Protein AF-0000000078789811 (afdb_homodimer)

Sequence (966 aa):
MIKSEWLSVLKRPMVIVVLFFITLIPAIYSGVYLSSMWNTYEHTKDLPAAIVNNDTGITDNGQAVNAGKDLVKGVLKSDSMHYHVTSKQEADRGLKNGDYYLVIEIPNHFSKDSRSLLTQHPTAMNITYKVNPGTDFFASQIAKGTATAIQAKLNQQISAIYFKNLTAGVVSGTQGNAKLLTAIDALNAGSQALSTGLSQQKTAITALSNNLPSTAQPLATQLTSSNIALSNAATSLTAGTAKVQSALTQSLKTQPRLAVASKNIHLLSAPVTLTRVDISHTPTNGVGMAPFAIAIGLYVGCISLSFMYDMYSPKTKPTKAIAWWWSKYSLLLVLIGIQVGCQAIVVMSLGLKPLSIGNTCLAMLVTAITFITCVFGLNTILGAFGKYLVTILLILQLGASTGVYPLETANVFTRISSPFLPMTYGIHAMREAISIGGQMTHDLVVMLVVTLVINGLVIVKLELDRKHEKFSDLVDDVVSSINMIKSEWLSVLKRPMVIVVLFFITLIPAIYSGVYLSSMWNTYEHTKDLPAAIVNNDTGITDNGQAVNAGKDLVKGVLKSDSMHYHVTSKQEADRGLKNGDYYLVIEIPNHFSKDSRSLLTQHPTAMNITYKVNPGTDFFASQIAKGTATAIQAKLNQQISAIYFKNLTAGVVSGTQGNAKLLTAIDALNAGSQALSTGLSQQKTAITALSNNLPSTAQPLATQLTSSNIALSNAATSLTAGTAKVQSALTQSLKTQPRLAVASKNIHLLSAPVTLTRVDISHTPTNGVGMAPFAIAIGLYVGCISLSFMYDMYSPKTKPTKAIAWWWSKYSLLLVLIGIQVGCQAIVVMSLGLKPLSIGNTCLAMLVTAITFITCVFGLNTILGAFGKYLVTILLILQLGASTGVYPLETANVFTRISSPFLPMTYGIHAMREAISIGGQMTHDLVVMLVVTLVINGLVIVKLELDRKHEKFSDLVDDVVSSIN

Solvent-accessible surface area (backbone atoms only — not comparable to full-atom values): 48022 Å² total; per-residue (Å²): 92,43,67,57,43,50,46,60,42,68,72,32,63,67,57,46,52,51,53,53,56,44,31,40,42,22,21,49,33,36,60,43,33,43,49,21,42,28,49,31,74,76,27,44,31,57,39,36,26,29,36,25,74,49,37,69,44,42,74,56,95,88,36,80,38,50,49,42,59,53,47,52,55,52,54,63,68,61,54,65,40,37,71,40,83,49,52,65,67,56,40,54,51,28,36,74,72,58,65,20,43,31,34,40,39,38,42,50,57,36,23,55,23,67,70,19,35,44,37,92,72,50,42,67,28,60,34,39,38,37,31,31,25,28,78,37,41,52,51,29,53,51,37,51,54,50,51,49,50,51,42,51,52,48,21,27,54,54,24,26,52,52,46,48,52,52,47,51,49,46,52,49,48,52,52,49,50,53,53,48,41,54,53,35,50,52,44,30,52,43,27,49,51,41,33,52,47,41,54,52,47,45,53,52,49,52,57,49,49,75,71,50,60,83,88,47,45,68,58,40,52,51,54,50,53,52,44,51,52,44,36,51,42,26,48,50,38,28,52,51,33,48,51,51,40,53,54,44,52,51,52,60,68,67,49,75,83,69,35,76,49,72,68,22,32,49,32,46,28,47,30,51,43,83,43,83,43,67,75,23,73,43,93,35,50,27,58,39,36,38,36,40,44,50,50,49,18,42,45,53,28,39,54,54,46,57,72,71,46,78,77,65,76,70,84,42,48,78,86,42,35,66,49,50,47,46,25,48,49,53,53,51,51,52,48,48,50,49,21,44,52,47,24,52,52,39,46,41,70,75,63,54,74,47,77,31,66,66,52,30,51,48,30,47,44,51,37,41,52,29,44,38,38,53,44,49,30,34,31,56,74,51,40,77,59,14,60,54,47,46,55,50,49,49,38,52,36,63,35,25,31,46,49,72,48,61,58,65,26,33,40,70,67,33,55,67,47,22,84,78,35,64,54,34,34,32,30,51,23,25,26,18,20,35,27,55,70,61,83,38,60,68,35,51,50,53,38,48,49,52,35,52,51,40,50,52,53,42,36,51,49,44,40,54,44,57,73,66,48,79,54,68,81,49,62,64,82,70,73,65,78,77,105,92,43,68,56,43,52,45,61,44,69,72,31,64,68,56,46,53,52,54,52,56,45,33,40,42,23,20,48,32,37,59,42,33,42,48,23,42,27,49,30,75,75,26,44,32,56,40,35,25,28,35,26,74,47,36,70,43,42,75,56,94,88,36,81,37,47,49,43,61,52,47,52,55,52,56,63,68,61,54,66,40,37,72,39,83,47,52,65,68,57,39,54,52,26,35,74,72,61,65,22,44,29,34,39,39,37,43,50,56,36,23,55,21,68,69,20,35,45,38,92,71,48,42,66,26,60,34,39,37,36,31,33,25,28,77,36,42,53,51,29,52,52,37,51,54,51,52,51,51,50,41,50,54,47,22,27,54,53,25,26,52,51,46,48,50,52,46,49,48,46,53,50,49,54,53,49,49,53,54,48,42,55,53,34,51,52,45,29,52,41,26,48,51,41,33,51,47,39,53,54,48,46,54,52,49,53,59,47,48,76,70,49,58,83,88,45,45,67,60,41,52,50,53,51,52,51,42,51,52,42,37,51,43,28,49,50,40,30,51,51,34,50,50,52,39,51,53,43,52,52,52,58,68,67,47,74,82,70,35,76,48,71,67,24,32,51,32,46,27,47,30,51,42,82,43,82,44,66,75,22,72,43,93,34,50,27,58,40,37,38,37,38,44,50,51,51,18,42,46,52,28,38,53,53,46,59,75,70,47,79,77,67,74,68,86,44,46,77,85,41,35,65,49,51,48,46,25,48,49,53,54,51,51,52,49,48,49,50,20,44,51,48,26,51,54,40,47,42,70,75,63,52,75,48,77,30,66,67,51,32,51,46,31,47,43,52,37,42,51,29,44,40,36,53,43,51,31,34,33,56,73,51,40,76,59,15,59,53,48,46,56,51,48,49,39,54,36,64,34,25,31,46,50,71,48,62,58,66,28,35,40,72,67,32,55,68,48,22,85,77,34,64,56,33,32,33,30,53,22,26,26,19,21,33,25,56,68,62,83,38,60,69,34,52,49,52,39,49,50,52,34,51,53,40,51,50,52,41,36,50,50,43,38,54,43,59,73,66,48,78,57,67,81,50,62,65,82,73,70,63,76,77,105

Radius of gyration: 44.92 Å; Cα contacts (8 Å, |Δi|>4): 1555; chains: 2; bounding box: 53×162×94 Å

Nearest PDB structures (foldseek):
  7nsu-assembly1_D  TM=3.980E-01  e=1.474E+00  Escherichia coli
  7a0g-assembly1_DDD  TM=2.774E-01  e=2.509E+00  Serratia marcescens
  7nsu-assembly1_D  TM=2.980E-01  e=1.893E+00  Escherichia coli
  7a0g-assembly1_DDD  TM=2.773E-01  e=1.978E+00  Serratia marcescens

Organism: Lacticaseibacillus rhamnosus (strain LMS2-1) (NCBI:txid525361)

Secondary structure (DSSP, 8-state):
-HHHHHHHHHT-HHHHHHHHHHTTHHHHIIIIIIHHTTTTTGGGGGSEEEEEE----EEETTEEE-HHHHHHHHHHHH-SSEEEE--HHHHHHHHHHTS-SEEEEE-TTHHHHHT-TTSSS---EEEEEEE-TTT-HHHHHHHHHHHHHHHHHHHHHHHHHHHHHHHHHHHHHHHHHHHHHHHHHHHHHHHHHHHHHHHHHHHHHHHHHTTS-GGGHHHHHHHHHHHHHHHHHHHHHHHHHHHHHHHHHHHHHHS------HHHHHHHHS-EEEEEEESS---SHHHHHHHHHHHHHHHHHHHHHHHHS-SS--SS----HHHHHHHHHHHHHHHHHHHHHHHHHHHHHHT---S-HHHHHHHHHHHHHHHHHHHHHHHHHHTHHHHHHHHHHHHHHHHHS-SSS-GGGS-HHHHHHGGG-HHHHHHHHHHIIIII----HHHHHHHHHHHHHHHHHHHHHHHHHHHTTTTTTS---STGGG-/-HHHHHHHHHT-HHHHHHHHHHHTHHHHIIIIIIHHTTTTTGGGGGSEEEEEE----EEETTEEE-HHHHHHHHHHHH-SSEEEE--HHHHHHHHHHTS-SEEEEE-TTHHHHHT-TTSSS---EEEEEEE-TTT-HHHHHHHHHHHHHHHHHHHHHHHHHHHHHHHHHHHHHHHHHHHHHHHHHHHHHHHHHHHHHHHHHHHHHHHHHTTS-GGGHHHHHHHHHHHHHHHHHHHHHHHHHHHHHHHHHHHHHHS------HHHHHHHHS-EEEEEEESS---SHHHHHHHHHHHHHHHHHHHHHHHHS-SS--SS----HHHHHHHHHHHHHHHHHHHHHHHHHHHHHHT---S-HHHHHHHHHHHHHHHHHHHHHHHHHHTHHHHHHHHHHHHHHHHHS-SSS-GGGS-HHHHHHGGG-HHHHHHHHHHIIIII----HHHHHHHHHHHHHHHHHHHHHHHHHHHTTTTTTS-S-TTGGG-

pLDDT: mean 88.48, std 11.28, range [23.7, 98.75]

Foldseek 3Di:
DQVLLVCVQVVDVVSVVLLQVLLCQLQVLCLPVLLVQWFVQVCQLAAEEEEEQQAQWDADPNDTFDLSVVLVVVLCVVSNHRYDYDHPVVRVVCQVVVVHAKYKYFHHCQRVLLPCCPPPDHDDRDIDMDGDVVSPVVSNVSRVVSVVVSVLVSLLVSQLVVLLVVVVVLVVVLVVLVVVLVVLVVQLVVLVVQLVVLVVVLVVLVVVCVVDDPVCNVVSVVSNVVSVVSNVVSVVSNVVSVVSNVVSVVVSVPDDPDDNDPVVSNCVSPVDDDDDDDLKDDPTPSLLLVLVSSLLSLLSSLLSCPVSDPLADDQFQDDALVCSNCSRLVVVLVSSLSSLVSNLVSSVVSPQDFPASVQLSVLSSLSSLLSNLQLSLLCHQVNPVSSVVSVVLSVLQSLQQCSPHDNVPHDPVSVVCNVVRLSNLSSVSNCCGGMNVDDSVVSSVVSVVSSVVSSVVSSVSSRVCSVVCVPVVGDHDPPPVVD/DQVLLVCVQVVDVVSVVLLQVLLCQLQVLCLPVLLVAWFVQVCQLAAEEEEEQQAQWDADPNDTFDLSVVLVVVLCVVSNHRYDYDHPVVRVVCQVVVVHAKYKYFHHCQRVLLPCCPPPDHDDRDIDMDGDVVSPVVSNVSRVVSVVVSVLVSLLVSQLVVLLVVVVVLVVVLVVLVVVLVVLVVQLVVLVVQLVVLVVVLVVLVVVCVVDDPVCNVVSVVSNVVSVVSNVVSVVSNVVSVVSNVVSVVVNVPDDPDDNDPVVSSCVSPVDDDDDDDLKDDPTPSLLLVLVSSLLSLLSSLLSCPVSDDLADDQFQDDALVCSNCSRLVVVLVSSLSSLVSNLVSSVVSPQDFPASVQLSVLSSLSSLLSNLQLSLLCHQVNPVSSVVSVVLSVLQSQQQCSPHDNVVHDPVSVVCNVVRLSNLSSVSNCCGGMNVDDSVVSSVVSVVSSVVSSVVSSVSSRVVSVVCVPVVGDHDPPPPVD

Structure (mmCIF, N/CA/C/O backbone):
data_AF-0000000078789811-model_v1
#
loop_
_entity.id
_entity.type
_entity.pdbx_description
1 polymer 'YhgE/Pip domain protein'
#
loop_
_atom_site.group_PDB
_atom_site.id
_atom_site.type_symbol
_atom_site.label_atom_id
_atom_site.label_alt_id
_atom_site.label_comp_id
_atom_site.label_asym_id
_atom_site.label_entity_id
_atom_site.label_seq_id
_atom_site.pdbx_PDB_ins_code
_atom_site.Cartn_x
_atom_site.Cartn_y
_atom_site.Cartn_z
_atom_site.occupancy
_atom_site.B_iso_or_equiv
_atom_site.auth_seq_id
_atom_site.auth_comp_id
_atom_site.auth_asym_id
_atom_site.auth_atom_id
_atom_site.pdbx_PDB_model_num
ATOM 1 N N . MET A 1 1 ? 20.297 48.188 17.906 1 84.88 1 MET A N 1
ATOM 2 C CA . MET A 1 1 ? 19.047 47.562 17.547 1 84.88 1 MET A CA 1
ATOM 3 C C . MET A 1 1 ? 19.078 46.062 17.922 1 84.88 1 MET A C 1
ATOM 5 O O . MET A 1 1 ? 18.156 45.562 18.562 1 84.88 1 MET A O 1
ATOM 9 N N . ILE A 1 2 ? 20.188 45.438 17.641 1 85.44 2 ILE A N 1
ATOM 10 C CA . ILE A 1 2 ? 20.312 44.031 17.938 1 85.44 2 ILE A CA 1
ATOM 11 C C . ILE A 1 2 ? 20.25 43.812 19.453 1 85.44 2 ILE A C 1
ATOM 13 O O . ILE A 1 2 ? 19.484 42.969 19.938 1 85.44 2 ILE A O 1
ATOM 17 N N . LYS A 1 3 ? 21.078 44.531 20.188 1 85.62 3 LYS A N 1
ATOM 18 C CA . LYS A 1 3 ? 21.125 44.375 21.641 1 85.62 3 LYS A CA 1
ATOM 19 C C . LYS A 1 3 ? 19.766 44.656 22.266 1 85.62 3 LYS A C 1
ATOM 21 O O . LYS A 1 3 ? 19.328 43.969 23.172 1 85.62 3 LYS A O 1
ATOM 26 N N . SER A 1 4 ? 19.109 45.656 21.766 1 82.38 4 SER A N 1
ATOM 27 C CA . SER A 1 4 ? 17.812 46.062 22.312 1 82.38 4 SER A CA 1
ATOM 28 C C . SER A 1 4 ? 16.766 44.969 22.047 1 82.38 4 SER A C 1
ATOM 30 O O . SER A 1 4 ? 15.938 44.688 22.922 1 82.38 4 SER A O 1
ATOM 32 N N . GLU A 1 5 ? 16.844 44.438 20.891 1 84.88 5 GLU A N 1
ATOM 33 C CA . GLU A 1 5 ? 15.898 43.375 20.562 1 84.88 5 GLU A CA 1
ATOM 34 C C . GLU A 1 5 ? 16.125 42.156 21.438 1 84.88 5 GLU A C 1
ATOM 36 O O . GLU A 1 5 ? 15.18 41.625 22.016 1 84.88 5 GLU A O 1
ATOM 41 N N . TRP A 1 6 ? 17.312 41.75 21.594 1 87.5 6 TRP A N 1
ATOM 42 C CA . TRP A 1 6 ? 17.641 40.594 22.406 1 87.5 6 TRP A CA 1
ATOM 43 C C . TRP A 1 6 ? 17.297 40.844 23.875 1 87.5 6 TRP A C 1
ATOM 45 O O . TRP A 1 6 ? 16.75 39.938 24.531 1 87.5 6 TRP A O 1
ATOM 55 N N . LEU A 1 7 ? 17.531 42 24.328 1 85.12 7 LEU A N 1
ATOM 56 C CA . LEU A 1 7 ? 17.25 42.344 25.719 1 85.12 7 LEU A CA 1
ATOM 57 C C . LEU A 1 7 ? 15.742 42.375 25.969 1 85.12 7 LEU A C 1
ATOM 59 O O . LEU A 1 7 ? 15.289 42.031 27.062 1 85.12 7 LEU A O 1
ATOM 63 N N . SER A 1 8 ? 15.086 42.844 24.953 1 82.06 8 SER A N 1
ATOM 64 C CA . SER A 1 8 ? 13.633 42.906 25.094 1 82.06 8 SER A CA 1
ATOM 65 C C . SER A 1 8 ? 13.031 41.531 25.281 1 82.06 8 SER A C 1
ATOM 67 O O . SER A 1 8 ? 12.008 41.375 25.953 1 82.06 8 SER A O 1
ATOM 69 N N . VAL A 1 9 ? 13.602 40.531 24.781 1 84.5 9 VAL A N 1
ATOM 70 C CA . VAL A 1 9 ? 13.109 39.156 24.891 1 84.5 9 VAL A CA 1
ATOM 71 C C . VAL A 1 9 ? 13.672 38.531 26.141 1 84.5 9 VAL A C 1
ATOM 73 O O . VAL A 1 9 ? 12.938 37.875 26.906 1 84.5 9 VAL A O 1
ATOM 76 N N . LEU A 1 10 ? 14.883 38.781 26.438 1 87.12 10 LEU A N 1
ATOM 77 C CA . LEU A 1 10 ? 15.562 38.125 27.547 1 87.12 10 LEU A CA 1
ATOM 78 C C . LEU A 1 10 ? 15.086 38.688 28.875 1 87.12 10 LEU A C 1
ATOM 80 O O . LEU A 1 10 ? 15.188 38 29.906 1 87.12 10 LEU A O 1
ATOM 84 N N . LYS A 1 11 ? 14.531 39.844 28.891 1 87.12 11 LYS A N 1
ATOM 85 C CA . LYS A 1 11 ? 14.086 40.469 30.125 1 87.12 11 LYS A CA 1
ATOM 86 C C . LYS A 1 11 ? 12.648 40.094 30.453 1 87.12 11 LYS A C 1
ATOM 88 O O . LYS A 1 11 ? 12.141 40.406 31.531 1 87.12 11 LYS A O 1
ATOM 93 N N . ARG A 1 12 ? 12.039 39.438 29.594 1 89.12 12 ARG A N 1
ATOM 94 C CA . ARG A 1 12 ? 10.688 38.938 29.828 1 89.12 12 ARG A CA 1
ATOM 95 C C . ARG A 1 12 ? 10.68 37.438 29.969 1 89.12 12 ARG A C 1
ATOM 97 O O . ARG A 1 12 ? 10.508 36.719 28.969 1 89.12 12 ARG A O 1
ATOM 104 N N . PRO A 1 13 ? 10.766 36.969 31.125 1 85.88 13 PRO A N 1
ATOM 105 C CA . PRO A 1 13 ? 10.906 35.531 31.344 1 85.88 13 PRO A CA 1
ATOM 106 C C . PRO A 1 13 ? 9.75 34.719 30.75 1 85.88 13 PRO A C 1
ATOM 108 O O . PRO A 1 13 ? 9.969 33.625 30.234 1 85.88 13 PRO A O 1
ATOM 111 N N . MET A 1 14 ? 8.594 35.281 30.797 1 81.62 14 MET A N 1
ATOM 112 C CA . MET A 1 14 ? 7.445 34.562 30.25 1 81.62 14 MET A CA 1
ATOM 113 C C . MET A 1 14 ? 7.574 34.406 28.734 1 81.62 14 MET A C 1
ATOM 115 O O . MET A 1 14 ? 7.191 33.375 28.188 1 81.62 14 MET A O 1
ATOM 119 N N . VAL A 1 15 ? 8.109 35.406 28.109 1 82.44 15 VAL A N 1
ATOM 120 C CA . VAL A 1 15 ? 8.281 35.344 26.656 1 82.44 15 VAL A CA 1
ATOM 121 C C . VAL A 1 15 ? 9.336 34.281 26.297 1 82.44 15 VAL A C 1
ATOM 123 O O . VAL A 1 15 ? 9.172 33.531 25.344 1 82.44 15 VAL A O 1
ATOM 126 N N . ILE A 1 16 ? 10.344 34.188 27.141 1 87.69 16 ILE A N 1
ATOM 127 C CA . ILE A 1 16 ? 11.414 33.219 26.906 1 87.69 16 ILE A CA 1
ATOM 128 C C . ILE A 1 16 ? 10.883 31.797 27.047 1 87.69 16 ILE A C 1
ATOM 130 O O . ILE A 1 16 ? 11.227 30.922 26.266 1 87.69 16 ILE A O 1
ATOM 134 N N . VAL A 1 17 ? 10.094 31.609 27.984 1 86.62 17 VAL A N 1
ATOM 135 C CA . VAL A 1 17 ? 9.523 30.281 28.25 1 86.62 17 VAL A CA 1
ATOM 136 C C . VAL A 1 17 ? 8.617 29.875 27.078 1 86.62 17 VAL A C 1
ATOM 138 O O . VAL A 1 17 ? 8.695 28.75 26.609 1 86.62 17 VAL A O 1
ATOM 141 N N . VAL A 1 18 ? 7.824 30.797 26.594 1 82.88 18 VAL A N 1
ATOM 142 C CA . VAL A 1 18 ? 6.895 30.516 25.516 1 82.88 18 VAL A CA 1
ATOM 143 C C . VAL A 1 18 ? 7.672 30.219 24.234 1 82.88 18 VAL A C 1
ATOM 145 O O . VAL A 1 18 ? 7.355 29.266 23.516 1 82.88 18 VAL A O 1
ATOM 148 N N . LEU A 1 19 ? 8.68 30.984 24.016 1 87.12 19 LEU A N 1
ATOM 149 C CA . LEU A 1 19 ? 9.492 30.797 22.828 1 87.12 19 LEU A CA 1
ATOM 150 C C . LEU A 1 19 ? 10.219 29.453 22.875 1 87.12 19 LEU A C 1
ATOM 152 O O . LEU A 1 19 ? 10.32 28.75 21.875 1 87.12 19 LEU A O 1
ATOM 156 N N . PHE A 1 20 ? 10.617 29.109 24.031 1 89.06 20 PHE A N 1
ATOM 157 C CA . PHE A 1 20 ? 11.305 27.844 24.188 1 89.06 20 PHE A CA 1
ATOM 158 C C . PHE A 1 20 ? 10.367 26.688 23.875 1 89.06 20 PHE A C 1
ATOM 160 O O . PHE A 1 20 ? 10.742 25.75 23.156 1 89.06 20 PHE A O 1
ATOM 167 N N . PHE A 1 21 ? 9.18 26.734 24.375 1 89.25 21 PHE A N 1
ATOM 168 C CA . PHE A 1 21 ? 8.227 25.641 24.156 1 89.25 21 PHE A CA 1
ATOM 169 C C . PHE A 1 21 ? 7.832 25.562 22.688 1 89.25 21 PHE A C 1
ATOM 171 O O . PHE A 1 21 ? 7.586 24.469 22.156 1 89.25 21 PHE A O 1
ATOM 178 N N . ILE A 1 22 ? 7.801 26.703 22.062 1 90.12 22 ILE A N 1
ATOM 179 C CA . ILE A 1 22 ? 7.469 26.734 20.656 1 90.12 22 ILE A CA 1
ATOM 180 C C . ILE A 1 22 ? 8.555 26.016 19.844 1 90.12 22 ILE A C 1
ATOM 182 O O . ILE A 1 22 ? 8.258 25.328 18.875 1 90.12 22 ILE A O 1
ATOM 186 N N . THR A 1 23 ? 9.836 26.125 20.344 1 94.31 23 THR A N 1
ATOM 187 C CA . THR A 1 23 ? 10.938 25.484 19.625 1 94.31 23 THR A CA 1
ATOM 188 C C . THR A 1 23 ? 10.852 23.953 19.75 1 94.31 23 THR A C 1
ATOM 190 O O . THR A 1 23 ? 11.516 23.234 19.016 1 94.31 23 THR A O 1
ATOM 193 N N . LEU A 1 24 ? 9.953 23.453 20.609 1 96.12 24 LEU A N 1
ATOM 194 C CA . LEU A 1 24 ? 9.805 22.016 20.812 1 96.12 24 LEU A CA 1
ATOM 195 C C . LEU A 1 24 ? 8.75 21.438 19.875 1 96.12 24 LEU A C 1
ATOM 197 O O . LEU A 1 24 ? 8.641 20.219 19.734 1 96.12 24 LEU A O 1
ATOM 201 N N . ILE A 1 25 ? 8.039 22.281 19.188 1 94.75 25 ILE A N 1
ATOM 202 C CA . ILE A 1 25 ? 6.887 21.859 18.391 1 94.75 25 ILE A CA 1
ATOM 203 C C . ILE A 1 25 ? 7.336 20.859 17.328 1 94.75 25 ILE A C 1
ATOM 205 O O . ILE A 1 25 ? 6.754 19.781 17.203 1 94.75 25 ILE A O 1
ATOM 209 N N . PRO A 1 26 ? 8.43 21.156 16.609 1 96.88 26 PRO A N 1
ATOM 210 C CA . PRO A 1 26 ? 8.859 20.172 15.602 1 96.88 26 PRO A CA 1
ATOM 211 C C . PRO A 1 26 ? 9.266 18.844 16.219 1 96.88 26 PRO A C 1
ATOM 213 O O . PRO A 1 26 ? 8.977 17.781 15.648 1 96.88 26 PRO A O 1
ATOM 216 N N . ALA A 1 27 ? 9.898 18.938 17.344 1 97.38 27 ALA A N 1
ATOM 217 C CA . ALA A 1 27 ? 10.305 17.719 18.031 1 97.38 27 ALA A CA 1
ATOM 218 C C . ALA A 1 27 ? 9.086 16.922 18.484 1 97.38 27 ALA A C 1
ATOM 220 O O . ALA A 1 27 ? 9.062 15.695 18.359 1 97.38 27 ALA A O 1
ATOM 221 N N . ILE A 1 28 ? 8.109 17.578 18.953 1 95.88 28 ILE A N 1
ATOM 222 C CA . ILE A 1 28 ? 6.879 16.922 19.391 1 95.88 28 ILE A CA 1
ATOM 223 C C . ILE A 1 28 ? 6.156 16.328 18.188 1 95.88 28 ILE A C 1
ATOM 225 O O . ILE A 1 28 ? 5.656 15.203 18.266 1 95.88 28 ILE A O 1
ATOM 229 N N . TYR A 1 29 ? 6.164 17.031 17.141 1 94.75 29 TYR A N 1
ATOM 230 C CA . TYR A 1 29 ? 5.551 16.531 15.914 1 94.75 29 TYR A CA 1
ATOM 231 C C . TYR A 1 29 ? 6.184 15.203 15.492 1 94.75 29 TYR A C 1
ATOM 233 O O . TYR A 1 29 ? 5.477 14.227 15.234 1 94.75 29 TYR A O 1
ATOM 241 N N . SER A 1 30 ? 7.469 15.195 15.5 1 94.69 30 SER A N 1
ATOM 242 C CA . SER A 1 30 ? 8.172 13.977 15.102 1 94.69 30 SER A CA 1
ATOM 243 C C . SER A 1 30 ? 8.031 12.891 16.156 1 94.69 30 SER A C 1
ATOM 245 O O . SER A 1 30 ? 7.832 11.719 15.828 1 94.69 30 SER A O 1
ATOM 247 N N . GLY A 1 31 ? 8.086 13.258 17.391 1 94.62 31 GLY A N 1
ATOM 248 C CA . GLY A 1 31 ? 8.023 12.305 18.484 1 94.62 31 GLY A CA 1
ATOM 249 C C . GLY A 1 31 ? 6.66 11.656 18.641 1 94.62 31 GLY A C 1
ATOM 250 O O . GLY A 1 31 ? 6.551 10.531 19.125 1 94.62 31 GLY A O 1
ATOM 251 N N . VAL A 1 32 ? 5.648 12.312 18.156 1 92.88 32 VAL A N 1
ATOM 252 C CA . VAL A 1 32 ? 4.293 11.797 18.328 1 92.88 32 VAL A CA 1
ATOM 253 C C . VAL A 1 32 ? 3.736 11.312 17 1 92.88 32 VAL A C 1
ATOM 255 O O . VAL A 1 32 ? 3.422 10.133 16.844 1 92.88 32 VAL A O 1
ATOM 258 N N . TYR A 1 33 ? 3.752 12.141 16.047 1 92.31 33 TYR A N 1
ATOM 259 C CA . TYR A 1 33 ? 3.137 11.812 14.766 1 92.31 33 TYR A CA 1
ATOM 260 C C . TYR A 1 33 ? 3.99 10.812 13.992 1 92.31 33 TYR A C 1
ATOM 262 O O . TYR A 1 33 ? 3.502 9.758 13.586 1 92.31 33 TYR A O 1
ATOM 270 N N . LEU A 1 34 ? 5.246 11.125 13.836 1 94.44 34 LEU A N 1
ATOM 271 C CA . LEU A 1 34 ? 6.129 10.227 13.094 1 94.44 34 LEU A CA 1
ATOM 272 C C . LEU A 1 34 ? 6.262 8.891 13.805 1 94.44 34 LEU A C 1
ATOM 274 O O . LEU A 1 34 ? 6.238 7.836 13.164 1 94.44 34 LEU A O 1
ATOM 278 N N . SER A 1 35 ? 6.363 8.961 15.094 1 94.44 35 SER A N 1
ATOM 279 C CA . SER A 1 35 ? 6.523 7.73 15.867 1 94.44 35 SER A CA 1
ATOM 280 C C . SER A 1 35 ? 5.297 6.832 15.734 1 94.44 35 SER A C 1
ATOM 282 O O . SER A 1 35 ? 5.41 5.605 15.805 1 94.44 35 SER A O 1
ATOM 284 N N . SER A 1 36 ? 4.184 7.383 15.531 1 93 36 SER A N 1
ATOM 285 C CA . SER A 1 36 ? 2.938 6.625 15.43 1 93 36 SER A CA 1
ATOM 286 C C . SER A 1 36 ? 2.926 5.742 14.188 1 93 36 SER A C 1
ATOM 288 O O . SER A 1 36 ? 2.27 4.699 14.164 1 93 36 SER A O 1
ATOM 290 N N . MET A 1 37 ? 3.66 6.098 13.164 1 93.06 37 MET A N 1
ATOM 291 C CA . MET A 1 37 ? 3.646 5.336 11.922 1 93.06 37 MET A CA 1
ATOM 292 C C . MET A 1 37 ? 5.023 4.75 11.625 1 93.06 37 MET A C 1
ATOM 294 O O . MET A 1 37 ? 5.371 4.52 10.469 1 93.06 37 MET A O 1
ATOM 298 N N . TRP A 1 38 ? 5.84 4.523 12.672 1 94.5 38 TRP A N 1
ATOM 299 C CA . TRP A 1 38 ? 7.23 4.113 12.516 1 94.5 38 TRP A CA 1
ATOM 300 C C . TRP A 1 38 ? 7.32 2.707 11.938 1 94.5 38 TRP A C 1
ATOM 302 O O . TRP A 1 38 ? 8.102 2.457 11.008 1 94.5 38 TRP A O 1
ATOM 312 N N . ASN A 1 39 ? 6.5 1.76 12.375 1 93.88 39 ASN A N 1
ATOM 313 C CA . ASN A 1 39 ? 6.574 0.359 11.977 1 93.88 39 ASN A CA 1
ATOM 314 C C . ASN A 1 39 ? 5.258 -0.121 11.375 1 93.88 39 ASN A C 1
ATOM 316 O O . ASN A 1 39 ? 4.859 -1.27 11.578 1 93.88 39 ASN A O 1
ATOM 320 N N . THR A 1 40 ? 4.59 0.698 10.633 1 92.12 40 THR A N 1
ATOM 321 C CA . THR A 1 40 ? 3.24 0.462 10.141 1 92.12 40 THR A CA 1
ATOM 322 C C . THR A 1 40 ? 3.18 -0.83 9.328 1 92.12 40 THR A C 1
ATOM 324 O O . THR A 1 40 ? 2.355 -1.704 9.602 1 92.12 40 THR A O 1
ATOM 327 N N . TYR A 1 41 ? 4.066 -1.017 8.383 1 89.81 41 TYR A N 1
ATOM 328 C CA . TYR A 1 41 ? 4.008 -2.16 7.48 1 89.81 41 TYR A CA 1
ATOM 329 C C . TYR A 1 41 ? 4.422 -3.441 8.195 1 89.81 41 TYR A C 1
ATOM 331 O O . TYR A 1 41 ? 3.928 -4.523 7.871 1 89.81 41 TYR A O 1
ATOM 339 N N . GLU A 1 42 ? 5.27 -3.34 9.148 1 90 42 GLU A N 1
ATOM 340 C CA . GLU A 1 42 ? 5.645 -4.5 9.953 1 90 42 GLU A CA 1
ATOM 341 C C . GLU A 1 42 ? 4.477 -4.977 10.812 1 90 42 GLU A C 1
ATOM 343 O O . GLU A 1 42 ? 4.348 -6.172 11.086 1 90 42 GLU A O 1
ATOM 348 N N . HIS A 1 43 ? 3.635 -4.078 11.164 1 92.94 43 HIS A N 1
ATOM 349 C CA . HIS A 1 43 ? 2.551 -4.422 12.078 1 92.94 43 HIS A CA 1
ATOM 350 C C . HIS A 1 43 ? 1.271 -4.75 11.312 1 92.94 43 HIS A C 1
ATOM 352 O O . HIS A 1 43 ? 0.198 -4.852 11.914 1 92.94 43 HIS A O 1
ATOM 358 N N . THR A 1 44 ? 1.395 -4.922 10.039 1 92.81 44 THR A N 1
ATOM 359 C CA . THR A 1 44 ? 0.225 -5.363 9.289 1 92.81 44 THR A CA 1
ATOM 360 C C . THR A 1 44 ? -0.19 -6.77 9.711 1 92.81 44 THR A C 1
ATOM 362 O O . THR A 1 44 ? -1.348 -7.156 9.539 1 92.81 44 THR A O 1
ATOM 365 N N . LYS A 1 45 ? 0.678 -7.559 10.281 1 94 45 LYS A N 1
ATOM 366 C CA . LYS A 1 45 ? 0.391 -8.898 10.781 1 94 45 LYS A CA 1
ATOM 367 C C . LYS A 1 45 ? -0.59 -8.859 11.945 1 94 45 LYS A C 1
ATOM 369 O O . LYS A 1 45 ? -1.219 -9.867 12.273 1 94 45 LYS A O 1
ATOM 374 N N . ASP A 1 46 ? -0.697 -7.66 12.562 1 94.62 46 ASP A N 1
ATOM 375 C CA . ASP A 1 46 ? -1.568 -7.512 13.719 1 94.62 46 ASP A CA 1
ATOM 376 C C . ASP A 1 46 ? -2.986 -7.129 13.297 1 94.62 46 ASP A C 1
ATOM 378 O O . ASP A 1 46 ? -3.895 -7.082 14.133 1 94.62 46 ASP A O 1
ATOM 382 N N . LEU A 1 47 ? -3.217 -6.898 12.008 1 96.94 47 LEU A N 1
ATOM 383 C CA . LEU A 1 47 ? -4.551 -6.562 11.523 1 96.94 47 LEU A CA 1
ATOM 384 C C . LEU A 1 47 ? -5.484 -7.762 11.625 1 96.94 47 LEU A C 1
ATOM 386 O O . LEU A 1 47 ? -5.191 -8.828 11.086 1 96.94 47 LEU A O 1
ATOM 390 N N . PRO A 1 48 ? -6.539 -7.621 12.297 1 97.94 48 PRO A N 1
ATOM 391 C CA . PRO A 1 48 ? -7.469 -8.742 12.43 1 97.94 48 PRO A CA 1
ATOM 392 C C . PRO A 1 48 ? -8.172 -9.094 11.117 1 97.94 48 PRO A C 1
ATOM 394 O O . PRO A 1 48 ? -8.578 -8.195 10.375 1 97.94 48 PRO A O 1
ATOM 397 N N . ALA A 1 49 ? -8.266 -10.305 10.836 1 98.44 49 ALA A N 1
ATOM 398 C CA . ALA A 1 49 ? -8.953 -10.852 9.664 1 98.44 49 ALA A CA 1
ATOM 399 C C . ALA A 1 49 ? -9.781 -12.078 10.047 1 98.44 49 ALA A C 1
ATOM 401 O O . ALA A 1 49 ? -9.516 -12.727 11.062 1 98.44 49 ALA A O 1
ATOM 402 N N . ALA A 1 50 ? -10.82 -12.328 9.305 1 98.69 50 ALA A N 1
ATOM 403 C CA . ALA A 1 50 ? -11.688 -13.469 9.578 1 98.69 50 ALA A CA 1
ATOM 404 C C . ALA A 1 50 ? -11.68 -14.461 8.414 1 98.69 50 ALA A C 1
ATOM 406 O O . ALA A 1 50 ? -11.57 -14.062 7.258 1 98.69 50 ALA A O 1
ATOM 407 N N . ILE A 1 51 ? -11.781 -15.727 8.734 1 98.56 51 ILE A N 1
ATOM 408 C CA . ILE A 1 51 ? -11.906 -16.797 7.746 1 98.56 51 ILE A CA 1
ATOM 409 C C . ILE A 1 51 ? -13.203 -17.562 7.992 1 98.56 51 ILE A C 1
ATOM 411 O O . ILE A 1 51 ? -13.484 -17.984 9.117 1 98.56 51 ILE A O 1
ATOM 415 N N . VAL A 1 52 ? -13.977 -17.672 6.992 1 98.69 52 VAL A N 1
ATOM 416 C CA . VAL A 1 52 ? -15.188 -18.484 7.008 1 98.69 52 VAL A CA 1
ATOM 417 C C . VAL A 1 52 ? -15 -19.703 6.109 1 98.69 52 VAL A C 1
ATOM 419 O O . VAL A 1 52 ? -14.953 -19.578 4.883 1 98.69 52 VAL A O 1
ATOM 422 N N . ASN A 1 53 ? -14.906 -20.875 6.688 1 98.44 53 ASN A N 1
ATOM 423 C CA . ASN A 1 53 ? -14.727 -22.109 5.941 1 98.44 53 ASN A CA 1
ATOM 424 C C . ASN A 1 53 ? -16.047 -22.875 5.809 1 98.44 53 ASN A C 1
ATOM 426 O O . ASN A 1 53 ? -16.484 -23.516 6.766 1 98.44 53 ASN A O 1
ATOM 430 N N . ASN A 1 54 ? -16.609 -22.875 4.609 1 98.12 54 ASN A N 1
ATOM 431 C CA . ASN A 1 54 ? -17.859 -23.594 4.355 1 98.12 54 ASN A CA 1
ATOM 432 C C . ASN A 1 54 ? -17.625 -24.906 3.619 1 98.12 54 ASN A C 1
ATOM 434 O O . ASN A 1 54 ? -18.578 -25.609 3.279 1 98.12 54 ASN A O 1
ATOM 438 N N . ASP A 1 55 ? -16.375 -25.234 3.398 1 97.88 55 ASP A N 1
ATOM 439 C CA . ASP A 1 55 ? -16.047 -26.422 2.611 1 97.88 55 ASP A CA 1
ATOM 440 C C . ASP A 1 55 ? -16.516 -27.703 3.311 1 97.88 55 ASP A C 1
ATOM 442 O O . ASP A 1 55 ? -16.234 -27.906 4.492 1 97.88 55 ASP A O 1
ATOM 446 N N . THR A 1 56 ? -17.188 -28.609 2.58 1 96.44 56 THR A N 1
ATOM 447 C CA . THR A 1 56 ? -17.766 -29.797 3.176 1 96.44 56 THR A CA 1
ATOM 448 C C . THR A 1 56 ? -16.828 -31 3.029 1 96.44 56 THR A C 1
ATOM 450 O O . THR A 1 56 ? -17 -32 3.699 1 96.44 56 THR A O 1
ATOM 453 N N . GLY A 1 57 ? -15.805 -30.828 2.217 1 95.19 57 GLY A N 1
ATOM 454 C CA . GLY A 1 57 ? -14.93 -31.969 1.946 1 95.19 57 GLY A CA 1
ATOM 455 C C . GLY A 1 57 ? -15.555 -33 1.024 1 95.19 57 GLY A C 1
ATOM 456 O O . GLY A 1 57 ? -16.766 -32.938 0.763 1 95.19 57 GLY A O 1
ATOM 457 N N . ILE A 1 58 ? -14.711 -33.875 0.434 1 95 58 ILE A N 1
ATOM 458 C CA . ILE A 1 58 ? -15.18 -35 -0.377 1 95 58 ILE A CA 1
ATOM 459 C C . ILE A 1 58 ? -14.281 -36.219 -0.145 1 95 58 ILE A C 1
ATOM 461 O O . ILE A 1 58 ? -13.242 -36.125 0.52 1 95 58 ILE A O 1
ATOM 465 N N . THR A 1 59 ? -14.812 -37.344 -0.55 1 93.94 59 THR A N 1
ATOM 466 C CA . THR A 1 59 ? -13.984 -38.531 -0.638 1 93.94 59 THR A CA 1
ATOM 467 C C . THR A 1 59 ? -13.625 -38.844 -2.09 1 93.94 59 THR A C 1
ATOM 469 O O . THR A 1 59 ? -14.508 -38.906 -2.949 1 93.94 59 THR A O 1
ATOM 472 N N . ASP A 1 60 ? -12.352 -38.812 -2.359 1 85.94 60 ASP A N 1
ATOM 473 C CA . ASP A 1 60 ? -11.836 -39.094 -3.693 1 85.94 60 ASP A CA 1
ATOM 474 C C . ASP A 1 60 ? -10.891 -40.312 -3.658 1 85.94 60 ASP A C 1
ATOM 476 O O . ASP A 1 60 ? -9.852 -40.281 -2.992 1 85.94 60 ASP A O 1
ATOM 480 N N . ASN A 1 61 ? -11.258 -41.344 -4.387 1 81 61 ASN A N 1
ATOM 481 C CA . ASN A 1 61 ? -10.492 -42.594 -4.422 1 81 61 ASN A CA 1
ATOM 482 C C . ASN A 1 61 ? -10.211 -43.094 -3.016 1 81 61 ASN A C 1
ATOM 484 O O . ASN A 1 61 ? -9.07 -43.438 -2.688 1 81 61 ASN A O 1
ATOM 488 N N . GLY A 1 62 ? -11.102 -43 -2.148 1 87.38 62 GLY A N 1
ATOM 489 C CA . GLY A 1 62 ? -11.016 -43.562 -0.807 1 87.38 62 GLY A CA 1
ATOM 490 C C . GLY A 1 62 ? -10.312 -42.625 0.175 1 87.38 62 GLY A C 1
ATOM 491 O O . GLY A 1 62 ? -10.203 -42.969 1.362 1 87.38 62 GLY A O 1
ATOM 492 N N . GLN A 1 63 ? -9.883 -41.562 -0.28 1 89.56 63 GLN A N 1
ATOM 493 C CA . GLN A 1 63 ? -9.172 -40.656 0.598 1 89.56 63 GLN A CA 1
ATOM 494 C C . GLN A 1 63 ? -9.977 -39.375 0.812 1 89.56 63 GLN A C 1
ATOM 496 O O . GLN A 1 63 ? -10.609 -38.875 -0.119 1 89.56 63 GLN A O 1
ATOM 501 N N . ALA A 1 64 ? -9.984 -38.969 2.053 1 94.12 64 ALA A N 1
ATOM 502 C CA . ALA A 1 64 ? -10.664 -37.719 2.377 1 94.12 64 ALA A CA 1
ATOM 503 C C . ALA A 1 64 ? -9.891 -36.531 1.835 1 94.12 64 ALA A C 1
ATOM 505 O O . ALA A 1 64 ? -8.664 -36.438 1.973 1 94.12 64 ALA A O 1
ATOM 506 N N . VAL A 1 65 ? -10.633 -35.656 1.132 1 93.88 65 VAL A N 1
ATOM 507 C CA . VAL A 1 65 ? -10.078 -34.406 0.608 1 93.88 65 VAL A CA 1
ATOM 508 C C . VAL A 1 65 ? -10.758 -33.219 1.272 1 93.88 65 VAL A C 1
ATOM 510 O O . VAL A 1 65 ? -11.961 -33 1.094 1 93.88 65 VAL A O 1
ATOM 513 N N . ASN A 1 66 ? -10.016 -32.5 2.08 1 95.62 66 ASN A N 1
ATOM 514 C CA . ASN A 1 66 ? -10.492 -31.297 2.764 1 95.62 66 ASN A CA 1
ATOM 515 C C . ASN A 1 66 ? -9.633 -30.094 2.434 1 95.62 66 ASN A C 1
ATOM 517 O O . ASN A 1 66 ? -8.906 -29.578 3.293 1 95.62 66 ASN A O 1
ATOM 521 N N . ALA A 1 67 ? -9.82 -29.609 1.266 1 95.31 67 ALA A N 1
ATOM 522 C CA . ALA A 1 67 ? -9 -28.516 0.765 1 95.31 67 ALA A CA 1
ATOM 523 C C . ALA A 1 67 ? -9.227 -27.234 1.58 1 95.31 67 ALA A C 1
ATOM 525 O O . ALA A 1 67 ? -8.297 -26.453 1.793 1 95.31 67 ALA A O 1
ATOM 526 N N . GLY A 1 68 ? -10.469 -27 2.021 1 96.56 68 GLY A N 1
ATOM 527 C CA . GLY A 1 68 ? -10.773 -25.844 2.852 1 96.56 68 GLY A CA 1
ATOM 528 C C . GLY A 1 68 ? -10.039 -25.859 4.18 1 96.56 68 GLY A C 1
ATOM 529 O O . GLY A 1 68 ? -9.461 -24.844 4.582 1 96.56 68 GLY A O 1
ATOM 530 N N . LYS A 1 69 ? -10.055 -26.969 4.824 1 96.38 69 LYS A N 1
ATOM 531 C CA . LYS A 1 69 ? -9.352 -27.109 6.102 1 96.38 69 LYS A CA 1
ATOM 532 C C . LYS A 1 69 ? -7.848 -26.938 5.922 1 96.38 69 LYS A C 1
ATOM 534 O O . LYS A 1 69 ? -7.184 -26.328 6.758 1 96.38 69 LYS A O 1
ATOM 539 N N . ASP A 1 70 ? -7.324 -27.5 4.852 1 93.88 70 ASP A N 1
ATOM 540 C CA . ASP A 1 70 ? -5.898 -27.359 4.57 1 93.88 70 ASP A CA 1
ATOM 541 C C . ASP A 1 70 ? -5.516 -25.906 4.312 1 93.88 70 ASP A C 1
ATOM 543 O O . ASP A 1 70 ? -4.461 -25.453 4.758 1 93.88 70 ASP A O 1
ATOM 547 N N . LEU A 1 71 ? -6.395 -25.281 3.609 1 93.75 71 LEU A N 1
ATOM 548 C CA . LEU A 1 71 ? -6.164 -23.859 3.352 1 93.75 71 LEU A CA 1
ATOM 549 C C . LEU A 1 71 ? -6.156 -23.062 4.652 1 93.75 71 LEU A C 1
ATOM 551 O O . LEU A 1 71 ? -5.277 -22.234 4.871 1 93.75 71 LEU A O 1
ATOM 555 N N . VAL A 1 72 ? -7.117 -23.281 5.523 1 96.56 72 VAL A N 1
ATOM 556 C CA . VAL A 1 72 ? -7.219 -22.578 6.801 1 96.56 72 VAL A CA 1
ATOM 557 C C . VAL A 1 72 ? -5.945 -22.797 7.613 1 96.56 72 VAL A C 1
ATOM 559 O O . VAL A 1 72 ? -5.375 -21.844 8.156 1 96.56 72 VAL A O 1
ATOM 562 N N . LYS A 1 73 ? -5.477 -24.016 7.625 1 94.81 73 LYS A N 1
ATOM 563 C CA . LYS A 1 73 ? -4.25 -24.344 8.352 1 94.81 73 LYS A CA 1
ATOM 564 C C . LYS A 1 73 ? -3.059 -23.578 7.777 1 94.81 73 LYS A C 1
ATOM 566 O O . LYS A 1 73 ? -2.238 -23.047 8.523 1 94.81 73 LYS A O 1
ATOM 571 N N . GLY A 1 74 ? -2.996 -23.547 6.477 1 92.25 74 GLY A N 1
ATOM 572 C CA . GLY A 1 74 ? -1.912 -22.844 5.82 1 92.25 74 GLY A CA 1
ATOM 573 C C . GLY A 1 74 ? -1.941 -21.344 6.074 1 92.25 74 GLY A C 1
ATOM 574 O O . GLY A 1 74 ? -0.901 -20.734 6.316 1 92.25 74 GLY A O 1
ATOM 575 N N . VAL A 1 75 ? -3.105 -20.797 6.043 1 93.62 75 VAL A N 1
ATOM 576 C CA . VAL A 1 75 ? -3.273 -19.359 6.227 1 93.62 75 VAL A CA 1
ATOM 577 C C . VAL A 1 75 ? -2.939 -18.969 7.664 1 93.62 75 VAL A C 1
ATOM 579 O O . VAL A 1 75 ? -2.271 -17.969 7.91 1 93.62 75 VAL A O 1
ATOM 582 N N . LEU A 1 76 ? -3.314 -19.75 8.609 1 94.25 76 LEU A N 1
ATOM 583 C CA . LEU A 1 76 ? -3.031 -19.5 10.023 1 94.25 76 LEU A CA 1
ATOM 584 C C . LEU A 1 76 ? -1.53 -19.547 10.289 1 94.25 76 LEU A C 1
ATOM 586 O O . LEU A 1 76 ? -1.018 -18.781 11.109 1 94.25 76 LEU A O 1
ATOM 590 N N . LYS A 1 77 ? -0.805 -20.297 9.547 1 91.62 77 LYS A N 1
ATOM 591 C CA . LYS A 1 77 ? 0.636 -20.453 9.727 1 91.62 77 LYS A CA 1
ATOM 592 C C . LYS A 1 77 ? 1.398 -19.297 9.086 1 91.62 77 LYS A C 1
ATOM 594 O O . LYS A 1 77 ? 2.533 -19 9.477 1 91.62 77 LYS A O 1
ATOM 599 N N . SER A 1 78 ? 0.825 -18.703 8.062 1 89.25 78 SER A N 1
ATOM 600 C CA . SER A 1 78 ? 1.502 -17.641 7.328 1 89.25 78 SER A CA 1
ATOM 601 C C . SER A 1 78 ? 1.771 -16.438 8.219 1 89.25 78 SER A C 1
ATOM 603 O O . SER A 1 78 ? 2.711 -15.68 7.973 1 89.25 78 SER A O 1
ATOM 605 N N . ASP A 1 79 ? 1.035 -16.125 9.148 1 88.06 79 ASP A N 1
ATOM 606 C CA . ASP A 1 79 ? 1.161 -14.992 10.062 1 88.06 79 ASP A CA 1
ATOM 607 C C . ASP A 1 79 ? 1.16 -13.664 9.297 1 88.06 79 ASP A C 1
ATOM 609 O O . ASP A 1 79 ? 1.88 -12.734 9.664 1 88.06 79 ASP A O 1
ATOM 613 N N . SER A 1 80 ? 0.478 -13.656 8.164 1 91.88 80 SER A N 1
ATOM 614 C CA . SER A 1 80 ? 0.388 -12.445 7.359 1 91.88 80 SER A CA 1
ATOM 615 C C . SER A 1 80 ? -0.598 -11.453 7.969 1 91.88 80 SER A C 1
ATOM 617 O O . SER A 1 80 ? -0.486 -10.242 7.75 1 91.88 80 SER A O 1
ATOM 619 N N . MET A 1 81 ? -1.61 -11.93 8.656 1 96.12 81 MET A N 1
ATOM 620 C CA . MET A 1 81 ? -2.572 -11.172 9.445 1 96.12 81 MET A CA 1
ATOM 621 C C . MET A 1 81 ? -2.982 -11.945 10.695 1 96.12 81 MET A C 1
ATOM 623 O O . MET A 1 81 ? -2.508 -13.055 10.922 1 96.12 81 MET A O 1
ATOM 627 N N . HIS A 1 82 ? -3.693 -11.273 11.555 1 96.69 82 HIS A N 1
ATOM 628 C CA . HIS A 1 82 ? -4.215 -11.953 12.734 1 96.69 82 HIS A CA 1
ATOM 629 C C . HIS A 1 82 ? -5.562 -12.602 12.445 1 96.69 82 HIS A C 1
ATOM 631 O O . HIS A 1 82 ? -6.609 -12.008 12.695 1 96.69 82 HIS A O 1
ATOM 637 N N . TYR A 1 83 ? -5.496 -13.891 12.07 1 97.5 83 TYR A N 1
ATOM 638 C CA . TYR A 1 83 ? -6.66 -14.578 11.531 1 97.5 83 TYR A CA 1
ATOM 639 C C . TYR A 1 83 ? -7.492 -15.203 12.641 1 97.5 83 TYR A C 1
ATOM 641 O O . TYR A 1 83 ? -6.949 -15.766 13.594 1 97.5 83 TYR A O 1
ATOM 649 N N . HIS A 1 84 ? -8.812 -15.086 12.484 1 97.62 84 HIS A N 1
ATOM 650 C CA . HIS A 1 84 ? -9.805 -15.75 13.328 1 97.62 84 HIS A CA 1
ATOM 651 C C . HIS A 1 84 ? -10.781 -16.578 12.492 1 97.62 84 HIS A C 1
ATOM 653 O O . HIS A 1 84 ? -11.43 -16.047 11.586 1 97.62 84 HIS A O 1
ATOM 659 N N . VAL A 1 85 ? -10.875 -17.844 12.812 1 98.31 85 VAL A N 1
ATOM 660 C CA . VAL A 1 85 ? -11.883 -18.672 12.156 1 98.31 85 VAL A CA 1
ATOM 661 C C . VAL A 1 85 ? -13.234 -18.469 12.836 1 98.31 85 VAL A C 1
ATOM 663 O O . VAL A 1 85 ? -13.359 -18.656 14.047 1 98.31 85 VAL A O 1
ATOM 666 N N . THR A 1 86 ? -14.188 -18.047 12.062 1 98.19 86 THR A N 1
ATOM 667 C CA . THR A 1 86 ? -15.469 -17.719 12.672 1 98.19 86 THR A CA 1
ATOM 668 C C . THR A 1 86 ? -16.609 -18 11.695 1 98.19 86 THR A C 1
ATOM 670 O O . THR A 1 86 ? -16.391 -18.531 10.609 1 98.19 86 THR A O 1
ATOM 673 N N . SER A 1 87 ? -17.875 -17.719 12.109 1 97.94 87 SER A N 1
ATOM 674 C CA . SER A 1 87 ? -19.062 -17.906 11.266 1 97.94 87 SER A CA 1
ATOM 675 C C . SER A 1 87 ? -19.219 -16.75 10.281 1 97.94 87 SER A C 1
ATOM 677 O O . SER A 1 87 ? -18.625 -15.688 10.461 1 97.94 87 SER A O 1
ATOM 679 N N . LYS A 1 88 ? -19.969 -17.078 9.273 1 97.94 88 LYS A N 1
ATOM 680 C CA . LYS A 1 88 ? -20.266 -16.062 8.273 1 97.94 88 LYS A CA 1
ATOM 681 C C . LYS A 1 88 ? -20.906 -14.836 8.906 1 97.94 88 LYS A C 1
ATOM 683 O O . LYS A 1 88 ? -20.547 -13.703 8.594 1 97.94 88 LYS A O 1
ATOM 688 N N . GLN A 1 89 ? -21.781 -15.023 9.805 1 98 89 GLN A N 1
ATOM 689 C CA . GLN A 1 89 ? -22.5 -13.938 10.469 1 98 89 GLN A CA 1
ATOM 690 C C . GLN A 1 89 ? -21.547 -13.062 11.281 1 98 89 GLN A C 1
ATOM 692 O O . GLN A 1 89 ? -21.609 -11.828 11.188 1 98 89 GLN A O 1
ATOM 697 N N . GLU A 1 90 ? -20.734 -13.648 12.008 1 98.06 90 GLU A N 1
ATOM 698 C CA . GLU A 1 90 ? -19.766 -12.914 12.82 1 98.06 90 GLU A CA 1
ATOM 699 C C . GLU A 1 90 ? -18.75 -12.18 11.953 1 98.06 90 GLU A C 1
ATOM 701 O O . GLU A 1 90 ? -18.359 -11.055 12.266 1 98.06 90 GLU A O 1
ATOM 706 N N . ALA A 1 91 ? -18.297 -12.836 10.906 1 98.5 91 ALA A N 1
ATOM 707 C CA . ALA A 1 91 ? -17.344 -12.234 9.992 1 98.5 91 ALA A CA 1
ATOM 708 C C . ALA A 1 91 ? -17.922 -10.984 9.328 1 98.5 91 ALA A C 1
ATOM 710 O O . ALA A 1 91 ? -17.266 -9.945 9.273 1 98.5 91 ALA A O 1
ATOM 711 N N . ASP A 1 92 ? -19.203 -11.102 8.914 1 97.5 92 ASP A N 1
ATOM 712 C CA . ASP A 1 92 ? -19.859 -9.984 8.25 1 97.5 92 ASP A CA 1
ATOM 713 C C . ASP A 1 92 ? -20.062 -8.82 9.219 1 97.5 92 ASP A C 1
ATOM 715 O O . ASP A 1 92 ? -19.844 -7.66 8.859 1 97.5 92 ASP A O 1
ATOM 719 N N . ARG A 1 93 ? -20.469 -9.125 10.414 1 96.25 93 ARG A N 1
ATOM 720 C CA . ARG A 1 93 ? -20.672 -8.102 11.438 1 96.25 93 ARG A CA 1
ATOM 721 C C . ARG A 1 93 ? -19.344 -7.434 11.805 1 96.25 93 ARG A C 1
ATOM 723 O O . ARG A 1 93 ? -19.281 -6.211 11.922 1 96.25 93 ARG A O 1
ATOM 730 N N . GLY A 1 94 ? -18.344 -8.258 11.961 1 97.25 94 GLY A N 1
ATOM 731 C CA . GLY A 1 94 ? -17.031 -7.734 12.32 1 97.25 94 GLY A CA 1
ATOM 732 C C . GLY A 1 94 ? -16.422 -6.855 11.242 1 97.25 94 GLY A C 1
ATOM 733 O O . GLY A 1 94 ? -15.742 -5.875 11.547 1 97.25 94 GLY A O 1
ATOM 734 N N . LEU A 1 95 ? -16.703 -7.207 9.969 1 97.44 95 LEU A N 1
ATOM 735 C CA . LEU A 1 95 ? -16.203 -6.398 8.867 1 97.44 95 LEU A CA 1
ATOM 736 C C . LEU A 1 95 ? -16.906 -5.051 8.812 1 97.44 95 LEU A C 1
ATOM 738 O O . LEU A 1 95 ? -16.266 -4.016 8.617 1 97.44 95 LEU A O 1
ATOM 742 N N . LYS A 1 96 ? -18.156 -5.059 9.062 1 94.38 96 LYS A N 1
ATOM 743 C CA . LYS A 1 96 ? -18.953 -3.836 9.023 1 94.38 96 LYS A CA 1
ATOM 744 C C . LYS A 1 96 ? -18.594 -2.9 10.172 1 94.38 96 LYS A C 1
ATOM 746 O O . LYS A 1 96 ? -18.516 -1.684 9.992 1 94.38 96 LYS A O 1
ATOM 751 N N . ASN A 1 97 ? -18.266 -3.473 11.32 1 92.44 97 ASN A N 1
ATOM 752 C CA . ASN A 1 97 ? -18 -2.688 12.523 1 92.44 97 ASN A CA 1
ATOM 753 C C . ASN A 1 97 ? -16.531 -2.303 12.633 1 92.44 97 ASN A C 1
ATOM 755 O O . ASN A 1 97 ? -16.141 -1.59 13.562 1 92.44 97 ASN A O 1
ATOM 759 N N . GLY A 1 98 ? -15.742 -2.826 11.766 1 92.62 98 GLY A N 1
ATOM 760 C CA . GLY A 1 98 ? -14.328 -2.473 11.789 1 92.62 98 GLY A CA 1
ATOM 761 C C . GLY A 1 98 ? -13.5 -3.377 12.672 1 92.62 98 GLY A C 1
ATOM 762 O O . GLY A 1 98 ? -12.359 -3.049 13.008 1 92.62 98 GLY A O 1
ATOM 763 N N . ASP A 1 99 ? -14.055 -4.504 13.07 1 95.75 99 ASP A N 1
ATOM 764 C CA . ASP A 1 99 ? -13.32 -5.473 13.883 1 95.75 99 ASP A CA 1
ATOM 765 C C . ASP A 1 99 ? -12.383 -6.312 13.023 1 95.75 99 ASP A C 1
ATOM 767 O O . ASP A 1 99 ? -11.383 -6.836 13.516 1 95.75 99 ASP A O 1
ATOM 771 N N . TYR A 1 100 ? -12.789 -6.516 11.812 1 98.06 100 TYR A N 1
ATOM 772 C CA . TYR A 1 100 ? -11.977 -7.207 10.82 1 98.06 100 TYR A CA 1
ATOM 773 C C . TYR A 1 100 ? -11.734 -6.324 9.602 1 98.06 100 TYR A C 1
ATOM 775 O O . TYR A 1 100 ? -12.609 -5.551 9.203 1 98.06 100 TYR A O 1
ATOM 783 N N . TYR A 1 101 ? -10.555 -6.484 9.055 1 97.81 101 TYR A N 1
ATOM 784 C CA . TYR A 1 101 ? -10.227 -5.703 7.863 1 97.81 101 TYR A CA 1
ATOM 785 C C . TYR A 1 101 ? -10.305 -6.566 6.609 1 97.81 101 TYR A C 1
ATOM 787 O O . TYR A 1 101 ? -10.312 -6.043 5.492 1 97.81 101 TYR A O 1
ATOM 795 N N . LEU A 1 102 ? -10.352 -7.844 6.781 1 98.44 102 LEU A N 1
ATOM 796 C CA . LEU A 1 102 ? -10.422 -8.836 5.715 1 98.44 102 LEU A CA 1
ATOM 797 C C . LEU A 1 102 ? -11.258 -10.039 6.137 1 98.44 102 LEU A C 1
ATOM 799 O O . LEU A 1 102 ? -11.133 -10.516 7.27 1 98.44 102 LEU A O 1
ATOM 803 N N . VAL A 1 103 ? -12.188 -10.414 5.285 1 98.75 103 VAL A N 1
ATOM 804 C CA . VAL A 1 103 ? -12.906 -11.672 5.469 1 98.75 103 VAL A CA 1
ATOM 805 C C . VAL A 1 103 ? -12.664 -12.586 4.27 1 98.75 103 VAL A C 1
ATOM 807 O O . VAL A 1 103 ? -12.914 -12.203 3.127 1 98.75 103 VAL A O 1
ATOM 810 N N . ILE A 1 104 ? -12.156 -13.742 4.5 1 98.44 104 ILE A N 1
ATOM 811 C CA . ILE A 1 104 ? -11.969 -14.766 3.477 1 98.44 104 ILE A CA 1
ATOM 812 C C . ILE A 1 104 ? -13.062 -15.82 3.605 1 98.44 104 ILE A C 1
ATOM 814 O O . ILE A 1 104 ? -13.234 -16.422 4.668 1 98.44 104 ILE A O 1
ATOM 818 N N . GLU A 1 105 ? -13.734 -16.047 2.531 1 98.56 105 GLU A N 1
ATOM 819 C CA . GLU A 1 105 ? -14.82 -17.031 2.527 1 98.56 105 GLU A CA 1
ATOM 820 C C . GLU A 1 105 ? -14.523 -18.172 1.569 1 98.56 105 GLU A C 1
ATOM 822 O O . GLU A 1 105 ? -14.352 -17.969 0.368 1 98.56 105 GLU A O 1
ATOM 827 N N . ILE A 1 106 ? -14.5 -19.359 2.084 1 98.38 106 ILE A N 1
ATOM 828 C CA . ILE A 1 106 ? -14.297 -20.594 1.33 1 98.38 106 ILE A CA 1
ATOM 829 C C . ILE A 1 106 ? -15.641 -21.281 1.081 1 98.38 106 ILE A C 1
ATOM 831 O O . ILE A 1 106 ? -16.359 -21.609 2.027 1 98.38 106 ILE A O 1
ATOM 835 N N . PRO A 1 107 ? -15.984 -21.5 -0.135 1 97.75 107 PRO A N 1
ATOM 836 C CA . PRO A 1 107 ? -17.312 -22.047 -0.428 1 97.75 107 PRO A CA 1
ATOM 837 C C . PRO A 1 107 ? -17.422 -23.531 -0.068 1 97.75 107 PRO A C 1
ATOM 839 O O . PRO A 1 107 ? -16.406 -24.188 0.209 1 97.75 107 PRO A O 1
ATOM 842 N N . ASN A 1 108 ? -18.609 -24.078 -0.148 1 97.38 108 ASN A N 1
ATOM 843 C CA . ASN A 1 108 ? -18.906 -25.438 0.304 1 97.38 108 ASN A CA 1
ATOM 844 C C . ASN A 1 108 ? -18.344 -26.469 -0.658 1 97.38 108 ASN A C 1
ATOM 846 O O . ASN A 1 108 ? -18.047 -27.609 -0.258 1 97.38 108 ASN A O 1
ATOM 850 N N . HIS A 1 109 ? -18.109 -26.125 -1.954 1 96.88 109 HIS A N 1
ATOM 851 C CA . HIS A 1 109 ? -17.688 -27.078 -2.971 1 96.88 109 HIS A CA 1
ATOM 852 C C . HIS A 1 109 ? -16.203 -26.906 -3.279 1 96.88 109 HIS A C 1
ATOM 854 O O . HIS A 1 109 ? -15.742 -27.281 -4.363 1 96.88 109 HIS A O 1
ATOM 860 N N . PHE A 1 110 ? -15.508 -26.359 -2.355 1 97.38 110 PHE A N 1
ATOM 861 C CA . PHE A 1 110 ? -14.102 -26.031 -2.568 1 97.38 110 PHE A CA 1
ATOM 862 C C . PHE A 1 110 ? -13.289 -27.297 -2.82 1 97.38 110 PHE A C 1
ATOM 864 O O . PHE A 1 110 ? -12.508 -27.359 -3.775 1 97.38 110 PHE A O 1
ATOM 871 N N . SER A 1 111 ? -13.414 -28.344 -2.037 1 96.94 111 SER A N 1
ATOM 872 C CA . SER A 1 111 ? -12.719 -29.625 -2.203 1 96.94 111 SER A CA 1
ATOM 873 C C . SER A 1 111 ? -13.133 -30.312 -3.498 1 96.94 111 SER A C 1
ATOM 875 O O . SER A 1 111 ? -12.297 -30.859 -4.207 1 96.94 111 SER A O 1
ATOM 877 N N . LYS A 1 112 ? -14.422 -30.281 -3.791 1 96.12 112 LYS A N 1
ATOM 878 C CA . LYS A 1 112 ? -14.93 -30.875 -5.027 1 96.12 112 LYS A CA 1
ATOM 879 C C . LYS A 1 112 ? -14.289 -30.234 -6.25 1 96.12 112 LYS A C 1
ATOM 881 O O . LYS A 1 112 ? -13.867 -30.922 -7.18 1 96.12 112 LYS A O 1
ATOM 886 N N . ASP A 1 113 ? -14.219 -28.938 -6.219 1 96.44 113 ASP A N 1
ATOM 887 C CA . ASP A 1 113 ? -13.641 -28.188 -7.332 1 96.44 113 ASP A CA 1
ATOM 888 C C . ASP A 1 113 ? -12.156 -28.516 -7.504 1 96.44 113 ASP A C 1
ATOM 890 O O . ASP A 1 113 ? -11.656 -28.578 -8.625 1 96.44 113 ASP A O 1
ATOM 894 N N . SER A 1 114 ? -11.477 -28.75 -6.414 1 95.19 114 SER A N 1
ATOM 895 C CA . SER A 1 114 ? -10.055 -29.062 -6.469 1 95.19 114 SER A CA 1
ATOM 896 C C . SER A 1 114 ? -9.805 -30.375 -7.195 1 95.19 114 SER A C 1
ATOM 898 O O . SER A 1 114 ? -8.719 -30.594 -7.738 1 95.19 114 SER A O 1
ATOM 900 N N . ARG A 1 115 ? -10.758 -31.25 -7.316 1 92.75 115 ARG A N 1
ATOM 901 C CA . ARG A 1 115 ? -10.594 -32.562 -7.938 1 92.75 115 ARG A CA 1
ATOM 902 C C . ARG A 1 115 ? -11.234 -32.594 -9.32 1 92.75 115 ARG A C 1
ATOM 904 O O . ARG A 1 115 ? -11.203 -33.625 -10 1 92.75 115 ARG A O 1
ATOM 911 N N . SER A 1 116 ? -11.727 -31.469 -9.742 1 93.56 116 SER A N 1
ATOM 912 C CA . SER A 1 116 ? -12.445 -31.438 -11.008 1 93.56 116 SER A CA 1
ATOM 913 C C . SER A 1 116 ? -11.531 -31.047 -12.164 1 93.56 116 SER A C 1
ATOM 915 O O . SER A 1 116 ? -11.922 -31.109 -13.328 1 93.56 116 SER A O 1
ATOM 917 N N . LEU A 1 117 ? -10.273 -30.734 -11.945 1 93.38 117 LEU A N 1
ATOM 918 C CA . LEU A 1 117 ? -9.43 -30 -12.875 1 93.38 117 LEU A CA 1
ATOM 919 C C . LEU A 1 117 ? -9.109 -30.844 -14.109 1 93.38 117 LEU A C 1
ATOM 921 O O . LEU A 1 117 ? -8.859 -30.312 -15.188 1 93.38 117 LEU A O 1
ATOM 925 N N . LEU A 1 118 ? -9.164 -32.125 -13.969 1 90.88 118 LEU A N 1
ATOM 926 C CA . LEU A 1 118 ? -8.867 -33 -15.086 1 90.88 118 LEU A CA 1
ATOM 927 C C . LEU A 1 118 ? -10.117 -33.75 -15.539 1 90.88 118 LEU A C 1
ATOM 929 O O . LEU A 1 118 ? -10.023 -34.781 -16.219 1 90.88 118 LEU A O 1
ATOM 933 N N . THR A 1 119 ? -11.266 -33.281 -15.117 1 90.88 119 THR A N 1
ATOM 934 C CA . THR A 1 119 ? -12.539 -33.844 -15.547 1 90.88 119 THR A CA 1
ATOM 935 C C . THR A 1 119 ? -13.094 -33.094 -16.75 1 90.88 119 THR A C 1
ATOM 937 O O . THR A 1 119 ? -12.523 -32.094 -17.172 1 90.88 119 THR A O 1
ATOM 940 N N . GLN A 1 120 ? -14.164 -33.531 -17.312 1 91.56 120 GLN A N 1
ATOM 941 C CA . GLN A 1 120 ? -14.781 -32.938 -18.484 1 91.56 120 GLN A CA 1
ATOM 942 C C . GLN A 1 120 ? -15.344 -31.547 -18.172 1 91.56 120 GLN A C 1
ATOM 944 O O . GLN A 1 120 ? -15.43 -30.703 -19.062 1 91.56 120 GLN A O 1
ATOM 949 N N . HIS A 1 121 ? -15.672 -31.375 -16.875 1 93.25 121 HIS A N 1
ATOM 950 C CA . HIS A 1 121 ? -16.234 -30.094 -16.453 1 93.25 121 HIS A CA 1
ATOM 951 C C . HIS A 1 121 ? -15.422 -29.5 -15.305 1 93.25 121 HIS A C 1
ATOM 953 O O . HIS A 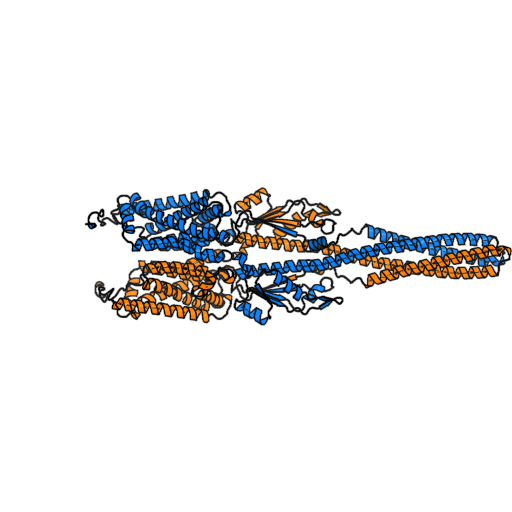1 121 ? -15.938 -29.359 -14.188 1 93.25 121 HIS A O 1
ATOM 959 N N . PRO A 1 122 ? -14.219 -29.094 -15.68 1 94.88 122 PRO A N 1
ATOM 960 C CA . PRO A 1 122 ? -13.391 -28.516 -14.617 1 94.88 122 PRO A CA 1
ATOM 961 C C . PRO A 1 122 ? -13.945 -27.203 -14.086 1 94.88 122 PRO A C 1
ATOM 963 O O . PRO A 1 122 ? -14.492 -26.406 -14.852 1 94.88 122 PRO A O 1
ATOM 966 N N . THR A 1 123 ? -13.914 -27.062 -12.812 1 96 123 THR A N 1
ATOM 967 C CA . THR A 1 123 ? -14.383 -25.859 -12.164 1 96 123 THR A CA 1
ATOM 968 C C . THR A 1 123 ? -13.266 -25.219 -11.344 1 96 123 THR A C 1
ATOM 970 O O . THR A 1 123 ? -12.508 -25.922 -10.672 1 96 123 THR A O 1
ATOM 973 N N . ALA A 1 124 ? -13.211 -23.859 -11.422 1 96.44 124 ALA A N 1
ATOM 974 C CA . ALA A 1 124 ? -12.211 -23.125 -10.648 1 96.44 124 ALA A CA 1
ATOM 975 C C . ALA A 1 124 ? -12.531 -23.172 -9.156 1 96.44 124 ALA A C 1
ATOM 977 O O . ALA A 1 124 ? -13.703 -23.203 -8.766 1 96.44 124 ALA A O 1
ATOM 978 N N . MET A 1 125 ? -11.508 -23.203 -8.391 1 97 125 MET A N 1
ATOM 979 C CA . MET A 1 125 ? -11.633 -23.047 -6.949 1 97 125 MET A CA 1
ATOM 980 C C . MET A 1 125 ? -11.805 -21.578 -6.574 1 97 125 MET A C 1
ATOM 982 O O . MET A 1 125 ? -10.828 -20.828 -6.523 1 97 125 MET A O 1
ATOM 986 N N . ASN A 1 126 ? -13.016 -21.172 -6.207 1 97.12 126 ASN A N 1
ATOM 987 C CA . ASN A 1 126 ? -13.305 -19.766 -5.973 1 97.12 126 ASN A CA 1
ATOM 988 C C . ASN A 1 126 ? -13.18 -19.406 -4.492 1 97.12 126 ASN A C 1
ATOM 990 O O . ASN A 1 126 ? -13.695 -20.125 -3.633 1 97.12 126 ASN A O 1
ATOM 994 N N . ILE A 1 127 ? -12.453 -18.359 -4.215 1 97.44 127 ILE A N 1
ATOM 995 C CA . ILE A 1 127 ? -12.383 -17.75 -2.893 1 97.44 127 ILE A CA 1
ATOM 996 C C . ILE A 1 127 ? -12.906 -16.312 -2.957 1 97.44 127 ILE A C 1
ATOM 998 O O . ILE A 1 127 ? -12.547 -15.555 -3.867 1 97.44 127 ILE A O 1
ATOM 1002 N N . THR A 1 128 ? -13.797 -16.031 -2.08 1 98.25 128 THR A N 1
ATOM 1003 C CA . THR A 1 128 ? -14.273 -14.656 -1.965 1 98.25 128 THR A CA 1
ATOM 1004 C C . THR A 1 128 ? -13.594 -13.953 -0.793 1 98.25 128 THR A C 1
ATOM 1006 O O . THR A 1 128 ? -13.492 -14.508 0.301 1 98.25 128 THR A O 1
ATOM 1009 N N . TYR A 1 129 ? -13.07 -12.766 -1.066 1 98.12 129 TYR A N 1
ATOM 1010 C CA . TYR A 1 129 ? -12.602 -11.969 0.057 1 98.12 129 TYR A CA 1
ATOM 1011 C C . TYR A 1 129 ? -13.328 -10.633 0.12 1 98.12 129 TYR A C 1
ATOM 1013 O O . TYR A 1 129 ? -13.656 -10.047 -0.915 1 98.12 129 TYR A O 1
ATOM 1021 N N . LYS A 1 130 ? -13.719 -10.266 1.284 1 98.5 130 LYS A N 1
ATOM 1022 C CA . LYS A 1 130 ? -14.492 -9.055 1.543 1 98.5 130 LYS A CA 1
ATOM 1023 C C . LYS A 1 130 ? -13.664 -8.031 2.32 1 98.5 130 LYS A C 1
ATOM 1025 O O . LYS A 1 130 ? -12.891 -8.398 3.207 1 98.5 130 LYS A O 1
ATOM 1030 N N . VAL A 1 131 ? -13.812 -6.789 1.913 1 98.12 131 VAL A N 1
ATOM 1031 C CA . VAL A 1 131 ? -13.141 -5.691 2.596 1 98.12 131 VAL A CA 1
ATOM 1032 C C . VAL A 1 131 ? -14.117 -4.527 2.783 1 98.12 131 VAL A C 1
ATOM 1034 O O . VAL A 1 131 ? -15.18 -4.496 2.164 1 98.12 131 VAL A O 1
ATOM 1037 N N . ASN A 1 132 ? -13.781 -3.637 3.688 1 97.38 132 ASN A N 1
ATOM 1038 C CA . ASN A 1 132 ? -14.531 -2.406 3.926 1 97.38 132 ASN A CA 1
ATOM 1039 C C . ASN A 1 132 ? -13.648 -1.174 3.762 1 97.38 132 ASN A C 1
ATOM 1041 O O . ASN A 1 132 ? -13.18 -0.603 4.75 1 97.38 132 ASN A O 1
ATOM 1045 N N . PRO A 1 133 ? -13.508 -0.708 2.504 1 96.06 133 PRO A N 1
ATOM 1046 C CA . PRO A 1 133 ? -12.625 0.438 2.287 1 96.06 133 PRO A CA 1
ATOM 1047 C C . PRO A 1 133 ? -13.102 1.697 3.008 1 96.06 133 PRO A C 1
ATOM 1049 O O . PRO A 1 133 ? -12.305 2.605 3.266 1 96.06 133 PRO A O 1
ATOM 1052 N N . GLY A 1 134 ? -14.312 1.742 3.365 1 95.38 134 GLY A N 1
ATOM 1053 C CA . GLY A 1 134 ? -14.836 2.873 4.117 1 95.38 134 GLY A CA 1
ATOM 1054 C C . GLY A 1 134 ? -14.273 2.971 5.52 1 95.38 134 GLY A C 1
ATOM 1055 O O . GLY A 1 134 ? -14.133 4.066 6.066 1 95.38 134 GLY A O 1
ATOM 1056 N N . THR A 1 135 ? -13.984 1.814 6.102 1 94.06 135 THR A N 1
ATOM 1057 C CA . THR A 1 135 ? -13.391 1.78 7.434 1 94.06 135 THR A CA 1
ATOM 1058 C C . THR A 1 135 ? -11.922 2.174 7.379 1 94.06 135 THR A C 1
ATOM 1060 O O . THR A 1 135 ? -11.445 2.932 8.227 1 94.06 135 THR A O 1
ATOM 1063 N N . ASP A 1 136 ? -11.273 1.616 6.426 1 95.12 136 ASP A N 1
ATOM 1064 C CA . ASP A 1 136 ? -9.852 1.908 6.246 1 95.12 136 ASP A CA 1
ATOM 1065 C C . ASP A 1 136 ? -9.391 1.53 4.84 1 95.12 136 ASP A C 1
ATOM 1067 O O . ASP A 1 136 ? -9.32 0.347 4.504 1 95.12 136 ASP A O 1
ATOM 1071 N N . PHE A 1 137 ? -9.047 2.506 4.086 1 93.12 137 PHE A N 1
ATOM 1072 C CA . PHE A 1 137 ? -8.688 2.285 2.691 1 93.12 137 PHE A CA 1
ATOM 1073 C C . PHE A 1 137 ? -7.328 1.6 2.588 1 93.12 137 PHE A C 1
ATOM 1075 O O . PHE A 1 137 ? -7.141 0.702 1.763 1 93.12 137 PHE A O 1
ATOM 1082 N N . PHE A 1 138 ? -6.406 1.953 3.432 1 92.56 138 PHE A N 1
ATOM 1083 C CA . PHE A 1 138 ? -5.082 1.35 3.48 1 92.56 138 PHE A CA 1
ATOM 1084 C C . PHE A 1 138 ? -5.172 -0.136 3.809 1 92.56 138 PHE A C 1
ATOM 1086 O O . PHE A 1 138 ? -4.574 -0.967 3.123 1 92.56 138 PHE A O 1
ATOM 1093 N N . ALA A 1 139 ? -5.93 -0.436 4.793 1 94.5 139 ALA A N 1
ATOM 1094 C CA . ALA A 1 139 ? -6.09 -1.83 5.195 1 94.5 139 ALA A CA 1
ATOM 1095 C C . ALA A 1 139 ? -6.691 -2.662 4.066 1 94.5 139 ALA A C 1
ATOM 1097 O O . ALA A 1 139 ? -6.363 -3.84 3.912 1 94.5 139 ALA A O 1
ATOM 1098 N N . SER A 1 140 ? -7.586 -2.023 3.336 1 95.62 140 SER A N 1
ATOM 1099 C CA . SER A 1 140 ? -8.203 -2.74 2.225 1 95.62 140 SER A CA 1
ATOM 1100 C C . SER A 1 140 ? -7.188 -3.051 1.134 1 95.62 140 SER A C 1
ATOM 1102 O O . SER A 1 140 ? -7.277 -4.086 0.467 1 95.62 140 SER A O 1
ATOM 1104 N N . GLN A 1 141 ? -6.242 -2.148 0.972 1 91.69 141 GLN A N 1
ATOM 1105 C CA . GLN A 1 141 ? -5.176 -2.41 0.012 1 91.69 141 GLN A CA 1
ATOM 1106 C C . GLN A 1 141 ? -4.262 -3.531 0.498 1 91.69 141 GLN A C 1
ATOM 1108 O O . GLN A 1 141 ? -3.834 -4.375 -0.291 1 91.69 141 GLN A O 1
ATOM 1113 N N . ILE A 1 142 ? -3.975 -3.562 1.804 1 92.94 142 ILE A N 1
ATOM 1114 C CA . ILE A 1 142 ? -3.189 -4.641 2.395 1 92.94 142 ILE A CA 1
ATOM 1115 C C . ILE A 1 142 ? -3.93 -5.969 2.232 1 92.94 142 ILE A C 1
ATOM 1117 O O . ILE A 1 142 ? -3.326 -6.984 1.89 1 92.94 142 ILE A O 1
ATOM 1121 N N . ALA A 1 143 ? -5.203 -5.879 2.453 1 95.44 143 ALA A N 1
ATOM 1122 C CA . ALA A 1 143 ? -6.039 -7.066 2.324 1 95.44 143 ALA A CA 1
ATOM 1123 C C . ALA A 1 143 ? -5.996 -7.621 0.902 1 95.44 143 ALA A C 1
ATOM 1125 O O . ALA A 1 143 ? -5.941 -8.836 0.703 1 95.44 143 ALA A O 1
ATOM 1126 N N . LYS A 1 144 ? -6.055 -6.746 -0.072 1 93.38 144 LYS A N 1
ATOM 1127 C CA . LYS A 1 144 ? -5.961 -7.16 -1.468 1 93.38 144 LYS A CA 1
ATOM 1128 C C . LYS A 1 144 ? -4.648 -7.895 -1.736 1 93.38 144 LYS A C 1
ATOM 1130 O O . LYS A 1 144 ? -4.645 -8.969 -2.348 1 93.38 144 LYS A O 1
ATOM 1135 N N . GLY A 1 145 ? -3.557 -7.297 -1.288 1 91.62 145 GLY A N 1
ATOM 1136 C CA . GLY A 1 145 ? -2.266 -7.945 -1.442 1 91.62 145 GLY A CA 1
ATOM 1137 C C . GLY A 1 145 ? -2.189 -9.289 -0.747 1 91.62 145 GLY A C 1
ATOM 1138 O O . GLY A 1 145 ? -1.668 -10.258 -1.308 1 91.62 145 GLY A O 1
ATOM 1139 N N . THR A 1 146 ? -2.748 -9.367 0.434 1 93.31 146 THR A N 1
ATOM 1140 C CA . THR A 1 146 ? -2.752 -10.602 1.22 1 93.31 146 THR A CA 1
ATOM 1141 C C . THR A 1 146 ? -3.566 -11.688 0.523 1 93.31 146 THR A C 1
ATOM 1143 O O . THR A 1 146 ? -3.125 -12.828 0.419 1 93.31 146 THR A O 1
ATOM 1146 N N . ALA A 1 147 ? -4.719 -11.312 0.034 1 94.38 147 ALA A N 1
ATOM 1147 C CA . ALA A 1 147 ? -5.57 -12.266 -0.673 1 94.38 147 ALA A CA 1
ATOM 1148 C C . ALA A 1 147 ? -4.879 -12.797 -1.925 1 94.38 147 ALA A C 1
ATOM 1150 O O . ALA A 1 147 ? -4.938 -14 -2.213 1 94.38 147 ALA A O 1
ATOM 1151 N N . THR A 1 148 ? -4.25 -11.961 -2.604 1 92 148 THR A N 1
ATOM 1152 C CA . THR A 1 148 ? -3.535 -12.352 -3.812 1 92 148 THR A CA 1
ATOM 1153 C C . THR A 1 148 ? -2.387 -13.297 -3.477 1 92 148 THR A C 1
ATOM 1155 O O . THR A 1 148 ? -2.137 -14.266 -4.203 1 92 148 THR A O 1
ATOM 1158 N N . ALA A 1 149 ? -1.707 -13.016 -2.367 1 90.38 149 ALA A N 1
ATOM 1159 C CA . ALA A 1 149 ? -0.625 -13.891 -1.933 1 90.38 149 ALA A CA 1
ATOM 1160 C C . ALA A 1 149 ? -1.157 -15.273 -1.556 1 90.38 149 ALA A C 1
ATOM 1162 O O . ALA A 1 149 ? -0.529 -16.297 -1.856 1 90.38 149 ALA A O 1
ATOM 1163 N N . ILE A 1 150 ? -2.24 -15.289 -0.94 1 92.5 150 ILE A N 1
ATOM 1164 C CA . ILE A 1 150 ? -2.881 -16.547 -0.576 1 92.5 150 ILE A CA 1
ATOM 1165 C C . ILE A 1 150 ? -3.252 -17.328 -1.838 1 92.5 150 ILE A C 1
ATOM 1167 O O . ILE A 1 150 ? -3.006 -18.531 -1.929 1 92.5 150 ILE A O 1
ATOM 1171 N N . GLN A 1 151 ? -3.822 -16.625 -2.793 1 93.75 151 GLN A N 1
ATOM 1172 C CA . GLN A 1 151 ? -4.168 -17.234 -4.074 1 93.75 151 GLN A CA 1
ATOM 1173 C C . GLN A 1 151 ? -2.941 -17.859 -4.73 1 93.75 151 GLN A C 1
ATOM 1175 O O . GLN A 1 151 ? -2.996 -19 -5.195 1 93.75 151 GLN A O 1
ATOM 1180 N N . ALA A 1 152 ? -1.89 -17.125 -4.77 1 90.69 152 ALA A N 1
ATOM 1181 C CA . ALA A 1 152 ? -0.668 -17.609 -5.41 1 90.69 152 ALA A CA 1
ATOM 1182 C C . ALA A 1 152 ? -0.137 -18.859 -4.719 1 90.69 152 ALA A C 1
ATOM 1184 O O . ALA A 1 152 ? 0.258 -19.828 -5.379 1 90.69 152 ALA A O 1
ATOM 1185 N N . LYS A 1 153 ? -0.132 -18.844 -3.453 1 90.25 153 LYS A N 1
ATOM 1186 C CA . LYS A 1 153 ? 0.36 -19.984 -2.688 1 90.25 153 LYS A CA 1
ATOM 1187 C C . LYS A 1 153 ? -0.521 -21.219 -2.904 1 90.25 153 LYS A C 1
ATOM 1189 O O . LYS A 1 153 ? -0.017 -22.328 -3.029 1 90.25 153 LYS A O 1
ATOM 1194 N N . LEU A 1 154 ? -1.745 -21 -2.967 1 92.06 154 LEU A N 1
ATOM 1195 C CA . LEU A 1 154 ? -2.68 -22.094 -3.191 1 92.06 154 LEU A CA 1
ATOM 1196 C C . LEU A 1 154 ? -2.531 -22.656 -4.602 1 92.06 154 LEU A C 1
ATOM 1198 O O . LEU A 1 154 ? -2.592 -23.875 -4.801 1 92.06 154 LEU A O 1
ATOM 1202 N N . ASN A 1 155 ? -2.441 -21.781 -5.535 1 93.94 155 ASN A N 1
ATOM 1203 C CA . ASN A 1 155 ? -2.193 -22.219 -6.902 1 93.94 155 ASN A CA 1
ATOM 1204 C C . ASN A 1 155 ? -0.962 -23.125 -6.984 1 93.94 155 ASN A C 1
ATOM 1206 O O . ASN A 1 155 ? -0.999 -24.172 -7.621 1 93.94 155 ASN A O 1
ATOM 1210 N N . GLN A 1 156 ? 0.048 -22.703 -6.309 1 91.88 156 GLN A N 1
ATOM 1211 C CA . GLN A 1 156 ? 1.285 -23.469 -6.301 1 91.88 156 GLN A CA 1
ATOM 1212 C C . GLN A 1 156 ? 1.066 -24.844 -5.688 1 91.88 156 GLN A C 1
ATOM 1214 O O . GLN A 1 156 ? 1.519 -25.859 -6.234 1 91.88 156 GLN A O 1
ATOM 1219 N N . GLN A 1 157 ? 0.374 -24.953 -4.641 1 90.19 157 GLN A N 1
ATOM 1220 C CA . GLN A 1 157 ? 0.173 -26.203 -3.918 1 90.19 157 GLN A CA 1
ATOM 1221 C C . GLN A 1 157 ? -0.689 -27.172 -4.723 1 90.19 157 GLN A C 1
ATOM 1223 O O . GLN A 1 157 ? -0.365 -28.359 -4.836 1 90.19 157 GLN A O 1
ATOM 1228 N N . ILE A 1 158 ? -1.724 -26.656 -5.273 1 92.25 158 ILE A N 1
ATOM 1229 C CA . ILE A 1 158 ? -2.625 -27.5 -6.051 1 92.25 158 ILE A CA 1
ATOM 1230 C C . ILE A 1 158 ? -1.929 -27.953 -7.328 1 92.25 158 ILE A C 1
ATOM 1232 O O . ILE A 1 158 ? -2 -29.125 -7.691 1 92.25 158 ILE A O 1
ATOM 1236 N N . SER A 1 159 ? -1.277 -27.031 -7.957 1 93.31 159 SER A N 1
ATOM 1237 C CA . SER A 1 159 ? -0.529 -27.391 -9.156 1 93.31 159 SER A CA 1
ATOM 1238 C C . SER A 1 159 ? 0.51 -28.469 -8.852 1 93.31 159 SER A C 1
ATOM 1240 O O . SER A 1 159 ? 0.708 -29.391 -9.641 1 93.31 159 SER A O 1
ATOM 1242 N N . ALA A 1 160 ? 1.165 -28.344 -7.715 1 92.19 160 ALA A N 1
ATOM 1243 C CA . ALA A 1 160 ? 2.174 -29.328 -7.324 1 92.19 160 ALA A CA 1
ATOM 1244 C C . ALA A 1 160 ? 1.562 -30.719 -7.199 1 92.19 160 ALA A C 1
ATOM 1246 O O . ALA A 1 160 ? 2.176 -31.719 -7.602 1 92.19 160 ALA A O 1
ATOM 1247 N N . ILE A 1 161 ? 0.429 -30.797 -6.688 1 89.81 161 ILE A N 1
ATOM 1248 C CA . ILE A 1 161 ? -0.259 -32.062 -6.527 1 89.81 161 ILE A CA 1
ATOM 1249 C C . ILE A 1 161 ? -0.556 -32.688 -7.898 1 89.81 161 ILE A C 1
ATOM 1251 O O . ILE A 1 161 ? -0.295 -33.875 -8.133 1 89.81 161 ILE A O 1
ATOM 1255 N N . TYR A 1 162 ? -1.032 -31.891 -8.742 1 92.12 162 TYR A N 1
ATOM 1256 C CA . TYR A 1 162 ? -1.384 -32.375 -10.07 1 92.12 162 TYR A CA 1
ATOM 1257 C C . TYR A 1 162 ? -0.135 -32.719 -10.867 1 92.12 162 TYR A C 1
ATOM 1259 O O . TYR A 1 162 ? -0.121 -33.719 -11.609 1 92.12 162 TYR A O 1
ATOM 1267 N N . PHE A 1 163 ? 0.908 -31.969 -10.727 1 92.81 163 PHE A N 1
ATOM 1268 C CA . PHE A 1 163 ? 2.166 -32.312 -11.383 1 92.81 163 PHE A CA 1
ATOM 1269 C C . PHE A 1 163 ? 2.707 -33.625 -10.859 1 92.81 163 PHE A C 1
ATOM 1271 O O . PHE A 1 163 ? 3.184 -34.469 -11.633 1 92.81 163 PHE A O 1
ATOM 1278 N N . LYS A 1 164 ? 2.646 -33.781 -9.578 1 89.31 164 LYS A N 1
ATOM 1279 C CA . LYS A 1 164 ? 3.107 -35.031 -8.977 1 89.31 164 LYS A CA 1
ATOM 1280 C C . LYS A 1 164 ? 2.342 -36.219 -9.539 1 89.31 164 LYS A C 1
ATOM 1282 O O . LYS A 1 164 ? 2.941 -37.25 -9.914 1 89.31 164 LYS A O 1
ATOM 1287 N N . ASN A 1 165 ? 1.076 -36.062 -9.648 1 85.12 165 ASN A N 1
ATOM 1288 C CA . ASN A 1 165 ? 0.233 -37.156 -10.141 1 85.12 165 ASN A CA 1
ATOM 1289 C C . ASN A 1 165 ? 0.467 -37.438 -11.625 1 85.12 165 ASN A C 1
ATOM 1291 O O . ASN A 1 165 ? 0.578 -38.594 -12.047 1 85.12 165 ASN A O 1
ATOM 1295 N N . LEU A 1 166 ? 0.509 -36.375 -12.367 1 86.12 166 LEU A N 1
ATOM 1296 C CA . LEU A 1 166 ? 0.695 -36.531 -13.812 1 86.12 166 LEU A CA 1
ATOM 1297 C C . LEU A 1 166 ? 2.062 -37.125 -14.125 1 86.12 166 LEU A C 1
ATOM 1299 O O . LEU A 1 166 ? 2.178 -38 -14.977 1 86.12 166 LEU A O 1
ATOM 1303 N N . THR A 1 167 ? 3.082 -36.656 -13.43 1 86.5 167 THR A N 1
ATOM 1304 C CA . THR A 1 167 ? 4.422 -37.188 -13.688 1 86.5 167 THR A CA 1
ATOM 1305 C C . THR A 1 167 ? 4.535 -38.625 -13.234 1 86.5 167 THR A C 1
ATOM 1307 O O . THR A 1 167 ? 5.207 -39.438 -13.883 1 86.5 167 THR A O 1
ATOM 1310 N N . ALA A 1 168 ? 3.914 -38.938 -12.164 1 81.12 168 ALA A N 1
ATOM 1311 C CA . ALA A 1 168 ? 3.869 -40.344 -11.727 1 81.12 168 ALA A CA 1
ATOM 1312 C C . ALA A 1 168 ? 3.191 -41.219 -12.781 1 81.12 168 ALA A C 1
ATOM 1314 O O . ALA A 1 168 ? 3.621 -42.344 -13.023 1 81.12 168 ALA A O 1
ATOM 1315 N N . GLY A 1 169 ? 2.16 -40.656 -13.352 1 76.75 169 GLY A N 1
ATOM 1316 C CA . GLY A 1 169 ? 1.482 -41.375 -14.422 1 76.75 169 GLY A CA 1
ATOM 1317 C C . GLY A 1 169 ? 2.365 -41.594 -15.633 1 76.75 169 GLY A C 1
ATOM 1318 O O . GLY A 1 169 ? 2.377 -42.688 -16.203 1 76.75 169 GLY A O 1
ATOM 1319 N N . VAL A 1 170 ? 3.072 -40.656 -15.992 1 78.5 170 VAL A N 1
ATOM 1320 C CA . VAL A 1 170 ? 3.961 -40.75 -17.141 1 78.5 170 VAL A CA 1
ATOM 1321 C C . VAL A 1 170 ? 5.074 -41.75 -16.859 1 78.5 170 VAL A C 1
ATOM 1323 O O . VAL A 1 170 ? 5.402 -42.594 -17.703 1 78.5 170 VAL A O 1
ATOM 1326 N N . VAL A 1 171 ? 5.648 -41.656 -15.656 1 78.38 171 VAL A N 1
ATOM 1327 C CA . VAL A 1 171 ? 6.734 -42.562 -15.273 1 78.38 171 VAL A CA 1
ATOM 1328 C C . VAL A 1 171 ? 6.227 -44 -15.227 1 78.38 171 VAL A C 1
ATOM 1330 O O . VAL A 1 171 ? 6.879 -44.906 -15.742 1 78.38 171 VAL A O 1
ATOM 1333 N N . SER A 1 172 ? 5.09 -44.188 -14.703 1 75.19 172 SER A N 1
ATOM 1334 C CA . SER A 1 172 ? 4.496 -45.531 -14.641 1 75.19 172 SER A CA 1
ATOM 1335 C C . SER A 1 172 ? 4.18 -46.062 -16.031 1 75.19 172 SER A C 1
ATOM 1337 O O . SER A 1 172 ? 4.34 -47.25 -16.312 1 75.19 172 SER A O 1
ATOM 1339 N N . GLY A 1 173 ? 3.717 -45.188 -16.828 1 74.19 173 GLY A N 1
ATOM 1340 C CA . GLY A 1 173 ? 3.465 -45.562 -18.203 1 74.19 173 GLY A CA 1
ATOM 1341 C C . GLY A 1 173 ? 4.719 -46 -18.938 1 74.19 173 GLY A C 1
ATOM 1342 O O . GLY A 1 173 ? 4.711 -47 -19.656 1 74.19 173 GLY A O 1
ATOM 1343 N N . THR A 1 174 ? 5.738 -45.312 -18.703 1 75.06 174 THR A N 1
ATOM 1344 C CA . THR A 1 174 ? 7.012 -45.625 -19.344 1 75.06 174 THR A CA 1
ATOM 1345 C C . THR A 1 174 ? 7.547 -46.969 -18.844 1 75.06 174 THR A C 1
ATOM 1347 O O . THR A 1 174 ? 8.055 -47.781 -19.625 1 75.06 174 THR A O 1
ATOM 1350 N N . GLN A 1 175 ? 7.418 -47.219 -17.609 1 75.06 175 GLN A N 1
ATOM 1351 C CA . GLN A 1 175 ? 7.852 -48.5 -17.031 1 75.06 175 GLN A CA 1
ATOM 1352 C C . GLN A 1 175 ? 6.992 -49.656 -17.547 1 75.06 175 GLN A C 1
ATOM 1354 O O . GLN A 1 175 ? 7.504 -50.719 -17.812 1 75.06 175 GLN A O 1
ATOM 1359 N N . GLY A 1 176 ? 5.766 -49.312 -17.625 1 73.94 176 GLY A N 1
ATOM 1360 C CA . GLY A 1 176 ? 4.871 -50.312 -18.188 1 73.94 176 GLY A CA 1
ATOM 1361 C C . GLY A 1 176 ? 5.219 -50.656 -19.609 1 73.94 176 GLY A C 1
ATOM 1362 O O . GLY A 1 176 ? 5.227 -51.844 -19.969 1 73.94 176 GLY A O 1
ATOM 1363 N N . ASN A 1 177 ? 5.562 -49.75 -20.391 1 75.5 177 ASN A N 1
ATOM 1364 C CA . ASN A 1 177 ? 5.965 -49.969 -21.781 1 75.5 177 ASN A CA 1
ATOM 1365 C C . ASN A 1 177 ? 7.266 -50.781 -21.844 1 75.5 177 ASN A C 1
ATOM 1367 O O . ASN A 1 177 ? 7.43 -51.625 -22.734 1 75.5 177 ASN A O 1
ATOM 1371 N N . ALA A 1 178 ? 8.148 -50.531 -20.969 1 76.62 178 ALA A N 1
ATOM 1372 C CA . ALA A 1 178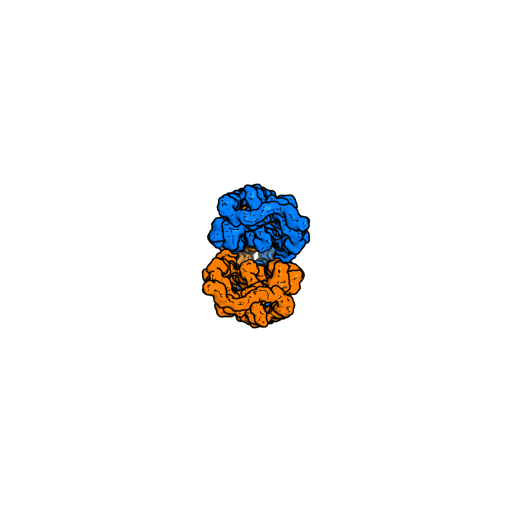 ? 9.406 -51.281 -20.922 1 76.62 178 ALA A CA 1
ATOM 1373 C C . ALA A 1 178 ? 9.164 -52.75 -20.609 1 76.62 178 ALA A C 1
ATOM 1375 O O . ALA A 1 178 ? 9.781 -53.656 -21.203 1 76.62 178 ALA A O 1
ATOM 1376 N N . LYS A 1 179 ? 8.266 -53 -19.734 1 76.38 179 LYS A N 1
ATOM 1377 C CA . LYS A 1 179 ? 7.898 -54.375 -19.391 1 76.38 179 LYS A CA 1
ATOM 1378 C C . LYS A 1 179 ? 7.211 -55.062 -20.562 1 76.38 179 LYS A C 1
ATOM 1380 O O . LYS A 1 179 ? 7.453 -56.25 -20.812 1 76.38 179 LYS A O 1
ATOM 1385 N N . LEU A 1 180 ? 6.434 -54.344 -21.219 1 77 180 LEU A N 1
ATOM 1386 C CA . LEU A 1 180 ? 5.742 -54.875 -22.391 1 77 180 LEU A CA 1
ATOM 1387 C C . LEU A 1 180 ? 6.73 -55.219 -23.484 1 77 180 LEU A C 1
ATOM 1389 O O . LEU A 1 180 ? 6.566 -56.25 -24.172 1 77 180 LEU A O 1
ATOM 1393 N N . LEU A 1 181 ? 7.672 -54.438 -23.656 1 77 181 LEU A N 1
ATOM 1394 C CA . LEU A 1 181 ? 8.695 -54.719 -24.656 1 77 181 LEU A CA 1
ATOM 1395 C C . LEU A 1 181 ? 9.414 -56.031 -24.344 1 77 181 LEU A C 1
ATOM 1397 O O . LEU A 1 181 ? 9.664 -56.812 -25.234 1 77 181 LEU A O 1
ATOM 1401 N N . THR A 1 182 ? 9.688 -56.281 -23.141 1 75.81 182 THR A N 1
ATOM 1402 C CA . THR A 1 182 ? 10.336 -57.531 -22.719 1 75.81 182 THR A CA 1
ATOM 1403 C C . THR A 1 182 ? 9.453 -58.719 -23.031 1 75.81 182 THR A C 1
ATOM 1405 O O . THR A 1 182 ? 9.938 -59.75 -23.531 1 75.81 182 THR A O 1
ATOM 1408 N N . ALA A 1 183 ? 8.195 -58.5 -22.766 1 73.12 183 ALA A N 1
ATOM 1409 C CA . ALA A 1 183 ? 7.246 -59.594 -23.031 1 73.12 183 ALA A CA 1
ATOM 1410 C C . ALA A 1 183 ? 7.129 -59.875 -24.531 1 73.12 183 ALA A C 1
ATOM 1412 O O . ALA A 1 183 ? 7.055 -61.031 -24.953 1 73.12 183 ALA A O 1
ATOM 1413 N N . ILE A 1 184 ? 7.152 -58.875 -25.25 1 79.12 184 ILE A N 1
ATOM 1414 C CA . ILE A 1 184 ? 7.02 -59 -26.703 1 79.12 184 ILE A CA 1
ATOM 1415 C C . ILE A 1 184 ? 8.281 -59.625 -27.281 1 79.12 184 ILE A C 1
ATOM 1417 O O . ILE A 1 184 ? 8.219 -60.406 -28.234 1 79.12 184 ILE A O 1
ATOM 1421 N N . ASP A 1 185 ? 9.406 -59.344 -26.719 1 78.62 185 ASP A N 1
ATOM 1422 C CA . ASP A 1 185 ? 10.656 -59.969 -27.156 1 78.62 185 ASP A CA 1
ATOM 1423 C C . ASP A 1 185 ? 10.602 -61.5 -26.953 1 78.62 185 ASP A C 1
ATOM 1425 O O . ASP A 1 185 ? 11.023 -62.25 -27.812 1 78.62 185 ASP A O 1
ATOM 1429 N N . ALA A 1 186 ? 10.039 -61.812 -25.859 1 75.62 186 ALA A N 1
ATOM 1430 C CA . ALA A 1 186 ? 9.883 -63.25 -25.578 1 75.62 186 ALA A CA 1
ATOM 1431 C C . ALA A 1 186 ? 8.922 -63.906 -26.578 1 75.62 186 ALA A C 1
ATOM 1433 O O . ALA A 1 186 ? 9.164 -65 -27.031 1 75.62 186 ALA A O 1
ATOM 1434 N N . LEU A 1 187 ? 7.898 -63.219 -26.875 1 75.81 187 LEU A N 1
ATOM 1435 C CA . LEU A 1 187 ? 6.93 -63.75 -27.828 1 75.81 187 LEU A CA 1
ATOM 1436 C C . LEU A 1 187 ? 7.547 -63.844 -29.219 1 75.81 187 LEU A C 1
ATOM 1438 O O . LEU A 1 187 ? 7.27 -64.812 -29.953 1 75.81 187 LEU A O 1
ATOM 1442 N N . ASN A 1 188 ? 8.297 -62.875 -29.562 1 77.25 188 ASN A N 1
ATOM 1443 C CA . ASN A 1 188 ? 9 -62.906 -30.844 1 77.25 188 ASN A CA 1
ATOM 1444 C C . ASN A 1 188 ? 9.953 -64.125 -30.938 1 77.25 188 ASN A C 1
ATOM 1446 O O . ASN A 1 188 ? 10 -64.75 -31.969 1 77.25 188 ASN A O 1
ATOM 1450 N N . ALA A 1 189 ? 10.68 -64.375 -29.938 1 78.75 189 ALA A N 1
ATOM 1451 C CA . ALA A 1 189 ? 11.57 -65.5 -29.891 1 78.75 189 ALA A CA 1
ATOM 1452 C C . ALA A 1 189 ? 10.789 -66.812 -30.016 1 78.75 189 ALA A C 1
ATOM 1454 O O . ALA A 1 189 ? 11.211 -67.75 -30.734 1 78.75 189 ALA A O 1
ATOM 1455 N N . GLY A 1 190 ? 9.672 -66.812 -29.312 1 73.62 190 GLY A N 1
ATOM 1456 C CA . GLY A 1 190 ? 8.812 -68 -29.391 1 73.62 190 GLY A CA 1
ATOM 1457 C C . GLY A 1 190 ? 8.25 -68.188 -30.781 1 73.62 190 GLY A C 1
ATOM 1458 O O . GLY A 1 190 ? 8.203 -69.375 -31.266 1 73.62 190 GLY A O 1
ATOM 1459 N N . SER A 1 191 ? 7.848 -67.188 -31.391 1 77.44 191 SER A N 1
ATOM 1460 C CA . SER A 1 191 ? 7.301 -67.25 -32.75 1 77.44 191 SER A CA 1
ATOM 1461 C C . SER A 1 191 ? 8.359 -67.688 -33.75 1 77.44 191 SER A C 1
ATOM 1463 O O . SER A 1 191 ? 8.07 -68.5 -34.656 1 77.44 191 SER A O 1
ATOM 1465 N N . GLN A 1 192 ? 9.555 -67.25 -33.594 1 78.12 192 GLN A N 1
ATOM 1466 C CA . GLN A 1 192 ? 10.656 -67.688 -34.469 1 78.12 192 GLN A CA 1
ATOM 1467 C C . GLN A 1 192 ? 10.984 -69.125 -34.281 1 78.12 192 GLN A C 1
ATOM 1469 O O . GLN A 1 192 ? 11.227 -69.875 -35.25 1 78.12 192 GLN A O 1
ATOM 1474 N N . ALA A 1 193 ? 10.969 -69.5 -33.031 1 77.06 193 ALA A N 1
ATOM 1475 C CA . ALA A 1 193 ? 11.211 -70.938 -32.75 1 77.06 193 ALA A CA 1
ATOM 1476 C C . ALA A 1 193 ? 10.141 -71.812 -33.375 1 77.06 193 ALA A C 1
ATOM 1478 O O . ALA A 1 193 ? 10.445 -72.875 -33.906 1 77.06 193 ALA A O 1
ATOM 1479 N N . LEU A 1 194 ? 8.961 -71.375 -33.344 1 76.62 194 LEU A N 1
ATOM 1480 C CA . LEU A 1 194 ? 7.855 -72.125 -33.938 1 76.62 194 LEU A CA 1
ATOM 1481 C C . LEU A 1 194 ? 8.031 -72.188 -35.469 1 76.62 194 LEU A C 1
ATOM 1483 O O . LEU A 1 194 ? 7.812 -73.25 -36.062 1 76.62 194 LEU A O 1
ATOM 1487 N N . SER A 1 195 ? 8.359 -71.062 -36.062 1 77.62 195 SER A N 1
ATOM 1488 C CA . SER A 1 195 ? 8.602 -71.062 -37.5 1 77.62 195 SER A CA 1
ATOM 1489 C C . SER A 1 195 ? 9.711 -72 -37.906 1 77.62 195 SER A C 1
ATOM 1491 O O . SER A 1 195 ? 9.57 -72.75 -38.875 1 77.62 195 SER A O 1
ATOM 1493 N N . THR A 1 196 ? 10.758 -72.062 -37.156 1 80.06 196 THR A N 1
ATOM 1494 C CA . THR A 1 196 ? 11.867 -73 -37.438 1 80.06 196 THR A CA 1
ATOM 1495 C C . THR A 1 196 ? 11.414 -74.438 -37.25 1 80.06 196 THR A C 1
ATOM 1497 O O . THR A 1 196 ? 11.758 -75.25 -38.094 1 80.06 196 THR A O 1
ATOM 1500 N N . GLY A 1 197 ? 10.648 -74.625 -36.219 1 73.5 197 GLY A N 1
ATOM 1501 C CA . GLY A 1 197 ? 10.125 -76 -36 1 73.5 197 GLY A CA 1
ATOM 1502 C C . GLY A 1 197 ? 9.227 -76.5 -37.094 1 73.5 197 GLY A C 1
ATOM 1503 O O . GLY A 1 197 ? 9.297 -77.625 -37.5 1 73.5 197 GLY A O 1
ATOM 1504 N N . LEU A 1 198 ? 8.477 -75.625 -37.625 1 77 198 LEU A N 1
ATOM 1505 C CA . LEU A 1 198 ? 7.566 -75.938 -38.719 1 77 198 LEU A CA 1
ATOM 1506 C C . LEU A 1 198 ? 8.344 -76.188 -40 1 77 198 LEU A C 1
ATOM 1508 O O . LEU A 1 198 ? 7.969 -77.062 -40.781 1 77 198 LEU A O 1
ATOM 1512 N N . SER A 1 199 ? 9.367 -75.5 -40.219 1 79.38 199 SER A N 1
ATOM 1513 C CA . SER A 1 199 ? 10.234 -75.75 -41.344 1 79.38 199 SER A CA 1
ATOM 1514 C C . SER A 1 199 ? 10.891 -77.062 -41.281 1 79.38 199 SER A C 1
ATOM 1516 O O . SER A 1 199 ? 10.977 -77.812 -42.281 1 79.38 199 SER A O 1
ATOM 1518 N N . GLN A 1 200 ? 11.32 -77.438 -40.094 1 76.75 200 GLN A N 1
ATOM 1519 C CA . GLN A 1 200 ? 11.914 -78.75 -39.875 1 76.75 200 GLN A CA 1
ATOM 1520 C C . GLN A 1 200 ? 10.891 -79.875 -40.094 1 76.75 200 GLN A C 1
ATOM 1522 O O . GLN A 1 200 ? 11.203 -80.875 -40.688 1 76.75 200 GLN A O 1
ATOM 1527 N N . GLN A 1 201 ? 9.68 -79.688 -39.656 1 75.69 201 GLN A N 1
ATOM 1528 C CA . GLN A 1 201 ? 8.609 -80.625 -39.875 1 75.69 201 GLN A CA 1
ATOM 1529 C C . GLN A 1 201 ? 8.289 -80.812 -41.344 1 75.69 201 GLN A C 1
ATOM 1531 O O . GLN A 1 201 ? 7.988 -81.875 -41.812 1 75.69 201 GLN A O 1
ATOM 1536 N N . LYS A 1 202 ? 8.297 -79.688 -42.062 1 75.12 202 LYS A N 1
ATOM 1537 C CA . LYS A 1 202 ? 8.086 -79.75 -43.5 1 75.12 202 LYS A CA 1
ATOM 1538 C C . LYS A 1 202 ? 9.109 -80.625 -44.188 1 75.12 202 LYS A C 1
ATOM 1540 O O . LYS A 1 202 ? 8.75 -81.438 -45.031 1 75.12 202 LYS A O 1
ATOM 1545 N N . THR A 1 203 ? 10.328 -80.5 -43.812 1 77.81 203 THR A N 1
ATOM 1546 C CA . THR A 1 203 ? 11.398 -81.312 -44.375 1 77.81 203 THR A CA 1
ATOM 1547 C C . THR A 1 203 ? 11.172 -82.812 -44.031 1 77.81 203 THR A C 1
ATOM 1549 O O . THR A 1 203 ? 11.352 -83.625 -44.906 1 77.81 203 THR A O 1
ATOM 1552 N N . ALA A 1 204 ? 10.719 -83 -42.812 1 72.31 204 ALA A N 1
ATOM 1553 C CA . ALA A 1 204 ? 10.477 -84.375 -42.375 1 72.31 204 ALA A CA 1
ATOM 1554 C C . ALA A 1 204 ? 9.297 -85 -43.125 1 72.31 204 ALA A C 1
ATOM 1556 O O . ALA A 1 204 ? 9.328 -86.125 -43.5 1 72.31 204 ALA A O 1
ATOM 1557 N N . ILE A 1 205 ? 8.305 -84.188 -43.375 1 76.19 205 ILE A N 1
ATOM 1558 C CA . ILE A 1 205 ? 7.125 -84.625 -44.125 1 76.19 205 ILE A CA 1
ATOM 1559 C C . ILE A 1 205 ? 7.488 -84.938 -45.562 1 76.19 205 ILE A C 1
ATOM 1561 O O . ILE A 1 205 ? 7.043 -85.938 -46.156 1 76.19 205 ILE A O 1
ATOM 1565 N N . THR A 1 206 ? 8.273 -84.125 -46.125 1 75.44 206 THR A N 1
ATOM 1566 C CA . THR A 1 206 ? 8.719 -84.312 -47.5 1 75.44 206 THR A CA 1
ATOM 1567 C C . THR A 1 206 ? 9.523 -85.625 -47.625 1 75.44 206 THR A C 1
ATOM 1569 O O . THR A 1 206 ? 9.32 -86.375 -48.562 1 75.44 206 THR A O 1
ATOM 1572 N N . ALA A 1 207 ? 10.367 -85.875 -46.688 1 72.94 207 ALA A N 1
ATOM 1573 C CA . ALA A 1 207 ? 11.156 -87.062 -46.688 1 72.94 207 ALA A CA 1
ATOM 1574 C C . ALA A 1 207 ? 10.266 -88.312 -46.562 1 72.94 207 ALA A C 1
ATOM 1576 O O . ALA A 1 207 ? 10.5 -89.312 -47.219 1 72.94 207 ALA A O 1
ATOM 1577 N N . LEU A 1 208 ? 9.242 -88.188 -45.781 1 71.88 208 LEU A N 1
ATOM 1578 C CA . LEU A 1 208 ? 8.297 -89.312 -45.594 1 71.88 208 LEU A CA 1
ATOM 1579 C C . LEU A 1 208 ? 7.48 -89.562 -46.844 1 71.88 208 LEU A C 1
ATOM 1581 O O . LEU A 1 208 ? 7.246 -90.688 -47.219 1 71.88 208 LEU A O 1
ATOM 1585 N N . SER A 1 209 ? 7.016 -88.438 -47.469 1 72.5 209 SER A N 1
ATOM 1586 C CA . SER A 1 209 ? 6.203 -88.562 -48.656 1 72.5 209 SER A CA 1
ATOM 1587 C C . SER A 1 209 ? 6.957 -89.25 -49.781 1 72.5 209 SER A C 1
ATOM 1589 O O . SER A 1 209 ? 6.359 -90 -50.562 1 72.5 209 SER A O 1
ATOM 1591 N N . ASN A 1 210 ? 8.227 -89.062 -49.875 1 71.88 210 ASN A N 1
ATOM 1592 C CA . ASN A 1 210 ? 9.047 -89.688 -50.906 1 71.88 210 ASN A CA 1
ATOM 1593 C C . ASN A 1 210 ? 9.188 -91.188 -50.688 1 71.88 210 ASN A C 1
ATOM 1595 O O . ASN A 1 210 ? 9.523 -91.938 -51.625 1 71.88 210 ASN A O 1
ATOM 1599 N N . ASN A 1 211 ? 8.867 -91.625 -49.5 1 65.81 211 ASN A N 1
ATOM 1600 C CA . ASN A 1 211 ? 9.078 -93.062 -49.219 1 65.81 211 ASN A CA 1
ATOM 1601 C C . ASN A 1 211 ? 7.758 -93.812 -49 1 65.81 211 ASN A C 1
ATOM 1603 O O . ASN A 1 211 ? 7.75 -94.938 -48.531 1 65.81 211 ASN A O 1
ATOM 1607 N N . LEU A 1 212 ? 6.609 -93.125 -49.281 1 70.25 212 LEU A N 1
ATOM 1608 C CA . LEU A 1 212 ? 5.297 -93.75 -49.031 1 70.25 212 LEU A CA 1
ATOM 1609 C C . LEU A 1 212 ? 4.77 -94.5 -50.25 1 70.25 212 LEU A C 1
ATOM 1611 O O . LEU A 1 212 ? 5.012 -94.062 -51.375 1 70.25 212 LEU A O 1
ATOM 1615 N N . PRO A 1 213 ? 4.098 -95.625 -49.969 1 64.25 213 PRO A N 1
ATOM 1616 C CA . PRO A 1 213 ? 3.424 -96.312 -51.094 1 64.25 213 PRO A CA 1
ATOM 1617 C C . PRO A 1 213 ? 2.287 -95.5 -51.688 1 64.25 213 PRO A C 1
ATOM 1619 O O . PRO A 1 213 ? 1.841 -94.5 -51.062 1 64.25 213 PRO A O 1
ATOM 1622 N N . SER A 1 214 ? 1.876 -95.688 -52.938 1 66.56 214 SER A N 1
ATOM 1623 C CA . SER A 1 214 ? 0.868 -95 -53.688 1 66.56 214 SER A CA 1
ATOM 1624 C C . SER A 1 214 ? -0.408 -94.812 -52.875 1 66.56 214 SER A C 1
ATOM 1626 O O . SER A 1 214 ? -1.089 -93.75 -53 1 66.56 214 SER A O 1
ATOM 1628 N N . THR A 1 215 ? -0.803 -95.688 -51.844 1 61.81 215 THR A N 1
ATOM 1629 C CA . THR A 1 215 ? -2.051 -95.625 -51.094 1 61.81 215 THR A CA 1
ATOM 1630 C C . THR A 1 215 ? -1.996 -94.562 -50 1 61.81 215 THR A C 1
ATOM 1632 O O . THR A 1 215 ? -3.035 -94.125 -49.531 1 61.81 215 THR A O 1
ATOM 1635 N N . ALA A 1 216 ? -0.749 -94.25 -49.75 1 62.47 216 ALA A N 1
ATOM 1636 C CA . ALA A 1 216 ? -0.6 -93.312 -48.625 1 62.47 216 ALA A CA 1
ATOM 1637 C C . ALA A 1 216 ? -0.324 -91.938 -49.125 1 62.47 216 ALA A C 1
ATOM 1639 O O . ALA A 1 216 ? -0.202 -91 -48.344 1 62.47 216 ALA A O 1
ATOM 1640 N N . GLN A 1 217 ? -0.364 -91.688 -50.438 1 70.06 217 GLN A N 1
ATOM 1641 C CA . GLN A 1 217 ? 0 -90.438 -51.062 1 70.06 217 GLN A CA 1
ATOM 1642 C C . GLN A 1 217 ? -1.01 -89.375 -50.75 1 70.06 217 GLN A C 1
ATOM 1644 O O . GLN A 1 217 ? -0.634 -88.188 -50.5 1 70.06 217 GLN A O 1
ATOM 1649 N N . PRO A 1 218 ? -2.332 -89.688 -50.625 1 66.81 218 PRO A N 1
ATOM 1650 C CA . PRO A 1 218 ? -3.277 -88.625 -50.281 1 66.81 218 PRO A CA 1
ATOM 1651 C C . PRO A 1 218 ? -3.043 -88.125 -48.875 1 66.81 218 PRO A C 1
ATOM 1653 O O . PRO A 1 218 ? -3.191 -86.875 -48.625 1 66.81 218 PRO A O 1
ATOM 1656 N N . LEU A 1 219 ? -2.611 -88.938 -47.969 1 67.25 219 LEU A N 1
ATOM 1657 C CA . LEU A 1 219 ? -2.32 -88.5 -46.594 1 67.25 219 LEU A CA 1
ATOM 1658 C C . LEU A 1 219 ? -1.061 -87.688 -46.562 1 67.25 219 LEU A C 1
ATOM 1660 O O . LEU A 1 219 ? -0.987 -86.688 -45.781 1 67.25 219 LEU A O 1
ATOM 1664 N N . ALA A 1 220 ? -0.118 -87.938 -47.344 1 70.94 220 ALA A N 1
ATOM 1665 C CA . ALA A 1 220 ? 1.105 -87.125 -47.438 1 70.94 220 ALA A CA 1
ATOM 1666 C C . ALA A 1 220 ? 0.815 -85.688 -47.969 1 70.94 220 ALA A C 1
ATOM 1668 O O . ALA A 1 220 ? 1.393 -84.75 -47.5 1 70.94 220 ALA A O 1
ATOM 1669 N N . THR A 1 221 ? -0.117 -85.688 -48.938 1 73.25 221 THR A N 1
ATOM 1670 C CA . THR A 1 221 ? -0.514 -84.375 -49.5 1 73.25 221 THR A CA 1
ATOM 1671 C C . THR A 1 221 ? -1.246 -83.5 -48.469 1 73.25 221 THR A C 1
ATOM 1673 O O . THR A 1 221 ? -1.021 -82.312 -48.375 1 73.25 221 THR A O 1
ATOM 1676 N N . GLN A 1 222 ? -2.025 -84.188 -47.656 1 70.19 222 GLN A N 1
ATOM 1677 C CA . GLN A 1 222 ? -2.756 -83.5 -46.625 1 70.19 222 GLN A CA 1
ATOM 1678 C C . GLN A 1 222 ? -1.805 -82.938 -45.531 1 70.19 222 GLN A C 1
ATOM 1680 O O . GLN A 1 222 ? -1.966 -81.812 -45.062 1 70.19 222 GLN A O 1
ATOM 1685 N N . LEU A 1 223 ? -0.831 -83.688 -45.156 1 74.19 223 LEU A N 1
ATOM 1686 C CA . LEU A 1 223 ? 0.158 -83.312 -44.156 1 74.19 223 LEU A CA 1
ATOM 1687 C C . LEU A 1 223 ? 1.012 -82.125 -44.688 1 74.19 223 LEU A C 1
ATOM 1689 O O . LEU A 1 223 ? 1.355 -81.25 -43.906 1 74.19 223 LEU A O 1
ATOM 1693 N N . THR A 1 224 ? 1.309 -82.188 -45.938 1 74.62 224 THR A N 1
ATOM 1694 C CA . THR A 1 224 ? 2.092 -81.125 -46.562 1 74.62 224 THR A CA 1
ATOM 1695 C C . THR A 1 224 ? 1.294 -79.875 -46.594 1 74.62 224 THR A C 1
ATOM 1697 O O . THR A 1 224 ? 1.819 -78.75 -46.281 1 74.62 224 THR A O 1
ATOM 1700 N N . SER A 1 225 ? 0.022 -79.938 -46.938 1 73.88 225 SER A N 1
A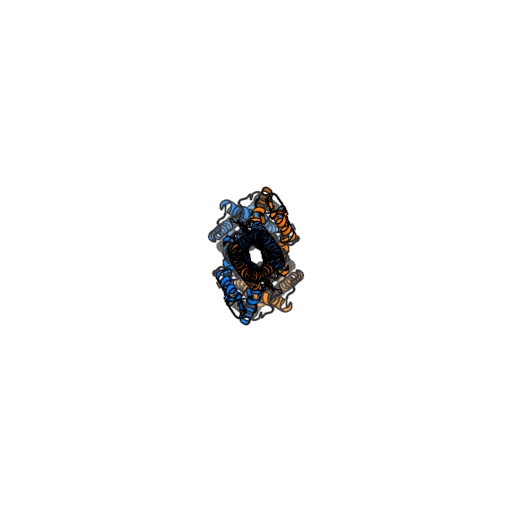TOM 1701 C CA . SER A 1 225 ? -0.832 -78.75 -47 1 73.88 225 SER A CA 1
ATOM 1702 C C . SER A 1 225 ? -1.023 -78.125 -45.625 1 73.88 225 SER A C 1
ATOM 1704 O O . SER A 1 225 ? -1.018 -76.938 -45.469 1 73.88 225 SER A O 1
ATOM 1706 N N . SER A 1 226 ? -1.222 -79 -44.656 1 74.25 226 SER A N 1
ATOM 1707 C CA . SER A 1 226 ? -1.372 -78.562 -43.281 1 74.25 226 SER A CA 1
ATOM 1708 C C . SER A 1 226 ? -0.097 -77.875 -42.781 1 74.25 226 SER A C 1
ATOM 1710 O O . SER A 1 226 ? -0.156 -76.875 -42.094 1 74.25 226 SER A O 1
ATOM 1712 N N . ASN A 1 227 ? 1.006 -78.375 -43.125 1 77.25 227 ASN A N 1
ATOM 1713 C CA . ASN A 1 227 ? 2.281 -77.812 -42.719 1 77.25 227 ASN A CA 1
ATOM 1714 C C . ASN A 1 227 ? 2.51 -76.438 -43.375 1 77.25 227 ASN A C 1
ATOM 1716 O O . ASN A 1 227 ? 3.074 -75.562 -42.75 1 77.25 227 ASN A O 1
ATOM 1720 N N . ILE A 1 228 ? 2.045 -76.312 -44.594 1 75.62 228 ILE A N 1
ATOM 1721 C CA . ILE A 1 228 ? 2.174 -75.062 -45.281 1 75.62 228 ILE A CA 1
ATOM 1722 C C . ILE A 1 228 ? 1.31 -74 -44.594 1 75.62 228 ILE A C 1
ATOM 1724 O O . ILE A 1 228 ? 1.759 -72.875 -44.375 1 75.62 228 ILE A O 1
ATOM 1728 N N . ALA A 1 229 ? 0.178 -74.375 -44.219 1 72 229 ALA A N 1
ATOM 1729 C CA . ALA A 1 229 ? -0.729 -73.5 -43.531 1 72 229 ALA A CA 1
ATOM 1730 C C . ALA A 1 229 ? -0.168 -73.062 -42.188 1 72 229 ALA A C 1
ATOM 1732 O O . ALA A 1 229 ? -0.239 -71.875 -41.812 1 72 229 ALA A O 1
ATOM 1733 N N . LEU A 1 230 ? 0.365 -74 -41.5 1 76.5 230 LEU A N 1
ATOM 1734 C CA . LEU A 1 230 ? 0.949 -73.688 -40.188 1 76.5 230 LEU A CA 1
ATOM 1735 C C . LEU A 1 230 ? 2.195 -72.812 -40.312 1 76.5 230 LEU A C 1
ATOM 1737 O O . LEU A 1 230 ? 2.426 -71.938 -39.469 1 76.5 230 LEU A O 1
ATOM 1741 N N . SER A 1 231 ? 2.955 -73.062 -41.281 1 76.62 231 SER A N 1
ATOM 1742 C CA . SER A 1 231 ? 4.145 -72.25 -41.531 1 76.62 231 SER A CA 1
ATOM 1743 C C . SER A 1 231 ? 3.775 -70.812 -41.875 1 76.62 231 SER A C 1
ATOM 1745 O O . SER A 1 231 ? 4.422 -69.875 -41.406 1 76.62 231 SER A O 1
ATOM 1747 N N . ASN A 1 232 ? 2.684 -70.688 -42.656 1 74 232 ASN A N 1
ATOM 1748 C CA . ASN A 1 232 ? 2.211 -69.312 -42.969 1 74 232 ASN A CA 1
ATOM 1749 C C . ASN A 1 232 ? 1.706 -68.562 -41.75 1 74 232 ASN A C 1
ATOM 1751 O O . ASN A 1 232 ? 1.97 -67.375 -41.562 1 74 232 ASN A O 1
ATOM 1755 N N . ALA A 1 233 ? 1.013 -69.312 -40.938 1 70.94 233 ALA A N 1
ATOM 1756 C CA . ALA A 1 233 ? 0.496 -68.75 -39.688 1 70.94 233 ALA A CA 1
ATOM 1757 C C . ALA A 1 233 ? 1.634 -68.312 -38.75 1 70.94 233 ALA A C 1
ATOM 1759 O O . ALA A 1 233 ? 1.573 -67.25 -38.125 1 70.94 233 ALA A O 1
ATOM 1760 N N . ALA A 1 234 ? 2.67 -69.062 -38.594 1 76.25 234 ALA A N 1
ATOM 1761 C CA . ALA A 1 234 ? 3.834 -68.75 -37.781 1 76.25 234 ALA A CA 1
ATOM 1762 C C . ALA A 1 234 ? 4.59 -67.562 -38.312 1 76.25 234 ALA A C 1
ATOM 1764 O O . ALA A 1 234 ? 5.074 -66.75 -37.531 1 76.25 234 ALA A O 1
ATOM 1765 N N . THR A 1 235 ? 4.641 -67.5 -39.625 1 77.38 235 THR A N 1
ATOM 1766 C CA . THR A 1 235 ? 5.301 -66.375 -40.25 1 77.38 235 THR A CA 1
ATOM 1767 C C . THR A 1 235 ? 4.531 -65.062 -40 1 77.38 235 THR A C 1
ATOM 1769 O O . THR A 1 235 ? 5.129 -64.062 -39.688 1 77.38 235 THR A O 1
ATOM 1772 N N . SER A 1 236 ? 3.242 -65.25 -40.062 1 74.81 236 SER A N 1
ATOM 1773 C CA . SER A 1 236 ? 2.396 -64.062 -39.781 1 74.81 236 SER A CA 1
ATOM 1774 C C . S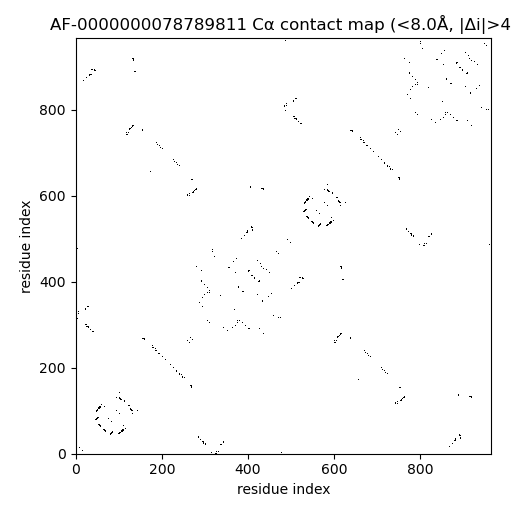ER A 1 236 ? 2.52 -63.656 -38.312 1 74.81 236 SER A C 1
ATOM 1776 O O . SER A 1 236 ? 2.514 -62.438 -38.031 1 74.81 236 SER A O 1
ATOM 1778 N N . LEU A 1 237 ? 2.609 -64.5 -37.406 1 76.88 237 LEU A N 1
ATOM 1779 C CA . LEU A 1 237 ? 2.783 -64.188 -36 1 76.88 237 LEU A CA 1
ATOM 1780 C C . LEU A 1 237 ? 4.133 -63.531 -35.75 1 76.88 237 LEU A C 1
ATOM 1782 O O . LEU A 1 237 ? 4.223 -62.594 -34.969 1 76.88 237 LEU A O 1
ATOM 1786 N N . THR A 1 238 ? 5.148 -64.062 -36.375 1 78.44 238 THR A N 1
ATOM 1787 C CA . THR A 1 238 ? 6.48 -63.5 -36.219 1 78.44 238 THR A CA 1
ATOM 1788 C C . THR A 1 238 ? 6.512 -62.094 -36.75 1 78.44 238 THR A C 1
ATOM 1790 O O . THR A 1 238 ? 7.09 -61.188 -36.125 1 78.44 238 THR A O 1
ATOM 1793 N N . ALA A 1 239 ? 5.828 -61.906 -37.875 1 78.06 239 ALA A N 1
ATOM 1794 C CA . ALA A 1 239 ? 5.762 -60.562 -38.438 1 78.06 239 ALA A CA 1
ATOM 1795 C C . ALA A 1 239 ? 4.988 -59.594 -37.531 1 78.06 239 ALA A C 1
ATOM 1797 O O . ALA A 1 239 ? 5.367 -58.438 -37.375 1 78.06 239 ALA A O 1
ATOM 1798 N N . GLY A 1 240 ? 3.895 -60.125 -37.031 1 74.38 240 GLY A N 1
ATOM 1799 C CA . GLY A 1 240 ? 3.096 -59.344 -36.094 1 74.38 240 GLY A CA 1
ATOM 1800 C C . GLY A 1 240 ? 3.848 -58.969 -34.844 1 74.38 240 GLY A C 1
ATOM 1801 O O . GLY A 1 240 ? 3.789 -57.812 -34.375 1 74.38 240 GLY A O 1
ATOM 1802 N N . THR A 1 241 ? 4.527 -59.844 -34.188 1 80.69 241 THR A N 1
ATOM 1803 C CA . THR A 1 241 ? 5.293 -59.594 -32.969 1 80.69 241 THR A CA 1
ATOM 1804 C C . THR A 1 241 ? 6.449 -58.625 -33.25 1 80.69 241 THR A C 1
ATOM 1806 O O . THR A 1 241 ? 6.762 -57.781 -32.406 1 80.69 241 THR A O 1
ATOM 1809 N N . ALA A 1 242 ? 7.066 -58.812 -34.406 1 80.44 242 ALA A N 1
ATOM 1810 C CA . ALA A 1 242 ? 8.156 -57.906 -34.781 1 80.44 242 ALA A CA 1
ATOM 1811 C C . ALA A 1 242 ? 7.656 -56.469 -34.938 1 80.44 242 ALA A C 1
ATOM 1813 O O . ALA A 1 242 ? 8.352 -55.531 -34.562 1 80.44 242 ALA A O 1
ATOM 1814 N N . LYS A 1 243 ? 6.484 -56.375 -35.5 1 77.38 243 LYS A N 1
ATOM 1815 C CA . LYS A 1 243 ? 5.883 -55.031 -35.656 1 77.38 243 LYS A CA 1
ATOM 1816 C C . LYS A 1 243 ? 5.59 -54.406 -34.312 1 77.38 243 LYS A C 1
ATOM 1818 O O . LYS A 1 243 ? 5.848 -53.219 -34.094 1 77.38 243 LYS A O 1
ATOM 1823 N N . VAL A 1 244 ? 5.039 -55.094 -33.344 1 79.56 244 VAL A N 1
ATOM 1824 C CA . VAL A 1 244 ? 4.746 -54.594 -32 1 79.56 244 VAL A CA 1
ATOM 1825 C C . VAL A 1 244 ? 6.051 -54.25 -31.297 1 79.56 244 VAL A C 1
ATOM 1827 O O . VAL A 1 244 ? 6.137 -53.25 -30.594 1 79.56 244 VAL A O 1
ATOM 1830 N N . GLN A 1 245 ? 7 -55.125 -31.453 1 79.62 245 GLN A N 1
ATOM 1831 C CA . GLN A 1 245 ? 8.312 -54.875 -30.859 1 79.62 245 GLN A CA 1
ATOM 1832 C C . GLN A 1 245 ? 8.93 -53.594 -31.359 1 79.62 245 GLN A C 1
ATOM 1834 O O . GLN A 1 245 ? 9.445 -52.781 -30.578 1 79.62 245 GLN A O 1
ATOM 1839 N N . SER A 1 246 ? 8.852 -53.344 -32.625 1 79.69 246 SER A N 1
ATOM 1840 C CA . SER A 1 246 ? 9.414 -52.156 -33.219 1 79.69 246 SER A CA 1
ATOM 1841 C C . SER A 1 246 ? 8.68 -50.906 -32.75 1 79.69 246 SER A C 1
ATOM 1843 O O . SER A 1 246 ? 9.297 -49.875 -32.5 1 79.69 246 SER A O 1
ATOM 1845 N N . ALA A 1 247 ? 7.406 -51 -32.656 1 73.06 247 ALA A N 1
ATOM 1846 C CA . ALA A 1 247 ? 6.59 -49.875 -32.219 1 73.06 247 ALA A CA 1
ATOM 1847 C C . ALA A 1 247 ? 6.895 -49.531 -30.766 1 73.06 247 ALA A C 1
ATOM 1849 O O . ALA A 1 247 ? 6.977 -48.344 -30.406 1 73.06 247 ALA A O 1
ATOM 1850 N N . LEU A 1 248 ? 7.082 -50.438 -29.953 1 79.81 248 LEU A N 1
ATOM 1851 C CA . LEU A 1 248 ? 7.379 -50.25 -28.531 1 79.81 248 LEU A CA 1
ATOM 1852 C C . LEU A 1 248 ? 8.789 -49.688 -28.359 1 79.81 248 LEU A C 1
ATOM 1854 O O . LEU A 1 248 ? 9.008 -48.812 -27.516 1 79.81 248 LEU A O 1
ATOM 1858 N N . THR A 1 249 ? 9.68 -50.219 -29.094 1 79 249 THR A N 1
ATOM 1859 C CA . THR A 1 249 ? 11.055 -49.75 -29.031 1 79 249 THR A CA 1
ATOM 1860 C C . THR A 1 249 ? 11.125 -48.281 -29.438 1 79 249 THR A C 1
ATOM 1862 O O . THR A 1 249 ? 11.797 -47.469 -28.781 1 79 249 THR A O 1
ATOM 1865 N N . GLN A 1 250 ? 10.391 -47.938 -30.422 1 73.94 250 GLN A N 1
ATOM 1866 C CA . GLN A 1 250 ? 10.367 -46.562 -30.875 1 73.94 250 GLN A CA 1
ATOM 1867 C C . GLN A 1 250 ? 9.711 -45.656 -29.844 1 73.94 250 GLN A C 1
ATOM 1869 O O . GLN A 1 250 ? 10.172 -44.531 -29.625 1 73.94 250 GLN A O 1
ATOM 1874 N N . SER A 1 251 ? 8.656 -46.062 -29.266 1 73.38 251 SER A N 1
ATOM 1875 C CA . SER A 1 251 ? 7.957 -45.312 -28.25 1 73.38 251 SER A CA 1
ATOM 1876 C C . SER A 1 251 ? 8.859 -45.062 -27.047 1 73.38 251 SER A C 1
ATOM 1878 O O . SER A 1 251 ? 8.867 -43.938 -26.5 1 73.38 251 SER A O 1
ATOM 1880 N N . LEU A 1 252 ? 9.617 -46 -26.641 1 75.56 252 LEU A N 1
ATOM 1881 C CA . LEU A 1 252 ? 10.492 -45.906 -25.484 1 75.56 252 LEU A CA 1
ATOM 1882 C C . LEU A 1 252 ? 11.68 -45 -25.781 1 75.56 252 LEU A C 1
ATOM 1884 O O . LEU A 1 252 ? 12.172 -44.281 -24.906 1 75.56 252 LEU A O 1
ATOM 1888 N N . LYS A 1 253 ? 12.086 -45.031 -26.984 1 74.31 253 LYS A N 1
ATOM 1889 C CA . LYS A 1 253 ? 13.219 -44.188 -27.375 1 74.31 253 LYS A CA 1
ATOM 1890 C C . LYS A 1 253 ? 12.828 -42.719 -27.422 1 74.31 253 LYS A C 1
ATOM 1892 O O . LYS A 1 253 ? 13.633 -41.844 -27.078 1 74.31 253 LYS A O 1
ATOM 1897 N N . THR A 1 254 ? 11.594 -42.469 -27.75 1 67.69 254 THR A N 1
ATOM 1898 C CA . THR A 1 254 ? 11.141 -41.094 -27.938 1 67.69 254 THR A CA 1
ATOM 1899 C C . THR A 1 254 ? 10.664 -40.469 -26.625 1 67.69 254 THR A C 1
ATOM 1901 O O . THR A 1 254 ? 10.523 -39.25 -26.5 1 67.69 254 THR A O 1
ATOM 1904 N N . GLN A 1 255 ? 10.477 -41.344 -25.719 1 67.62 255 GLN A N 1
ATOM 1905 C CA . GLN A 1 255 ? 10.016 -40.812 -24.438 1 67.62 255 GLN A CA 1
ATOM 1906 C C . GLN A 1 255 ? 11.164 -40.219 -23.641 1 67.62 255 GLN A C 1
ATOM 1908 O O . GLN A 1 255 ? 12.156 -40.906 -23.344 1 67.62 255 GLN A O 1
ATOM 1913 N N . PRO A 1 256 ? 11.141 -38.875 -23.484 1 63.94 256 PRO A N 1
ATOM 1914 C CA . PRO A 1 256 ? 12.203 -38.25 -22.703 1 63.94 256 PRO A CA 1
ATOM 1915 C C . PRO A 1 256 ? 12.25 -38.75 -21.266 1 63.94 256 PRO A C 1
ATOM 1917 O O . PRO A 1 256 ? 11.219 -39.094 -20.688 1 63.94 256 PRO A O 1
ATOM 1920 N N . ARG A 1 257 ? 13.508 -39.031 -20.75 1 71.88 257 ARG A N 1
ATOM 1921 C CA . ARG A 1 257 ? 13.688 -39.375 -19.328 1 71.88 257 ARG A CA 1
ATOM 1922 C C . ARG A 1 257 ? 13.305 -38.188 -18.438 1 71.88 257 ARG A C 1
ATOM 1924 O O . ARG A 1 257 ? 13.977 -37.156 -18.438 1 71.88 257 ARG A O 1
ATOM 1931 N N . LEU A 1 258 ? 12.125 -38.25 -17.969 1 83 258 LEU A N 1
ATOM 1932 C CA . LEU A 1 258 ? 11.633 -37.188 -17.094 1 83 258 LEU A CA 1
ATOM 1933 C C . LEU A 1 258 ? 12.156 -37.375 -15.664 1 83 258 LEU A C 1
ATOM 1935 O O . LEU A 1 258 ? 12.156 -38.5 -15.148 1 83 258 LEU A O 1
ATOM 1939 N N . ALA A 1 259 ? 12.844 -36.312 -15.172 1 85.75 259 ALA A N 1
ATOM 1940 C CA . ALA A 1 259 ? 13.125 -36.281 -13.742 1 85.75 259 ALA A CA 1
ATOM 1941 C C . ALA A 1 259 ? 11.938 -35.719 -12.961 1 85.75 259 ALA A C 1
ATOM 1943 O O . ALA A 1 259 ? 11.383 -34.688 -13.32 1 85.75 259 ALA A O 1
ATOM 1944 N N . VAL A 1 260 ? 11.492 -36.469 -11.945 1 88 260 VAL A N 1
ATOM 1945 C CA . VAL A 1 260 ? 10.258 -36.094 -11.273 1 88 260 VAL A CA 1
ATOM 1946 C C . VAL A 1 260 ? 10.469 -36.062 -9.766 1 88 260 VAL A C 1
ATOM 1948 O O . VAL A 1 260 ? 9.57 -36.375 -8.992 1 88 260 VAL A O 1
ATOM 1951 N N . ALA A 1 261 ? 11.672 -35.688 -9.406 1 88.56 261 ALA A N 1
ATOM 1952 C CA . ALA A 1 261 ? 11.961 -35.594 -7.977 1 88.56 261 ALA A CA 1
ATOM 1953 C C . ALA A 1 261 ? 11.172 -34.438 -7.355 1 88.56 261 ALA A C 1
ATOM 1955 O O . ALA A 1 261 ? 10.484 -33.688 -8.055 1 88.56 261 ALA A O 1
ATOM 1956 N N . SER A 1 262 ? 11.219 -34.344 -6.035 1 91.25 262 SER A N 1
ATOM 1957 C CA . SER A 1 262 ? 10.484 -33.312 -5.285 1 91.25 262 SER A CA 1
ATOM 1958 C C . SER A 1 262 ? 10.852 -31.922 -5.75 1 91.25 262 SER A C 1
ATOM 1960 O O . SER A 1 262 ? 9.984 -31.031 -5.828 1 91.25 262 SER A O 1
ATOM 1962 N N . LYS A 1 263 ? 12.094 -31.734 -6.043 1 93.19 263 LYS A N 1
ATOM 1963 C CA . LYS A 1 263 ? 12.57 -30.438 -6.504 1 93.19 263 LYS A CA 1
ATOM 1964 C C . LYS A 1 263 ? 11.938 -30.062 -7.844 1 93.19 263 LYS A C 1
ATOM 1966 O O . LYS A 1 263 ? 11.578 -28.906 -8.07 1 93.19 263 LYS A O 1
ATOM 1971 N N . ASN A 1 264 ? 11.781 -31.047 -8.727 1 95.06 264 ASN A N 1
ATOM 1972 C CA . ASN A 1 264 ? 11.148 -30.812 -10.023 1 95.06 264 ASN A CA 1
ATOM 1973 C C . ASN A 1 264 ? 9.695 -30.391 -9.859 1 95.06 264 ASN A C 1
ATOM 1975 O O . ASN A 1 264 ? 9.266 -29.406 -10.477 1 95.06 264 ASN A O 1
ATOM 1979 N N . ILE A 1 265 ? 9.047 -31.078 -8.961 1 93.5 265 ILE A N 1
ATOM 1980 C CA . ILE A 1 265 ? 7.625 -30.812 -8.75 1 93.5 265 ILE A CA 1
ATOM 1981 C C . ILE A 1 265 ? 7.441 -29.406 -8.18 1 93.5 265 ILE A C 1
ATOM 1983 O O . ILE A 1 265 ? 6.547 -28.672 -8.602 1 93.5 265 ILE A O 1
ATOM 1987 N N . HIS A 1 266 ? 8.297 -29.109 -7.293 1 93.81 266 HIS A N 1
ATOM 1988 C CA . HIS A 1 266 ? 8.25 -27.781 -6.676 1 93.81 266 HIS A CA 1
ATOM 1989 C C . HIS A 1 266 ? 8.469 -26.688 -7.707 1 93.81 266 HIS A C 1
ATOM 1991 O O . HIS A 1 266 ? 7.723 -25.703 -7.75 1 93.81 266 HIS A O 1
ATOM 1997 N N . LEU A 1 267 ? 9.453 -26.875 -8.516 1 95 267 LEU A N 1
ATOM 1998 C CA . LEU A 1 267 ? 9.797 -25.859 -9.5 1 95 267 LEU A CA 1
ATOM 1999 C C . LEU A 1 267 ? 8.773 -25.812 -10.625 1 95 267 LEU A C 1
ATOM 2001 O O . LEU A 1 267 ? 8.516 -24.75 -11.203 1 95 267 LEU A O 1
ATOM 2005 N N . LEU A 1 268 ? 8.133 -26.922 -10.867 1 94.69 268 LEU A N 1
ATOM 2006 C CA . LEU A 1 268 ? 7.07 -26.922 -11.867 1 94.69 268 LEU A CA 1
ATOM 2007 C C . LEU A 1 268 ? 5.883 -26.078 -11.414 1 94.69 268 LEU A C 1
ATOM 2009 O O . LEU A 1 268 ? 5.254 -25.406 -12.219 1 94.69 268 LEU A O 1
ATOM 2013 N N . SER A 1 269 ? 5.609 -26.156 -10.133 1 93.75 269 SER A N 1
ATOM 2014 C CA . SER A 1 269 ? 4.465 -25.453 -9.57 1 93.75 269 SER A CA 1
ATOM 2015 C C . SER A 1 269 ? 4.789 -23.984 -9.32 1 93.75 269 SER A C 1
ATOM 2017 O O . SER A 1 269 ? 3.889 -23.141 -9.281 1 93.75 269 SER A O 1
ATOM 2019 N N . ALA A 1 270 ? 6.016 -23.688 -9.109 1 94.75 270 ALA A N 1
ATOM 2020 C CA . ALA A 1 270 ? 6.508 -22.328 -8.914 1 94.75 270 ALA A CA 1
ATOM 2021 C C . ALA A 1 270 ? 7.887 -22.141 -9.547 1 94.75 270 ALA A C 1
ATOM 2023 O O . ALA A 1 270 ? 8.891 -22.016 -8.844 1 94.75 270 ALA A O 1
ATOM 2024 N N . PRO A 1 271 ? 7.91 -22.016 -10.812 1 95.88 271 PRO A N 1
ATOM 2025 C CA . PRO A 1 271 ? 9.188 -22 -11.531 1 95.88 271 PRO A CA 1
ATOM 2026 C C . PRO A 1 271 ? 9.945 -20.688 -11.367 1 95.88 271 PRO A C 1
ATOM 2028 O O . PRO A 1 271 ? 11.164 -20.656 -11.547 1 95.88 271 PRO A O 1
ATOM 2031 N N . VAL A 1 272 ? 9.242 -19.609 -11.023 1 95.75 272 VAL A N 1
ATOM 2032 C CA . VAL A 1 272 ? 9.859 -18.297 -11.008 1 95.75 272 VAL A CA 1
ATOM 2033 C C . VAL A 1 272 ? 10.125 -17.875 -9.562 1 95.75 272 VAL A C 1
ATOM 2035 O O . VAL A 1 272 ? 9.25 -17.984 -8.703 1 95.75 272 VAL A O 1
ATOM 2038 N N . THR A 1 273 ? 11.352 -17.469 -9.305 1 95.69 273 THR A N 1
ATOM 2039 C CA . THR A 1 273 ? 11.719 -16.906 -8.008 1 95.69 273 THR A CA 1
ATOM 2040 C C . THR A 1 273 ? 12.062 -15.43 -8.141 1 95.69 273 THR A C 1
ATOM 2042 O O . THR A 1 273 ? 12.656 -15.016 -9.133 1 95.69 273 THR A O 1
ATOM 2045 N N . LEU A 1 274 ? 11.641 -14.672 -7.082 1 95.56 274 LEU A N 1
ATOM 2046 C CA . LEU A 1 274 ? 11.883 -13.234 -7.055 1 95.56 274 LEU A CA 1
ATOM 2047 C C . LEU A 1 274 ? 12.945 -12.883 -6.027 1 95.56 274 LEU A C 1
ATOM 2049 O O . LEU A 1 274 ? 12.883 -13.336 -4.879 1 95.56 274 LEU A O 1
ATOM 2053 N N . THR A 1 275 ? 13.922 -12.148 -6.5 1 96.75 275 THR A N 1
ATOM 2054 C CA . THR A 1 275 ? 14.922 -11.602 -5.59 1 96.75 275 THR A CA 1
ATOM 2055 C C . THR A 1 275 ? 14.82 -10.078 -5.523 1 96.75 275 THR A C 1
ATOM 2057 O O . THR A 1 275 ? 14.875 -9.406 -6.551 1 96.75 275 THR A O 1
ATOM 2060 N N . ARG A 1 276 ? 14.688 -9.594 -4.332 1 96.62 276 ARG A N 1
ATOM 2061 C CA . ARG A 1 276 ? 14.562 -8.156 -4.137 1 96.62 276 ARG A CA 1
ATOM 2062 C C . ARG A 1 276 ? 15.906 -7.531 -3.775 1 96.62 276 ARG A C 1
ATOM 2064 O O . ARG A 1 276 ? 16.672 -8.094 -2.986 1 96.62 276 ARG A O 1
ATOM 2071 N N . VAL A 1 277 ? 16.234 -6.434 -4.387 1 97.62 277 VAL A N 1
ATOM 2072 C CA . VAL A 1 277 ? 17.422 -5.656 -4.047 1 97.62 277 VAL A CA 1
ATOM 2073 C C . VAL A 1 277 ? 17.031 -4.215 -3.74 1 97.62 277 VAL A C 1
ATOM 2075 O O . VAL A 1 277 ? 16.453 -3.525 -4.586 1 97.62 277 VAL A O 1
ATOM 2078 N N . ASP A 1 278 ? 17.281 -3.768 -2.527 1 97.12 278 ASP A N 1
ATOM 2079 C CA . ASP A 1 278 ? 17.109 -2.373 -2.133 1 97.12 278 ASP A CA 1
ATOM 2080 C C . ASP A 1 278 ? 18.406 -1.584 -2.326 1 97.12 278 ASP A C 1
ATOM 2082 O O . ASP A 1 278 ? 19.438 -1.921 -1.743 1 97.12 278 ASP A O 1
ATOM 2086 N N . ILE A 1 279 ? 18.297 -0.521 -2.992 1 96 279 ILE A N 1
ATOM 2087 C CA . ILE A 1 279 ? 19.547 0.184 -3.252 1 96 279 ILE A CA 1
ATOM 2088 C C . ILE A 1 279 ? 19.766 1.248 -2.18 1 96 279 ILE A C 1
ATOM 2090 O O . ILE A 1 279 ? 20.828 1.888 -2.141 1 96 279 ILE A O 1
ATOM 2094 N N . SER A 1 280 ? 18.797 1.455 -1.353 1 95.69 280 SER A N 1
ATOM 2095 C CA . SER A 1 280 ? 18.953 2.311 -0.179 1 95.69 280 SER A CA 1
ATOM 2096 C C . SER A 1 280 ? 18.438 1.614 1.079 1 95.69 280 SER A C 1
ATOM 2098 O O . SER A 1 280 ? 17.609 0.708 1.001 1 95.69 280 SER A O 1
ATOM 2100 N N . HIS A 1 281 ? 19.016 2.1 2.178 1 92.25 281 HIS A N 1
ATOM 2101 C CA . HIS A 1 281 ? 18.625 1.477 3.436 1 92.25 281 HIS A CA 1
ATOM 2102 C C . HIS A 1 281 ? 17.5 2.246 4.102 1 92.25 281 HIS A C 1
ATOM 2104 O O . HIS A 1 281 ? 17.719 3.285 4.723 1 92.25 281 HIS A O 1
ATOM 2110 N N . THR A 1 282 ? 16.312 1.749 3.93 1 94.69 282 THR A N 1
ATOM 2111 C CA . THR A 1 282 ? 15.094 2.287 4.523 1 94.69 282 THR A CA 1
ATOM 2112 C C . THR A 1 282 ? 14.25 1.169 5.125 1 94.69 282 THR A C 1
ATOM 2114 O O . THR A 1 282 ? 13.258 0.744 4.527 1 94.69 282 THR A O 1
ATOM 2117 N N . PRO A 1 283 ? 14.578 0.804 6.305 1 93.75 283 PRO A N 1
ATOM 2118 C CA . PRO A 1 283 ? 14.055 -0.443 6.859 1 93.75 283 PRO A CA 1
ATOM 2119 C C . PRO A 1 283 ? 12.594 -0.318 7.309 1 93.75 283 PRO A C 1
ATOM 2121 O O . PRO A 1 283 ? 11.891 -1.324 7.414 1 93.75 283 PRO A O 1
ATOM 2124 N N . THR A 1 284 ? 12.195 0.941 7.652 1 94.62 284 THR A N 1
ATOM 2125 C CA . THR A 1 284 ? 10.852 1.094 8.195 1 94.62 284 THR A CA 1
ATOM 2126 C C . THR A 1 284 ? 10.102 2.211 7.473 1 94.62 284 THR A C 1
ATOM 2128 O O . THR A 1 284 ? 10.711 3.041 6.797 1 94.62 284 THR A O 1
ATOM 2131 N N . ASN A 1 285 ? 8.766 2.141 7.656 1 93.81 285 ASN A N 1
ATOM 2132 C CA . ASN A 1 285 ? 7.93 3.229 7.156 1 93.81 285 ASN A CA 1
ATOM 2133 C C . ASN A 1 285 ? 8.352 4.574 7.742 1 93.81 285 ASN A C 1
ATOM 2135 O O . ASN A 1 285 ? 8.336 5.59 7.047 1 93.81 285 ASN A O 1
ATOM 2139 N N . GLY A 1 286 ? 8.742 4.59 8.984 1 95.5 286 GLY A N 1
ATOM 2140 C CA . GLY A 1 286 ? 9.18 5.801 9.664 1 95.5 286 GLY A CA 1
ATOM 2141 C C . GLY A 1 286 ? 10.391 6.445 9.016 1 95.5 286 GLY A C 1
ATOM 2142 O O . GLY A 1 286 ? 10.43 7.664 8.844 1 95.5 286 GLY A O 1
ATOM 2143 N N . VAL A 1 287 ? 11.328 5.625 8.617 1 96.62 287 VAL A N 1
ATOM 2144 C CA . VAL A 1 287 ? 12.523 6.145 7.961 1 96.62 287 VAL A CA 1
ATOM 2145 C C . VAL A 1 287 ? 12.156 6.746 6.609 1 96.62 287 VAL A C 1
ATOM 2147 O O . VAL A 1 287 ? 12.656 7.809 6.234 1 96.62 287 VAL A O 1
ATOM 2150 N N . GLY A 1 288 ? 11.289 6.055 5.938 1 95.31 288 GLY A N 1
ATOM 2151 C CA . GLY A 1 288 ? 10.844 6.562 4.652 1 95.31 288 GLY A CA 1
ATOM 2152 C C . GLY A 1 288 ? 10.062 7.859 4.758 1 95.31 288 GLY A C 1
ATOM 2153 O O . GLY A 1 288 ? 10.156 8.719 3.879 1 95.31 288 GLY A O 1
ATOM 2154 N N . MET A 1 289 ? 9.336 8.062 5.871 1 95.31 289 MET A N 1
ATOM 2155 C CA . MET A 1 289 ? 8.461 9.227 6.051 1 95.31 289 MET A CA 1
ATOM 2156 C C . MET A 1 289 ? 9.18 10.336 6.801 1 95.31 289 MET A C 1
ATOM 2158 O O . MET A 1 289 ? 8.688 11.469 6.867 1 95.31 289 MET A O 1
ATOM 2162 N N . ALA A 1 290 ? 10.328 10.086 7.293 1 97.38 290 ALA A N 1
ATOM 2163 C CA . ALA A 1 290 ? 11.031 11.016 8.18 1 97.38 290 ALA A CA 1
ATOM 2164 C C . ALA A 1 290 ? 11.273 12.352 7.484 1 97.38 290 ALA A C 1
ATOM 2166 O O . ALA A 1 290 ? 10.961 13.414 8.031 1 97.38 290 ALA A O 1
ATOM 2167 N N . PRO A 1 291 ? 11.766 12.336 6.219 1 97.31 291 PRO A N 1
ATOM 2168 C CA . PRO A 1 291 ? 12 13.633 5.578 1 97.31 291 PRO A CA 1
ATOM 2169 C C . PRO A 1 291 ? 10.742 14.492 5.5 1 97.31 291 PRO A C 1
ATOM 2171 O O . PRO A 1 291 ? 10.797 15.695 5.773 1 97.31 291 PRO A O 1
ATOM 2174 N N . PHE A 1 292 ? 9.672 13.906 5.172 1 96.31 292 PHE A N 1
ATOM 2175 C CA . PHE A 1 292 ? 8.406 14.625 5.062 1 96.31 292 PHE A CA 1
ATOM 2176 C C . PHE A 1 292 ? 7.941 15.117 6.426 1 96.31 292 PHE A C 1
ATOM 2178 O O . PHE A 1 292 ? 7.594 16.297 6.578 1 96.31 292 PHE A O 1
ATOM 2185 N N . ALA A 1 293 ? 7.957 14.234 7.422 1 96.06 293 ALA A N 1
ATOM 2186 C CA . ALA A 1 293 ? 7.5 14.57 8.766 1 96.06 293 ALA A CA 1
ATOM 2187 C C . ALA A 1 293 ? 8.359 15.664 9.383 1 96.06 293 ALA A C 1
ATOM 2189 O O . ALA A 1 293 ? 7.848 16.594 10.023 1 96.06 293 ALA A O 1
ATOM 2190 N N . ILE A 1 294 ? 9.617 15.547 9.195 1 97.81 294 ILE A N 1
ATOM 2191 C CA . ILE A 1 294 ? 10.539 16.547 9.727 1 97.81 294 ILE A CA 1
ATOM 2192 C C . ILE A 1 294 ? 10.234 17.906 9.094 1 97.81 294 ILE A C 1
ATOM 2194 O O . ILE A 1 294 ? 10.148 18.922 9.797 1 97.81 294 ILE A O 1
ATOM 2198 N N . ALA A 1 295 ? 10.039 17.875 7.832 1 97.81 295 ALA A N 1
ATOM 2199 C CA . ALA A 1 295 ? 9.773 19.125 7.125 1 97.81 295 ALA A CA 1
ATOM 2200 C C . ALA A 1 295 ? 8.484 19.766 7.629 1 97.81 295 ALA A C 1
ATOM 2202 O O . ALA A 1 295 ? 8.438 20.984 7.852 1 97.81 295 ALA A O 1
ATOM 2203 N N . ILE A 1 296 ? 7.465 18.953 7.82 1 95.75 296 ILE A N 1
ATOM 2204 C CA . ILE A 1 296 ? 6.199 19.484 8.312 1 95.75 296 ILE A CA 1
ATOM 2205 C C . ILE A 1 296 ? 6.398 20.078 9.695 1 95.75 296 ILE A C 1
ATOM 2207 O O . ILE A 1 296 ? 5.957 21.203 9.961 1 95.75 296 ILE A O 1
ATOM 2211 N N . GLY A 1 297 ? 7.066 19.344 10.539 1 96.19 297 GLY A N 1
ATOM 2212 C CA . GLY A 1 297 ? 7.316 19.844 11.883 1 96.19 297 GLY A CA 1
ATOM 2213 C C . GLY A 1 297 ? 8.062 21.156 11.906 1 96.19 297 GLY A C 1
ATOM 2214 O O . GLY A 1 297 ? 7.691 22.078 12.648 1 96.19 297 GLY A O 1
ATOM 2215 N N . LEU A 1 298 ? 9.031 21.266 11.078 1 97.75 298 LEU A N 1
ATOM 2216 C CA . LEU A 1 298 ? 9.828 22.484 11.023 1 97.75 298 LEU A CA 1
ATOM 2217 C C . LEU A 1 298 ? 8.977 23.672 10.555 1 97.75 298 LEU A C 1
ATOM 2219 O O . LEU A 1 298 ? 9.07 24.766 11.117 1 97.75 298 LEU A O 1
ATOM 2223 N N . TYR A 1 299 ? 8.172 23.469 9.586 1 97.06 299 TYR A N 1
ATOM 2224 C CA . TYR A 1 299 ? 7.355 24.562 9.062 1 97.06 299 TYR A CA 1
ATOM 2225 C C . TYR A 1 299 ? 6.316 25 10.086 1 97.06 299 TYR A C 1
ATOM 2227 O O . TYR A 1 299 ? 6.098 26.203 10.273 1 97.06 299 TYR A O 1
ATOM 2235 N N . VAL A 1 300 ? 5.691 24.047 10.688 1 93.44 300 VAL A N 1
ATOM 2236 C CA . VAL A 1 300 ? 4.703 24.359 11.711 1 93.44 300 VAL A CA 1
ATOM 2237 C C . VAL A 1 300 ? 5.371 25.141 12.844 1 93.44 300 VAL A C 1
ATOM 2239 O O . VAL A 1 300 ? 4.777 26.062 13.406 1 93.44 300 VAL A O 1
ATOM 2242 N N . GLY A 1 301 ? 6.578 24.734 13.195 1 93.38 301 GLY A N 1
ATOM 2243 C CA . GLY A 1 301 ? 7.332 25.484 14.18 1 93.38 301 GLY A CA 1
ATOM 2244 C C . GLY A 1 301 ? 7.559 26.938 13.766 1 93.38 301 GLY A C 1
ATOM 2245 O O . GLY A 1 301 ? 7.445 27.844 14.594 1 93.38 301 GLY A O 1
ATOM 2246 N N . CYS A 1 302 ? 7.809 27.141 12.531 1 94.44 302 CYS A N 1
ATOM 2247 C CA . CYS A 1 302 ? 8.031 28.484 12.016 1 94.44 302 CYS A CA 1
ATOM 2248 C C . CYS A 1 302 ? 6.754 29.312 12.07 1 94.44 302 CYS A C 1
ATOM 2250 O O . CYS A 1 302 ? 6.785 30.5 12.422 1 94.44 302 CYS A O 1
ATOM 2252 N N . ILE A 1 303 ? 5.652 28.672 11.734 1 90.62 303 ILE A N 1
ATOM 2253 C CA . ILE A 1 303 ? 4.375 29.375 11.797 1 90.62 303 ILE A CA 1
ATOM 2254 C C . ILE A 1 303 ? 4.074 29.781 13.234 1 90.62 303 ILE A C 1
ATOM 2256 O O . ILE A 1 303 ? 3.666 30.922 13.492 1 90.62 303 ILE A O 1
ATOM 2260 N N . SER A 1 304 ? 4.312 28.875 14.133 1 88.44 304 SER A N 1
ATOM 2261 C CA . SER A 1 304 ? 4.039 29.141 15.547 1 88.44 304 SER A CA 1
ATOM 2262 C C . SER A 1 304 ? 4.898 30.281 16.062 1 88.44 304 SER A C 1
ATOM 2264 O O . SER A 1 304 ? 4.426 31.109 16.844 1 88.44 304 SER A O 1
ATOM 2266 N N . LEU A 1 305 ? 6.117 30.312 15.656 1 88.69 305 LEU A N 1
ATOM 2267 C CA . LEU A 1 305 ? 7.008 31.406 16.047 1 88.69 305 LEU A CA 1
ATOM 2268 C C . LEU A 1 305 ? 6.496 32.75 15.539 1 88.69 305 LEU A C 1
ATOM 2270 O O . LEU A 1 305 ? 6.602 33.75 16.219 1 88.69 305 LEU A O 1
ATOM 2274 N N . SER A 1 306 ? 5.953 32.75 14.383 1 85.12 306 SER A N 1
ATOM 2275 C CA . SER A 1 306 ? 5.484 34 13.766 1 85.12 306 SER A CA 1
ATOM 2276 C C . SER A 1 306 ? 4.285 34.562 14.516 1 85.12 306 SER A C 1
ATOM 2278 O O . SER A 1 306 ? 4.039 35.781 14.477 1 85.12 306 SER A O 1
ATOM 2280 N N . PHE A 1 307 ? 3.596 33.75 15.195 1 77.81 307 PHE A N 1
ATOM 2281 C CA . PHE A 1 307 ? 2.418 34.219 15.914 1 77.81 307 PHE A CA 1
ATOM 2282 C C . PHE A 1 307 ? 2.807 34.812 17.266 1 77.81 307 PHE A C 1
ATOM 2284 O O . PHE A 1 307 ? 2.109 35.688 17.797 1 77.81 307 PHE A O 1
ATOM 2291 N N . MET A 1 308 ? 3.893 34.344 17.75 1 78.62 308 MET A N 1
ATOM 2292 C CA . MET A 1 308 ? 4.266 34.781 19.094 1 78.62 308 MET A CA 1
ATOM 2293 C C . MET A 1 308 ? 5.277 35.938 19.031 1 78.62 308 MET A C 1
ATOM 2295 O O . MET A 1 308 ? 5.254 36.844 19.875 1 78.62 308 MET A O 1
ATOM 2299 N N . TYR A 1 309 ? 6.121 35.812 18.109 1 82.44 309 TYR A N 1
ATOM 2300 C CA . TYR A 1 309 ? 7.195 36.781 18 1 82.44 309 TYR A CA 1
ATOM 2301 C C . TYR A 1 309 ? 6.836 37.906 17.016 1 82.44 309 TYR A C 1
ATOM 2303 O O . TYR A 1 309 ? 6.469 37.625 15.867 1 82.44 309 TYR A O 1
ATOM 2311 N N . ASP A 1 310 ? 6.891 39.188 17.516 1 81.62 310 ASP A N 1
ATOM 2312 C CA . ASP A 1 310 ? 6.68 40.312 16.641 1 81.62 310 ASP A CA 1
ATOM 2313 C C . ASP A 1 310 ? 7.859 40.5 15.688 1 81.62 310 ASP A C 1
ATOM 2315 O O . ASP A 1 310 ? 8.914 41 16.094 1 81.62 310 ASP A O 1
ATOM 2319 N N . MET A 1 311 ? 7.625 40.312 14.406 1 83.69 311 MET A N 1
ATOM 2320 C CA . MET A 1 311 ? 8.719 40.25 13.445 1 83.69 311 MET A CA 1
ATOM 2321 C C . MET A 1 311 ? 8.906 41.594 12.742 1 83.69 311 MET A C 1
ATOM 2323 O O . MET A 1 311 ? 9.82 41.75 11.93 1 83.69 311 MET A O 1
ATOM 2327 N N . TYR A 1 312 ? 8.117 42.5 13.078 1 84 312 TYR A N 1
ATOM 2328 C CA . TYR A 1 312 ? 8.164 43.75 12.312 1 84 312 TYR A CA 1
ATOM 2329 C C . TYR A 1 312 ? 8.516 44.938 13.211 1 84 312 TYR A C 1
ATOM 2331 O O . TYR A 1 312 ? 9.445 45.688 12.922 1 84 312 TYR A O 1
ATOM 2339 N N . SER A 1 313 ? 7.926 45.062 14.406 1 78.19 313 SER A N 1
ATOM 2340 C CA . SER A 1 313 ? 8.016 46.281 15.219 1 78.19 313 SER A CA 1
ATOM 2341 C C . SER A 1 313 ? 9.391 46.375 15.883 1 78.19 313 SER A C 1
ATOM 2343 O O . SER A 1 313 ? 9.789 45.5 16.641 1 78.19 313 SER A O 1
ATOM 2345 N N . PRO A 1 314 ? 10.047 47.469 15.539 1 76.25 314 PRO A N 1
ATOM 2346 C CA . PRO A 1 314 ? 11.344 47.656 16.172 1 76.25 314 PRO A CA 1
ATOM 2347 C C . PRO A 1 314 ? 11.219 48.156 17.609 1 76.25 314 PRO A C 1
ATOM 2349 O O . PRO A 1 314 ? 10.219 48.812 17.969 1 76.25 314 PRO A O 1
ATOM 2352 N N . LYS A 1 315 ? 12.07 47.875 18.375 1 76.38 315 LYS A N 1
ATOM 2353 C CA . LYS A 1 315 ? 12.047 48.312 19.781 1 76.38 315 LYS A CA 1
ATOM 2354 C C . LYS A 1 315 ? 12.742 49.656 19.969 1 76.38 315 LYS A C 1
ATOM 2356 O O . LYS A 1 315 ? 12.484 50.344 20.938 1 76.38 315 LYS A O 1
ATOM 2361 N N . THR A 1 316 ? 13.664 49.969 19.031 1 76.75 316 THR A N 1
ATOM 2362 C CA . THR A 1 316 ? 14.328 51.281 19 1 76.75 316 THR A CA 1
ATOM 2363 C C . THR A 1 316 ? 14.227 51.906 17.625 1 76.75 316 THR A C 1
ATOM 2365 O O . THR A 1 316 ? 13.875 51.219 16.641 1 76.75 316 THR A O 1
ATOM 2368 N N . LYS A 1 317 ? 14.414 53.219 17.641 1 79.75 317 LYS A N 1
ATOM 2369 C CA . LYS A 1 317 ? 14.375 53.906 16.344 1 79.75 317 LYS A CA 1
ATOM 2370 C C . LYS A 1 317 ? 15.328 53.25 15.352 1 79.75 317 LYS A C 1
ATOM 2372 O O . LYS A 1 317 ? 16.516 53.062 15.648 1 79.75 317 LYS A O 1
ATOM 2377 N N . PRO A 1 318 ? 14.719 52.906 14.195 1 79.06 318 PRO A N 1
ATOM 2378 C CA . PRO A 1 318 ? 15.547 52.188 13.227 1 79.06 318 PRO A CA 1
ATOM 2379 C C . PRO A 1 318 ? 16.641 53.062 12.617 1 79.06 318 PRO A C 1
ATOM 2381 O O . PRO A 1 318 ? 16.375 54.188 12.188 1 79.06 318 PRO A O 1
ATOM 2384 N N . THR A 1 319 ? 17.891 52.562 12.734 1 81.25 319 THR A N 1
ATOM 2385 C CA . THR A 1 319 ? 19.016 53.312 12.188 1 81.25 319 THR A CA 1
ATOM 2386 C C . THR A 1 319 ? 19.25 52.969 10.727 1 81.25 319 THR A C 1
ATOM 2388 O O . THR A 1 319 ? 19.328 53.844 9.867 1 81.25 319 THR A O 1
ATOM 2391 N N . LYS A 1 320 ? 19.375 51.625 10.414 1 91 320 LYS A N 1
ATOM 2392 C CA . LYS A 1 320 ? 19.531 51.094 9.07 1 91 320 LYS A CA 1
ATOM 2393 C C . LYS A 1 320 ? 18.625 49.875 8.867 1 91 320 LYS A C 1
ATOM 2395 O O . LYS A 1 320 ? 18.312 49.156 9.82 1 91 320 LYS A O 1
ATOM 2400 N N . ALA A 1 321 ? 18.234 49.812 7.621 1 91.81 321 ALA A N 1
ATOM 2401 C CA . ALA A 1 321 ? 17.328 48.719 7.305 1 91.81 321 ALA A CA 1
ATOM 2402 C C . ALA A 1 321 ? 18 47.375 7.59 1 91.81 321 ALA A C 1
ATOM 2404 O O . ALA A 1 321 ? 17.359 46.438 8.086 1 91.81 321 ALA A O 1
ATOM 2405 N N . ILE A 1 322 ? 19.25 47.312 7.266 1 93.31 322 ILE A N 1
ATOM 2406 C CA . ILE A 1 322 ? 19.984 46.062 7.465 1 93.31 322 ILE A CA 1
ATOM 2407 C C . ILE A 1 322 ? 20.109 45.75 8.961 1 93.31 322 ILE A C 1
ATOM 2409 O O . ILE A 1 322 ? 20.078 44.594 9.367 1 93.31 322 ILE A O 1
ATOM 2413 N N . ALA A 1 323 ? 20.281 46.75 9.805 1 91.12 323 ALA A N 1
ATOM 2414 C CA . ALA A 1 323 ? 20.359 46.562 11.25 1 91.12 323 ALA A CA 1
ATOM 2415 C C . ALA A 1 323 ? 19 46.125 11.82 1 91.12 323 ALA A C 1
ATOM 2417 O O . ALA A 1 323 ? 18.938 45.281 12.727 1 91.12 323 ALA A O 1
ATOM 2418 N N . TRP A 1 324 ? 17.969 46.75 11.305 1 90.31 324 TRP A N 1
ATOM 2419 C CA . TRP A 1 324 ? 16.594 46.375 11.672 1 90.31 324 TRP A CA 1
ATOM 2420 C C . TRP A 1 324 ? 16.328 44.906 11.336 1 90.31 324 TRP A C 1
ATOM 2422 O O . TRP A 1 324 ? 15.891 44.156 12.195 1 90.31 324 TRP A O 1
ATOM 2432 N N . TRP A 1 325 ? 16.656 44.562 10.141 1 93.25 325 TRP A N 1
ATOM 2433 C CA . TRP A 1 325 ? 16.484 43.219 9.664 1 93.25 325 TRP A CA 1
ATOM 2434 C C . TRP A 1 325 ? 17.281 42.219 10.516 1 93.25 325 TRP A C 1
ATOM 2436 O O . TRP A 1 325 ? 16.75 41.219 10.969 1 93.25 325 TRP A O 1
ATOM 2446 N N . TRP A 1 326 ? 18.5 42.5 10.773 1 93.12 326 TRP A N 1
ATOM 2447 C CA . TRP A 1 326 ? 19.391 41.594 11.492 1 93.12 326 TRP A CA 1
ATOM 2448 C C . TRP A 1 326 ? 18.984 41.5 12.961 1 93.12 326 TRP A C 1
ATOM 2450 O O . TRP A 1 326 ? 19.172 40.438 13.594 1 93.12 326 TRP A O 1
ATOM 2460 N N . SER A 1 327 ? 18.453 42.531 13.539 1 90.25 327 SER A N 1
ATOM 2461 C CA . SER A 1 327 ? 18.016 42.5 14.93 1 90.25 327 SER A CA 1
ATOM 2462 C C . SER A 1 327 ? 16.906 41.469 15.133 1 90.25 327 SER A C 1
ATOM 2464 O O . SER A 1 327 ? 16.875 40.781 16.156 1 90.25 327 SER A O 1
ATOM 2466 N N . LYS A 1 328 ? 16.047 41.344 14.133 1 92.5 328 LYS A N 1
ATOM 2467 C CA . LYS A 1 328 ? 14.945 40.406 14.211 1 92.5 328 LYS A CA 1
ATOM 2468 C C . LYS A 1 328 ? 15.367 39.031 13.711 1 92.5 328 LYS A C 1
ATOM 2470 O O . LYS A 1 328 ? 15.094 38 14.359 1 92.5 328 LYS A O 1
ATOM 2475 N N . TYR A 1 329 ? 16.062 39.031 12.609 1 94.69 329 TYR A N 1
ATOM 2476 C CA . TYR A 1 329 ? 16.422 37.781 11.93 1 94.69 329 TYR A CA 1
ATOM 2477 C C . TYR A 1 329 ? 17.422 36.969 12.742 1 94.69 329 TYR A C 1
ATOM 2479 O O . TYR A 1 329 ? 17.391 35.75 12.734 1 94.69 329 TYR A O 1
ATOM 2487 N N . SER A 1 330 ? 18.344 37.625 13.492 1 94.69 330 SER A N 1
ATOM 2488 C CA . SER A 1 330 ? 19.328 36.938 14.297 1 94.69 330 SER A CA 1
ATOM 2489 C C . SER A 1 330 ? 18.672 36.094 15.398 1 94.69 330 SER A C 1
ATOM 2491 O O . SER A 1 330 ? 19.094 34.969 15.656 1 94.69 330 SER A O 1
ATOM 2493 N N . LEU A 1 331 ? 17.656 36.656 16 1 93 331 LEU A N 1
ATOM 2494 C CA . LEU A 1 331 ? 16.938 35.906 17.031 1 93 331 LEU A CA 1
ATOM 2495 C C . LEU A 1 331 ? 16.203 34.719 16.422 1 93 331 LEU A C 1
ATOM 2497 O O . LEU A 1 331 ? 16.219 33.625 17.016 1 93 331 LEU A O 1
ATOM 2501 N N . LEU A 1 332 ? 15.625 34.938 15.281 1 94.88 332 LEU A N 1
ATOM 2502 C CA . LEU A 1 332 ? 14.914 33.844 14.609 1 94.88 332 LEU A CA 1
ATOM 2503 C C . LEU A 1 332 ? 15.859 32.719 14.242 1 94.88 332 LEU A C 1
ATOM 2505 O O . LEU A 1 332 ? 15.516 31.547 14.375 1 94.88 332 LEU A O 1
ATOM 2509 N N . LEU A 1 333 ? 17.047 33.062 13.852 1 96.44 333 LEU A N 1
ATOM 2510 C CA . LEU A 1 333 ? 18.031 32.062 13.469 1 96.44 333 LEU A CA 1
ATOM 2511 C C . LEU A 1 333 ? 18.422 31.219 14.664 1 96.44 333 LEU A C 1
ATOM 2513 O O . LEU A 1 333 ? 18.609 30 14.539 1 96.44 333 LEU A O 1
ATOM 2517 N N . VAL A 1 334 ? 18.531 31.828 15.805 1 95.56 334 VAL A N 1
ATOM 2518 C CA . VAL A 1 334 ? 18.906 31.094 17 1 95.56 334 VAL A CA 1
ATOM 2519 C C . VAL A 1 334 ? 17.766 30.141 17.391 1 95.56 334 VAL A C 1
ATOM 2521 O O . VAL A 1 334 ? 18.016 28.984 17.719 1 95.56 334 VAL A O 1
ATOM 2524 N N . LEU A 1 335 ? 16.562 30.641 17.344 1 95.56 335 LEU A N 1
ATOM 2525 C CA . LEU A 1 335 ? 15.422 29.812 17.703 1 95.56 335 LEU A CA 1
ATOM 2526 C C . LEU A 1 335 ? 15.266 28.641 16.734 1 95.56 335 LEU A C 1
ATOM 2528 O O . LEU A 1 335 ? 14.945 27.531 17.156 1 95.56 335 LEU A O 1
ATOM 2532 N N . ILE A 1 336 ? 15.547 28.891 15.477 1 96.94 336 ILE A N 1
ATOM 2533 C CA . ILE A 1 336 ? 15.461 27.844 14.461 1 96.94 336 ILE A CA 1
ATOM 2534 C C . ILE A 1 336 ? 16.562 26.812 14.703 1 96.94 336 ILE A C 1
ATOM 2536 O O . ILE A 1 336 ? 16.344 25.625 14.484 1 96.94 336 ILE A O 1
ATOM 2540 N N . GLY A 1 337 ? 17.703 27.297 15.039 1 97.56 337 GLY A N 1
ATOM 2541 C CA . GLY A 1 337 ? 18.781 26.375 15.383 1 97.56 337 GLY A CA 1
ATOM 2542 C C . GLY A 1 337 ? 18.422 25.438 16.5 1 97.56 337 GLY A C 1
ATOM 2543 O O . GLY A 1 337 ? 18.688 24.234 16.422 1 97.56 337 GLY A O 1
ATOM 2544 N N . ILE A 1 338 ? 17.766 25.969 17.5 1 97.38 338 ILE A N 1
ATOM 2545 C CA . ILE A 1 338 ? 17.328 25.141 18.625 1 97.38 338 ILE A CA 1
ATOM 2546 C C . ILE A 1 338 ? 16.266 24.172 18.172 1 97.38 338 ILE A C 1
ATOM 2548 O O . ILE A 1 338 ? 16.281 22.984 18.547 1 97.38 338 ILE A O 1
ATOM 2552 N N . GLN A 1 339 ? 15.367 24.594 17.312 1 97.62 339 GLN A N 1
ATOM 2553 C CA . GLN A 1 339 ? 14.32 23.734 16.766 1 97.62 339 GLN A CA 1
ATOM 2554 C C . GLN A 1 339 ? 14.906 22.531 16.047 1 97.62 339 GLN A C 1
ATOM 2556 O O . GLN A 1 339 ? 14.477 21.391 16.266 1 97.62 339 GLN A O 1
ATOM 2561 N N . VAL A 1 340 ? 15.844 22.859 15.227 1 98.25 340 VAL A N 1
ATOM 2562 C CA . VAL A 1 340 ? 16.469 21.812 14.422 1 98.25 340 VAL A CA 1
ATOM 2563 C C . VAL A 1 340 ? 17.219 20.844 15.328 1 98.25 340 VAL A C 1
ATOM 2565 O O . VAL A 1 340 ? 17.141 19.625 15.148 1 98.25 340 VAL A O 1
ATOM 2568 N N . GLY A 1 341 ? 17.922 21.375 16.297 1 98.19 341 GLY A N 1
ATOM 2569 C CA . GLY A 1 341 ? 18.656 20.531 17.234 1 98.19 341 GLY A CA 1
ATOM 2570 C C . GLY A 1 341 ? 17.75 19.609 18.016 1 98.19 341 GLY A C 1
ATOM 2571 O O . GLY A 1 341 ? 18.016 18.406 18.109 1 98.19 341 GLY A O 1
ATOM 2572 N N . CYS A 1 342 ? 16.656 20.109 18.547 1 97.94 342 CYS A N 1
ATOM 2573 C CA . CYS A 1 342 ? 15.711 19.312 19.328 1 97.94 342 CYS A CA 1
ATOM 2574 C C . CYS A 1 342 ? 15.055 18.25 18.469 1 97.94 342 CYS A C 1
ATOM 2576 O O . CYS A 1 342 ? 14.922 17.094 18.875 1 97.94 342 CYS A O 1
ATOM 2578 N N . GLN A 1 343 ? 14.641 18.656 17.297 1 98.12 343 GLN A N 1
ATOM 2579 C CA . GLN A 1 343 ? 13.977 17.688 16.422 1 98.12 343 GLN A CA 1
ATOM 2580 C C . GLN A 1 343 ? 14.945 16.594 15.977 1 98.12 343 GLN A C 1
ATOM 2582 O O . GLN A 1 343 ? 14.562 15.422 15.891 1 98.12 343 GLN A O 1
ATOM 2587 N N . ALA A 1 344 ? 16.203 16.969 15.703 1 98.25 344 ALA A N 1
ATOM 2588 C CA . ALA A 1 344 ? 17.203 15.984 15.312 1 98.25 344 ALA A CA 1
ATOM 2589 C C . ALA A 1 344 ? 17.422 14.953 16.422 1 98.25 344 ALA A C 1
ATOM 2591 O O . ALA A 1 344 ? 17.5 13.75 16.141 1 98.25 344 ALA A O 1
ATOM 2592 N N . ILE A 1 345 ? 17.422 15.414 17.625 1 97.81 345 ILE A N 1
ATOM 2593 C CA . ILE A 1 345 ? 17.625 14.523 18.766 1 97.81 345 ILE A CA 1
ATOM 2594 C C . ILE A 1 345 ? 16.453 13.547 18.859 1 97.81 345 ILE A C 1
ATOM 2596 O O . ILE A 1 345 ? 16.656 12.344 19.047 1 97.81 345 ILE A O 1
ATOM 2600 N N . VAL A 1 346 ? 15.305 14.016 18.656 1 97.62 346 VAL A N 1
ATOM 2601 C CA . VAL A 1 346 ? 14.117 13.188 18.828 1 97.62 346 VAL A CA 1
ATOM 2602 C C . VAL A 1 346 ? 14.039 12.156 17.703 1 97.62 346 VAL A C 1
ATOM 2604 O O . VAL A 1 346 ? 13.797 10.977 17.953 1 97.62 346 VAL A O 1
ATOM 2607 N N . VAL A 1 347 ? 14.281 12.586 16.469 1 97.19 347 VAL A N 1
ATOM 2608 C CA . VAL A 1 347 ? 14.141 11.664 15.344 1 97.19 347 VAL A CA 1
ATOM 2609 C C . VAL A 1 347 ? 15.219 10.586 15.422 1 97.19 347 VAL A C 1
ATOM 2611 O O . VAL A 1 347 ? 14.969 9.422 15.086 1 97.19 347 VAL A O 1
ATOM 2614 N N . MET A 1 348 ? 16.375 10.922 15.883 1 97 348 MET A N 1
ATOM 2615 C CA . MET A 1 348 ? 17.438 9.938 16.031 1 97 348 MET A CA 1
ATOM 2616 C C . MET A 1 348 ? 17.125 8.977 17.188 1 97 348 MET A C 1
ATOM 2618 O O . MET A 1 348 ? 17.469 7.797 17.125 1 97 348 MET A O 1
ATOM 2622 N N . SER A 1 349 ? 16.438 9.469 18.141 1 96.5 349 SER A N 1
ATOM 2623 C CA . SER A 1 349 ? 16.047 8.617 19.266 1 96.5 349 SER A CA 1
ATOM 2624 C C . SER A 1 349 ? 14.961 7.633 18.875 1 96.5 349 SER A C 1
ATOM 2626 O O . SER A 1 349 ? 14.805 6.586 19.5 1 96.5 349 SER A O 1
ATOM 2628 N N . LEU A 1 350 ? 14.227 7.965 17.875 1 95.12 350 LEU A N 1
ATOM 2629 C CA . LEU A 1 350 ? 13.18 7.074 17.375 1 95.12 350 LEU A CA 1
ATOM 2630 C C . LEU A 1 350 ? 13.789 5.895 16.625 1 95.12 350 LEU A C 1
ATOM 2632 O O . LEU A 1 350 ? 13.125 4.875 16.422 1 95.12 350 LEU A O 1
ATOM 2636 N N . GLY A 1 351 ? 15.07 6.051 16.172 1 94.75 351 GLY A N 1
ATOM 2637 C CA . GLY A 1 351 ? 15.734 4.965 15.469 1 94.75 351 GLY A CA 1
ATOM 2638 C C . GLY A 1 351 ? 16.234 5.367 14.102 1 94.75 351 GLY A C 1
ATOM 2639 O O . GLY A 1 351 ? 16.688 4.52 13.328 1 94.75 351 GLY A O 1
ATOM 2640 N N . LEU A 1 352 ? 16.094 6.652 13.812 1 96.88 352 LEU A N 1
ATOM 2641 C CA . LEU A 1 352 ? 16.625 7.121 12.531 1 96.88 352 LEU A CA 1
ATOM 2642 C C . LEU A 1 352 ? 18.141 7.043 12.516 1 96.88 352 LEU A C 1
ATOM 2644 O O . LEU A 1 352 ? 18.812 7.695 13.32 1 96.88 352 LEU A O 1
ATOM 2648 N N . LYS A 1 353 ? 18.703 6.195 11.711 1 96.81 353 LYS A N 1
ATOM 2649 C CA . LYS A 1 353 ? 20.141 6.059 11.492 1 96.81 353 LYS A CA 1
ATOM 2650 C C . LYS A 1 353 ? 20.531 6.52 10.094 1 96.81 353 LYS A C 1
ATOM 2652 O O . LYS A 1 353 ? 20.688 5.699 9.188 1 96.81 353 LYS A O 1
ATOM 2657 N N . PRO A 1 354 ? 20.719 7.867 10 1 97.06 354 PRO A N 1
ATOM 2658 C CA . PRO A 1 354 ? 21.016 8.406 8.664 1 97.06 354 PRO A CA 1
ATOM 2659 C C . PRO A 1 354 ? 22.391 7.996 8.156 1 97.06 354 PRO A C 1
ATOM 2661 O O . PRO A 1 354 ? 23.25 7.586 8.945 1 97.06 354 PRO A O 1
ATOM 2664 N N . LEU A 1 355 ? 22.609 8.062 6.844 1 96.25 355 LEU A N 1
ATOM 2665 C CA . LEU A 1 355 ? 23.906 7.816 6.234 1 96.25 355 LEU A CA 1
ATOM 2666 C C . LEU A 1 355 ? 24.953 8.805 6.746 1 96.25 355 LEU A C 1
ATOM 2668 O O . LEU A 1 355 ? 26.094 8.43 7.004 1 96.25 355 LEU A O 1
ATOM 2672 N N . SER A 1 356 ? 24.453 10.078 6.895 1 96.5 356 SER A N 1
ATOM 2673 C CA . SER A 1 356 ? 25.312 11.133 7.438 1 96.5 356 SER A CA 1
ATOM 2674 C C . SER A 1 356 ? 24.531 12.039 8.383 1 96.5 356 SER A C 1
ATOM 2676 O O . SER A 1 356 ? 23.672 12.812 7.945 1 96.5 356 SER A O 1
ATOM 2678 N N . ILE A 1 357 ? 24.922 12.008 9.625 1 96.88 357 ILE A N 1
ATOM 2679 C CA . ILE A 1 357 ? 24.25 12.828 10.641 1 96.88 357 ILE A CA 1
ATOM 2680 C C . ILE A 1 357 ? 24.484 14.305 10.336 1 96.88 357 ILE A C 1
ATOM 2682 O O . ILE A 1 357 ? 23.562 15.117 10.43 1 96.88 357 ILE A O 1
ATOM 2686 N N . GLY A 1 358 ? 25.672 14.602 9.93 1 96.88 358 GLY A N 1
ATOM 2687 C CA . GLY A 1 358 ? 26.016 15.977 9.609 1 96.88 358 GLY A CA 1
ATOM 2688 C C . GLY A 1 358 ? 25.219 16.531 8.445 1 96.88 358 GLY A C 1
ATOM 2689 O O . GLY A 1 358 ? 24.656 17.641 8.539 1 96.88 358 GLY A O 1
ATOM 2690 N N . ASN A 1 359 ? 25.141 15.758 7.359 1 97.44 359 ASN A N 1
ATOM 2691 C CA . ASN A 1 359 ? 24.391 16.203 6.191 1 97.44 359 ASN A CA 1
ATOM 2692 C C . ASN A 1 359 ? 22.906 16.312 6.488 1 97.44 359 ASN A C 1
ATOM 2694 O O . ASN A 1 359 ? 22.219 17.188 5.949 1 97.44 359 ASN A O 1
ATOM 2698 N N . THR A 1 360 ? 22.453 15.383 7.293 1 98.06 360 THR A N 1
ATOM 2699 C CA . THR A 1 360 ? 21.047 15.43 7.664 1 98.06 360 THR A CA 1
ATOM 2700 C C . THR A 1 360 ? 20.734 16.703 8.453 1 98.06 360 THR A C 1
ATOM 2702 O O . THR A 1 360 ? 19.781 17.406 8.156 1 98.06 360 THR A O 1
ATOM 2705 N N . CYS A 1 361 ? 21.516 17.031 9.406 1 98.19 361 CYS A N 1
ATOM 2706 C CA . CYS A 1 361 ? 21.328 18.234 10.211 1 98.19 361 CYS A CA 1
ATOM 2707 C C . CYS A 1 361 ? 21.469 19.5 9.359 1 98.19 361 CYS A C 1
ATOM 2709 O O . CYS A 1 361 ? 20.75 20.469 9.547 1 98.19 361 CYS A O 1
ATOM 2711 N N . LEU A 1 362 ? 22.391 19.406 8.469 1 98.12 362 LEU A N 1
ATOM 2712 C CA . LEU A 1 362 ? 22.578 20.547 7.57 1 98.12 362 LEU A CA 1
ATOM 2713 C C . LEU A 1 362 ? 21.344 20.75 6.707 1 98.12 362 LEU A C 1
ATOM 2715 O O . LEU A 1 362 ? 20.891 21.891 6.539 1 98.12 362 LEU A O 1
ATOM 2719 N N . ALA A 1 363 ? 20.875 19.656 6.105 1 98.38 363 ALA A N 1
ATOM 2720 C CA . ALA A 1 363 ? 19.672 19.75 5.289 1 98.38 363 ALA A CA 1
ATOM 2721 C C . ALA A 1 363 ? 18.5 20.281 6.109 1 98.38 363 ALA A C 1
ATOM 2723 O O . ALA A 1 363 ? 17.734 21.125 5.629 1 98.38 363 ALA A O 1
ATOM 2724 N N . MET A 1 364 ? 18.359 19.812 7.328 1 98.62 364 MET A N 1
ATOM 2725 C CA . MET A 1 364 ? 17.297 20.297 8.211 1 98.62 364 MET A CA 1
ATOM 2726 C C . MET A 1 364 ? 17.453 21.781 8.5 1 98.62 364 MET A C 1
ATOM 2728 O O . MET A 1 364 ? 16.469 22.531 8.469 1 98.62 364 MET A O 1
ATOM 2732 N N . LEU A 1 365 ? 18.641 22.156 8.758 1 98.62 365 LEU A N 1
ATOM 2733 C CA . LEU A 1 365 ? 18.906 23.547 9.125 1 98.62 365 LEU A CA 1
ATOM 2734 C C . LEU A 1 365 ? 18.625 24.484 7.957 1 98.62 365 LEU A C 1
ATOM 2736 O O . LEU A 1 365 ? 17.953 25.5 8.133 1 98.62 365 LEU A O 1
ATOM 2740 N N . VAL A 1 366 ? 19.109 24.141 6.797 1 98.62 366 VAL A N 1
ATOM 2741 C CA . VAL A 1 366 ? 18.891 24.984 5.629 1 98.62 366 VAL A CA 1
ATOM 2742 C C . VAL A 1 366 ? 17.406 25.047 5.309 1 98.62 366 VAL A C 1
ATOM 2744 O O . VAL A 1 366 ? 16.875 26.109 4.961 1 98.62 366 VAL A O 1
ATOM 2747 N N . THR A 1 367 ? 16.75 23.891 5.418 1 98.5 367 THR A N 1
ATOM 2748 C CA . THR A 1 367 ? 15.312 23.859 5.191 1 98.5 367 THR A CA 1
ATOM 2749 C C . THR A 1 367 ? 14.586 24.766 6.18 1 98.5 367 THR A C 1
ATOM 2751 O O . THR A 1 367 ? 13.734 25.562 5.789 1 98.5 367 THR A O 1
ATOM 2754 N N . ALA A 1 368 ? 14.969 24.656 7.41 1 98.5 368 ALA A N 1
ATOM 2755 C CA . ALA A 1 368 ? 14.336 25.438 8.461 1 98.5 368 ALA A CA 1
ATOM 2756 C C . ALA A 1 368 ? 14.586 26.938 8.242 1 98.5 368 ALA A C 1
ATOM 2758 O O . ALA A 1 368 ? 13.695 27.75 8.445 1 98.5 368 ALA A O 1
ATOM 2759 N N . ILE A 1 369 ? 15.766 27.281 7.867 1 98.5 369 ILE A N 1
ATOM 2760 C CA . ILE A 1 369 ? 16.109 28.672 7.613 1 98.5 369 ILE A CA 1
ATOM 2761 C C . ILE A 1 369 ? 15.281 29.203 6.445 1 98.5 369 ILE A C 1
ATOM 2763 O O . ILE A 1 369 ? 14.773 30.328 6.5 1 98.5 369 ILE A O 1
ATOM 2767 N N . THR A 1 370 ? 15.148 28.406 5.441 1 98.62 370 THR A N 1
ATOM 2768 C CA . THR A 1 370 ? 14.344 28.812 4.297 1 98.62 370 THR A CA 1
ATOM 2769 C C . THR A 1 370 ? 12.883 29 4.707 1 98.62 370 THR A C 1
ATOM 2771 O O . THR A 1 370 ? 12.25 29.984 4.305 1 98.62 370 THR A O 1
ATOM 2774 N N . PHE A 1 371 ? 12.406 28.094 5.504 1 98.38 371 PHE A N 1
ATOM 2775 C CA . PHE A 1 371 ? 11.016 28.156 5.949 1 98.38 371 PHE A CA 1
ATOM 2776 C C . PHE A 1 371 ? 10.773 29.422 6.766 1 98.38 371 PHE A C 1
ATOM 2778 O O . PHE A 1 371 ? 9.812 30.156 6.516 1 98.38 371 PHE A O 1
ATOM 2785 N N . ILE A 1 372 ? 11.656 29.703 7.707 1 97.75 372 ILE A N 1
ATOM 2786 C CA . ILE A 1 372 ? 11.438 30.859 8.57 1 97.75 372 ILE A CA 1
ATOM 2787 C C . ILE A 1 372 ? 11.578 32.156 7.754 1 97.75 372 ILE A C 1
ATOM 2789 O O . ILE A 1 372 ? 10.898 33.125 8.023 1 97.75 372 ILE A O 1
ATOM 2793 N N . THR A 1 373 ? 12.414 32.094 6.758 1 97.94 373 THR A N 1
ATOM 2794 C CA . THR A 1 373 ? 12.57 33.25 5.879 1 97.94 373 THR A CA 1
ATOM 2795 C C . THR A 1 373 ? 11.289 33.5 5.098 1 97.94 373 THR A C 1
ATOM 2797 O O . THR A 1 373 ? 10.883 34.656 4.93 1 97.94 373 THR A O 1
ATOM 2800 N N . CYS A 1 374 ? 10.68 32.438 4.609 1 97.44 374 CYS A N 1
ATOM 2801 C CA . CYS A 1 374 ? 9.406 32.594 3.916 1 97.44 374 CYS A CA 1
ATOM 2802 C C . CYS A 1 374 ? 8.352 33.188 4.844 1 97.44 374 CYS A C 1
ATOM 2804 O O . CYS A 1 374 ? 7.645 34.125 4.465 1 97.44 374 CYS A O 1
ATOM 2806 N N . VAL A 1 375 ? 8.32 32.656 5.992 1 96.06 375 VAL A N 1
ATOM 2807 C CA . VAL A 1 375 ? 7.34 33.094 6.977 1 96.06 375 VAL A CA 1
ATOM 2808 C C . VAL A 1 375 ? 7.637 34.531 7.375 1 96.06 375 VAL A C 1
ATOM 2810 O O . VAL A 1 375 ? 6.73 35.375 7.414 1 96.06 375 VAL A O 1
ATOM 2813 N N . PHE A 1 376 ? 8.883 34.812 7.645 1 95.19 376 PHE A N 1
ATOM 2814 C CA . PHE A 1 376 ? 9.359 36.156 8 1 95.19 376 PHE A CA 1
ATOM 2815 C C . PHE A 1 376 ? 9.039 37.156 6.887 1 95.19 376 PHE A C 1
ATOM 2817 O O . PHE A 1 376 ? 8.523 38.25 7.148 1 95.19 376 PHE A O 1
ATOM 2824 N N . GLY A 1 377 ? 9.289 36.781 5.711 1 96 377 GLY A N 1
ATOM 2825 C CA . GLY A 1 377 ? 9.055 37.656 4.566 1 96 377 GLY A CA 1
ATOM 2826 C C . GLY A 1 377 ? 7.59 37.969 4.355 1 96 377 GLY A C 1
ATOM 2827 O O . GLY A 1 377 ? 7.219 39.125 4.191 1 96 377 GLY A O 1
ATOM 2828 N N . LEU A 1 378 ? 6.77 37 4.41 1 94.25 378 LEU A N 1
ATOM 2829 C CA . LEU A 1 378 ? 5.34 37.188 4.195 1 94.25 378 LEU A CA 1
ATOM 2830 C C . LEU A 1 378 ? 4.738 38.031 5.316 1 94.25 378 LEU A C 1
ATOM 2832 O O . LEU A 1 378 ? 3.922 38.938 5.059 1 94.25 378 LEU A O 1
ATOM 2836 N N . ASN A 1 379 ? 5.176 37.812 6.52 1 91.69 379 ASN A N 1
ATOM 2837 C CA . ASN A 1 379 ? 4.66 38.562 7.656 1 91.69 379 ASN A CA 1
ATOM 2838 C C . ASN A 1 379 ? 5.109 40.031 7.609 1 91.69 379 ASN A C 1
ATOM 2840 O O . ASN A 1 379 ? 4.32 40.938 7.898 1 91.69 379 ASN A O 1
ATOM 2844 N N . THR A 1 380 ? 6.328 40.25 7.285 1 92.25 380 THR A N 1
ATOM 2845 C CA . THR A 1 380 ? 6.895 41.594 7.312 1 92.25 380 THR A CA 1
ATOM 2846 C C . THR A 1 380 ? 6.406 42.406 6.121 1 92.25 380 THR A C 1
ATOM 2848 O O . THR A 1 380 ? 6.125 43.594 6.258 1 92.25 380 THR A O 1
ATOM 2851 N N . ILE A 1 381 ? 6.27 41.781 5.035 1 92.94 381 ILE A N 1
ATOM 2852 C CA . ILE A 1 381 ? 5.945 42.531 3.812 1 92.94 381 ILE A CA 1
ATOM 2853 C C . ILE A 1 381 ? 4.441 42.75 3.738 1 92.94 381 ILE A C 1
ATOM 2855 O O . ILE A 1 381 ? 3.998 43.844 3.357 1 92.94 381 ILE A O 1
ATOM 2859 N N . LEU A 1 382 ? 3.658 41.75 4.215 1 89 382 LEU A N 1
ATOM 2860 C CA . LEU A 1 382 ? 2.223 41.844 3.975 1 89 382 LEU A CA 1
ATOM 2861 C C . LEU A 1 382 ? 1.464 42 5.289 1 89 382 LEU A C 1
ATOM 2863 O O . LEU A 1 382 ? 0.242 42.188 5.285 1 89 382 LEU A O 1
ATOM 2867 N N . GLY A 1 383 ? 2.104 41.969 6.352 1 83.38 383 GLY A N 1
ATOM 2868 C CA . GLY A 1 383 ? 1.475 42.188 7.645 1 83.38 383 GLY A CA 1
ATOM 2869 C C . GLY A 1 383 ? 0.489 41.094 8.023 1 83.38 383 GLY A C 1
ATOM 2870 O O . GLY A 1 383 ? 0.818 39.906 7.977 1 83.38 383 GLY A O 1
ATOM 2871 N N . ALA A 1 384 ? -0.742 41.5 8.344 1 75.38 384 ALA A N 1
ATOM 2872 C CA . ALA A 1 384 ? -1.775 40.594 8.797 1 75.38 384 ALA A CA 1
ATOM 2873 C C . ALA A 1 384 ? -2.146 39.594 7.695 1 75.38 384 ALA A C 1
ATOM 2875 O O . ALA A 1 384 ? -2.4 38.406 7.969 1 75.38 384 ALA A O 1
ATOM 2876 N N . PHE A 1 385 ? -2.076 40 6.539 1 82.38 385 PHE A N 1
ATOM 2877 C CA . PHE A 1 385 ? -2.381 39.125 5.406 1 82.38 385 PHE A CA 1
ATOM 2878 C C . PHE A 1 385 ? -1.29 38.094 5.223 1 82.38 385 PHE A C 1
ATOM 2880 O O . PHE A 1 385 ? -1.569 36.969 4.812 1 82.38 385 PHE A O 1
ATOM 2887 N N . GLY A 1 386 ? -0.12 38.469 5.559 1 85.94 386 GLY A N 1
ATOM 2888 C CA . GLY A 1 386 ? 0.995 37.562 5.453 1 85.94 386 GLY A CA 1
ATOM 2889 C C . GLY A 1 386 ? 0.874 36.375 6.391 1 85.94 386 GLY A C 1
ATOM 2890 O O . GLY A 1 386 ? 1.263 35.25 6.043 1 85.94 386 GLY A O 1
ATOM 2891 N N . LYS A 1 387 ? 0.27 36.594 7.539 1 81.94 387 LYS A N 1
ATOM 2892 C CA . LYS A 1 387 ? 0.089 35.531 8.508 1 81.94 387 LYS A CA 1
ATOM 2893 C C . LYS A 1 387 ? -0.859 34.438 7.969 1 81.94 387 LYS A C 1
ATOM 2895 O O . LYS A 1 387 ? -0.683 33.25 8.242 1 81.94 387 LYS A O 1
ATOM 2900 N N . TYR A 1 388 ? -1.782 34.844 7.203 1 83.44 388 TYR A N 1
ATOM 2901 C CA . TYR A 1 388 ? -2.707 33.938 6.555 1 83.44 388 TYR A CA 1
ATOM 2902 C C . TYR A 1 388 ? -2.029 33.188 5.406 1 83.44 388 TYR A C 1
ATOM 2904 O O . TYR A 1 388 ? -2.195 31.984 5.25 1 83.44 388 TYR A O 1
ATOM 2912 N N . LEU A 1 389 ? -1.266 33.875 4.738 1 89.62 389 LEU A N 1
ATOM 2913 C CA . LEU A 1 389 ? -0.646 33.312 3.545 1 89.62 389 LEU A CA 1
ATOM 2914 C C . LEU A 1 389 ? 0.397 32.25 3.92 1 89.62 389 LEU A C 1
ATOM 2916 O O . LEU A 1 389 ? 0.653 31.328 3.152 1 89.62 389 LEU A O 1
ATOM 2920 N N . VAL A 1 390 ? 0.935 32.469 5.105 1 91.69 390 VAL A N 1
ATOM 2921 C CA . VAL A 1 390 ? 1.93 31.484 5.555 1 91.69 390 VAL A CA 1
ATOM 2922 C C . VAL A 1 390 ? 1.281 30.109 5.707 1 91.69 390 VAL A C 1
ATOM 2924 O O . VAL A 1 390 ? 1.887 29.094 5.371 1 91.69 390 VAL A O 1
ATOM 2927 N N . THR A 1 391 ? 0.034 30.078 6.172 1 90.94 391 THR A N 1
ATOM 2928 C CA . THR A 1 391 ? -0.684 28.812 6.328 1 90.94 391 THR A CA 1
ATOM 2929 C C . THR A 1 391 ? -1.053 28.234 4.969 1 90.94 391 THR A C 1
ATOM 2931 O O . THR A 1 391 ? -0.952 27.016 4.762 1 90.94 391 THR A O 1
ATOM 2934 N N . ILE A 1 392 ? -1.423 29.047 4.094 1 92.31 392 ILE A N 1
ATOM 2935 C CA . ILE A 1 392 ? -1.768 28.594 2.748 1 92.31 392 ILE A CA 1
ATOM 2936 C C . ILE A 1 392 ? -0.535 28.016 2.068 1 92.31 392 ILE A C 1
ATOM 2938 O O . ILE A 1 392 ? -0.63 27 1.364 1 92.31 392 ILE A O 1
ATOM 2942 N N . LEU A 1 393 ? 0.568 28.656 2.299 1 95 393 LEU A N 1
ATOM 2943 C CA . LEU A 1 393 ? 1.812 28.156 1.731 1 95 393 LEU A CA 1
ATOM 2944 C C . LEU A 1 393 ? 2.125 26.75 2.268 1 95 393 LEU A C 1
ATOM 2946 O O . LEU A 1 393 ? 2.625 25.906 1.533 1 95 393 LEU A O 1
ATOM 2950 N N . LEU A 1 394 ? 1.856 26.5 3.527 1 94.69 394 LEU A N 1
ATOM 2951 C CA . LEU A 1 394 ? 2.035 25.172 4.09 1 94.69 394 LEU A CA 1
ATOM 2952 C C . LEU A 1 394 ? 1.171 24.156 3.359 1 94.69 394 LEU A C 1
ATOM 2954 O O . LEU A 1 394 ? 1.651 23.078 2.982 1 94.69 394 LEU A O 1
ATOM 2958 N N . ILE A 1 395 ? -0.081 24.516 3.152 1 93.44 395 ILE A N 1
ATOM 2959 C CA . ILE A 1 395 ? -1.032 23.609 2.52 1 93.44 395 ILE A CA 1
ATOM 2960 C C . ILE A 1 395 ? -0.57 23.281 1.1 1 93.44 395 ILE A C 1
ATOM 2962 O O . ILE A 1 395 ? -0.594 22.125 0.681 1 93.44 395 ILE A O 1
ATOM 2966 N N . LEU A 1 396 ? -0.088 24.297 0.426 1 94.38 396 LEU A N 1
ATOM 2967 C CA . LEU A 1 396 ? 0.42 24.094 -0.928 1 94.38 396 LEU A CA 1
ATOM 2968 C C . LEU A 1 396 ? 1.636 23.172 -0.926 1 94.38 396 LEU A C 1
ATOM 2970 O O . LEU A 1 396 ? 1.75 22.297 -1.774 1 94.38 396 LEU A O 1
ATOM 2974 N N . GLN A 1 397 ? 2.443 23.375 0.045 1 95.12 397 GLN A N 1
ATOM 2975 C CA . GLN A 1 397 ? 3.66 22.578 0.138 1 95.12 397 GLN A CA 1
ATOM 2976 C C . GLN A 1 397 ? 3.342 21.125 0.506 1 95.12 397 GLN A C 1
ATOM 2978 O O . GLN A 1 397 ? 4 20.203 0.027 1 95.12 397 GLN A O 1
ATOM 2983 N N . LEU A 1 398 ? 2.355 20.875 1.277 1 92.25 398 LEU A N 1
ATOM 2984 C CA . LEU A 1 398 ? 1.958 19.531 1.684 1 92.25 398 LEU A CA 1
ATOM 2985 C C . LEU A 1 398 ? 1.512 18.703 0.48 1 92.25 398 LEU A C 1
ATOM 2987 O O . LEU A 1 398 ? 1.923 17.562 0.323 1 92.25 398 LEU A O 1
ATOM 2991 N N . GLY A 1 399 ? 0.768 19.344 -0.325 1 88.56 399 GLY A N 1
ATOM 2992 C CA . GLY A 1 399 ? 0.25 18.641 -1.495 1 88.56 399 GLY A CA 1
ATOM 2993 C C . GLY A 1 399 ? 1.3 18.422 -2.566 1 88.56 399 GLY A C 1
ATOM 2994 O O . GLY A 1 399 ? 1.28 17.391 -3.25 1 88.56 399 GLY A O 1
ATOM 2995 N N . ALA A 1 400 ? 2.291 19.266 -2.59 1 91.19 400 ALA A N 1
ATOM 2996 C CA . ALA A 1 400 ? 3.188 19.266 -3.742 1 91.19 400 ALA A CA 1
ATOM 2997 C C . ALA A 1 400 ? 4.527 18.625 -3.393 1 91.19 400 ALA A C 1
ATOM 2999 O O . ALA A 1 400 ? 5.375 18.422 -4.266 1 91.19 400 ALA A O 1
ATOM 3000 N N . SER A 1 401 ? 4.797 18.297 -2.189 1 84.12 401 SER A N 1
ATOM 3001 C CA . SER A 1 401 ? 6.129 17.906 -1.752 1 84.12 401 SER A CA 1
ATOM 3002 C C . SER A 1 401 ? 6.375 16.422 -1.994 1 84.12 401 SER A C 1
ATOM 3004 O O . SER A 1 401 ? 7.484 15.93 -1.771 1 84.12 401 SER A O 1
ATOM 3006 N N . THR A 1 402 ? 5.676 15.688 -2.627 1 77.88 402 THR A N 1
ATOM 3007 C CA . THR A 1 402 ? 5.875 14.258 -2.867 1 77.88 402 THR A CA 1
ATOM 3008 C C . THR A 1 402 ? 6.273 13.547 -1.578 1 77.88 402 THR A C 1
ATOM 3010 O O . THR A 1 402 ? 7.113 12.648 -1.596 1 77.88 402 THR A O 1
ATOM 3013 N N . GLY A 1 403 ? 5.867 14.016 -0.472 1 84.31 403 GLY A N 1
ATOM 3014 C CA . GLY A 1 403 ? 6.266 13.438 0.801 1 84.31 403 GLY A CA 1
ATOM 3015 C C . GLY A 1 403 ? 5.75 12.031 1.004 1 84.31 403 GLY A C 1
ATOM 3016 O O . GLY A 1 403 ? 6.461 11.172 1.528 1 84.31 403 GLY A O 1
ATOM 3017 N N . VAL A 1 404 ? 4.555 11.797 0.518 1 84.88 404 VAL A N 1
ATOM 3018 C CA . VAL A 1 404 ? 3.936 10.5 0.763 1 84.88 404 VAL A CA 1
ATOM 3019 C C . VAL A 1 404 ? 3.859 9.711 -0.541 1 84.88 404 VAL A C 1
ATOM 3021 O O . VAL A 1 404 ? 4.27 8.547 -0.595 1 84.88 404 VAL A O 1
ATOM 3024 N N . TYR A 1 405 ? 3.443 10.445 -1.537 1 90.44 405 TYR A N 1
ATOM 3025 C CA . TYR A 1 405 ? 3.211 9.789 -2.822 1 90.44 405 TYR A CA 1
ATOM 3026 C C . TYR A 1 405 ? 4.094 10.391 -3.906 1 90.44 405 TYR A C 1
ATOM 3028 O O . TYR A 1 405 ? 4.449 11.57 -3.844 1 90.44 405 TYR A O 1
ATOM 3036 N N . PRO A 1 406 ? 4.426 9.555 -4.906 1 92.69 406 PRO A N 1
ATOM 3037 C CA . PRO A 1 406 ? 5.191 10.094 -6.035 1 92.69 406 PRO A CA 1
ATOM 3038 C C . PRO A 1 406 ? 4.434 11.188 -6.793 1 92.69 406 PRO A C 1
ATOM 3040 O O . PRO A 1 406 ? 3.203 11.141 -6.875 1 92.69 406 PRO A O 1
ATOM 3043 N N . LEU A 1 407 ? 5.219 12.039 -7.359 1 91.81 407 LEU A N 1
ATOM 3044 C CA . LEU A 1 407 ? 4.652 13.18 -8.07 1 91.81 407 LEU A CA 1
ATOM 3045 C C . LEU A 1 407 ? 3.816 12.719 -9.258 1 91.81 407 LEU A C 1
ATOM 3047 O O . LEU A 1 407 ? 2.83 13.359 -9.625 1 91.81 407 LEU A O 1
ATOM 3051 N N . GLU A 1 408 ? 4.156 11.555 -9.797 1 92.44 408 GLU A N 1
ATOM 3052 C CA . GLU A 1 408 ? 3.494 11.016 -10.984 1 92.44 408 GLU A CA 1
ATOM 3053 C C . GLU A 1 408 ? 2.059 10.609 -10.672 1 92.44 408 GLU A C 1
ATOM 3055 O O . GLU A 1 408 ? 1.234 10.477 -11.578 1 92.44 408 GLU A O 1
ATOM 3060 N N . THR A 1 409 ? 1.782 10.391 -9.367 1 92.12 409 THR A N 1
ATOM 3061 C CA . THR A 1 409 ? 0.441 9.953 -8.992 1 92.12 409 THR A CA 1
ATOM 3062 C C . THR A 1 409 ? -0.434 11.148 -8.617 1 92.12 409 THR A C 1
ATOM 3064 O O . THR A 1 409 ? -1.634 10.992 -8.383 1 92.12 409 THR A O 1
ATOM 3067 N N . ALA A 1 410 ? 0.154 12.32 -8.617 1 92.12 410 ALA A N 1
ATOM 3068 C CA . ALA A 1 410 ? -0.565 13.523 -8.203 1 92.12 410 ALA A CA 1
ATOM 3069 C C . ALA A 1 410 ? -1.271 14.18 -9.391 1 92.12 410 ALA A C 1
ATOM 3071 O O . ALA A 1 410 ? -1.077 13.766 -10.539 1 92.12 410 ALA A O 1
ATOM 3072 N N . ASN A 1 411 ? -2.184 15.148 -9.109 1 90.38 411 ASN A N 1
ATOM 3073 C CA . ASN A 1 411 ? -2.877 15.875 -10.164 1 90.38 411 ASN A CA 1
ATOM 3074 C C . ASN A 1 411 ? -1.952 16.875 -10.859 1 90.38 411 ASN A C 1
ATOM 3076 O O . ASN A 1 411 ? -0.832 17.109 -10.398 1 90.38 411 ASN A O 1
ATOM 3080 N N . VAL A 1 412 ? -2.377 17.531 -11.875 1 89.62 412 VAL A N 1
ATOM 3081 C CA . VAL A 1 412 ? -1.571 18.375 -12.75 1 89.62 412 VAL A CA 1
ATOM 3082 C C . VAL A 1 412 ? -1.133 19.625 -11.992 1 89.62 412 VAL A C 1
ATOM 3084 O O . VAL A 1 412 ? 0.018 20.062 -12.102 1 89.62 412 VAL A O 1
ATOM 3087 N N . PHE A 1 413 ? -1.941 20.156 -11.172 1 91.38 413 PHE A N 1
ATOM 3088 C CA . PHE A 1 413 ? -1.619 21.359 -10.414 1 91.38 413 PHE A CA 1
ATOM 3089 C C . PHE A 1 413 ? -0.469 21.094 -9.445 1 91.38 413 PHE A C 1
ATOM 3091 O O . PHE A 1 413 ? 0.458 21.906 -9.344 1 91.38 413 PHE A O 1
ATOM 3098 N N . THR A 1 414 ? -0.56 20.016 -8.844 1 90.69 414 THR A N 1
ATOM 3099 C CA . THR A 1 414 ? 0.471 19.641 -7.883 1 90.69 414 THR A CA 1
ATOM 3100 C C . THR A 1 414 ? 1.809 19.422 -8.586 1 90.69 414 THR A C 1
ATOM 3102 O O . THR A 1 414 ? 2.85 19.875 -8.102 1 90.69 414 THR A O 1
ATOM 3105 N N . ARG A 1 415 ? 1.78 18.859 -9.75 1 91 415 ARG A N 1
ATOM 3106 C CA . ARG A 1 415 ? 2.998 18.562 -10.5 1 91 415 ARG A CA 1
ATOM 3107 C C . ARG A 1 415 ? 3.67 19.844 -10.984 1 91 415 ARG A C 1
ATOM 3109 O O . ARG A 1 415 ? 4.898 19.953 -10.961 1 91 415 ARG A O 1
ATOM 3116 N N . ILE A 1 416 ? 2.9 20.844 -11.219 1 92.19 416 ILE A N 1
ATOM 3117 C CA . ILE A 1 416 ? 3.432 22.094 -11.758 1 92.19 416 ILE A CA 1
ATOM 3118 C C . ILE A 1 416 ? 3.947 22.969 -10.625 1 92.19 416 ILE A C 1
ATOM 3120 O O . ILE A 1 416 ? 4.949 23.672 -10.781 1 92.19 416 ILE A O 1
ATOM 3124 N N . SER A 1 417 ? 3.357 22.828 -9.516 1 94.12 417 SER A N 1
ATOM 3125 C CA . SER A 1 417 ? 3.686 23.719 -8.414 1 94.12 417 SER A CA 1
ATOM 3126 C C . SER A 1 417 ? 4.875 23.203 -7.617 1 94.12 417 SER A C 1
ATOM 3128 O O . SER A 1 417 ? 5.594 23.984 -6.988 1 94.12 417 SER A O 1
ATOM 3130 N N . SER A 1 418 ? 5.164 21.938 -7.73 1 94.5 418 SER A N 1
ATOM 3131 C CA . SER A 1 418 ? 6.133 21.266 -6.871 1 94.5 418 SER A CA 1
ATOM 3132 C C . SER A 1 418 ? 7.512 21.906 -6.992 1 94.5 418 SER A C 1
ATOM 3134 O O . SER A 1 418 ? 8.148 22.219 -5.98 1 94.5 418 SER A O 1
ATOM 3136 N N . PRO A 1 419 ? 7.949 22.344 -8.234 1 93.5 419 PRO A N 1
ATOM 3137 C CA . PRO A 1 419 ? 9.312 22.859 -8.367 1 93.5 419 PRO A CA 1
ATOM 3138 C C . PRO A 1 419 ? 9.469 24.266 -7.777 1 93.5 419 PRO A C 1
ATOM 3140 O O . PRO A 1 419 ? 10.594 24.719 -7.555 1 93.5 419 PRO A O 1
ATOM 3143 N N . PHE A 1 420 ? 8.43 24.875 -7.359 1 94.75 420 PHE A N 1
ATOM 3144 C CA . PHE A 1 420 ? 8.516 26.25 -6.887 1 94.75 420 PHE A CA 1
ATOM 3145 C C . PHE A 1 420 ? 8.453 26.312 -5.367 1 94.75 420 PHE A C 1
ATOM 3147 O O . PHE A 1 420 ? 8.578 27.391 -4.773 1 94.75 420 PHE A O 1
ATOM 3154 N N . LEU A 1 421 ? 8.344 25.172 -4.773 1 95.75 421 LEU A N 1
ATOM 3155 C CA . LEU A 1 421 ? 8.141 25.141 -3.328 1 95.75 421 LEU A CA 1
ATOM 3156 C C . LEU A 1 421 ? 9.383 24.625 -2.613 1 95.75 421 LEU A C 1
ATOM 3158 O O . LEU A 1 421 ? 9.906 23.562 -2.969 1 95.75 421 LEU A O 1
ATOM 3162 N N . PRO A 1 422 ? 9.805 25.312 -1.58 1 96.25 422 PRO A N 1
ATOM 3163 C CA . PRO A 1 422 ? 11.055 24.953 -0.909 1 96.25 422 PRO A CA 1
ATOM 3164 C C . PRO A 1 422 ? 10.977 23.578 -0.227 1 96.25 422 PRO A C 1
ATOM 3166 O O . PRO A 1 422 ? 11.984 22.891 -0.11 1 96.25 422 PRO A O 1
ATOM 3169 N N . MET A 1 423 ? 9.836 23.156 0.203 1 96.94 423 MET A N 1
ATOM 3170 C CA . MET A 1 423 ? 9.703 21.891 0.907 1 96.94 423 MET A CA 1
ATOM 3171 C C . MET A 1 423 ? 10.102 20.719 0.005 1 96.94 423 MET A C 1
ATOM 3173 O O . MET A 1 423 ? 10.641 19.719 0.478 1 96.94 423 MET A O 1
ATOM 3177 N N . THR A 1 424 ? 9.867 20.906 -1.324 1 96.38 424 THR A N 1
ATOM 3178 C CA . THR A 1 424 ? 10.258 19.891 -2.299 1 96.38 424 THR A CA 1
ATOM 3179 C C . THR A 1 424 ? 11.758 19.625 -2.234 1 96.38 424 THR A C 1
ATOM 3181 O O . THR A 1 424 ? 12.188 18.469 -2.186 1 96.38 424 THR A O 1
ATOM 3184 N N . TYR A 1 425 ? 12.5 20.656 -2.098 1 97.31 425 TYR A N 1
ATOM 3185 C CA . TYR A 1 425 ? 13.953 20.562 -2.072 1 97.31 425 TYR A CA 1
ATOM 3186 C C . TYR A 1 425 ? 14.445 20.125 -0.698 1 97.31 425 TYR A C 1
ATOM 3188 O O . TYR A 1 425 ? 15.43 19.391 -0.59 1 97.31 425 TYR A O 1
ATOM 3196 N N . GLY A 1 426 ? 13.789 20.594 0.328 1 97.88 426 GLY A N 1
ATOM 3197 C CA . GLY A 1 426 ? 14.133 20.141 1.668 1 97.88 426 GLY A CA 1
ATOM 3198 C C . GLY A 1 426 ? 13.984 18.656 1.86 1 97.88 426 GLY A C 1
ATOM 3199 O O . GLY A 1 426 ? 14.883 17.984 2.389 1 97.88 426 GLY A O 1
ATOM 3200 N N . ILE A 1 427 ? 12.898 18.109 1.373 1 97.12 427 ILE A N 1
ATOM 3201 C CA . ILE A 1 427 ? 12.617 16.688 1.503 1 97.12 427 ILE A CA 1
ATOM 3202 C C . ILE A 1 427 ? 13.625 15.883 0.687 1 97.12 427 ILE A C 1
ATOM 3204 O O . ILE A 1 427 ? 14.172 14.883 1.169 1 97.12 427 ILE A O 1
ATOM 3208 N N . HIS A 1 428 ? 13.867 16.359 -0.537 1 96.44 428 HIS A N 1
ATOM 3209 C CA . HIS A 1 428 ? 14.82 15.648 -1.381 1 96.44 428 HIS A CA 1
ATOM 3210 C C . HIS A 1 428 ? 16.203 15.641 -0.754 1 96.44 428 HIS A C 1
ATOM 3212 O O . HIS A 1 428 ? 16.891 14.609 -0.757 1 96.44 428 HIS A O 1
ATOM 3218 N N . ALA A 1 429 ? 16.609 16.75 -0.202 1 97.62 429 ALA A N 1
ATOM 3219 C CA . ALA A 1 429 ? 17.922 16.844 0.446 1 97.62 429 ALA A CA 1
ATOM 3220 C C . ALA A 1 429 ? 18.016 15.883 1.632 1 97.62 429 ALA A C 1
ATOM 3222 O O . ALA A 1 429 ? 19.031 15.203 1.811 1 97.62 429 ALA A O 1
ATOM 3223 N N . MET A 1 430 ? 17.016 15.797 2.348 1 97.56 430 MET A N 1
ATOM 3224 C CA . MET A 1 430 ? 17.016 14.914 3.514 1 97.56 430 MET A CA 1
ATOM 3225 C C . MET A 1 430 ? 17 13.453 3.088 1 97.56 430 MET A C 1
ATOM 3227 O O . MET A 1 430 ? 17.625 12.609 3.729 1 97.56 430 MET A O 1
ATOM 3231 N N . ARG A 1 431 ? 16.281 13.156 2.047 1 96.88 431 ARG A N 1
ATOM 3232 C CA . ARG A 1 431 ? 16.297 11.789 1.534 1 96.88 431 ARG A CA 1
ATOM 3233 C C . ARG A 1 431 ? 17.703 11.367 1.137 1 96.88 431 ARG A C 1
ATOM 3235 O O . ARG A 1 431 ? 18.125 10.242 1.425 1 96.88 431 ARG A O 1
ATOM 3242 N N . GLU A 1 432 ? 18.391 12.305 0.468 1 96.69 432 GLU A N 1
ATOM 3243 C CA . GLU A 1 432 ? 19.766 12.031 0.069 1 96.69 432 GLU A CA 1
ATOM 3244 C C . GLU A 1 432 ? 20.656 11.805 1.286 1 96.69 432 GLU A C 1
ATOM 3246 O O . GLU A 1 432 ? 21.469 10.883 1.304 1 96.69 432 GLU A O 1
ATOM 3251 N N . ALA A 1 433 ? 20.438 12.586 2.291 1 97.38 433 ALA A N 1
ATOM 3252 C CA . ALA A 1 433 ? 21.297 12.531 3.473 1 97.38 433 ALA A CA 1
ATOM 3253 C C . ALA A 1 433 ? 20.969 11.312 4.332 1 97.38 433 ALA A C 1
ATOM 3255 O O . ALA A 1 433 ? 21.859 10.719 4.945 1 97.38 433 ALA A O 1
ATOM 3256 N N . ILE A 1 434 ? 19.734 10.938 4.359 1 97.19 434 ILE A N 1
ATOM 3257 C CA . ILE A 1 434 ? 19.281 9.906 5.281 1 97.19 434 ILE A CA 1
ATOM 3258 C C . ILE A 1 434 ? 19.453 8.531 4.645 1 97.19 434 ILE A C 1
ATOM 3260 O O . ILE A 1 434 ? 19.984 7.609 5.277 1 97.19 434 ILE A O 1
ATOM 3264 N N . SER A 1 435 ? 19.094 8.406 3.295 1 96 435 SER A N 1
ATOM 3265 C CA . SER A 1 435 ? 18.922 7.043 2.799 1 96 435 SER A CA 1
ATOM 3266 C C . SER A 1 435 ? 19.656 6.848 1.474 1 96 435 SER A C 1
ATOM 3268 O O . SER A 1 435 ? 20.219 5.781 1.225 1 96 435 SER A O 1
ATOM 3270 N N . ILE A 1 436 ? 19.656 7.828 0.584 1 94.19 436 ILE A N 1
ATOM 3271 C CA . ILE A 1 436 ? 20.062 7.594 -0.799 1 94.19 436 ILE A CA 1
ATOM 3272 C C . ILE A 1 436 ? 21.578 7.777 -0.935 1 94.19 436 ILE A C 1
ATOM 3274 O O . ILE A 1 436 ? 22.234 7.008 -1.635 1 94.19 436 ILE A O 1
ATOM 3278 N N . GLY A 1 437 ? 22.156 8.766 -0.242 1 91.5 437 GLY A N 1
ATOM 3279 C CA . GLY A 1 437 ? 23.594 8.992 -0.265 1 91.5 437 GLY A CA 1
ATOM 3280 C C . GLY A 1 437 ? 24.062 9.711 -1.516 1 91.5 437 GLY A C 1
ATOM 3281 O O . GLY A 1 437 ? 25.234 9.609 -1.897 1 91.5 437 GLY A O 1
ATOM 3282 N N . GLY A 1 438 ? 23.188 10.391 -2.168 1 87.62 438 GLY A N 1
ATOM 3283 C CA . GLY A 1 438 ? 23.562 11.172 -3.332 1 87.62 438 GLY A CA 1
ATOM 3284 C C . GLY A 1 438 ? 23.922 12.609 -2.996 1 87.62 438 GLY A C 1
ATOM 3285 O O . GLY A 1 438 ? 24.406 12.891 -1.894 1 87.62 438 GLY A O 1
ATOM 3286 N N . GLN A 1 439 ? 23.812 13.469 -4.023 1 89.31 439 GLN A N 1
ATOM 3287 C CA . GLN A 1 439 ? 24.203 14.867 -3.875 1 89.31 439 GLN A CA 1
ATOM 3288 C C . GLN A 1 439 ? 23.016 15.727 -3.473 1 89.31 439 GLN A C 1
ATOM 3290 O O . GLN A 1 439 ? 21.938 15.609 -4.047 1 89.31 439 GLN A O 1
ATOM 3295 N N . MET A 1 440 ? 23.266 16.484 -2.434 1 94.38 440 MET A N 1
ATOM 3296 C CA . MET A 1 440 ? 22.203 17.375 -1.994 1 94.38 440 MET A CA 1
ATOM 3297 C C . MET A 1 440 ? 22.531 18.812 -2.338 1 94.38 440 MET A C 1
ATOM 3299 O O . MET A 1 440 ? 21.812 19.734 -1.924 1 94.38 440 MET A O 1
ATOM 3303 N N . THR A 1 441 ? 23.531 19.094 -3.119 1 95.88 441 THR A N 1
ATOM 3304 C CA . THR A 1 441 ? 24.047 20.438 -3.391 1 95.88 441 THR A CA 1
ATOM 3305 C C . THR A 1 441 ? 23.016 21.266 -4.16 1 95.88 441 THR A C 1
ATOM 3307 O O . THR A 1 441 ? 22.797 22.438 -3.863 1 95.88 441 THR A O 1
ATOM 3310 N N . HIS A 1 442 ? 22.438 20.656 -5.141 1 95.94 442 HIS A N 1
ATOM 3311 C CA . HIS A 1 442 ? 21.453 21.375 -5.926 1 95.94 442 HIS A CA 1
ATOM 3312 C C . HIS A 1 442 ? 20.297 21.844 -5.047 1 95.94 442 HIS A C 1
ATOM 3314 O O . HIS A 1 442 ? 19.859 22.984 -5.152 1 95.94 442 HIS A O 1
ATOM 3320 N N . ASP A 1 443 ? 19.812 20.953 -4.172 1 97.44 443 ASP A N 1
ATOM 3321 C CA . ASP A 1 443 ? 18.719 21.281 -3.275 1 97.44 443 ASP A CA 1
ATOM 3322 C C . ASP A 1 443 ? 19.094 22.406 -2.33 1 97.44 443 ASP A C 1
ATOM 3324 O O . ASP A 1 443 ? 18.328 23.359 -2.137 1 97.44 443 ASP A O 1
ATOM 3328 N N . LEU A 1 444 ? 20.297 22.359 -1.79 1 98.12 444 LEU A N 1
ATOM 3329 C CA . LEU A 1 444 ? 20.766 23.359 -0.843 1 98.12 444 LEU A CA 1
ATOM 3330 C C . LEU A 1 444 ? 20.938 24.719 -1.525 1 98.12 444 LEU A C 1
ATOM 3332 O O . LEU A 1 444 ? 20.562 25.75 -0.959 1 98.12 444 LEU A O 1
ATOM 3336 N N . VAL A 1 445 ? 21.406 24.703 -2.754 1 97.94 445 VAL A N 1
ATOM 3337 C CA . VAL A 1 445 ? 21.656 25.953 -3.479 1 97.94 445 VAL A CA 1
ATOM 3338 C C . VAL A 1 445 ? 20.328 26.625 -3.807 1 97.94 445 VAL A C 1
ATOM 3340 O O . VAL A 1 445 ? 20.188 27.844 -3.652 1 97.94 445 VAL A O 1
ATOM 3343 N N . VAL A 1 446 ? 19.359 25.844 -4.242 1 97.81 446 VAL A N 1
ATOM 3344 C CA . VAL A 1 446 ? 18.047 26.422 -4.566 1 97.81 446 VAL A CA 1
ATOM 3345 C C . VAL A 1 446 ? 17.438 27.047 -3.322 1 97.81 446 VAL A C 1
ATOM 3347 O O . VAL A 1 446 ? 16.938 28.172 -3.373 1 97.81 446 VAL A O 1
ATOM 3350 N N . MET A 1 447 ? 17.5 26.359 -2.18 1 98.25 447 MET A N 1
ATOM 3351 C CA . MET A 1 447 ? 16.922 26.875 -0.944 1 98.25 447 MET A CA 1
ATOM 3352 C C . MET A 1 447 ? 17.672 28.109 -0.468 1 98.25 447 MET A C 1
ATOM 3354 O O . MET A 1 447 ? 17.062 29.062 0.03 1 98.25 447 MET A O 1
ATOM 3358 N N . LEU A 1 448 ? 18.984 28.141 -0.637 1 98.06 448 LEU A N 1
ATOM 3359 C CA . LEU A 1 448 ? 19.766 29.297 -0.252 1 98.06 448 LEU A CA 1
ATOM 3360 C C . LEU A 1 448 ? 19.422 30.516 -1.117 1 98.06 448 LEU A C 1
ATOM 3362 O O . LEU A 1 448 ? 19.344 31.641 -0.619 1 98.06 448 LEU A O 1
ATOM 3366 N N . VAL A 1 449 ? 19.234 30.266 -2.385 1 98 449 VAL A N 1
ATOM 3367 C CA . VAL A 1 449 ? 18.875 31.344 -3.295 1 98 449 VAL A CA 1
ATOM 3368 C C . VAL A 1 449 ? 17.516 31.922 -2.902 1 98 449 VAL A C 1
ATOM 3370 O O . VAL A 1 449 ? 17.328 33.125 -2.865 1 98 449 VAL A O 1
ATOM 3373 N N . VAL A 1 450 ? 16.562 31.047 -2.629 1 97.81 450 VAL A N 1
ATOM 3374 C CA . VAL A 1 450 ? 15.234 31.484 -2.201 1 97.81 450 VAL A CA 1
ATOM 3375 C C . VAL A 1 450 ? 15.359 32.312 -0.923 1 97.81 450 VAL A C 1
ATOM 3377 O O . VAL A 1 450 ? 14.727 33.375 -0.797 1 97.81 450 VAL A O 1
ATOM 3380 N N . THR A 1 451 ? 16.156 31.875 0.016 1 98.31 451 THR A N 1
ATOM 3381 C CA . THR A 1 451 ? 16.375 32.562 1.282 1 98.31 451 THR A CA 1
ATOM 3382 C C . THR A 1 451 ? 16.969 33.938 1.047 1 98.31 451 THR A C 1
ATOM 3384 O O . THR A 1 451 ? 16.5 34.938 1.625 1 98.31 451 THR A O 1
ATOM 3387 N N . LEU A 1 452 ? 17.922 34.062 0.175 1 98 452 LEU A N 1
ATOM 3388 C CA . LEU A 1 452 ? 18.578 35.344 -0.099 1 98 452 LEU A CA 1
ATOM 3389 C C . LEU A 1 452 ? 17.625 36.281 -0.801 1 98 452 LEU A C 1
ATOM 3391 O O . LEU A 1 452 ? 17.594 37.469 -0.468 1 98 452 LEU A O 1
ATOM 3395 N N . VAL A 1 453 ? 16.875 35.781 -1.706 1 97.81 453 VAL A N 1
ATOM 3396 C CA . VAL A 1 453 ? 15.961 36.625 -2.467 1 97.81 453 VAL A CA 1
ATOM 3397 C C . VAL A 1 453 ? 14.891 37.188 -1.54 1 97.81 453 VAL A C 1
ATOM 3399 O O . VAL A 1 453 ? 14.602 38.406 -1.569 1 97.81 453 VAL A O 1
ATOM 3402 N N . ILE A 1 454 ? 14.305 36.375 -0.723 1 97.62 454 ILE A N 1
ATOM 3403 C CA . ILE A 1 454 ? 13.234 36.812 0.162 1 97.62 454 ILE A CA 1
ATOM 3404 C C . ILE A 1 454 ? 13.789 37.812 1.195 1 97.62 454 ILE A C 1
ATOM 3406 O O . ILE A 1 454 ? 13.156 38.812 1.495 1 97.62 454 ILE A O 1
ATOM 3410 N N . ASN A 1 455 ? 14.953 37.5 1.777 1 97.44 455 ASN A N 1
ATOM 3411 C CA . ASN A 1 455 ? 15.555 38.438 2.715 1 97.44 455 ASN A CA 1
ATOM 3412 C C . ASN A 1 455 ? 15.883 39.781 2.043 1 97.44 455 ASN A C 1
ATOM 3414 O O . ASN A 1 455 ? 15.766 40.844 2.66 1 97.44 455 ASN A O 1
ATOM 3418 N N . GLY A 1 456 ? 16.359 39.688 0.796 1 97.25 456 GLY A N 1
ATOM 3419 C CA . GLY A 1 456 ? 16.562 40.906 0.045 1 97.25 456 GLY A CA 1
ATOM 3420 C C . GLY A 1 456 ? 15.297 41.75 -0.087 1 97.25 456 GLY A C 1
ATOM 3421 O O . GLY A 1 456 ? 15.336 42.969 0.098 1 97.25 456 GLY A O 1
ATOM 3422 N N . LEU A 1 457 ? 14.18 41.125 -0.342 1 97.19 457 LEU A N 1
ATOM 3423 C CA . LEU A 1 457 ? 12.898 41.812 -0.462 1 97.19 457 LEU A CA 1
ATOM 3424 C C . LEU A 1 457 ? 12.477 42.406 0.876 1 97.19 457 LEU A C 1
ATOM 3426 O O . LEU A 1 457 ? 11.906 43.5 0.92 1 97.19 457 LEU A O 1
ATOM 3430 N N . VAL A 1 458 ? 12.727 41.688 1.941 1 96.5 458 VAL A N 1
ATOM 3431 C CA . VAL A 1 458 ? 12.383 42.156 3.275 1 96.5 458 VAL A CA 1
ATOM 3432 C C . VAL A 1 458 ? 13.188 43.406 3.604 1 96.5 458 VAL A C 1
ATOM 3434 O O . VAL A 1 458 ? 12.641 44.375 4.109 1 96.5 458 VAL A O 1
ATOM 3437 N N . ILE A 1 459 ? 14.477 43.469 3.301 1 95.88 459 ILE A N 1
ATOM 3438 C CA . ILE A 1 459 ? 15.344 44.594 3.584 1 95.88 459 ILE A CA 1
ATOM 3439 C C . ILE A 1 459 ? 14.883 45.812 2.779 1 95.88 459 ILE A C 1
ATOM 3441 O O . ILE A 1 459 ? 14.867 46.938 3.289 1 95.88 459 ILE A O 1
ATOM 3445 N N . VAL A 1 460 ? 14.469 45.562 1.602 1 95.75 460 VAL A N 1
ATOM 3446 C CA . VAL A 1 460 ? 13.977 46.625 0.767 1 95.75 460 VAL A CA 1
ATOM 3447 C C . VAL A 1 460 ? 12.703 47.219 1.377 1 95.75 460 VAL A C 1
ATOM 3449 O O . VAL A 1 460 ? 12.531 48.438 1.436 1 95.75 460 VAL A O 1
ATOM 3452 N N . LYS A 1 461 ? 11.844 46.344 1.765 1 95 461 LYS A N 1
ATOM 3453 C CA . LYS A 1 461 ? 10.602 46.781 2.393 1 95 461 LYS A CA 1
ATOM 3454 C C . LYS A 1 461 ? 10.883 47.594 3.664 1 95 461 LYS A C 1
ATOM 3456 O O . LYS A 1 461 ? 10.258 48.625 3.906 1 95 461 LYS A O 1
ATOM 3461 N N . LEU A 1 462 ? 11.789 47.156 4.488 1 92.75 462 LEU A N 1
ATOM 3462 C CA . LEU A 1 462 ? 12.141 47.844 5.723 1 92.75 462 LEU A CA 1
ATOM 3463 C C . LEU A 1 462 ? 12.773 49.188 5.43 1 92.75 462 LEU A C 1
ATOM 3465 O O . LEU A 1 462 ? 12.555 50.156 6.164 1 92.75 462 LEU A O 1
ATOM 3469 N N . GLU A 1 463 ? 13.523 49.312 4.391 1 93.12 463 GLU A N 1
ATOM 3470 C CA . GLU A 1 463 ? 14.125 50.562 3.996 1 93.12 463 GLU A CA 1
ATOM 3471 C C . GLU A 1 463 ? 13.07 51.562 3.523 1 93.12 463 GLU A C 1
ATOM 3473 O O . GLU A 1 463 ? 13.148 52.75 3.832 1 93.12 463 GLU A O 1
ATOM 3478 N N . LEU A 1 464 ? 12.148 51.094 2.834 1 92.81 464 LEU A N 1
ATOM 3479 C CA . LEU A 1 464 ? 11.07 51.938 2.371 1 92.81 464 LEU A CA 1
ATOM 3480 C C . LEU A 1 464 ? 10.234 52.469 3.543 1 92.81 464 LEU A C 1
ATOM 3482 O O . LEU A 1 464 ? 9.836 53.625 3.566 1 92.81 464 LEU A O 1
ATOM 3486 N N . ASP A 1 465 ? 9.992 51.594 4.516 1 90.44 465 ASP A N 1
ATOM 3487 C CA . ASP A 1 465 ? 9.219 51.969 5.688 1 90.44 465 ASP A CA 1
ATOM 3488 C C . ASP A 1 465 ? 10 52.938 6.566 1 90.44 465 ASP A C 1
ATOM 3490 O O . ASP A 1 465 ? 9.422 53.844 7.184 1 90.44 465 ASP A O 1
ATOM 3494 N N . ARG A 1 466 ? 11.273 52.75 6.656 1 86.44 466 ARG A N 1
ATOM 3495 C CA . ARG A 1 466 ? 12.125 53.656 7.418 1 86.44 466 ARG A CA 1
ATOM 3496 C C . ARG A 1 466 ? 12.133 55.062 6.797 1 86.44 466 ARG A C 1
ATOM 3498 O O . ARG A 1 466 ? 12.039 56.062 7.512 1 86.44 466 ARG A O 1
ATOM 3505 N N . LYS A 1 467 ? 12.141 55.094 5.582 1 86.62 467 LYS A N 1
ATOM 3506 C CA . LYS A 1 467 ? 12.172 56.375 4.879 1 86.62 467 LYS A CA 1
ATOM 3507 C C . LYS A 1 467 ? 10.844 57.094 5.02 1 86.62 467 LYS A C 1
ATOM 3509 O O . LYS A 1 467 ? 10.805 58.344 5.023 1 86.62 467 LYS A O 1
ATOM 3514 N N . HIS A 1 468 ? 9.82 56.344 5.141 1 84.5 468 HIS A N 1
ATOM 3515 C CA . HIS A 1 468 ? 8.508 56.969 5.27 1 84.5 468 HIS A CA 1
ATOM 3516 C C . HIS A 1 468 ? 8.188 57.281 6.727 1 84.5 468 HIS A C 1
ATOM 3518 O O . HIS A 1 468 ? 7.074 57.688 7.047 1 84.5 468 HIS A O 1
ATOM 3524 N N . GLU A 1 469 ? 9.008 57.219 7.672 1 71.19 469 GLU A N 1
ATOM 3525 C CA . GLU A 1 469 ? 9 57.625 9.078 1 71.19 469 GLU A CA 1
ATOM 3526 C C . GLU A 1 469 ? 7.867 56.938 9.844 1 71.19 469 GLU A C 1
ATOM 3528 O O . GLU A 1 469 ? 7.203 57.562 10.664 1 71.19 469 GLU A O 1
ATOM 3533 N N . LYS A 1 470 ? 7.52 55.75 9.547 1 72.88 470 LYS A N 1
ATOM 3534 C CA . LYS A 1 470 ? 6.434 55.062 10.234 1 72.88 470 LYS A CA 1
ATOM 3535 C C . LYS A 1 470 ? 6.723 54.938 11.734 1 72.88 470 LYS A C 1
ATOM 3537 O O . LYS A 1 470 ? 5.801 54.875 12.547 1 72.88 470 LYS A O 1
ATOM 3542 N N . PHE A 1 471 ? 7.988 55 12.195 1 69.12 471 PHE A N 1
ATOM 3543 C CA . PHE A 1 471 ? 8.344 54.844 13.594 1 69.12 471 PHE A CA 1
ATOM 3544 C C . PHE A 1 471 ? 9.125 56.031 14.109 1 69.12 471 PHE A C 1
ATOM 3546 O O . PHE A 1 471 ? 10.016 55.906 14.953 1 69.12 471 PHE A O 1
ATOM 3553 N N . SER A 1 472 ? 8.703 57.156 13.633 1 61.91 472 SER A N 1
ATOM 3554 C CA . SER A 1 472 ? 9.414 58.375 13.984 1 61.91 472 SER A CA 1
ATOM 3555 C C . SER A 1 472 ? 9.18 58.75 15.438 1 61.91 472 SER A C 1
ATOM 3557 O O . SER A 1 472 ? 9.977 59.469 16.031 1 61.91 472 SER A O 1
ATOM 3559 N N . ASP A 1 473 ? 8.055 58.188 16.047 1 60.97 473 ASP A N 1
ATOM 3560 C CA . ASP A 1 473 ? 7.723 58.562 17.422 1 60.97 473 ASP A CA 1
ATOM 3561 C C . ASP A 1 473 ? 8.477 57.688 18.422 1 60.97 473 ASP A C 1
ATOM 3563 O O . ASP A 1 473 ? 8.461 57.969 19.625 1 60.97 473 ASP A O 1
ATOM 3567 N N . LEU A 1 474 ? 9.07 56.594 18.031 1 61.38 474 LEU A N 1
ATOM 3568 C CA . LEU A 1 474 ? 9.781 55.688 18.953 1 61.38 474 LEU A CA 1
ATOM 3569 C C . LEU A 1 474 ? 11.078 56.344 19.422 1 61.38 474 LEU A C 1
ATOM 3571 O O . LEU A 1 474 ? 11.75 57.031 18.656 1 61.38 474 LEU A O 1
ATOM 3575 N N . VAL A 1 475 ? 11.062 56.562 20.922 1 57.78 475 VAL A N 1
ATOM 3576 C CA . VAL A 1 475 ? 12.18 57.219 21.609 1 57.78 475 VAL A CA 1
ATOM 3577 C C . VAL A 1 475 ? 13.461 56.438 21.344 1 57.78 475 VAL A C 1
ATOM 3579 O O . VAL A 1 475 ? 13.438 55.219 21.188 1 57.78 475 VAL A O 1
ATOM 3582 N N . ASP A 1 476 ? 14.508 57 21.141 1 50 476 ASP A N 1
ATOM 3583 C CA . ASP A 1 476 ? 15.852 56.469 20.984 1 50 476 ASP A CA 1
ATOM 3584 C C . ASP A 1 476 ? 16.172 55.469 22.109 1 50 476 ASP A C 1
ATOM 3586 O O . ASP A 1 476 ? 15.469 55.406 23.109 1 50 476 ASP A O 1
ATOM 3590 N N . ASP A 1 477 ? 17.406 54.969 22.5 1 43.91 477 ASP A N 1
ATOM 3591 C CA . ASP A 1 477 ? 17.938 53.938 23.375 1 43.91 477 ASP A CA 1
ATOM 3592 C C . ASP A 1 477 ? 17.328 54.031 24.781 1 43.91 477 ASP A C 1
ATOM 3594 O O . ASP A 1 477 ? 16.938 55.125 25.203 1 43.91 477 ASP A O 1
ATOM 3598 N N . VAL A 1 478 ? 17.203 52.844 25.641 1 44.56 478 VAL A N 1
ATOM 3599 C CA . VAL A 1 478 ? 17.078 52.375 27 1 44.56 478 VAL A CA 1
ATOM 3600 C C . VAL A 1 478 ? 17.891 53.25 27.938 1 44.56 478 VAL A C 1
ATOM 3602 O O . VAL A 1 478 ? 18.062 52.938 29.109 1 44.56 478 VAL A O 1
ATOM 3605 N N . VAL A 1 479 ? 18.688 54.094 27.844 1 41.62 479 VAL A N 1
ATOM 3606 C CA . VAL A 1 479 ? 19.438 54.188 29.094 1 41.62 479 VAL A CA 1
ATOM 3607 C C . VAL A 1 479 ? 18.5 54.594 30.234 1 41.62 479 VAL A C 1
ATOM 3609 O O . VAL A 1 479 ? 18.812 54.375 31.406 1 41.62 479 VAL A O 1
ATOM 3612 N N . SER A 1 480 ? 17.484 55.312 30 1 34.84 480 SER A N 1
ATOM 3613 C CA . SER A 1 480 ? 17.031 55.969 31.219 1 34.84 480 SER A CA 1
ATOM 3614 C C . SER A 1 480 ? 16.141 55.062 32.062 1 34.84 480 SER A C 1
ATOM 3616 O O . SER A 1 480 ? 15.836 55.375 33.188 1 34.84 480 SER A O 1
ATOM 3618 N N . SER A 1 481 ? 15.219 54.25 31.453 1 31.61 481 SER A N 1
ATOM 3619 C CA . SER A 1 481 ? 14.328 53.719 32.469 1 31.61 481 SER A CA 1
ATOM 3620 C C . SER A 1 481 ? 15.031 52.656 33.312 1 31.61 481 SER A C 1
ATOM 3622 O O . SER A 1 481 ? 14.383 51.938 34.094 1 31.61 481 SER A O 1
ATOM 3624 N N . ILE A 1 482 ? 16.25 52.188 32.938 1 32.84 482 ILE A N 1
ATOM 3625 C CA . ILE A 1 482 ? 16.844 51.406 34 1 32.84 482 ILE A CA 1
ATOM 3626 C C . ILE A 1 482 ? 17.156 52.281 35.188 1 32.84 482 ILE A C 1
ATOM 3628 O O . ILE A 1 482 ? 17.734 51.844 36.188 1 32.84 482 ILE A O 1
ATOM 3632 N N . ASN A 1 483 ? 16.969 53.625 35.219 1 23.7 483 ASN A N 1
ATOM 3633 C CA . ASN A 1 483 ? 17.219 54.094 36.594 1 23.7 483 ASN A CA 1
ATOM 3634 C C . ASN A 1 483 ? 16.078 53.719 37.531 1 23.7 483 ASN A C 1
ATOM 3636 O O . ASN A 1 483 ? 14.906 53.812 37.156 1 23.7 483 ASN A O 1
ATOM 3640 N N . MET B 1 1 ? -23.703 42.781 25.406 1 84.31 1 MET B N 1
ATOM 3641 C CA . MET B 1 1 ? -22.406 42.188 25.172 1 84.31 1 MET B CA 1
ATOM 3642 C C . MET B 1 1 ? -22.344 41.531 23.781 1 84.31 1 MET B C 1
ATOM 3644 O O . MET B 1 1 ? -21.406 41.781 23.016 1 84.31 1 MET B O 1
ATOM 3648 N N . ILE B 1 2 ? -23.406 40.844 23.438 1 85.06 2 ILE B N 1
ATOM 3649 C CA . ILE B 1 2 ? -23.438 40.188 22.141 1 85.06 2 ILE B CA 1
ATOM 3650 C C . ILE B 1 2 ? -23.406 41.25 21.031 1 85.06 2 ILE B C 1
ATOM 3652 O O . ILE B 1 2 ? -22.594 41.156 20.109 1 85.06 2 ILE B O 1
ATOM 3656 N N . LYS B 1 3 ? -24.312 42.188 21.094 1 85.38 3 LYS B N 1
ATOM 3657 C CA . LYS B 1 3 ? -24.391 43.219 20.078 1 85.38 3 LYS B CA 1
ATOM 3658 C C . LYS B 1 3 ? -23.078 44 19.953 1 85.38 3 LYS B C 1
ATOM 3660 O O . LYS B 1 3 ? -22.625 44.281 18.844 1 85.38 3 LYS B O 1
ATOM 3665 N N . SER B 1 4 ? -22.469 44.281 21.062 1 82.06 4 SER B N 1
ATOM 3666 C CA . SER B 1 4 ? -21.234 45.031 21.062 1 82.06 4 SER B CA 1
ATOM 3667 C C . SER B 1 4 ? -20.094 44.219 20.422 1 82.06 4 SER B C 1
ATOM 3669 O O . SER B 1 4 ? -19.281 44.781 19.688 1 82.06 4 SER B O 1
ATOM 3671 N N . GLU B 1 5 ? -20.094 43 20.734 1 84.5 5 GLU B N 1
ATOM 3672 C CA . GLU B 1 5 ? -19.078 42.125 20.156 1 84.5 5 GLU B CA 1
ATOM 3673 C C . GLU B 1 5 ? -19.25 42.031 18.641 1 84.5 5 GLU B C 1
ATOM 3675 O O . GLU B 1 5 ? -18.281 42.188 17.891 1 84.5 5 GLU B O 1
ATOM 3680 N N . TRP B 1 6 ? -20.391 41.812 18.188 1 87.19 6 TRP B N 1
ATOM 3681 C CA . TRP B 1 6 ? -20.688 41.719 16.766 1 87.19 6 TRP B CA 1
ATOM 3682 C C . TRP B 1 6 ? -20.391 43 16.047 1 87.19 6 TRP B C 1
ATOM 3684 O O . TRP B 1 6 ? -19.812 43 14.953 1 87.19 6 TRP B O 1
ATOM 3694 N N . LEU B 1 7 ? -20.719 44.094 16.672 1 84.75 7 LEU B N 1
ATOM 3695 C CA . LEU B 1 7 ? -20.5 45.375 16.062 1 84.75 7 LEU B CA 1
ATOM 3696 C C . LEU B 1 7 ? -19.016 45.719 15.984 1 84.75 7 LEU B C 1
ATOM 3698 O O . LEU B 1 7 ? -18.562 46.375 15.047 1 84.75 7 LEU B O 1
ATOM 3702 N N . SER B 1 8 ? -18.359 45.25 17 1 81.62 8 SER B N 1
ATOM 3703 C CA . SER B 1 8 ? -16.922 45.5 17.016 1 81.62 8 SER B CA 1
ATOM 3704 C C . SER B 1 8 ? -16.234 44.812 15.836 1 81.62 8 SER B C 1
ATOM 3706 O O . SER B 1 8 ? -15.227 45.312 15.328 1 81.62 8 SER B O 1
ATOM 3708 N N . VAL B 1 9 ? -16.719 43.781 15.375 1 84.19 9 VAL B N 1
ATOM 3709 C CA . VAL B 1 9 ? -16.141 43.031 14.266 1 84.19 9 VAL B CA 1
ATOM 3710 C C . VAL B 1 9 ? -16.703 43.562 12.945 1 84.19 9 VAL B C 1
ATOM 3712 O O . VAL B 1 9 ? -15.945 43.812 12 1 84.19 9 VAL B O 1
ATOM 3715 N N . LEU B 1 10 ? -17.938 43.875 12.914 1 86.94 10 LEU B N 1
ATOM 3716 C CA . LEU B 1 10 ? -18.609 44.281 11.68 1 86.94 10 LEU B CA 1
ATOM 3717 C C . LEU B 1 10 ? -18.219 45.688 11.289 1 86.94 10 LEU B C 1
ATOM 3719 O O . LEU B 1 10 ? -18.297 46.062 10.117 1 86.94 10 LEU B O 1
ATOM 3723 N N . LYS B 1 11 ? -17.734 46.469 12.227 1 86.75 11 LYS B N 1
ATOM 3724 C CA . LYS B 1 11 ? -17.375 47.844 11.953 1 86.75 11 LYS B CA 1
ATOM 3725 C C . LYS B 1 11 ? -15.922 47.969 11.492 1 86.75 11 LYS B C 1
ATOM 3727 O O . LYS B 1 11 ? -15.469 49.031 11.094 1 86.75 11 LYS B O 1
ATOM 3732 N N . ARG B 1 12 ? -15.242 46.938 11.547 1 88.88 12 ARG B N 1
ATOM 3733 C CA . ARG B 1 12 ? -13.867 46.906 11.062 1 88.88 12 ARG B CA 1
ATOM 3734 C C . ARG B 1 12 ? -13.758 46.062 9.797 1 88.88 12 ARG B C 1
ATOM 3736 O O . ARG B 1 12 ? -13.5 44.844 9.875 1 88.88 12 ARG B O 1
ATOM 3743 N N . PRO B 1 13 ? -13.852 46.656 8.719 1 85.62 13 PRO B N 1
ATOM 3744 C CA . PRO B 1 13 ? -13.898 45.938 7.453 1 85.62 13 PRO B CA 1
ATOM 3745 C C . PRO B 1 13 ? -12.672 45.031 7.238 1 85.62 13 PRO B C 1
ATOM 3747 O O . PRO B 1 13 ? -12.797 43.938 6.699 1 85.62 13 PRO B O 1
ATOM 3750 N N . MET B 1 14 ? -11.555 45.5 7.676 1 81.44 14 MET B N 1
ATOM 3751 C CA . MET B 1 14 ? -10.352 44.688 7.5 1 81.44 14 MET B CA 1
ATOM 3752 C C . MET B 1 14 ? -10.422 43.406 8.32 1 81.44 14 MET B C 1
ATOM 3754 O O . MET B 1 14 ? -9.953 42.344 7.879 1 81.44 14 MET B O 1
ATOM 3758 N N . VAL B 1 15 ? -11.008 43.5 9.469 1 82.25 15 VAL B N 1
ATOM 3759 C CA . VAL B 1 15 ? -11.133 42.344 10.328 1 82.25 15 VAL B CA 1
ATOM 3760 C C . VAL B 1 15 ? -12.109 41.344 9.711 1 82.25 15 VAL B C 1
ATOM 3762 O O . VAL B 1 15 ? -11.859 40.125 9.727 1 82.25 15 VAL B O 1
ATOM 3765 N N . ILE B 1 16 ? -13.125 41.844 9.062 1 87.69 16 ILE B N 1
ATOM 3766 C CA . ILE B 1 16 ? -14.125 41 8.43 1 87.69 16 ILE B CA 1
ATOM 3767 C C . ILE B 1 16 ? -13.5 40.25 7.25 1 87.69 16 ILE B C 1
ATOM 3769 O O . ILE B 1 16 ? -13.766 39.062 7.043 1 87.69 16 ILE B O 1
ATOM 3773 N N . VAL B 1 17 ? -12.719 40.906 6.539 1 86.5 17 VAL B N 1
ATOM 3774 C CA . VAL B 1 17 ? -12.078 40.312 5.371 1 86.5 17 VAL B CA 1
ATOM 3775 C C . VAL B 1 17 ? -11.109 39.219 5.812 1 86.5 17 VAL B C 1
ATOM 3777 O O . VAL B 1 17 ? -11.094 38.125 5.234 1 86.5 17 VAL B O 1
ATOM 3780 N N . VAL B 1 18 ? -10.375 39.469 6.848 1 82.75 18 VAL B N 1
ATOM 3781 C CA . VAL B 1 18 ? -9.391 38.5 7.336 1 82.75 18 VAL B CA 1
ATOM 3782 C C . VAL B 1 18 ? -10.102 37.281 7.887 1 82.75 18 VAL B C 1
ATOM 3784 O O . VAL B 1 18 ? -9.703 36.156 7.613 1 82.75 18 VAL B O 1
ATOM 3787 N N . LEU B 1 19 ? -11.148 37.531 8.602 1 87.06 19 LEU B N 1
ATOM 3788 C CA . LEU B 1 19 ? -11.906 36.438 9.18 1 87.06 19 LEU B CA 1
ATOM 3789 C C . LEU B 1 19 ? -12.547 35.594 8.078 1 87.06 19 LEU B C 1
ATOM 3791 O O . LEU B 1 19 ? -12.562 34.344 8.172 1 87.06 19 LEU B O 1
ATOM 3795 N N . PHE B 1 20 ? -12.953 36.25 7.086 1 89.12 20 PHE B N 1
ATOM 3796 C CA . PHE B 1 20 ? -13.555 35.531 5.969 1 89.12 20 PHE B CA 1
ATOM 3797 C C . PHE B 1 20 ? -12.531 34.625 5.297 1 89.12 20 PHE B C 1
ATOM 3799 O O . PHE B 1 20 ? -12.82 33.438 5.008 1 89.12 20 PHE B O 1
ATOM 3806 N N . PHE B 1 21 ? -11.375 35.094 5.062 1 89.19 21 PHE B N 1
ATOM 3807 C CA . PHE B 1 21 ? -10.344 34.312 4.391 1 89.19 21 PHE B CA 1
ATOM 3808 C C . PHE B 1 21 ? -9.898 33.156 5.266 1 89.19 21 PHE B C 1
ATOM 3810 O O . PHE B 1 21 ? -9.562 32.094 4.754 1 89.19 21 PHE B O 1
ATOM 3817 N N . ILE B 1 22 ? -9.93 33.406 6.535 1 90 22 ILE B N 1
ATOM 3818 C CA . ILE B 1 22 ? -9.562 32.344 7.461 1 90 22 ILE B CA 1
ATOM 3819 C C . ILE B 1 22 ? -10.562 31.188 7.367 1 90 22 ILE B C 1
ATOM 3821 O O . ILE B 1 22 ? -10.188 30.016 7.457 1 90 22 ILE B O 1
ATOM 3825 N N . THR B 1 23 ? -11.859 31.547 7.098 1 94.25 23 THR B N 1
ATOM 3826 C CA . THR B 1 23 ? -12.891 30.516 7.008 1 94.25 23 THR B CA 1
ATOM 3827 C C . THR B 1 23 ? -12.703 29.672 5.754 1 94.25 23 THR B C 1
ATOM 3829 O O . THR B 1 23 ? -13.289 28.594 5.633 1 94.25 23 THR B O 1
ATOM 3832 N N . LEU B 1 24 ? -11.805 30.078 4.852 1 96.19 24 LEU B N 1
ATOM 3833 C CA . LEU B 1 24 ? -11.562 29.344 3.611 1 96.19 24 LEU B CA 1
ATOM 3834 C C . LEU B 1 24 ? -10.445 28.328 3.783 1 96.19 24 LEU B C 1
ATOM 3836 O O . LEU B 1 24 ? -10.242 27.453 2.928 1 96.19 24 LEU B O 1
ATOM 3840 N N . ILE B 1 25 ? -9.766 28.359 4.895 1 94.69 25 ILE B N 1
ATOM 3841 C CA . ILE B 1 25 ? -8.562 27.562 5.102 1 94.69 25 ILE B CA 1
ATOM 3842 C C . ILE B 1 25 ? -8.906 26.078 4.984 1 94.69 25 ILE B C 1
ATOM 3844 O O . ILE B 1 25 ? -8.25 25.344 4.246 1 94.69 25 ILE B O 1
ATOM 3848 N N . PRO B 1 26 ? -10 25.625 5.633 1 96.81 26 PRO B N 1
ATOM 3849 C CA . PRO B 1 26 ? -10.328 24.203 5.492 1 96.81 26 PRO B CA 1
ATOM 3850 C C . PRO B 1 26 ? -10.664 23.812 4.055 1 96.81 26 PRO B C 1
ATOM 3852 O O . PRO B 1 26 ? -10.281 22.734 3.596 1 96.81 26 PRO B O 1
ATOM 3855 N N . ALA B 1 27 ? -11.336 24.703 3.4 1 97.44 27 ALA B N 1
ATOM 3856 C CA . ALA B 1 27 ? -11.68 24.453 2.004 1 97.44 27 ALA B CA 1
ATOM 3857 C C . ALA B 1 27 ? -10.43 24.391 1.136 1 97.44 27 ALA B C 1
ATOM 3859 O O . ALA B 1 27 ? -10.32 23.516 0.265 1 97.44 27 ALA B O 1
ATOM 3860 N N . ILE B 1 28 ? -9.508 25.25 1.389 1 95.88 28 ILE B N 1
ATOM 3861 C CA . ILE B 1 28 ? -8.258 25.266 0.642 1 95.88 28 ILE B CA 1
ATOM 3862 C C . ILE B 1 28 ? -7.453 24 0.953 1 95.88 28 ILE B C 1
ATOM 3864 O O . ILE B 1 28 ? -6.879 23.391 0.052 1 95.88 28 ILE B O 1
ATOM 3868 N N . TYR B 1 29 ? -7.473 23.625 2.176 1 94.69 29 TYR B N 1
ATOM 3869 C CA . TYR B 1 29 ? -6.789 22.391 2.572 1 94.69 29 TYR B CA 1
ATOM 3870 C C . TYR B 1 29 ? -7.316 21.203 1.789 1 94.69 29 TYR B C 1
ATOM 3872 O O . TYR B 1 29 ? -6.535 20.438 1.221 1 94.69 29 TYR B O 1
ATOM 3880 N N . SER B 1 30 ? -8.594 21.109 1.74 1 94.75 30 SER B N 1
ATOM 3881 C CA . SER B 1 30 ? -9.203 19.984 1.021 1 94.75 30 SER B CA 1
ATOM 3882 C C . SER B 1 30 ? -9.016 20.141 -0.486 1 94.75 30 SER B C 1
ATOM 3884 O O . SER B 1 30 ? -8.734 19.156 -1.182 1 94.75 30 SER B O 1
ATOM 3886 N N . GLY B 1 31 ? -9.141 21.328 -0.983 1 94.62 31 GLY B N 1
ATOM 3887 C CA . GLY B 1 31 ? -9.047 21.578 -2.412 1 94.62 31 GLY B CA 1
ATOM 3888 C C . GLY B 1 31 ? -7.652 21.391 -2.967 1 94.62 31 GLY B C 1
ATOM 3889 O O . GLY B 1 31 ? -7.484 21.062 -4.145 1 94.62 31 GLY B O 1
ATOM 3890 N N . VAL B 1 32 ? -6.664 21.484 -2.119 1 92.88 32 VAL B N 1
ATOM 3891 C CA . VAL B 1 32 ? -5.289 21.391 -2.594 1 92.88 32 VAL B CA 1
ATOM 3892 C C . VAL B 1 32 ? -4.652 20.094 -2.107 1 92.88 32 VAL B C 1
ATOM 3894 O O . VAL B 1 32 ? -4.25 19.25 -2.914 1 92.88 32 VAL B O 1
ATOM 3897 N N . TYR B 1 33 ? -4.695 19.875 -0.868 1 92.38 33 TYR B N 1
ATOM 3898 C CA . TYR B 1 33 ? -4.02 18.703 -0.299 1 92.38 33 TYR B CA 1
ATOM 3899 C C . TYR B 1 33 ? -4.777 17.422 -0.616 1 92.38 33 TYR B C 1
ATOM 3901 O O . TYR B 1 33 ? -4.203 16.484 -1.165 1 92.38 33 TYR B O 1
ATOM 3909 N N . LEU B 1 34 ? -6.051 17.422 -0.322 1 94.44 34 LEU B N 1
ATOM 3910 C CA . LEU B 1 34 ? -6.844 16.219 -0.581 1 94.44 34 LEU B CA 1
ATOM 3911 C C . LEU B 1 34 ? -6.91 15.922 -2.076 1 94.44 34 LEU B C 1
ATOM 3913 O O . LEU B 1 34 ? -6.793 14.766 -2.488 1 94.44 34 LEU B O 1
ATOM 3917 N N . SER B 1 35 ? -7.055 16.953 -2.838 1 94.44 35 SER B N 1
ATOM 3918 C CA . SER B 1 35 ? -7.152 16.766 -4.281 1 94.44 35 SER B CA 1
ATOM 3919 C C . SER B 1 35 ? -5.863 16.188 -4.855 1 94.44 35 SER B C 1
ATOM 3921 O O . SER B 1 35 ? -5.887 15.477 -5.859 1 94.44 35 SER B O 1
ATOM 3923 N N . SER B 1 36 ? -4.781 16.453 -4.262 1 93 36 SER B N 1
ATOM 3924 C CA . SER B 1 36 ? -3.482 15.992 -4.746 1 93 36 SER B CA 1
ATOM 3925 C C . SER B 1 36 ? -3.371 14.469 -4.656 1 93 36 SER B C 1
ATOM 3927 O O . SER B 1 36 ? -2.641 13.852 -5.434 1 93 36 SER B O 1
ATOM 3929 N N . MET B 1 37 ? -4.105 13.852 -3.764 1 93.06 37 MET B N 1
ATOM 3930 C CA . MET B 1 37 ? -3.996 12.406 -3.574 1 93.06 37 MET B CA 1
ATOM 3931 C C . MET B 1 37 ? -5.32 11.719 -3.889 1 93.06 37 MET B C 1
ATOM 3933 O O . MET B 1 37 ? -5.609 10.648 -3.35 1 93.06 37 MET B O 1
ATOM 3937 N N . TRP B 1 38 ? -6.148 12.336 -4.738 1 94.5 38 TRP B N 1
ATOM 3938 C CA . TRP B 1 38 ? -7.5 11.859 -5 1 94.5 38 TRP B CA 1
ATOM 3939 C C . TRP B 1 38 ? -7.477 10.523 -5.734 1 94.5 38 TRP B C 1
ATOM 3941 O O . TRP B 1 38 ? -8.211 9.602 -5.375 1 94.5 38 TRP B O 1
ATOM 3951 N N . ASN B 1 39 ? -6.609 10.336 -6.723 1 93.88 39 ASN B N 1
ATOM 3952 C CA . ASN B 1 39 ? -6.578 9.141 -7.562 1 93.88 39 ASN B CA 1
ATOM 3953 C C . ASN B 1 39 ? -5.211 8.461 -7.516 1 93.88 39 ASN B C 1
ATOM 3955 O O . ASN B 1 39 ? -4.746 7.926 -8.523 1 93.88 39 ASN B O 1
ATOM 3959 N N . THR B 1 40 ? -4.578 8.445 -6.391 1 92.12 40 THR B N 1
ATOM 3960 C CA . THR B 1 40 ? -3.201 8 -6.223 1 92.12 40 THR B CA 1
ATOM 3961 C C . THR B 1 40 ? -3.029 6.566 -6.711 1 92.12 40 THR B C 1
ATOM 3963 O O . THR B 1 40 ? -2.16 6.285 -7.539 1 92.12 40 THR B O 1
ATOM 3966 N N . TYR B 1 41 ? -3.863 5.66 -6.289 1 89.94 41 TYR B N 1
ATOM 3967 C CA . TYR B 1 41 ? -3.705 4.242 -6.605 1 89.94 41 TYR B CA 1
ATOM 3968 C C . TYR B 1 41 ? -4.051 3.967 -8.062 1 89.94 41 TYR B C 1
ATOM 3970 O O . TYR B 1 41 ? -3.475 3.074 -8.688 1 89.94 41 TYR B O 1
ATOM 3978 N N . GLU B 1 42 ? -4.93 4.723 -8.617 1 90.12 42 GLU B N 1
ATOM 3979 C CA . GLU B 1 42 ? -5.254 4.598 -10.031 1 90.12 42 GLU B CA 1
ATOM 3980 C C . GLU B 1 42 ? -4.086 5.039 -10.906 1 90.12 42 GLU B C 1
ATOM 3982 O O . GLU B 1 42 ? -3.893 4.512 -12.008 1 90.12 42 GLU B O 1
ATOM 3987 N N . HIS B 1 43 ? -3.316 5.926 -10.406 1 93.12 43 HIS B N 1
ATOM 3988 C CA . HIS B 1 43 ? -2.242 6.492 -11.211 1 93.12 43 HIS B CA 1
ATOM 3989 C C . HIS B 1 43 ? -0.919 5.785 -10.945 1 93.12 43 HIS B C 1
ATOM 3991 O O . HIS B 1 43 ? 0.139 6.262 -11.367 1 93.12 43 HIS B O 1
ATOM 3997 N N . THR B 1 44 ? -0.994 4.672 -10.281 1 92.81 44 THR B N 1
ATOM 3998 C CA . THR B 1 44 ? 0.228 3.893 -10.109 1 92.81 44 THR B CA 1
ATOM 3999 C C . THR B 1 44 ? 0.726 3.369 -11.453 1 92.81 44 THR B C 1
ATOM 4001 O O . THR B 1 44 ? 1.913 3.08 -11.617 1 92.81 44 THR B O 1
ATOM 4004 N N . LYS B 1 45 ? -0.107 3.256 -12.461 1 94.06 45 LYS B N 1
ATOM 4005 C CA . LYS B 1 45 ? 0.254 2.82 -13.805 1 94.06 45 LYS B CA 1
ATOM 4006 C C . LYS B 1 45 ? 1.191 3.82 -14.477 1 94.06 45 LYS B C 1
ATOM 4008 O O . LYS B 1 45 ? 1.875 3.486 -15.445 1 94.06 45 LYS B O 1
ATOM 4013 N N . ASP B 1 46 ? 1.201 5.059 -13.93 1 94.62 46 ASP B N 1
ATOM 4014 C CA . ASP B 1 46 ? 2.021 6.113 -14.516 1 94.62 46 ASP B CA 1
ATOM 4015 C C . ASP B 1 46 ? 3.422 6.121 -13.898 1 94.62 46 ASP B C 1
ATOM 4017 O O . ASP B 1 46 ? 4.297 6.859 -14.359 1 94.62 46 ASP B O 1
ATOM 4021 N N . LEU B 1 47 ? 3.68 5.277 -12.898 1 97 47 LEU B N 1
ATOM 4022 C CA . LEU B 1 47 ? 5.004 5.203 -12.289 1 97 47 LEU B CA 1
ATOM 4023 C C . LEU B 1 47 ? 6.016 4.594 -13.25 1 97 47 LEU B C 1
ATOM 4025 O O . LEU B 1 47 ? 5.809 3.486 -13.75 1 97 47 LEU B O 1
ATOM 4029 N N . PRO B 1 48 ? 7.031 5.27 -13.531 1 97.94 48 PRO B N 1
ATOM 4030 C CA . PRO B 1 48 ? 8.031 4.738 -14.453 1 97.94 48 PRO B CA 1
ATOM 4031 C C . PRO B 1 48 ? 8.797 3.549 -13.883 1 97.94 48 PRO B C 1
ATOM 4033 O O . PRO B 1 48 ? 9.172 3.561 -12.703 1 97.94 48 PRO B O 1
ATOM 4036 N N . ALA B 1 49 ? 8.969 2.568 -14.633 1 98.44 49 ALA B N 1
ATOM 4037 C CA . ALA B 1 49 ? 9.734 1.366 -14.305 1 98.44 49 ALA B CA 1
ATOM 4038 C C . ALA B 1 49 ? 10.633 0.95 -15.469 1 98.44 49 ALA B C 1
ATOM 4040 O O . ALA B 1 49 ? 10.383 1.32 -16.609 1 98.44 49 ALA B O 1
ATOM 4041 N N . ALA B 1 50 ? 11.719 0.296 -15.164 1 98.69 50 ALA B N 1
ATOM 4042 C CA . ALA B 1 50 ? 12.656 -0.148 -16.188 1 98.69 50 ALA B CA 1
ATOM 4043 C C . ALA B 1 50 ? 12.75 -1.67 -16.234 1 98.69 50 ALA B C 1
ATOM 4045 O O . ALA B 1 50 ? 12.656 -2.33 -15.188 1 98.69 50 ALA B O 1
ATOM 4046 N N . ILE B 1 51 ? 12.914 -2.213 -17.406 1 98.56 51 ILE B N 1
ATOM 4047 C CA . ILE B 1 51 ? 13.148 -3.639 -17.609 1 98.56 51 ILE B CA 1
ATOM 4048 C C . ILE B 1 51 ? 14.484 -3.846 -18.328 1 98.56 51 ILE B C 1
ATOM 4050 O O . ILE B 1 51 ? 14.75 -3.211 -19.344 1 98.56 51 ILE B O 1
ATOM 4054 N N . VAL B 1 52 ? 15.289 -4.637 -17.75 1 98.69 52 VAL B N 1
ATOM 4055 C CA . VAL B 1 52 ? 16.562 -5.051 -18.359 1 98.69 52 VAL B CA 1
ATOM 4056 C C . VAL B 1 52 ? 16.484 -6.523 -18.75 1 98.69 52 VAL B C 1
ATOM 4058 O O . VAL B 1 52 ? 16.469 -7.406 -17.875 1 98.69 52 VAL B O 1
ATOM 4061 N N . ASN B 1 53 ? 16.453 -6.809 -20.016 1 98.44 53 ASN B N 1
ATOM 4062 C CA . ASN B 1 53 ? 16.375 -8.18 -20.516 1 98.44 53 ASN B CA 1
ATOM 4063 C C . ASN B 1 53 ? 17.75 -8.672 -20.984 1 98.44 53 ASN B C 1
ATOM 4065 O O . ASN B 1 53 ? 18.203 -8.297 -22.062 1 98.44 53 ASN B O 1
ATOM 4069 N N . ASN B 1 54 ? 18.359 -9.562 -20.203 1 98.12 54 ASN B N 1
ATOM 4070 C CA . ASN B 1 54 ? 19.656 -10.117 -20.562 1 98.12 54 ASN B CA 1
ATOM 4071 C C . ASN B 1 54 ? 19.531 -11.531 -21.125 1 98.12 54 ASN B C 1
ATOM 4073 O O . ASN B 1 54 ? 20.531 -12.172 -21.422 1 98.12 54 ASN B O 1
ATOM 4077 N N . ASP B 1 55 ? 18.328 -12 -21.281 1 97.88 55 ASP B N 1
ATOM 4078 C CA . ASP B 1 55 ? 18.094 -13.375 -21.719 1 97.88 55 ASP B CA 1
ATOM 4079 C C . ASP B 1 55 ? 18.625 -13.594 -23.141 1 97.88 55 ASP B C 1
ATOM 4081 O O . ASP B 1 55 ? 18.328 -12.82 -24.047 1 97.88 55 ASP B O 1
ATOM 4085 N N . THR B 1 56 ? 19.391 -14.688 -23.359 1 96.44 56 THR B N 1
ATOM 4086 C CA . THR B 1 56 ? 20.031 -14.938 -24.641 1 96.44 56 THR B CA 1
ATOM 4087 C C . THR B 1 56 ? 19.172 -15.859 -25.5 1 96.44 56 THR B C 1
ATOM 4089 O O . THR B 1 56 ? 19.391 -15.969 -26.719 1 96.44 56 THR B O 1
ATOM 4092 N N . GLY B 1 57 ? 18.172 -16.469 -24.906 1 95.25 57 GLY B N 1
ATOM 4093 C CA . GLY B 1 57 ? 17.391 -17.453 -25.641 1 95.25 57 GLY B CA 1
ATOM 4094 C C . GLY B 1 57 ? 18.109 -18.766 -25.844 1 95.25 57 GLY B C 1
ATOM 4095 O O . GLY B 1 57 ? 19.312 -18.859 -25.594 1 95.25 57 GLY B O 1
ATOM 4096 N N . ILE B 1 58 ? 17.344 -19.828 -26.188 1 95 58 ILE B N 1
ATOM 4097 C CA . ILE B 1 58 ? 17.906 -21.125 -26.531 1 95 58 ILE B CA 1
ATOM 4098 C C . ILE B 1 58 ? 17.094 -21.766 -27.641 1 95 58 ILE B C 1
ATOM 4100 O O . ILE B 1 58 ? 16.031 -21.25 -28.016 1 95 58 ILE B O 1
ATOM 4104 N N . THR B 1 59 ? 17.703 -22.75 -28.234 1 94 59 THR B N 1
ATOM 4105 C CA . THR B 1 59 ? 16.969 -23.625 -29.141 1 94 59 THR B CA 1
ATOM 4106 C C . THR B 1 59 ? 16.672 -24.969 -28.469 1 94 59 THR B C 1
ATOM 4108 O O . THR B 1 59 ? 17.594 -25.641 -27.969 1 94 59 THR B O 1
ATOM 4111 N N . ASP B 1 60 ? 15.406 -25.25 -28.312 1 86.06 60 ASP B N 1
ATOM 4112 C CA . ASP B 1 60 ? 14.961 -26.516 -27.734 1 86.06 60 ASP B CA 1
ATOM 4113 C C . ASP B 1 60 ? 14.094 -27.297 -28.719 1 86.06 60 ASP B C 1
ATOM 4115 O O . ASP B 1 60 ? 13.039 -26.828 -29.141 1 86.06 60 ASP B O 1
ATOM 4119 N N . ASN B 1 61 ? 14.562 -28.5 -29.047 1 81.06 61 ASN B N 1
ATOM 4120 C CA . ASN B 1 61 ? 13.883 -29.344 -30.016 1 81.06 61 ASN B CA 1
ATOM 4121 C C . ASN B 1 61 ? 13.594 -28.609 -31.312 1 81.06 61 ASN B C 1
ATOM 4123 O O . ASN B 1 61 ? 12.469 -28.625 -31.812 1 81.06 61 ASN B O 1
ATOM 4127 N N . GLY B 1 62 ? 14.445 -27.812 -31.766 1 87.5 62 GLY B N 1
ATOM 4128 C CA . GLY B 1 62 ? 14.359 -27.125 -33.031 1 87.5 62 GLY B CA 1
ATOM 4129 C C . GLY B 1 62 ? 13.562 -25.828 -32.969 1 87.5 62 GLY B C 1
ATOM 4130 O O . GLY B 1 62 ? 13.438 -25.125 -33.969 1 87.5 62 GLY B O 1
ATOM 4131 N N . GLN B 1 63 ? 13.078 -25.547 -31.859 1 89.62 63 GLN B N 1
ATOM 4132 C CA . GLN B 1 63 ? 12.281 -24.328 -31.719 1 89.62 63 GLN B CA 1
ATOM 4133 C C . GLN B 1 63 ? 12.992 -23.297 -30.844 1 89.62 63 GLN B C 1
ATOM 4135 O O . GLN B 1 63 ? 13.609 -23.656 -29.844 1 89.62 63 GLN B O 1
ATOM 4140 N N . ALA B 1 64 ? 12.914 -22.078 -31.312 1 94.12 64 ALA B N 1
ATOM 4141 C CA . ALA B 1 64 ? 13.492 -21 -30.516 1 94.12 64 ALA B CA 1
ATOM 4142 C C . ALA B 1 64 ? 12.664 -20.719 -29.266 1 94.12 64 ALA B C 1
ATOM 4144 O O . ALA B 1 64 ? 11.43 -20.656 -29.344 1 94.12 64 ALA B O 1
ATOM 4145 N N . VAL B 1 65 ? 13.375 -20.688 -28.141 1 93.88 65 VAL B N 1
ATOM 4146 C CA . VAL B 1 65 ? 12.758 -20.359 -26.859 1 93.88 65 VAL B CA 1
ATOM 4147 C C . VAL B 1 65 ? 13.328 -19.047 -26.328 1 93.88 65 VAL B C 1
ATOM 4149 O O . VAL B 1 65 ? 14.516 -18.969 -26.016 1 93.88 65 VAL B O 1
ATOM 4152 N N . ASN B 1 66 ? 12.508 -18.016 -26.312 1 95.56 66 ASN B N 1
ATOM 4153 C CA . ASN B 1 66 ? 12.883 -16.703 -25.797 1 95.56 66 ASN B CA 1
ATOM 4154 C C . ASN B 1 66 ? 11.953 -16.25 -24.672 1 95.56 66 ASN B C 1
ATOM 4156 O O . ASN B 1 66 ? 11.18 -15.312 -24.844 1 95.56 66 ASN B O 1
ATOM 4160 N N . ALA B 1 67 ? 12.148 -16.844 -23.562 1 95.31 67 ALA B N 1
ATOM 4161 C CA . ALA B 1 67 ? 11.266 -16.594 -22.422 1 95.31 67 ALA B CA 1
ATOM 4162 C C . ALA B 1 67 ? 11.383 -15.156 -21.938 1 95.31 67 ALA B C 1
ATOM 4164 O O . ALA B 1 67 ? 10.391 -14.562 -21.484 1 95.31 67 ALA B O 1
ATOM 4165 N N . GLY B 1 68 ? 12.594 -14.578 -21.969 1 96.56 68 GLY B N 1
ATOM 4166 C CA . GLY B 1 68 ? 12.789 -13.188 -21.594 1 96.56 68 GLY B CA 1
ATOM 4167 C C . GLY B 1 68 ? 12.023 -12.211 -22.453 1 96.56 68 GLY B C 1
ATOM 4168 O O . GLY B 1 68 ? 11.359 -11.305 -21.938 1 96.56 68 GLY B O 1
ATOM 4169 N N . LYS B 1 69 ? 12.086 -12.406 -23.719 1 96.44 69 LYS B N 1
ATOM 4170 C CA . LYS B 1 69 ? 11.359 -11.547 -24.656 1 96.44 69 LYS B CA 1
ATOM 4171 C C . LYS B 1 69 ? 9.852 -11.688 -24.453 1 96.44 69 LYS B C 1
ATOM 4173 O O . LYS B 1 69 ? 9.117 -10.695 -24.531 1 96.44 69 LYS B O 1
ATOM 4178 N N . ASP B 1 70 ? 9.398 -12.906 -24.25 1 93.81 70 ASP B N 1
ATOM 4179 C CA . ASP B 1 70 ? 7.98 -13.141 -24.016 1 93.81 70 ASP B CA 1
ATOM 4180 C C . ASP B 1 70 ? 7.508 -12.453 -22.734 1 93.81 70 ASP B C 1
ATOM 4182 O O . ASP B 1 70 ? 6.41 -11.898 -22.688 1 93.81 70 ASP B O 1
ATOM 4186 N N . LEU B 1 71 ? 8.359 -12.547 -21.781 1 93.75 71 LEU B N 1
ATOM 4187 C CA . LEU B 1 71 ? 8.039 -11.867 -20.516 1 93.75 71 LEU B CA 1
ATOM 4188 C C . LEU B 1 71 ? 7.938 -10.359 -20.719 1 93.75 71 LEU B C 1
ATOM 4190 O O . LEU B 1 71 ? 6.996 -9.734 -20.25 1 93.75 71 LEU B O 1
ATOM 4194 N N . VAL B 1 72 ? 8.883 -9.758 -21.406 1 96.56 72 VAL B N 1
ATOM 4195 C CA . VAL B 1 72 ? 8.898 -8.32 -21.672 1 96.56 72 VAL B CA 1
ATOM 4196 C C . VAL B 1 72 ? 7.617 -7.914 -22.391 1 96.56 72 VAL B C 1
ATOM 4198 O O . VAL B 1 72 ? 6.969 -6.938 -22.016 1 96.56 72 VAL B O 1
ATOM 4201 N N . LYS B 1 73 ? 7.227 -8.703 -23.359 1 94.81 73 LYS B N 1
ATOM 4202 C CA . LYS B 1 73 ? 6.004 -8.43 -24.109 1 94.81 73 LYS B CA 1
ATOM 4203 C C . LYS B 1 73 ? 4.781 -8.477 -23.188 1 94.81 73 LYS B C 1
ATOM 4205 O O . LYS B 1 73 ? 3.902 -7.617 -23.281 1 94.81 73 LYS B O 1
ATOM 4210 N N . GLY B 1 74 ? 4.766 -9.469 -22.359 1 92.19 74 GLY B N 1
ATOM 4211 C CA . GLY B 1 74 ? 3.656 -9.609 -21.422 1 92.19 74 GLY B CA 1
ATOM 4212 C C . GLY B 1 74 ? 3.574 -8.469 -20.422 1 92.19 74 GLY B C 1
ATOM 4213 O O . GLY B 1 74 ? 2.486 -7.969 -20.125 1 92.19 74 GLY B O 1
ATOM 4214 N N . VAL B 1 75 ? 4.695 -8.062 -19.938 1 93.75 75 VAL B N 1
ATOM 4215 C CA . VAL B 1 75 ? 4.762 -7.012 -18.938 1 93.75 75 VAL B CA 1
ATOM 4216 C C . VAL B 1 75 ? 4.355 -5.676 -19.562 1 93.75 75 VAL B C 1
ATOM 4218 O O . VAL B 1 75 ? 3.615 -4.898 -18.953 1 93.75 75 VAL B O 1
ATOM 4221 N N . LEU B 1 76 ? 4.754 -5.402 -20.75 1 94.25 76 LEU B N 1
ATOM 4222 C CA . LEU B 1 76 ? 4.41 -4.168 -21.438 1 94.25 76 LEU B CA 1
ATOM 4223 C C . LEU B 1 76 ? 2.908 -4.09 -21.703 1 94.25 76 LEU B C 1
ATOM 4225 O O . LEU B 1 76 ? 2.318 -3.01 -21.625 1 94.25 76 LEU B O 1
ATOM 4229 N N . LYS B 1 77 ? 2.254 -5.188 -21.828 1 91.75 77 LYS B N 1
ATOM 4230 C CA . LYS B 1 77 ? 0.821 -5.242 -22.109 1 91.75 77 LYS B CA 1
ATOM 4231 C C . LYS B 1 77 ? 0.003 -5.07 -20.828 1 91.75 77 LYS B C 1
ATOM 4233 O O . LYS B 1 77 ? -1.162 -4.668 -20.891 1 91.75 77 LYS B O 1
ATOM 4238 N N . SER B 1 78 ? 0.576 -5.453 -19.719 1 89.31 78 SER B N 1
ATOM 4239 C CA . SER B 1 78 ? -0.147 -5.41 -18.453 1 89.31 78 SER B CA 1
ATOM 4240 C C . SER B 1 78 ? -0.526 -3.98 -18.078 1 89.31 78 SER B C 1
ATOM 4242 O O . SER B 1 78 ? -1.504 -3.758 -17.359 1 89.31 78 SER B O 1
ATOM 4244 N N . ASP B 1 79 ? 0.146 -3.016 -18.406 1 88.19 79 ASP B N 1
ATOM 4245 C CA . ASP B 1 79 ? -0.087 -1.605 -18.094 1 88.19 79 ASP B CA 1
ATOM 4246 C C . ASP B 1 79 ? -0.146 -1.366 -16.594 1 88.19 79 ASP B C 1
ATOM 4248 O O . ASP B 1 79 ? -0.934 -0.544 -16.125 1 88.19 79 ASP B O 1
ATOM 4252 N N . SER B 1 80 ? 0.57 -2.193 -15.852 1 92.06 80 SER B N 1
ATOM 4253 C CA . SER B 1 80 ? 0.605 -2.051 -14.398 1 92.06 80 SER B CA 1
ATOM 4254 C C . SER B 1 80 ? 1.504 -0.891 -13.977 1 92.06 80 SER B C 1
ATOM 4256 O O . SER B 1 80 ? 1.319 -0.312 -12.906 1 92.06 80 SER B O 1
ATOM 4258 N N . MET B 1 81 ? 2.527 -0.584 -14.75 1 96.19 81 MET B N 1
ATOM 4259 C CA . MET B 1 81 ? 3.408 0.572 -14.625 1 96.19 81 MET B CA 1
ATOM 4260 C C . MET B 1 81 ? 3.83 1.085 -16 1 96.19 81 MET B C 1
ATOM 4262 O O . MET B 1 81 ? 3.424 0.534 -17.031 1 96.19 81 MET B O 1
ATOM 4266 N N . HIS B 1 82 ? 4.461 2.225 -15.984 1 96.69 82 HIS B N 1
ATOM 4267 C CA . HIS B 1 82 ? 4.988 2.746 -17.25 1 96.69 82 HIS B CA 1
ATOM 4268 C C . HIS B 1 82 ? 6.387 2.205 -17.516 1 96.69 82 HIS B C 1
ATOM 4270 O O . HIS B 1 82 ? 7.387 2.848 -17.188 1 96.69 82 HIS B O 1
ATOM 4276 N N . TYR B 1 83 ? 6.418 1.106 -18.297 1 97.5 83 TYR B N 1
ATOM 4277 C CA . TYR B 1 83 ? 7.641 0.331 -18.453 1 97.5 83 TYR B CA 1
ATOM 4278 C C . TYR B 1 83 ? 8.477 0.861 -19.609 1 97.5 83 TYR B C 1
ATOM 4280 O O . TYR B 1 83 ? 7.941 1.216 -20.656 1 97.5 83 TYR B O 1
ATOM 4288 N N . HIS B 1 84 ? 9.789 0.898 -19.375 1 97.62 84 HIS B N 1
ATOM 4289 C CA . HIS B 1 84 ? 10.797 1.209 -20.391 1 97.62 84 HIS B CA 1
ATOM 4290 C C . HIS B 1 84 ? 11.852 0.111 -20.469 1 97.62 84 HIS B C 1
ATOM 4292 O O . HIS B 1 84 ? 12.492 -0.223 -19.469 1 97.62 84 HIS B O 1
ATOM 4298 N N . VAL B 1 85 ? 12.023 -0.43 -21.656 1 98.31 85 VAL B N 1
ATOM 4299 C CA . VAL B 1 85 ? 13.102 -1.388 -21.859 1 98.31 85 VAL B CA 1
ATOM 4300 C C . VAL B 1 85 ? 14.414 -0.642 -22.078 1 98.31 85 VAL B C 1
ATOM 4302 O O . VAL B 1 85 ? 14.516 0.186 -23 1 98.31 85 VAL B O 1
ATOM 4305 N N . THR B 1 86 ? 15.359 -0.903 -21.219 1 98.19 86 THR B N 1
ATOM 4306 C CA . THR B 1 86 ? 16.594 -0.144 -21.312 1 98.19 86 THR B CA 1
ATOM 4307 C C . THR B 1 86 ? 17.797 -0.996 -20.875 1 98.19 86 THR B C 1
ATOM 4309 O O . THR B 1 86 ? 17.641 -2.195 -20.641 1 98.19 86 THR B O 1
ATOM 4312 N N . SER B 1 87 ? 19.016 -0.417 -20.875 1 9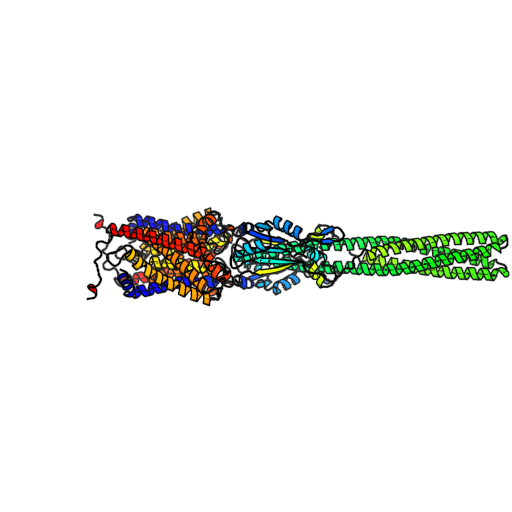7.94 87 SER B N 1
ATOM 4313 C CA . SER B 1 87 ? 20.234 -1.11 -20.453 1 97.94 87 SER B CA 1
ATOM 4314 C C . SER B 1 87 ? 20.344 -1.142 -18.938 1 97.94 87 SER B C 1
ATOM 4316 O O . SER B 1 87 ? 19.672 -0.382 -18.234 1 97.94 87 SER B O 1
ATOM 4318 N N . LYS B 1 88 ? 21.141 -2.08 -18.531 1 97.88 88 LYS B N 1
ATOM 4319 C CA . LYS B 1 88 ? 21.391 -2.199 -17.094 1 97.88 88 LYS B CA 1
ATOM 4320 C C . LYS B 1 88 ? 21.938 -0.895 -16.516 1 97.88 88 LYS B C 1
ATOM 4322 O O . LYS B 1 88 ? 21.516 -0.457 -15.445 1 97.88 88 LYS B O 1
ATOM 4327 N N . GLN B 1 89 ? 22.812 -0.247 -17.203 1 97.94 89 GLN B N 1
ATOM 4328 C CA . GLN B 1 89 ? 23.422 0.995 -16.75 1 97.94 89 GLN B CA 1
ATOM 4329 C C . GLN B 1 89 ? 22.391 2.107 -16.609 1 97.94 89 GLN B C 1
ATOM 4331 O O . GLN B 1 89 ? 22.359 2.811 -15.594 1 97.94 89 GLN B O 1
ATOM 4336 N N . GLU B 1 90 ? 21.578 2.244 -17.547 1 98.06 90 GLU B N 1
ATOM 4337 C CA . GLU B 1 90 ? 20.547 3.275 -17.531 1 98.06 90 GLU B CA 1
ATOM 4338 C C . GLU B 1 90 ? 19.516 2.992 -16.453 1 98.06 90 GLU B C 1
ATOM 4340 O O . GLU B 1 90 ? 19.031 3.914 -15.781 1 98.06 90 GLU B O 1
ATOM 4345 N N . ALA B 1 91 ? 19.156 1.735 -16.312 1 98.5 91 ALA B N 1
ATOM 4346 C CA . ALA B 1 91 ? 18.188 1.338 -15.297 1 98.5 91 ALA B CA 1
ATOM 4347 C C . ALA B 1 91 ? 18.703 1.645 -13.898 1 98.5 91 ALA B C 1
ATOM 4349 O O . ALA B 1 91 ? 17.984 2.211 -13.07 1 98.5 91 ALA B O 1
ATOM 4350 N N . ASP B 1 92 ? 19.984 1.333 -13.68 1 97.5 92 ASP B N 1
ATOM 4351 C CA . ASP B 1 92 ? 20.594 1.562 -12.375 1 97.5 92 ASP B CA 1
ATOM 4352 C C . ASP B 1 92 ? 20.688 3.055 -12.07 1 97.5 92 ASP B C 1
ATOM 4354 O O . ASP B 1 92 ? 20.391 3.488 -10.953 1 97.5 92 ASP B O 1
ATOM 4358 N N . ARG B 1 93 ? 21.078 3.826 -13.047 1 96.25 93 ARG B N 1
ATOM 4359 C CA . ARG B 1 93 ? 21.172 5.273 -12.891 1 96.25 93 ARG B CA 1
ATOM 4360 C C . ARG B 1 93 ? 19.797 5.891 -12.648 1 96.25 93 ARG B C 1
ATOM 4362 O O . ARG B 1 93 ? 19.641 6.746 -11.773 1 96.25 93 ARG B O 1
ATOM 4369 N N . GLY B 1 94 ? 18.844 5.426 -13.422 1 97.25 94 GLY B N 1
ATOM 4370 C CA . GLY B 1 94 ? 17.484 5.938 -13.281 1 97.25 94 GLY B CA 1
ATOM 4371 C C . GLY B 1 94 ? 16.859 5.609 -11.945 1 97.25 94 GLY B C 1
ATOM 4372 O O . GLY B 1 94 ? 16.094 6.414 -11.398 1 97.25 94 GLY B O 1
ATOM 4373 N N . LEU B 1 95 ? 17.188 4.43 -11.414 1 97.44 95 LEU B N 1
ATOM 4374 C CA . LEU B 1 95 ? 16.672 4.039 -10.102 1 97.44 95 LEU B CA 1
ATOM 4375 C C . LEU B 1 95 ? 17.297 4.887 -9 1 97.44 95 LEU B C 1
ATOM 4377 O O . LEU B 1 95 ? 16.594 5.344 -8.094 1 97.44 95 LEU B O 1
ATOM 4381 N N . LYS B 1 96 ? 18.531 5.16 -9.125 1 94.38 96 LYS B N 1
ATOM 4382 C CA . LYS B 1 96 ? 19.25 5.945 -8.125 1 94.38 96 LYS B CA 1
ATOM 4383 C C . LYS B 1 96 ? 18.781 7.398 -8.133 1 94.38 96 LYS B C 1
ATOM 4385 O O . LYS B 1 96 ? 18.641 8.016 -7.07 1 94.38 96 LYS B O 1
ATOM 4390 N N . ASN B 1 97 ? 18.453 7.91 -9.305 1 92.56 97 ASN B N 1
ATOM 4391 C CA . ASN B 1 97 ? 18.109 9.32 -9.453 1 92.56 97 ASN B CA 1
ATOM 4392 C C . ASN B 1 97 ? 16.609 9.555 -9.273 1 92.56 97 ASN B C 1
ATOM 4394 O O . ASN B 1 97 ? 16.141 10.688 -9.312 1 92.56 97 ASN B O 1
ATOM 4398 N N . GLY B 1 98 ? 15.883 8.5 -9.172 1 92.62 98 GLY B N 1
ATOM 4399 C CA . GLY B 1 98 ? 14.453 8.641 -8.953 1 92.62 98 GLY B CA 1
ATOM 4400 C C . GLY B 1 98 ? 13.656 8.711 -10.242 1 92.62 98 GLY B C 1
ATOM 4401 O O . GLY B 1 98 ? 12.492 9.102 -10.234 1 92.62 98 GLY B O 1
ATOM 4402 N N . ASP B 1 99 ? 14.281 8.344 -11.344 1 95.75 99 ASP B N 1
ATOM 4403 C CA . ASP B 1 99 ? 13.586 8.328 -12.633 1 95.75 99 ASP B CA 1
ATOM 4404 C C . ASP B 1 99 ? 12.734 7.066 -12.773 1 95.75 99 ASP B C 1
ATOM 4406 O O . ASP B 1 99 ? 11.758 7.055 -13.523 1 95.75 99 ASP B O 1
ATOM 4410 N N . TYR B 1 100 ? 13.195 6.02 -12.164 1 98.06 100 TYR B N 1
ATOM 4411 C CA . TYR B 1 100 ? 12.469 4.762 -12.102 1 98.06 100 TYR B CA 1
ATOM 4412 C C . TYR B 1 100 ? 12.203 4.355 -10.656 1 98.06 100 TYR B C 1
ATOM 4414 O O . TYR B 1 100 ? 13.031 4.598 -9.773 1 98.06 100 TYR B O 1
ATOM 4422 N N . TYR B 1 101 ? 11.055 3.742 -10.477 1 97.75 101 TYR B N 1
ATOM 4423 C CA . TYR B 1 101 ? 10.711 3.287 -9.141 1 97.75 101 TYR B CA 1
ATOM 4424 C C . TYR B 1 101 ? 10.883 1.777 -9.016 1 97.75 101 TYR B C 1
ATOM 4426 O O . TYR B 1 101 ? 10.898 1.237 -7.902 1 97.75 101 TYR B O 1
ATOM 4434 N N . LEU B 1 102 ? 11.016 1.118 -10.109 1 98.44 102 LEU B N 1
ATOM 4435 C CA . LEU B 1 102 ? 11.188 -0.328 -10.195 1 98.44 102 LEU B CA 1
ATOM 4436 C C . LEU B 1 102 ? 12.094 -0.695 -11.375 1 98.44 102 LEU B C 1
ATOM 4438 O O . LEU B 1 102 ? 11.961 -0.126 -12.461 1 98.44 102 LEU B O 1
ATOM 4442 N N . VAL B 1 103 ? 13.078 -1.542 -11.094 1 98.75 103 VAL B N 1
ATOM 4443 C CA . VAL B 1 103 ? 13.875 -2.139 -12.164 1 98.75 103 VAL B CA 1
ATOM 4444 C C . VAL B 1 103 ? 13.727 -3.658 -12.133 1 98.75 103 VAL B C 1
ATOM 4446 O O . VAL B 1 103 ? 13.992 -4.293 -11.109 1 98.75 103 VAL B O 1
ATOM 4449 N N . ILE B 1 104 ? 13.281 -4.234 -13.188 1 98.44 104 ILE B N 1
ATOM 4450 C CA . ILE B 1 104 ? 13.203 -5.684 -13.352 1 98.44 104 ILE B CA 1
ATOM 4451 C C . ILE B 1 104 ? 14.359 -6.172 -14.211 1 98.44 104 ILE B C 1
ATOM 4453 O O . ILE B 1 104 ? 14.531 -5.715 -15.344 1 98.44 104 ILE B O 1
ATOM 4457 N N . GLU B 1 105 ? 15.086 -7.102 -13.688 1 98.56 105 GLU B N 1
ATOM 4458 C CA . GLU B 1 105 ? 16.234 -7.645 -14.406 1 98.56 105 GLU B CA 1
ATOM 4459 C C . GLU B 1 105 ? 16.062 -9.125 -14.711 1 98.56 105 GLU B C 1
ATOM 4461 O O . GLU B 1 105 ? 15.906 -9.938 -13.789 1 98.56 105 GLU B O 1
ATOM 4466 N N . ILE B 1 106 ? 16.094 -9.477 -15.961 1 98.38 106 ILE B N 1
ATOM 4467 C CA . ILE B 1 106 ? 15.992 -10.852 -16.453 1 98.38 106 ILE B CA 1
ATOM 4468 C C . ILE B 1 106 ? 17.391 -11.375 -16.781 1 98.38 106 ILE B C 1
ATOM 4470 O O . ILE B 1 106 ? 18.094 -10.805 -17.609 1 98.38 106 ILE B O 1
ATOM 4474 N N . PRO B 1 107 ? 17.797 -12.43 -16.156 1 97.75 107 PRO B N 1
ATOM 4475 C CA . PRO B 1 107 ? 19.156 -12.914 -16.359 1 97.75 107 PRO B CA 1
ATOM 4476 C C . PRO B 1 107 ? 19.359 -13.555 -17.734 1 97.75 107 PRO B C 1
ATOM 4478 O O . PRO B 1 107 ? 18.391 -13.805 -18.453 1 97.75 107 PRO B O 1
ATOM 4481 N N . ASN B 1 108 ? 20.578 -13.875 -18.078 1 97.38 108 ASN B N 1
ATOM 4482 C CA . ASN B 1 108 ? 20.953 -14.352 -19.406 1 97.38 108 ASN B CA 1
ATOM 4483 C C . ASN B 1 108 ? 20.5 -15.789 -19.625 1 97.38 108 ASN B C 1
ATOM 4485 O O . ASN B 1 108 ? 20.281 -16.203 -20.766 1 97.38 108 ASN B O 1
ATOM 4489 N N . HIS B 1 109 ? 20.281 -16.594 -18.547 1 96.88 109 HIS B N 1
ATOM 4490 C CA . HIS B 1 109 ? 19.953 -18.016 -18.672 1 96.88 109 HIS B CA 1
ATOM 4491 C C . HIS B 1 109 ? 18.469 -18.25 -18.406 1 96.88 109 HIS B C 1
ATOM 4493 O O . HIS B 1 109 ? 18.078 -19.359 -18.031 1 96.88 109 HIS B O 1
ATOM 4499 N N . PHE B 1 110 ? 17.703 -17.234 -18.562 1 97.44 110 PHE B N 1
ATOM 4500 C CA . PHE B 1 110 ? 16.281 -17.297 -18.219 1 97.44 110 PHE B CA 1
ATOM 4501 C C . PHE B 1 110 ? 15.57 -18.344 -19.062 1 97.44 110 PHE B C 1
ATOM 4503 O O . PHE B 1 110 ? 14.836 -19.172 -18.547 1 97.44 110 PHE B O 1
ATOM 4510 N N . SER B 1 111 ? 15.742 -18.359 -20.375 1 96.94 111 SER B N 1
ATOM 4511 C CA . SER B 1 111 ? 15.141 -19.344 -21.281 1 96.94 111 SER B CA 1
ATOM 4512 C C . SER B 1 111 ? 15.648 -20.75 -20.984 1 96.94 111 SER B C 1
ATOM 4514 O O . SER B 1 111 ? 14.867 -21.703 -21 1 96.94 111 SER B O 1
ATOM 4516 N N . LYS B 1 112 ? 16.938 -20.875 -20.75 1 96.12 112 LYS B N 1
ATOM 4517 C CA . LYS B 1 112 ? 17.531 -22.172 -20.406 1 96.12 112 LYS B CA 1
ATOM 4518 C C . LYS B 1 112 ? 16.875 -22.75 -19.156 1 96.12 112 LYS B C 1
ATOM 4520 O O . LYS B 1 112 ? 16.531 -23.938 -19.125 1 96.12 112 LYS B O 1
ATOM 4525 N N . ASP B 1 113 ? 16.719 -21.922 -18.156 1 96.44 113 ASP B N 1
ATOM 4526 C CA . ASP B 1 113 ? 16.125 -22.359 -16.906 1 96.44 113 ASP B CA 1
ATOM 4527 C C . ASP B 1 113 ? 14.68 -22.797 -17.094 1 96.44 113 ASP B C 1
ATOM 4529 O O . ASP B 1 113 ? 14.219 -23.75 -16.453 1 96.44 113 ASP B O 1
ATOM 4533 N N . SER B 1 114 ? 13.984 -22.156 -18 1 95.19 114 SER B N 1
ATOM 4534 C CA . SER B 1 114 ? 12.586 -22.484 -18.25 1 95.19 114 SER B CA 1
ATOM 4535 C C . SER B 1 114 ? 12.445 -23.891 -18.828 1 95.19 114 SER B C 1
ATOM 4537 O O . SER B 1 114 ? 11.398 -24.531 -18.688 1 95.19 114 SER B O 1
ATOM 4539 N N . ARG B 1 115 ? 13.469 -24.469 -19.391 1 92.81 115 ARG B N 1
ATOM 4540 C CA . ARG B 1 115 ? 13.414 -25.781 -20.031 1 92.81 115 ARG B CA 1
ATOM 4541 C C . ARG B 1 115 ? 14.094 -26.828 -19.156 1 92.81 115 ARG B C 1
ATOM 4543 O O . ARG B 1 115 ? 14.156 -28 -19.516 1 92.81 115 ARG B O 1
ATOM 4550 N N . SER B 1 116 ? 14.516 -26.438 -18 1 93.56 116 SER B N 1
ATOM 4551 C CA . SER B 1 116 ? 15.273 -27.344 -17.141 1 93.56 116 SER B CA 1
ATOM 4552 C C . SER B 1 116 ? 14.367 -28.062 -16.156 1 93.56 116 SER B C 1
ATOM 4554 O O . SER B 1 116 ? 14.797 -28.984 -15.461 1 93.56 116 SER B O 1
ATOM 4556 N N . LEU B 1 117 ? 13.086 -27.781 -16.094 1 93.31 117 LEU B N 1
ATOM 4557 C CA . LEU B 1 117 ? 12.227 -28.109 -14.961 1 93.31 117 LEU B CA 1
ATOM 4558 C C . LEU B 1 117 ? 12.008 -29.609 -14.859 1 93.31 117 LEU B C 1
ATOM 4560 O O . LEU B 1 117 ? 11.758 -30.125 -13.773 1 93.31 117 LEU B O 1
ATOM 4564 N N . LEU B 1 118 ? 12.141 -30.297 -15.945 1 90.75 118 LEU B N 1
ATOM 4565 C CA . LEU B 1 118 ? 11.938 -31.734 -15.938 1 90.75 118 LEU B CA 1
ATOM 4566 C C . LEU B 1 118 ? 13.25 -32.469 -16.188 1 90.75 118 LEU B C 1
ATOM 4568 O O . LEU B 1 118 ? 13.242 -33.656 -16.562 1 90.75 118 LEU B O 1
ATOM 4572 N N . THR B 1 119 ? 14.344 -31.781 -16.031 1 90.88 119 THR B N 1
ATOM 4573 C CA . THR B 1 119 ? 15.672 -32.375 -16.172 1 90.88 119 THR B CA 1
ATOM 4574 C C . THR B 1 119 ? 16.203 -32.812 -14.805 1 90.88 119 THR B C 1
ATOM 4576 O O . THR B 1 119 ? 15.578 -32.562 -13.773 1 90.88 119 THR B O 1
ATOM 4579 N N . GLN B 1 120 ? 17.328 -33.438 -14.773 1 91.56 120 GLN B N 1
ATOM 4580 C CA . GLN B 1 120 ? 17.953 -33.938 -13.547 1 91.56 120 GLN B CA 1
ATOM 4581 C C . GLN B 1 120 ? 18.406 -32.812 -12.648 1 91.56 120 GLN B C 1
ATOM 4583 O O . GLN B 1 120 ? 18.453 -32.938 -11.422 1 91.56 120 GLN B O 1
ATOM 4588 N N . HIS B 1 121 ? 18.672 -31.656 -13.305 1 93.19 121 HIS B N 1
ATOM 4589 C CA . HIS B 1 121 ? 19.125 -30.484 -12.562 1 93.19 121 HIS B CA 1
ATOM 4590 C C . HIS B 1 121 ? 18.234 -29.281 -12.852 1 93.19 121 HIS B C 1
ATOM 4592 O O . HIS B 1 121 ? 18.703 -28.297 -13.43 1 93.19 121 HIS B O 1
ATOM 4598 N N . PRO B 1 122 ? 17.031 -29.391 -12.344 1 94.88 122 PRO B N 1
ATOM 4599 C CA . PRO B 1 122 ? 16.125 -28.266 -12.594 1 94.88 122 PRO B CA 1
ATOM 4600 C C . PRO B 1 122 ? 16.578 -26.984 -11.883 1 94.88 122 PRO B C 1
ATOM 4602 O O . PRO B 1 122 ? 17.078 -27.047 -10.766 1 94.88 122 PRO B O 1
ATOM 4605 N N . THR B 1 123 ? 16.5 -25.922 -12.594 1 95.88 123 THR B N 1
ATOM 4606 C CA . THR B 1 123 ? 16.859 -24.625 -12.039 1 95.88 123 THR B CA 1
ATOM 4607 C C . THR B 1 123 ? 15.68 -23.656 -12.094 1 95.88 123 THR B C 1
ATOM 4609 O O . THR B 1 123 ? 14.945 -23.625 -13.086 1 95.88 123 THR B O 1
ATOM 4612 N N . ALA B 1 124 ? 15.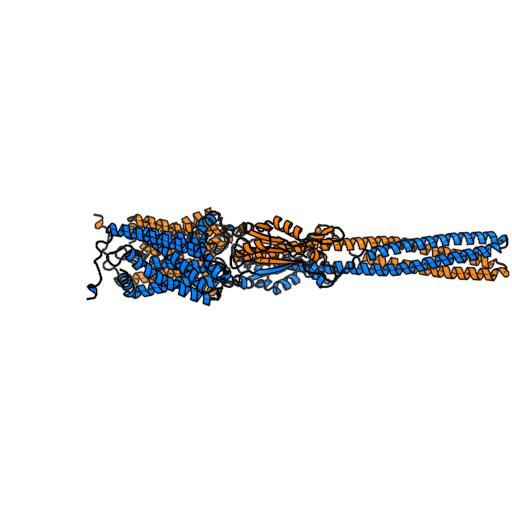547 -22.875 -11.008 1 96.44 124 ALA B N 1
ATOM 4613 C CA . ALA B 1 124 ? 14.477 -21.875 -10.953 1 96.44 124 ALA B CA 1
ATOM 4614 C C . ALA B 1 124 ? 14.75 -20.719 -11.906 1 96.44 124 ALA B C 1
ATOM 4616 O O . ALA B 1 124 ? 15.906 -20.359 -12.148 1 96.44 124 ALA B O 1
ATOM 4617 N N . MET B 1 125 ? 13.703 -20.219 -12.445 1 97 125 MET B N 1
ATOM 4618 C CA . MET B 1 125 ? 13.766 -18.984 -13.227 1 97 125 MET B CA 1
ATOM 4619 C C . MET B 1 125 ? 13.82 -17.766 -12.32 1 97 125 MET B C 1
ATOM 4621 O O . MET B 1 125 ? 12.797 -17.328 -11.797 1 97 125 MET B O 1
ATOM 4625 N N . ASN B 1 126 ? 15 -17.141 -12.203 1 97.12 126 ASN B N 1
ATOM 4626 C CA . ASN B 1 126 ? 15.18 -16.062 -11.25 1 97.12 126 ASN B CA 1
ATOM 4627 C C . ASN B 1 126 ? 14.984 -14.695 -11.906 1 97.12 126 ASN B C 1
ATOM 4629 O O . ASN B 1 126 ? 15.516 -14.438 -12.984 1 97.12 126 ASN B O 1
ATOM 4633 N N . ILE B 1 127 ? 14.172 -13.875 -11.281 1 97.5 127 ILE B N 1
ATOM 4634 C CA . ILE B 1 127 ? 14.016 -12.469 -11.641 1 97.5 127 ILE B CA 1
ATOM 4635 C C . ILE B 1 127 ? 14.438 -11.586 -10.469 1 97.5 127 ILE B C 1
ATOM 4637 O O . ILE B 1 127 ? 14.062 -11.844 -9.328 1 97.5 127 ILE B O 1
ATOM 4641 N N . THR B 1 128 ? 15.289 -10.672 -10.773 1 98.25 128 THR B N 1
ATOM 4642 C CA . THR B 1 128 ? 15.664 -9.688 -9.766 1 98.25 128 THR B CA 1
ATOM 4643 C C . THR B 1 128 ? 14.906 -8.383 -9.969 1 98.25 128 THR B C 1
ATOM 4645 O O . THR B 1 128 ? 14.805 -7.887 -11.094 1 98.25 128 THR B O 1
ATOM 4648 N N . TYR B 1 129 ? 14.312 -7.887 -8.906 1 98.12 129 TYR B N 1
ATOM 4649 C CA . TYR B 1 129 ? 13.75 -6.543 -9 1 98.12 129 TYR B CA 1
ATOM 4650 C C . TYR B 1 129 ? 14.391 -5.609 -7.984 1 98.12 129 TYR B C 1
ATOM 4652 O O . TYR B 1 129 ? 14.711 -6.023 -6.867 1 98.12 129 TYR B O 1
ATOM 4660 N N . LYS B 1 130 ? 14.719 -4.449 -8.422 1 98.5 130 LYS B N 1
ATOM 4661 C CA . LYS B 1 130 ? 15.391 -3.436 -7.617 1 98.5 130 LYS B CA 1
ATOM 4662 C C . LYS B 1 130 ? 14.477 -2.248 -7.34 1 98.5 130 LYS B C 1
ATOM 4664 O O . LYS B 1 130 ? 13.695 -1.842 -8.211 1 98.5 130 LYS B O 1
ATOM 4669 N N . VAL B 1 131 ? 14.555 -1.777 -6.117 1 98.12 131 VAL B N 1
ATOM 4670 C CA . VAL B 1 131 ? 13.789 -0.605 -5.711 1 98.12 131 VAL B CA 1
ATOM 4671 C C . VAL B 1 131 ? 14.672 0.336 -4.895 1 98.12 131 VAL B C 1
ATOM 4673 O O . VAL B 1 131 ? 15.75 -0.053 -4.441 1 98.12 131 VAL B O 1
ATOM 4676 N N . ASN B 1 132 ? 14.258 1.575 -4.785 1 97.38 132 ASN B N 1
ATOM 4677 C CA . ASN B 1 132 ? 14.914 2.582 -3.953 1 97.38 132 ASN B CA 1
ATOM 4678 C C . ASN B 1 132 ? 13.945 3.166 -2.924 1 97.38 132 ASN B C 1
ATOM 4680 O O . ASN B 1 132 ? 13.414 4.258 -3.119 1 97.38 132 ASN B O 1
ATOM 4684 N N . PRO B 1 133 ? 13.82 2.467 -1.771 1 96.06 133 PRO B N 1
ATOM 4685 C CA . PRO B 1 133 ? 12.859 2.955 -0.773 1 96.06 133 PRO B CA 1
ATOM 4686 C C . PRO B 1 133 ? 13.227 4.336 -0.236 1 96.06 133 PRO B C 1
ATOM 4688 O O . PRO B 1 133 ? 12.367 5.051 0.283 1 96.06 133 PRO B O 1
ATOM 4691 N N . GLY B 1 134 ? 14.43 4.73 -0.386 1 95.38 134 GLY B N 1
ATOM 4692 C CA . GLY B 1 134 ? 14.844 6.059 0.039 1 95.38 134 GLY B CA 1
ATOM 4693 C C . GLY B 1 134 ? 14.227 7.168 -0.787 1 95.38 134 GLY B C 1
ATOM 4694 O O . GLY B 1 134 ? 13.992 8.266 -0.28 1 95.38 134 GLY B O 1
ATOM 4695 N N . THR B 1 135 ? 14.008 6.875 -2.061 1 94 135 THR B N 1
ATOM 4696 C CA . THR B 1 135 ? 13.375 7.852 -2.943 1 94 135 THR B CA 1
ATOM 4697 C C . THR B 1 135 ? 11.883 7.953 -2.65 1 94 135 THR B C 1
ATOM 4699 O O . THR B 1 135 ? 11.328 9.055 -2.605 1 94 135 THR B O 1
ATOM 4702 N N . ASP B 1 136 ? 11.305 6.816 -2.512 1 95.06 136 ASP B N 1
ATOM 4703 C CA . ASP B 1 136 ? 9.875 6.762 -2.219 1 95.06 136 ASP B CA 1
ATOM 4704 C C . ASP B 1 136 ? 9.484 5.402 -1.647 1 95.06 136 ASP B C 1
ATOM 4706 O O . ASP B 1 136 ? 9.5 4.395 -2.359 1 95.06 136 ASP B O 1
ATOM 4710 N N . PHE B 1 137 ? 9.102 5.406 -0.424 1 93.19 137 PHE B N 1
ATOM 4711 C CA . PHE B 1 137 ? 8.805 4.16 0.27 1 93.19 137 PHE B CA 1
ATOM 4712 C C . PHE B 1 137 ? 7.5 3.559 -0.238 1 93.19 137 PHE B C 1
ATOM 4714 O O . PHE B 1 137 ? 7.398 2.344 -0.422 1 93.19 137 PHE B O 1
ATOM 4721 N N . PHE B 1 138 ? 6.531 4.375 -0.523 1 92.5 138 PHE B N 1
ATOM 4722 C CA . PHE B 1 138 ? 5.246 3.943 -1.063 1 92.5 138 PHE B CA 1
ATOM 4723 C C . PHE B 1 138 ? 5.426 3.275 -2.422 1 92.5 138 PHE B C 1
ATOM 4725 O O . PHE B 1 138 ? 4.91 2.18 -2.654 1 92.5 138 PHE B O 1
ATOM 4732 N N . ALA B 1 139 ? 6.172 3.906 -3.252 1 94.5 139 ALA B N 1
ATOM 4733 C CA . ALA B 1 139 ? 6.414 3.357 -4.582 1 94.5 139 ALA B CA 1
ATOM 4734 C C . ALA B 1 139 ? 7.109 2.002 -4.5 1 94.5 139 ALA B C 1
ATOM 4736 O O . ALA B 1 139 ? 6.867 1.12 -5.328 1 94.5 139 ALA B O 1
ATOM 4737 N N . SER B 1 140 ? 7.984 1.893 -3.514 1 95.62 140 SER B N 1
ATOM 4738 C CA . SER B 1 140 ? 8.688 0.624 -3.35 1 95.62 140 SER B CA 1
ATOM 4739 C C . SER B 1 140 ? 7.727 -0.488 -2.938 1 95.62 140 SER B C 1
ATOM 4741 O O . SER B 1 140 ? 7.91 -1.646 -3.316 1 95.62 140 SER B O 1
ATOM 4743 N N . GLN B 1 141 ? 6.723 -0.112 -2.166 1 91.69 141 GLN B N 1
ATOM 4744 C CA . GLN B 1 141 ? 5.711 -1.095 -1.8 1 91.69 141 GLN B CA 1
ATOM 4745 C C . GLN B 1 141 ? 4.859 -1.483 -3.006 1 91.69 141 GLN B C 1
ATOM 4747 O O . GLN B 1 141 ? 4.52 -2.654 -3.182 1 91.69 141 GLN B O 1
ATOM 4752 N N . ILE B 1 142 ? 4.527 -0.508 -3.855 1 92.94 142 ILE B N 1
ATOM 4753 C CA . ILE B 1 142 ? 3.799 -0.78 -5.09 1 92.94 142 ILE B CA 1
ATOM 4754 C C . ILE B 1 142 ? 4.633 -1.686 -5.992 1 92.94 142 ILE B C 1
ATOM 4756 O O . ILE B 1 142 ? 4.109 -2.631 -6.59 1 92.94 142 ILE B O 1
ATOM 4760 N N . ALA B 1 143 ? 5.891 -1.374 -6.023 1 95.44 143 ALA B N 1
ATOM 4761 C CA . ALA B 1 143 ? 6.809 -2.162 -6.84 1 95.44 143 ALA B CA 1
ATOM 4762 C C . ALA B 1 143 ? 6.848 -3.615 -6.375 1 95.44 143 ALA B C 1
ATOM 4764 O O . ALA B 1 143 ? 6.887 -4.535 -7.195 1 95.44 143 ALA B O 1
ATOM 4765 N N . LYS B 1 144 ? 6.871 -3.822 -5.078 1 93.44 144 LYS B N 1
ATOM 4766 C CA . LYS B 1 144 ? 6.852 -5.176 -4.527 1 93.44 144 LYS B CA 1
ATOM 4767 C C . LYS B 1 144 ? 5.602 -5.93 -4.969 1 93.44 144 LYS B C 1
ATOM 4769 O O . LYS B 1 144 ? 5.691 -7.078 -5.418 1 93.44 144 LYS B O 1
ATOM 4774 N N . GLY B 1 145 ? 4.465 -5.281 -4.824 1 91.69 145 GLY B N 1
ATOM 4775 C CA . GLY B 1 145 ? 3.227 -5.895 -5.277 1 91.69 145 GLY B CA 1
ATOM 4776 C C . GLY B 1 145 ? 3.219 -6.199 -6.762 1 91.69 145 GLY B C 1
ATOM 4777 O O . GLY B 1 145 ? 2.779 -7.277 -7.176 1 91.69 145 GLY B O 1
ATOM 4778 N N . THR B 1 146 ? 3.748 -5.285 -7.547 1 93.38 146 THR B N 1
ATOM 4779 C CA . THR B 1 146 ? 3.809 -5.441 -8.992 1 93.38 146 THR B CA 1
ATOM 4780 C C . THR B 1 146 ? 4.715 -6.609 -9.375 1 93.38 146 THR B C 1
ATOM 4782 O O . THR B 1 146 ? 4.355 -7.438 -10.219 1 93.38 146 THR B O 1
ATOM 4785 N N . ALA B 1 147 ? 5.855 -6.691 -8.734 1 94.38 147 ALA B N 1
ATOM 4786 C CA . ALA B 1 147 ? 6.789 -7.781 -9 1 94.38 147 ALA B CA 1
ATOM 4787 C C . ALA B 1 147 ? 6.172 -9.133 -8.648 1 94.38 147 ALA B C 1
ATOM 4789 O O . ALA B 1 147 ? 6.32 -10.102 -9.398 1 94.38 147 ALA B O 1
ATOM 4790 N N . THR B 1 148 ? 5.508 -9.172 -7.598 1 92.06 148 THR B N 1
ATOM 4791 C CA . THR B 1 148 ? 4.859 -10.406 -7.168 1 92.06 148 THR B CA 1
ATOM 4792 C C . THR B 1 148 ? 3.77 -10.812 -8.156 1 92.06 148 THR B C 1
ATOM 4794 O O . THR B 1 148 ? 3.607 -12 -8.453 1 92.06 148 THR B O 1
ATOM 4797 N N . ALA B 1 149 ? 3.033 -9.82 -8.648 1 90.38 149 ALA B N 1
ATOM 4798 C CA . ALA B 1 149 ? 1.999 -10.109 -9.641 1 90.38 149 ALA B CA 1
ATOM 4799 C C . ALA B 1 149 ? 2.611 -10.641 -10.93 1 90.38 149 ALA B C 1
ATOM 4801 O O . ALA B 1 149 ? 2.064 -11.555 -11.555 1 90.38 149 ALA B O 1
ATOM 4802 N N . ILE B 1 150 ? 3.68 -10.102 -11.297 1 92.56 150 ILE B N 1
ATOM 4803 C CA . ILE B 1 150 ? 4.391 -10.57 -12.484 1 92.56 150 ILE B CA 1
ATOM 4804 C C . ILE B 1 150 ? 4.852 -12.008 -12.281 1 92.56 150 ILE B C 1
ATOM 4806 O O . ILE B 1 150 ? 4.691 -12.852 -13.164 1 92.56 150 ILE B O 1
ATOM 4810 N N . GLN B 1 151 ? 5.41 -12.273 -11.109 1 93.69 151 GLN B N 1
ATOM 4811 C CA . GLN B 1 151 ? 5.836 -13.625 -10.773 1 93.69 151 GLN B CA 1
ATOM 4812 C C . GLN B 1 151 ? 4.676 -14.609 -10.883 1 93.69 151 GLN B C 1
ATOM 4814 O O . GLN B 1 151 ? 4.82 -15.688 -11.477 1 93.69 151 GLN B O 1
ATOM 4819 N N . ALA B 1 152 ? 3.576 -14.25 -10.328 1 90.69 152 ALA B N 1
ATOM 4820 C CA . ALA B 1 152 ? 2.412 -15.133 -10.336 1 90.69 152 ALA B CA 1
ATOM 4821 C C . ALA B 1 152 ? 1.942 -15.414 -11.758 1 90.69 152 ALA B C 1
ATOM 4823 O O . ALA B 1 152 ? 1.634 -16.547 -12.109 1 90.69 152 ALA B O 1
ATOM 4824 N N . LYS B 1 153 ? 1.897 -14.422 -12.539 1 90.31 153 LYS B N 1
ATOM 4825 C CA . LYS B 1 153 ? 1.46 -14.57 -13.93 1 90.31 153 LYS B CA 1
ATOM 4826 C C . LYS B 1 153 ? 2.428 -15.453 -14.711 1 90.31 153 LYS B C 1
ATOM 4828 O O . LYS B 1 153 ? 2.004 -16.281 -15.516 1 90.31 153 LYS B O 1
ATOM 4833 N N . LEU B 1 154 ? 3.631 -15.289 -14.477 1 92.12 154 LEU B N 1
ATOM 4834 C CA . LEU B 1 154 ? 4.645 -16.094 -15.156 1 92.12 154 LEU B CA 1
ATOM 4835 C C . LEU B 1 154 ? 4.578 -17.547 -14.703 1 92.12 154 LEU B C 1
ATOM 4837 O O . LEU B 1 154 ? 4.727 -18.453 -15.523 1 92.12 154 LEU B O 1
ATOM 4841 N N . ASN B 1 155 ? 4.465 -17.719 -13.43 1 94 155 ASN B N 1
ATOM 4842 C CA . ASN B 1 155 ? 4.293 -19.078 -12.922 1 94 155 ASN B CA 1
ATOM 4843 C C . ASN B 1 155 ? 3.127 -19.781 -13.609 1 94 155 ASN B C 1
ATOM 4845 O O . ASN B 1 155 ? 3.256 -20.938 -14.023 1 94 155 ASN B O 1
ATOM 4849 N N . GLN B 1 156 ? 2.072 -19.078 -13.734 1 92 156 GLN B N 1
ATOM 4850 C CA . GLN B 1 156 ? 0.891 -19.641 -14.383 1 92 156 GLN B CA 1
ATOM 4851 C C . GLN B 1 156 ? 1.181 -20 -15.836 1 92 156 GLN B C 1
ATOM 4853 O O . GLN B 1 156 ? 0.817 -21.094 -16.281 1 92 156 GLN B O 1
ATOM 4858 N N . GLN B 1 157 ? 1.845 -19.203 -16.547 1 90.25 157 GLN B N 1
ATOM 4859 C CA . GLN B 1 157 ? 2.104 -19.422 -17.969 1 90.25 157 GLN B CA 1
ATOM 4860 C C . GLN B 1 157 ? 3.057 -20.594 -18.188 1 90.25 157 GLN B C 1
ATOM 4862 O O . GLN B 1 157 ? 2.816 -21.438 -19.047 1 90.25 157 GLN B O 1
ATOM 4867 N N . ILE B 1 158 ? 4.074 -20.625 -17.406 1 92.31 158 ILE B N 1
ATOM 4868 C CA . ILE B 1 158 ? 5.055 -21.688 -17.547 1 92.31 158 ILE B CA 1
ATOM 4869 C C . ILE B 1 158 ? 4.434 -23.016 -17.109 1 92.31 158 ILE B C 1
ATOM 4871 O O . ILE B 1 158 ? 4.598 -24.031 -17.797 1 92.31 158 ILE B O 1
ATOM 4875 N N . SER B 1 159 ? 3.736 -22.984 -16.016 1 93.38 159 SER B N 1
ATOM 4876 C CA . SER B 1 159 ? 3.059 -24.188 -15.578 1 93.38 159 SER B CA 1
ATOM 4877 C C . SER B 1 159 ? 2.084 -24.703 -16.641 1 93.38 159 SER B C 1
ATOM 4879 O O . SER B 1 159 ? 1.977 -25.906 -16.859 1 93.38 159 SER B O 1
ATOM 4881 N N . ALA B 1 160 ? 1.387 -23.781 -17.281 1 92.38 160 ALA B N 1
ATOM 4882 C CA . ALA B 1 160 ? 0.434 -24.172 -18.312 1 92.38 160 ALA B CA 1
ATOM 4883 C C . ALA B 1 160 ? 1.133 -24.906 -19.453 1 92.38 160 ALA B C 1
ATOM 4885 O O . ALA B 1 160 ? 0.603 -25.875 -19.984 1 92.38 160 ALA B O 1
ATOM 4886 N N . ILE B 1 161 ? 2.25 -24.484 -19.797 1 89.94 161 ILE B N 1
ATOM 4887 C CA . ILE B 1 161 ? 3.016 -25.109 -20.859 1 89.94 161 ILE B CA 1
ATOM 4888 C C . ILE B 1 161 ? 3.4 -26.531 -20.453 1 89.94 161 ILE B C 1
ATOM 4890 O O . ILE B 1 161 ? 3.23 -27.469 -21.234 1 89.94 161 ILE B O 1
ATOM 4894 N N . TYR B 1 162 ? 3.854 -26.641 -19.297 1 92.12 162 TYR B N 1
ATOM 4895 C CA . TYR B 1 162 ? 4.281 -27.953 -18.844 1 92.12 162 TYR B CA 1
ATOM 4896 C C . TYR B 1 162 ? 3.086 -28.891 -18.656 1 92.12 162 TYR B C 1
ATOM 4898 O O . TYR B 1 162 ? 3.164 -30.078 -18.953 1 92.12 162 TYR B O 1
ATOM 4906 N N . PHE B 1 163 ? 1.985 -28.375 -18.172 1 92.88 163 PHE B N 1
ATOM 4907 C CA . PHE B 1 163 ? 0.777 -29.188 -18.062 1 92.88 163 PHE B CA 1
ATOM 4908 C C . PHE B 1 163 ? 0.31 -29.656 -19.438 1 92.88 163 PHE B C 1
ATOM 4910 O O . PHE B 1 163 ? -0.081 -30.812 -19.609 1 92.88 163 PHE B O 1
ATOM 4917 N N . LYS B 1 164 ? 0.333 -28.75 -20.375 1 89.5 164 LYS B N 1
ATOM 4918 C CA . LYS B 1 164 ? -0.062 -29.094 -21.734 1 89.5 164 LYS B CA 1
ATOM 4919 C C . LYS B 1 164 ? 0.8 -30.234 -22.281 1 89.5 164 LYS B C 1
ATOM 4921 O O . LYS B 1 164 ? 0.28 -31.188 -22.844 1 89.5 164 LYS B O 1
ATOM 4926 N N . ASN B 1 165 ? 2.057 -30.141 -22.047 1 85 165 ASN B N 1
ATOM 4927 C CA . ASN B 1 165 ? 2.984 -31.141 -22.547 1 85 165 ASN B CA 1
ATOM 4928 C C . ASN B 1 165 ? 2.816 -32.469 -21.828 1 85 165 ASN B C 1
ATOM 4930 O O . ASN B 1 165 ? 2.795 -33.531 -22.469 1 85 165 ASN B O 1
ATOM 4934 N N . LEU B 1 166 ? 2.73 -32.406 -20.547 1 86.12 166 LEU B N 1
ATOM 4935 C CA . LEU B 1 166 ? 2.596 -33.625 -19.75 1 86.12 166 LEU B CA 1
ATOM 4936 C C . LEU B 1 166 ? 1.281 -34.312 -20.062 1 86.12 166 LEU B C 1
ATOM 4938 O O . LEU B 1 166 ? 1.25 -35.531 -20.219 1 86.12 166 LEU B O 1
ATOM 4942 N N . THR B 1 167 ? 0.214 -33.562 -20.188 1 86.62 167 THR B N 1
ATOM 4943 C CA . THR B 1 167 ? -1.079 -34.188 -20.469 1 86.62 167 THR B CA 1
ATOM 4944 C C . THR B 1 167 ? -1.111 -34.75 -21.875 1 86.62 167 THR B C 1
ATOM 4946 O O . THR B 1 167 ? -1.709 -35.781 -22.125 1 86.62 167 THR B O 1
ATOM 4949 N N . ALA B 1 168 ? -0.507 -34.062 -22.797 1 81.38 168 ALA B N 1
ATOM 4950 C CA . ALA B 1 168 ? -0.383 -34.625 -24.141 1 81.38 168 ALA B CA 1
ATOM 4951 C C . ALA B 1 168 ? 0.384 -35.938 -24.141 1 81.38 168 ALA B C 1
ATOM 4953 O O . ALA B 1 168 ? 0.039 -36.875 -24.875 1 81.38 168 ALA B O 1
ATOM 4954 N N . GLY B 1 169 ? 1.396 -35.938 -23.297 1 77.12 169 GLY B N 1
ATOM 4955 C CA . GLY B 1 169 ? 2.152 -37.188 -23.141 1 77.12 169 GLY B CA 1
ATOM 4956 C C . GLY B 1 169 ? 1.326 -38.312 -22.594 1 77.12 169 GLY B C 1
ATOM 4957 O O . GLY B 1 169 ? 1.403 -39.469 -23.078 1 77.12 169 GLY B O 1
ATOM 4958 N N . VAL B 1 170 ? 0.561 -38.062 -21.656 1 78.56 170 VAL B N 1
ATOM 4959 C CA . VAL B 1 170 ? -0.285 -39.062 -21.031 1 78.56 170 VAL B CA 1
ATOM 4960 C C . VAL B 1 170 ? -1.339 -39.562 -22.031 1 78.56 170 VAL B C 1
ATOM 4962 O O . VAL B 1 170 ? -1.584 -40.75 -22.141 1 78.56 170 VAL B O 1
ATOM 4965 N N . VAL B 1 171 ? -1.953 -38.625 -22.75 1 78.5 171 VAL B N 1
ATOM 4966 C CA . VAL B 1 171 ? -2.988 -38.938 -23.719 1 78.5 171 VAL B CA 1
ATOM 4967 C C . VAL B 1 171 ? -2.389 -39.781 -24.844 1 78.5 171 VAL B C 1
ATOM 4969 O O . VAL B 1 171 ? -2.963 -40.812 -25.234 1 78.5 171 VAL B O 1
ATOM 4972 N N . SER B 1 172 ? -1.263 -39.438 -25.281 1 75.25 172 SER B N 1
ATOM 4973 C CA . SER B 1 172 ? -0.583 -40.188 -26.344 1 75.25 172 SER B CA 1
ATOM 4974 C C . SER B 1 172 ? -0.188 -41.562 -25.859 1 75.25 172 SER B C 1
ATOM 4976 O O . SER B 1 172 ? -0.26 -42.531 -26.609 1 75.25 172 SER B O 1
ATOM 4978 N N . GLY B 1 173 ? 0.239 -41.594 -24.656 1 74.31 173 GLY B N 1
ATOM 4979 C CA . GLY B 1 173 ? 0.555 -42.906 -24.078 1 74.31 173 GLY B CA 1
ATOM 4980 C C . GLY B 1 173 ? -0.646 -43.812 -23.984 1 74.31 173 GLY B C 1
ATOM 4981 O O . GLY B 1 173 ? -0.549 -45 -24.312 1 74.31 173 GLY B O 1
ATOM 4982 N N . THR B 1 174 ? -1.719 -43.281 -23.641 1 75.19 174 THR B N 1
ATOM 4983 C CA . THR B 1 174 ? -2.949 -44.062 -23.531 1 75.19 174 THR B CA 1
ATOM 4984 C C . THR B 1 174 ? -3.404 -44.531 -24.891 1 75.19 174 THR B C 1
ATOM 4986 O O . THR B 1 174 ? -3.836 -45.688 -25.047 1 75.19 174 THR B O 1
ATOM 4989 N N . GLN B 1 175 ? -3.295 -43.719 -25.859 1 74.94 175 GLN B N 1
ATOM 4990 C CA . GLN B 1 175 ? -3.658 -44.094 -27.234 1 74.94 175 GLN B CA 1
ATOM 4991 C C . GLN B 1 175 ? -2.711 -45.188 -27.766 1 74.94 175 GLN B C 1
ATOM 4993 O O . GLN B 1 175 ? -3.141 -46.094 -28.469 1 74.94 175 GLN B O 1
ATOM 4998 N N . GLY B 1 176 ? -1.511 -44.938 -27.422 1 74.06 176 GLY B N 1
ATOM 4999 C CA . GLY B 1 176 ? -0.538 -45.938 -27.812 1 74.06 176 GLY B CA 1
ATOM 5000 C C . GLY B 1 176 ? -0.814 -47.312 -27.203 1 74.06 176 GLY B C 1
ATOM 5001 O O . GLY B 1 176 ? -0.732 -48.312 -27.891 1 74.06 176 GLY B O 1
ATOM 5002 N N . ASN B 1 177 ? -1.191 -47.344 -26 1 75.44 177 ASN B N 1
ATOM 5003 C CA . ASN B 1 177 ? -1.535 -48.594 -25.328 1 75.44 177 ASN B CA 1
ATOM 5004 C C . ASN B 1 177 ? -2.775 -49.25 -25.938 1 75.44 177 ASN B C 1
ATOM 5006 O O . ASN B 1 177 ? -2.857 -50.469 -26.031 1 75.44 177 ASN B O 1
ATOM 5010 N N . ALA B 1 178 ? -3.703 -48.469 -26.344 1 76.75 178 ALA B N 1
ATOM 5011 C CA . ALA B 1 178 ? -4.906 -49 -26.984 1 76.75 178 ALA B CA 1
ATOM 5012 C C . ALA B 1 178 ? -4.574 -49.656 -28.312 1 76.75 178 ALA B C 1
ATOM 5014 O O . ALA B 1 178 ? -5.113 -50.719 -28.641 1 76.75 178 ALA B O 1
ATOM 5015 N N . LYS B 1 179 ? -3.695 -49.062 -29.016 1 76.75 179 LYS B N 1
ATOM 5016 C CA . LYS B 1 179 ? -3.252 -49.625 -30.281 1 76.75 179 LYS B CA 1
ATOM 5017 C C . LYS B 1 179 ? -2.484 -50.938 -30.062 1 76.75 179 LYS B C 1
ATOM 5019 O O . LYS B 1 179 ? -2.639 -51.875 -30.828 1 76.75 179 LYS B O 1
ATOM 5024 N N . LEU B 1 180 ? -1.734 -50.938 -29.062 1 77.12 180 LEU B N 1
ATOM 5025 C CA . LEU B 1 180 ? -0.974 -52.125 -28.719 1 77.12 180 LEU B CA 1
ATOM 5026 C C . LEU B 1 180 ? -1.905 -53.281 -28.344 1 77.12 180 LEU B C 1
ATOM 5028 O O . LEU B 1 180 ? -1.651 -54.438 -28.688 1 77.12 180 LEU B O 1
ATOM 5032 N N . LEU B 1 181 ? -2.9 -52.969 -27.625 1 77.06 181 LEU B N 1
ATOM 5033 C CA . LEU B 1 181 ? -3.871 -53.969 -27.25 1 77.06 181 LEU B CA 1
ATOM 5034 C C . LEU B 1 181 ? -4.512 -54.594 -28.484 1 77.06 181 LEU B C 1
ATOM 5036 O O . LEU B 1 181 ? -4.684 -55.812 -28.562 1 77.06 181 LEU B O 1
ATOM 5040 N N . THR B 1 182 ? -4.797 -53.844 -29.469 1 75.88 182 THR B N 1
ATOM 5041 C CA . THR B 1 182 ? -5.375 -54.344 -30.703 1 75.88 182 THR B CA 1
ATOM 5042 C C . THR B 1 182 ? -4.406 -55.312 -31.422 1 75.88 182 THR B C 1
ATOM 5044 O O . THR B 1 182 ? -4.809 -56.344 -31.906 1 75.88 182 THR B O 1
ATOM 5047 N N . ALA B 1 183 ? -3.176 -54.875 -31.375 1 73.25 183 ALA B N 1
ATOM 5048 C CA . ALA B 1 183 ? -2.152 -55.688 -32 1 73.25 183 ALA B CA 1
ATOM 5049 C C . ALA B 1 183 ? -1.975 -57.031 -31.281 1 73.25 183 ALA B C 1
ATOM 5051 O O . ALA B 1 183 ? -1.812 -58.062 -31.906 1 73.25 183 ALA B O 1
ATOM 5052 N N . ILE B 1 184 ? -2.043 -56.938 -30.047 1 79.19 184 ILE B N 1
ATOM 5053 C CA . ILE B 1 184 ? -1.862 -58.125 -29.219 1 79.19 184 ILE B CA 1
ATOM 5054 C C . ILE B 1 184 ? -3.064 -59.062 -29.391 1 79.19 184 ILE B C 1
ATOM 5056 O O . ILE B 1 184 ? -2.914 -60.281 -29.391 1 79.19 184 ILE B O 1
ATOM 5060 N N . ASP B 1 185 ? -4.223 -58.531 -29.562 1 78.69 185 ASP B N 1
ATOM 5061 C CA . ASP B 1 185 ? -5.41 -59.344 -29.828 1 78.69 185 ASP B CA 1
ATOM 5062 C C . ASP B 1 185 ? -5.258 -60.125 -31.125 1 78.69 185 ASP B C 1
ATOM 5064 O O . ASP B 1 185 ? -5.605 -61.312 -31.172 1 78.69 185 ASP B O 1
ATOM 5068 N N . ALA B 1 186 ? -4.719 -59.469 -32.062 1 75.56 186 ALA B N 1
ATOM 5069 C CA . ALA B 1 186 ? -4.477 -60.125 -33.344 1 75.56 186 ALA B CA 1
ATOM 5070 C C . ALA B 1 186 ? -3.449 -61.25 -33.188 1 75.56 186 ALA B C 1
ATOM 5072 O O . ALA B 1 186 ? -3.602 -62.344 -33.75 1 75.56 186 ALA B O 1
ATOM 5073 N N . LEU B 1 187 ? -2.457 -61 -32.438 1 75.81 187 LEU B N 1
ATOM 5074 C CA . LEU B 1 187 ? -1.426 -62 -32.188 1 75.81 187 LEU B CA 1
ATOM 5075 C C . LEU B 1 187 ? -1.995 -63.188 -31.422 1 75.81 187 LEU B C 1
ATOM 5077 O O . LEU B 1 187 ? -1.631 -64.312 -31.688 1 75.81 187 LEU B O 1
ATOM 5081 N N . ASN B 1 188 ? -2.799 -62.906 -30.5 1 77.5 188 ASN B N 1
ATOM 5082 C CA . ASN B 1 188 ? -3.459 -63.938 -29.719 1 77.5 188 ASN B CA 1
ATOM 5083 C C . ASN B 1 188 ? -4.324 -64.812 -30.625 1 77.5 188 ASN B C 1
ATOM 5085 O O . ASN B 1 188 ? -4.293 -66.062 -30.5 1 77.5 188 ASN B O 1
ATOM 5089 N N . ALA B 1 189 ? -5.062 -64.25 -31.484 1 78.81 189 ALA B N 1
ATOM 5090 C CA . ALA B 1 189 ? -5.879 -65 -32.438 1 78.81 189 ALA B CA 1
ATOM 5091 C C . ALA B 1 189 ? -5.008 -65.875 -33.344 1 78.81 189 ALA B C 1
ATOM 5093 O O . ALA B 1 189 ? -5.344 -67.062 -33.625 1 78.81 189 ALA B O 1
ATOM 5094 N N . GLY B 1 190 ? -3.918 -65.25 -33.75 1 73.75 190 GLY B N 1
ATOM 5095 C CA . GLY B 1 190 ? -2.977 -66 -34.594 1 73.75 190 GLY B CA 1
ATOM 5096 C C . GLY B 1 190 ? -2.359 -67.188 -33.875 1 73.75 190 GLY B C 1
ATOM 5097 O O . GLY B 1 190 ? -2.225 -68.25 -34.438 1 73.75 190 GLY B O 1
ATOM 5098 N N . SER B 1 191 ? -2.012 -67 -32.656 1 77.5 191 SER B N 1
ATOM 5099 C CA . SER B 1 191 ? -1.42 -68.062 -31.844 1 77.5 191 SER B CA 1
ATOM 5100 C C . SER B 1 191 ? -2.418 -69.188 -31.594 1 77.5 191 SER B C 1
ATOM 5102 O O . SER B 1 191 ? -2.055 -70.312 -31.625 1 77.5 191 SER B O 1
ATOM 5104 N N . GLN B 1 192 ? -3.648 -68.875 -31.375 1 78.44 192 GLN B N 1
ATOM 5105 C CA . GLN B 1 192 ? -4.691 -69.875 -31.172 1 78.44 192 GLN B CA 1
ATOM 5106 C C . GLN B 1 192 ? -4.926 -70.688 -32.438 1 78.44 192 GLN B C 1
ATOM 5108 O O . GLN B 1 192 ? -5.09 -71.875 -32.406 1 78.44 192 GLN B O 1
ATOM 5113 N N . ALA B 1 193 ? -4.926 -69.938 -33.531 1 77.19 193 ALA B N 1
ATOM 5114 C CA . ALA B 1 193 ? -5.082 -70.625 -34.812 1 77.19 193 ALA B CA 1
ATOM 5115 C C . ALA B 1 193 ? -3.938 -71.562 -35.062 1 77.19 193 ALA B C 1
ATOM 5117 O O . ALA B 1 193 ? -4.152 -72.688 -35.594 1 77.19 193 ALA B O 1
ATOM 5118 N N . LEU B 1 194 ? -2.793 -71.188 -34.75 1 76.44 194 LEU B N 1
ATOM 5119 C CA . LEU B 1 194 ? -1.624 -72.062 -34.875 1 76.44 194 LEU B CA 1
ATOM 5120 C C . LEU B 1 194 ? -1.745 -73.312 -34 1 76.44 194 LEU B C 1
ATOM 5122 O O . LEU B 1 194 ? -1.44 -74.438 -34.406 1 76.44 194 LEU B O 1
ATOM 5126 N N . SER B 1 195 ? -2.131 -73.062 -32.781 1 77.88 195 SER B N 1
ATOM 5127 C CA . SER B 1 195 ? -2.33 -74.188 -31.828 1 77.88 195 SER B CA 1
ATOM 5128 C C . SER B 1 195 ? -3.361 -75.188 -32.344 1 77.88 195 SER B C 1
ATOM 5130 O O . SER B 1 195 ? -3.15 -76.375 -32.312 1 77.88 195 SER B O 1
ATOM 5132 N N . THR B 1 196 ? -4.43 -74.688 -32.906 1 80.12 196 THR B N 1
ATOM 5133 C CA . THR B 1 196 ? -5.465 -75.562 -33.469 1 80.12 196 THR B CA 1
ATOM 5134 C C . THR B 1 196 ? -4.93 -76.312 -34.688 1 80.12 196 THR B C 1
ATOM 5136 O O . THR B 1 196 ? -5.184 -77.5 -34.844 1 80.12 196 THR B O 1
ATOM 5139 N N . GLY B 1 197 ? -4.188 -75.562 -35.5 1 73.62 197 GLY B N 1
ATOM 5140 C CA . GLY B 1 197 ? -3.586 -76.188 -36.688 1 73.62 197 GLY B CA 1
ATOM 5141 C C . GLY B 1 197 ? -2.621 -77.312 -36.312 1 73.62 197 GLY B C 1
ATOM 5142 O O . GLY B 1 197 ? -2.605 -78.375 -36.969 1 73.62 197 GLY B O 1
ATOM 5143 N N . LEU B 1 198 ? -1.908 -77.125 -35.312 1 77 198 LEU B N 1
ATOM 5144 C CA . LEU B 1 198 ? -0.951 -78.125 -34.875 1 77 198 LEU B CA 1
ATOM 5145 C C . LEU B 1 198 ? -1.668 -79.375 -34.281 1 77 198 LEU B C 1
ATOM 5147 O O . LEU B 1 198 ? -1.215 -80.5 -34.438 1 77 198 LEU B O 1
ATOM 5151 N N . SER B 1 199 ? -2.73 -79.125 -33.594 1 79.56 199 SER B N 1
ATOM 5152 C CA . SER B 1 199 ? -3.547 -80.25 -33.094 1 79.56 199 SER B CA 1
ATOM 5153 C C . SER B 1 199 ? -4.113 -81.062 -34.219 1 79.56 199 SER B C 1
ATOM 5155 O O . SER B 1 199 ? -4.121 -82.312 -34.156 1 79.56 199 SER B O 1
ATOM 5157 N N . GLN B 1 200 ? -4.551 -80.438 -35.25 1 76.62 200 GLN B N 1
ATOM 5158 C CA . GLN B 1 200 ? -5.059 -81.125 -36.438 1 76.62 200 GLN B CA 1
ATOM 5159 C C . GLN B 1 200 ? -3.957 -81.875 -37.125 1 76.62 200 GLN B C 1
ATOM 5161 O O . GLN B 1 200 ? -4.188 -83 -37.562 1 76.62 200 GLN B O 1
ATOM 5166 N N . GLN B 1 201 ? -2.789 -81.375 -37.188 1 75.81 201 GLN B N 1
ATOM 5167 C CA . GLN B 1 201 ? -1.646 -82.062 -37.781 1 75.81 201 GLN B CA 1
ATOM 5168 C C . GLN B 1 201 ? -1.271 -83.312 -36.969 1 75.81 201 GLN B C 1
ATOM 5170 O O . GLN B 1 201 ? -0.888 -84.312 -37.531 1 75.81 201 GLN B O 1
ATOM 5175 N N . LYS B 1 202 ? -1.34 -83.125 -35.688 1 75.12 202 LYS B N 1
ATOM 5176 C CA . LYS B 1 202 ? -1.076 -84.25 -34.781 1 75.12 202 LYS B CA 1
ATOM 5177 C C . LYS B 1 202 ? -2.02 -85.438 -35.094 1 75.12 202 LYS B C 1
ATOM 5179 O O . LYS B 1 202 ? -1.587 -86.562 -35.188 1 75.12 202 LYS B O 1
ATOM 5184 N N . THR B 1 203 ? -3.256 -85.125 -35.25 1 77.88 203 THR B N 1
ATOM 5185 C CA . THR B 1 203 ? -4.246 -86.125 -35.562 1 77.88 203 THR B CA 1
ATOM 5186 C C . THR B 1 203 ? -3.934 -86.812 -36.906 1 77.88 203 THR B C 1
ATOM 5188 O O . THR B 1 203 ? -4.027 -88 -37.062 1 77.88 203 THR B O 1
ATOM 5191 N N . ALA B 1 204 ? -3.51 -85.938 -37.844 1 72.56 204 ALA B N 1
ATOM 5192 C CA . ALA B 1 204 ? -3.186 -86.438 -39.156 1 72.56 204 ALA B CA 1
ATOM 5193 C C . ALA B 1 204 ? -1.944 -87.312 -39.125 1 72.56 204 ALA B C 1
ATOM 5195 O O . ALA B 1 204 ? -1.892 -88.375 -39.812 1 72.56 204 ALA B O 1
ATOM 5196 N N . ILE B 1 205 ? -1.01 -87 -38.344 1 76.06 205 ILE B N 1
ATOM 5197 C CA . ILE B 1 205 ? 0.222 -87.75 -38.188 1 76.06 205 ILE B CA 1
ATOM 5198 C C . ILE B 1 205 ? -0.077 -89.062 -37.5 1 76.06 205 ILE B C 1
ATOM 5200 O O . ILE B 1 205 ? 0.455 -90.125 -37.906 1 76.06 205 ILE B O 1
ATOM 5204 N N . THR B 1 206 ? -0.901 -89.062 -36.531 1 75.5 206 THR B N 1
ATOM 5205 C CA . THR B 1 206 ? -1.295 -90.312 -35.812 1 75.5 206 THR B CA 1
ATOM 5206 C C . THR B 1 206 ? -2.008 -91.25 -36.781 1 75.5 206 THR B C 1
ATOM 5208 O O . THR B 1 206 ? -1.723 -92.438 -36.781 1 75.5 206 THR B O 1
ATOM 5211 N N . ALA B 1 207 ? -2.855 -90.75 -37.594 1 73.06 207 ALA B N 1
ATOM 5212 C CA . ALA B 1 207 ? -3.564 -91.562 -38.594 1 73.06 207 ALA B CA 1
ATOM 5213 C C . ALA B 1 207 ? -2.598 -92.188 -39.594 1 73.06 207 ALA B C 1
ATOM 5215 O O . ALA B 1 207 ? -2.744 -93.312 -40 1 73.06 207 ALA B O 1
ATOM 5216 N N . LEU B 1 208 ? -1.614 -91.438 -39.969 1 72 208 LEU B N 1
ATOM 5217 C CA . LEU B 1 208 ? -0.603 -91.938 -40.906 1 72 208 LEU B CA 1
ATOM 5218 C C . LEU B 1 208 ? 0.264 -93 -40.281 1 72 208 LEU B C 1
ATOM 5220 O O . LEU B 1 208 ? 0.585 -94 -40.938 1 72 208 LEU B O 1
ATOM 5224 N N . SER B 1 209 ? 0.679 -92.75 -39.031 1 72.44 209 SER B N 1
ATOM 5225 C CA . SER B 1 209 ? 1.53 -93.688 -38.312 1 72.44 209 SER B CA 1
ATOM 5226 C C . SER B 1 209 ? 0.861 -95.062 -38.188 1 72.44 209 SER B C 1
ATOM 5228 O O . SER B 1 209 ? 1.528 -96.062 -38.25 1 72.44 209 SER B O 1
ATOM 5230 N N . ASN B 1 210 ? -0.424 -95.062 -38.031 1 71.81 210 ASN B N 1
ATOM 5231 C CA . ASN B 1 210 ? -1.169 -96.312 -37.875 1 71.81 210 ASN B CA 1
ATOM 5232 C C . ASN B 1 210 ? -1.212 -97.125 -39.188 1 71.81 210 ASN B C 1
ATOM 5234 O O . ASN B 1 210 ? -1.467 -98.312 -39.188 1 71.81 210 ASN B O 1
ATOM 5238 N N . ASN B 1 211 ? -0.894 -96.438 -40.281 1 65.81 211 ASN B N 1
ATOM 5239 C CA . ASN B 1 211 ? -1.024 -97.125 -41.562 1 65.81 211 ASN B CA 1
ATOM 5240 C C . ASN B 1 211 ? 0.332 -97.312 -42.25 1 65.81 211 ASN B C 1
ATOM 5242 O O . ASN B 1 211 ? 0.401 -97.688 -43.406 1 65.81 211 ASN B O 1
ATOM 5246 N N . LEU B 1 212 ? 1.437 -97.062 -41.5 1 70.25 212 LEU B N 1
ATOM 5247 C CA . LEU B 1 212 ? 2.773 -97.125 -42.094 1 70.25 212 LEU B CA 1
ATOM 5248 C C . LEU B 1 212 ? 3.389 -98.562 -41.875 1 70.25 212 LEU B C 1
ATOM 5250 O O . LEU B 1 212 ? 3.156 -99.188 -40.844 1 70.25 212 LEU B O 1
ATOM 5254 N N . PRO B 1 213 ? 4.133 -99 -42.938 1 64.25 213 PRO B N 1
ATOM 5255 C CA . PRO B 1 213 ? 4.887 -100.25 -42.75 1 64.25 213 PRO B CA 1
ATOM 5256 C C . PRO B 1 213 ? 5.984 -100.125 -41.688 1 64.25 213 PRO B C 1
ATOM 5258 O O . PRO B 1 213 ? 6.34 -99 -41.312 1 64.25 213 PRO B O 1
ATOM 5261 N N . SER B 1 214 ? 6.449 -101.188 -41.062 1 66.81 214 SER B N 1
ATOM 5262 C CA . SER B 1 214 ? 7.43 -101.25 -39.969 1 66.81 214 SER B CA 1
ATOM 5263 C C . SER B 1 214 ? 8.664 -100.438 -40.312 1 66.81 214 SER B C 1
ATOM 5265 O O . SER B 1 214 ? 9.281 -99.812 -39.406 1 66.81 214 SER B O 1
ATOM 5267 N N . THR B 1 215 ? 9.094 -100.125 -41.625 1 61.91 215 THR B N 1
ATOM 5268 C CA . THR B 1 215 ? 10.312 -99.438 -42.031 1 61.91 215 THR B CA 1
ATOM 5269 C C . THR B 1 215 ? 10.148 -97.938 -41.906 1 61.91 215 THR B C 1
ATOM 5271 O O . THR B 1 215 ? 11.141 -97.188 -41.812 1 61.91 215 THR B O 1
ATOM 5274 N N . ALA B 1 216 ? 8.875 -97.625 -41.875 1 62.56 216 ALA B N 1
ATOM 5275 C CA . ALA B 1 216 ? 8.625 -96.188 -41.844 1 62.56 216 ALA B CA 1
ATOM 5276 C C . ALA B 1 216 ? 8.273 -95.75 -40.438 1 62.56 216 ALA B C 1
ATOM 5278 O O . ALA B 1 216 ? 8.07 -94.5 -40.188 1 62.56 216 ALA B O 1
ATOM 5279 N N . GLN B 1 217 ? 8.344 -96.625 -39.438 1 70.38 217 GLN B N 1
ATOM 5280 C CA . GLN B 1 217 ? 7.922 -96.312 -38.094 1 70.38 217 GLN B CA 1
ATOM 5281 C C . GLN B 1 217 ? 8.844 -95.312 -37.406 1 70.38 217 GLN B C 1
ATOM 5283 O O . GLN B 1 217 ? 8.391 -94.438 -36.688 1 70.38 217 GLN B O 1
ATOM 5288 N N . PRO B 1 218 ? 10.195 -95.375 -37.688 1 66.94 218 PRO B N 1
ATOM 5289 C CA . PRO B 1 218 ? 11.062 -94.375 -37.062 1 66.94 218 PRO B CA 1
ATOM 5290 C C . PRO B 1 218 ? 10.75 -92.938 -37.531 1 66.94 218 PRO B C 1
ATOM 5292 O O . PRO B 1 218 ? 10.805 -92 -36.75 1 66.94 218 PRO B O 1
ATOM 5295 N N . LEU B 1 219 ? 10.344 -92.812 -38.75 1 67.12 219 LEU B N 1
ATOM 5296 C CA . LEU B 1 219 ? 9.984 -91.5 -39.312 1 67.12 219 LEU B CA 1
ATOM 5297 C C . LEU B 1 219 ? 8.672 -91 -38.719 1 67.12 219 LEU B C 1
ATOM 5299 O O . LEU B 1 219 ? 8.508 -89.812 -38.469 1 67.12 219 LEU B O 1
ATOM 5303 N N . ALA B 1 220 ? 7.77 -91.812 -38.438 1 71 220 ALA B N 1
ATOM 5304 C CA . ALA B 1 220 ? 6.5 -91.5 -37.812 1 71 220 ALA B CA 1
ATOM 5305 C C . ALA B 1 220 ? 6.711 -91 -36.375 1 71 220 ALA B C 1
ATOM 5307 O O . ALA B 1 220 ? 6.055 -90.062 -35.938 1 71 220 ALA B O 1
ATOM 5308 N N . THR B 1 221 ? 7.672 -91.625 -35.719 1 73.56 221 THR B N 1
ATOM 5309 C CA . THR B 1 221 ? 8 -91.25 -34.344 1 73.56 221 THR B CA 1
ATOM 5310 C C . THR B 1 221 ? 8.641 -89.875 -34.312 1 73.56 221 THR B C 1
ATOM 5312 O O . THR B 1 221 ? 8.328 -89.062 -33.438 1 73.56 221 THR B O 1
ATOM 5315 N N . GLN B 1 222 ? 9.438 -89.625 -35.281 1 69.88 222 GLN B N 1
ATOM 5316 C CA . GLN B 1 222 ? 10.086 -88.312 -35.375 1 69.88 222 GLN B CA 1
ATOM 5317 C C . GLN B 1 222 ? 9.07 -87.188 -35.688 1 69.88 222 GLN B C 1
ATOM 5319 O O . GLN B 1 222 ? 9.141 -86.125 -35.094 1 69.88 222 GLN B O 1
ATOM 5324 N N . LEU B 1 223 ? 8.148 -87.438 -36.531 1 74.25 223 LEU B N 1
ATOM 5325 C CA . LEU B 1 223 ? 7.102 -86.5 -36.875 1 74.25 223 LEU B CA 1
ATOM 5326 C C . LEU B 1 223 ? 6.188 -86.25 -35.688 1 74.25 223 LEU B C 1
ATOM 5328 O O . LEU B 1 223 ? 5.758 -85.062 -35.469 1 74.25 223 LEU B O 1
ATOM 5332 N N . THR B 1 224 ? 5.926 -87.25 -34.969 1 74.75 224 THR B N 1
ATOM 5333 C CA . THR B 1 224 ? 5.094 -87.125 -33.781 1 74.75 224 THR B CA 1
ATOM 5334 C C . THR B 1 224 ? 5.801 -86.312 -32.719 1 74.75 224 THR B C 1
ATOM 5336 O O . THR B 1 224 ? 5.195 -85.438 -32.094 1 74.75 224 THR B O 1
ATOM 5339 N N . SER B 1 225 ? 7.09 -86.5 -32.531 1 73.94 225 SER B N 1
ATOM 5340 C CA . SER B 1 225 ? 7.863 -85.75 -31.531 1 73.94 225 SER B CA 1
ATOM 5341 C C . SER B 1 225 ? 7.969 -84.312 -31.922 1 73.94 225 SER B C 1
ATOM 5343 O O . SER B 1 225 ? 7.879 -83.438 -31.062 1 73.94 225 SER B O 1
ATOM 5345 N N . SER B 1 226 ? 8.195 -84.125 -33.219 1 74.06 226 SER B N 1
ATOM 5346 C CA . SER B 1 226 ? 8.273 -82.75 -33.719 1 74.06 226 SER B CA 1
ATOM 5347 C C . SER B 1 226 ? 6.941 -82 -33.531 1 74.06 226 SER B C 1
ATOM 5349 O O . SER B 1 226 ? 6.91 -80.812 -33.188 1 74.06 226 SER B O 1
ATOM 5351 N N . ASN B 1 227 ? 5.891 -82.688 -33.75 1 77.31 227 ASN B N 1
ATOM 5352 C CA . ASN B 1 227 ? 4.566 -82.062 -33.594 1 77.31 227 ASN B CA 1
ATOM 5353 C C . ASN B 1 227 ? 4.27 -81.75 -32.125 1 77.31 227 ASN B C 1
ATOM 5355 O O . ASN B 1 227 ? 3.627 -80.75 -31.844 1 77.31 227 ASN B O 1
ATOM 5359 N N . ILE B 1 228 ? 4.766 -82.562 -31.266 1 75.94 228 ILE B N 1
ATOM 5360 C CA . ILE B 1 228 ? 4.57 -82.312 -29.844 1 75.94 228 ILE B CA 1
ATOM 5361 C C . ILE B 1 228 ? 5.344 -81.062 -29.438 1 75.94 228 ILE B C 1
ATOM 5363 O O . ILE B 1 228 ? 4.812 -80.25 -28.734 1 75.94 228 ILE B O 1
ATOM 5367 N N . ALA B 1 229 ? 6.488 -80.938 -29.938 1 71.88 229 ALA B N 1
ATOM 5368 C CA . ALA B 1 229 ? 7.312 -79.75 -29.625 1 71.88 229 ALA B CA 1
ATOM 5369 C C . ALA B 1 229 ? 6.684 -78.5 -30.188 1 71.88 229 ALA B C 1
ATOM 5371 O O . ALA B 1 229 ? 6.668 -77.5 -29.5 1 71.88 229 ALA B O 1
ATOM 5372 N N . LEU B 1 230 ? 6.191 -78.562 -31.328 1 76.69 230 LEU B N 1
ATOM 5373 C CA . LEU B 1 230 ? 5.551 -77.438 -31.969 1 76.69 230 LEU B CA 1
ATOM 5374 C C . LEU B 1 230 ? 4.254 -77.062 -31.25 1 76.69 230 LEU B C 1
ATOM 5376 O O . LEU B 1 230 ? 3.941 -75.875 -31.094 1 76.69 230 LEU B O 1
ATOM 5380 N N . SER B 1 231 ? 3.551 -78.062 -30.859 1 76.88 231 SER B N 1
ATOM 5381 C CA . SER B 1 231 ? 2.32 -77.812 -30.109 1 76.88 231 SER B CA 1
ATOM 5382 C C . SER B 1 231 ? 2.604 -77.125 -28.766 1 76.88 231 SER B C 1
ATOM 5384 O O . SER B 1 231 ? 1.884 -76.25 -28.344 1 76.88 231 SER B O 1
ATOM 5386 N N . ASN B 1 232 ? 3.693 -77.562 -28.109 1 74.31 232 ASN B N 1
ATOM 5387 C CA . ASN B 1 232 ? 4.086 -76.938 -26.844 1 74.31 232 ASN B CA 1
ATOM 5388 C C . ASN B 1 232 ? 4.504 -75.5 -27.047 1 74.31 232 ASN B C 1
ATOM 5390 O O . ASN B 1 232 ? 4.156 -74.625 -26.234 1 74.31 232 ASN B O 1
ATOM 5394 N N . ALA B 1 233 ? 5.23 -75.25 -28.094 1 71.06 233 ALA B N 1
ATOM 5395 C CA . ALA B 1 233 ? 5.672 -73.938 -28.422 1 71.06 233 ALA B CA 1
ATOM 5396 C C . ALA B 1 233 ? 4.48 -73 -28.719 1 71.06 233 ALA B C 1
ATOM 5398 O O . ALA B 1 233 ? 4.449 -71.875 -28.281 1 71.06 233 ALA B O 1
ATOM 5399 N N . ALA B 1 234 ? 3.498 -73.438 -29.422 1 76.44 234 ALA B N 1
ATOM 5400 C CA . ALA B 1 234 ? 2.293 -72.688 -29.75 1 76.44 234 ALA B CA 1
ATOM 5401 C C . ALA B 1 234 ? 1.474 -72.375 -28.5 1 76.44 234 ALA B C 1
ATOM 5403 O O . ALA B 1 234 ? 0.915 -71.312 -28.359 1 76.44 234 ALA B O 1
ATOM 5404 N N . THR B 1 235 ? 1.449 -73.375 -27.625 1 77.56 235 THR B N 1
ATOM 5405 C CA . THR B 1 235 ? 0.733 -73.188 -26.359 1 77.56 235 THR B CA 1
ATOM 5406 C C . THR B 1 235 ? 1.409 -72.125 -25.516 1 77.56 235 THR B C 1
ATOM 5408 O O . THR B 1 235 ? 0.735 -71.25 -24.922 1 77.56 235 THR B O 1
ATOM 5411 N N . SER B 1 236 ? 2.705 -72.188 -25.531 1 75.12 236 SER B N 1
ATOM 5412 C CA . SER B 1 236 ? 3.467 -71.188 -24.797 1 75.12 236 SER B CA 1
ATOM 5413 C C . SER B 1 236 ? 3.27 -69.812 -25.375 1 75.12 236 SER B C 1
ATOM 5415 O O . SER B 1 236 ? 3.182 -68.812 -24.641 1 75.12 236 SER B O 1
ATOM 5417 N N . LEU B 1 237 ? 3.213 -69.625 -26.609 1 76.88 237 LEU B N 1
ATOM 5418 C CA . LEU B 1 237 ? 2.977 -68.375 -27.281 1 76.88 237 LEU B CA 1
ATOM 5419 C C . LEU B 1 237 ? 1.579 -67.812 -26.969 1 76.88 237 LEU B C 1
ATOM 5421 O O . LEU B 1 237 ? 1.403 -66.625 -26.719 1 76.88 237 LEU B O 1
ATOM 5425 N N . THR B 1 238 ? 0.624 -68.688 -27.047 1 78.75 238 THR B N 1
ATOM 5426 C CA . THR B 1 238 ? -0.75 -68.312 -26.734 1 78.75 238 THR B CA 1
ATOM 5427 C C . THR B 1 238 ? -0.86 -67.875 -25.281 1 78.75 238 THR B C 1
ATOM 5429 O O . THR B 1 238 ? -1.519 -66.875 -25.016 1 78.75 238 THR B O 1
ATOM 5432 N N . ALA B 1 239 ? -0.154 -68.562 -24.422 1 78.25 239 ALA B N 1
ATOM 5433 C CA . ALA B 1 239 ? -0.162 -68.125 -23.016 1 78.25 239 ALA B CA 1
ATOM 5434 C C . ALA B 1 239 ? 0.521 -66.812 -22.828 1 78.25 239 ALA B C 1
ATOM 5436 O O . ALA B 1 239 ? 0.059 -66 -22.031 1 78.25 239 ALA B O 1
ATOM 5437 N N . GLY B 1 240 ? 1.633 -66.688 -23.484 1 74.56 240 GLY B N 1
ATOM 5438 C CA . GLY B 1 240 ? 2.35 -65.375 -23.438 1 74.56 240 GLY B CA 1
ATOM 5439 C C . GLY B 1 240 ? 1.538 -64.25 -23.984 1 74.56 240 GLY B C 1
ATOM 5440 O O . GLY B 1 240 ? 1.506 -63.156 -23.375 1 74.56 240 GLY B O 1
ATOM 5441 N N . THR B 1 241 ? 0.897 -64.312 -25.109 1 80.88 241 THR B N 1
ATOM 5442 C CA . THR B 1 241 ? 0.079 -63.281 -25.703 1 80.88 241 THR B CA 1
ATOM 5443 C C . THR B 1 241 ? -1.128 -62.969 -24.828 1 80.88 241 THR B C 1
ATOM 5445 O O . THR B 1 241 ? -1.524 -61.812 -24.703 1 80.88 241 THR B O 1
ATOM 5448 N N . ALA B 1 242 ? -1.697 -64 -24.25 1 80.69 242 ALA B N 1
ATOM 5449 C CA . ALA B 1 242 ? -2.832 -63.812 -23.344 1 80.69 242 ALA B CA 1
ATOM 5450 C C . ALA B 1 242 ? -2.426 -63 -22.125 1 80.69 242 ALA B C 1
ATOM 5452 O O . ALA B 1 242 ? -3.195 -62.156 -21.641 1 80.69 242 ALA B O 1
ATOM 5453 N N . LYS B 1 243 ? -1.252 -63.281 -21.641 1 77.31 243 LYS B N 1
ATOM 5454 C CA . LYS B 1 243 ? -0.737 -62.562 -20.5 1 77.31 243 LYS B CA 1
ATOM 5455 C C . LYS B 1 243 ? -0.527 -61.062 -20.828 1 77.31 243 LYS B C 1
ATOM 5457 O O . LYS B 1 243 ? -0.868 -60.188 -20.047 1 77.31 243 LYS B O 1
ATOM 5462 N N . VAL B 1 244 ? 0.05 -60.75 -21.953 1 79.56 244 VAL B N 1
ATOM 5463 C CA . VAL B 1 244 ? 0.267 -59.375 -22.406 1 79.56 244 VAL B CA 1
ATOM 5464 C C . VAL B 1 244 ? -1.077 -58.688 -22.641 1 79.56 244 VAL B C 1
ATOM 5466 O O . VAL B 1 244 ? -1.251 -57.5 -22.297 1 79.56 244 VAL B O 1
ATOM 5469 N N . GLN B 1 245 ? -1.957 -59.406 -23.234 1 79.88 245 GLN B N 1
ATOM 5470 C CA . GLN B 1 245 ? -3.295 -58.875 -23.469 1 79.88 245 GLN B CA 1
ATOM 5471 C C . GLN B 1 245 ? -3.982 -58.5 -22.172 1 79.88 245 GLN B C 1
ATOM 5473 O O . GLN B 1 245 ? -4.574 -57.438 -22.062 1 79.88 245 GLN B O 1
ATOM 5478 N N . SER B 1 246 ? -3.893 -59.312 -21.188 1 79.62 246 SER B N 1
ATOM 5479 C CA . SER B 1 246 ? -4.512 -59.062 -19.891 1 79.62 246 SER B CA 1
ATOM 5480 C C . SER B 1 246 ? -3.875 -57.875 -19.203 1 79.62 246 SER B C 1
ATOM 5482 O O . SER B 1 246 ? -4.57 -57.062 -18.578 1 79.62 246 SER B O 1
ATOM 5484 N N . ALA B 1 247 ? -2.6 -57.781 -19.281 1 72.88 247 ALA B N 1
ATOM 5485 C CA . ALA B 1 247 ? -1.872 -56.688 -18.656 1 72.88 247 ALA B CA 1
ATOM 5486 C C . ALA B 1 247 ? -2.236 -55.344 -19.312 1 72.88 247 ALA B C 1
ATOM 5488 O O . ALA B 1 247 ? -2.404 -54.344 -18.625 1 72.88 247 ALA B O 1
ATOM 5489 N N . LEU B 1 248 ? -2.377 -55.312 -20.562 1 79.81 248 LEU B N 1
ATOM 5490 C CA . LEU B 1 248 ? -2.725 -54.125 -21.312 1 79.81 248 LEU B CA 1
ATOM 5491 C C . LEU B 1 248 ? -4.172 -53.719 -21.031 1 79.81 248 LEU B C 1
ATOM 5493 O O . LEU B 1 248 ? -4.469 -52.531 -20.891 1 79.81 248 LEU B O 1
ATOM 5497 N N . THR B 1 249 ? -5.008 -54.688 -21.016 1 79.25 249 THR B N 1
ATOM 5498 C CA . THR B 1 249 ? -6.41 -54.406 -20.734 1 79.25 249 THR B CA 1
ATOM 5499 C C . THR B 1 249 ? -6.566 -53.812 -19.328 1 79.25 249 THR B C 1
ATOM 5501 O O . THR B 1 249 ? -7.305 -52.844 -19.156 1 79.25 249 THR B O 1
ATOM 5504 N N . GLN B 1 250 ? -5.828 -54.312 -18.422 1 73.81 250 GLN B N 1
ATOM 5505 C CA . GLN B 1 250 ? -5.883 -53.781 -17.062 1 73.81 250 GLN B CA 1
ATOM 5506 C C . GLN B 1 250 ? -5.32 -52.375 -16.984 1 73.81 250 GLN B C 1
ATOM 5508 O O . GLN B 1 250 ? -5.863 -51.531 -16.281 1 73.81 250 GLN B O 1
ATOM 5513 N N . SER B 1 251 ? -4.254 -52.156 -17.641 1 73.25 251 SER B N 1
ATOM 5514 C CA . SER B 1 251 ? -3.639 -50.812 -17.672 1 73.25 251 SER B CA 1
ATOM 5515 C C . SER B 1 251 ? -4.59 -49.781 -18.266 1 73.25 251 SER B C 1
ATOM 5517 O O . SER B 1 251 ? -4.688 -48.656 -17.75 1 73.25 251 SER B O 1
ATOM 5519 N N . LEU B 1 252 ? -5.289 -50.125 -19.281 1 75.62 252 LEU B N 1
ATOM 5520 C CA . LEU B 1 252 ? -6.195 -49.219 -19.953 1 75.62 252 LEU B CA 1
ATOM 5521 C C . LEU B 1 252 ? -7.438 -48.938 -19.109 1 75.62 252 LEU B C 1
ATOM 5523 O O . LEU B 1 252 ? -8 -47.844 -19.141 1 75.62 252 LEU B O 1
ATOM 5527 N N . LYS B 1 253 ? -7.812 -49.938 -18.391 1 74.38 253 LYS B N 1
ATOM 5528 C CA . LYS B 1 253 ? -8.984 -49.781 -17.547 1 74.38 253 LYS B CA 1
ATOM 5529 C C . LYS B 1 253 ? -8.688 -48.875 -16.359 1 74.38 253 LYS B C 1
ATOM 5531 O O . LYS B 1 253 ? -9.562 -48.094 -15.922 1 74.38 253 LYS B O 1
ATOM 5536 N N . THR B 1 254 ? -7.469 -48.875 -15.891 1 67.5 254 THR B N 1
ATOM 5537 C CA . THR B 1 254 ? -7.105 -48.125 -14.688 1 67.5 254 THR B CA 1
ATOM 5538 C C . THR B 1 254 ? -6.707 -46.688 -15.047 1 67.5 254 THR B C 1
ATOM 5540 O O . THR B 1 254 ? -6.645 -45.812 -14.172 1 67.5 254 THR B O 1
ATOM 5543 N N . GLN B 1 255 ? -6.484 -46.531 -16.266 1 67.12 255 GLN B N 1
ATOM 5544 C CA . GLN B 1 255 ? -6.098 -45.156 -16.641 1 67.12 255 GLN B CA 1
ATOM 5545 C C . GLN B 1 255 ? -7.316 -44.25 -16.734 1 67.12 255 GLN B C 1
ATOM 5547 O O . GLN B 1 255 ? -8.258 -44.531 -17.484 1 67.12 255 GLN B O 1
ATOM 5552 N N . PRO B 1 256 ? -7.395 -43.281 -15.789 1 63.94 256 PRO B N 1
ATOM 5553 C CA . PRO B 1 256 ? -8.523 -42.375 -15.836 1 63.94 256 PRO B CA 1
ATOM 5554 C C . PRO B 1 256 ? -8.57 -41.562 -17.125 1 63.94 256 PRO B C 1
ATOM 5556 O O . PRO B 1 256 ? -7.527 -41.25 -17.719 1 63.94 256 PRO B O 1
ATOM 5559 N N . ARG B 1 257 ? -9.812 -41.438 -17.75 1 72.69 257 ARG B N 1
ATOM 5560 C CA . ARG B 1 257 ? -10 -40.562 -18.906 1 72.69 257 ARG B CA 1
ATOM 5561 C C . ARG B 1 257 ? -9.719 -39.094 -18.531 1 72.69 257 ARG B C 1
ATOM 5563 O O . ARG B 1 257 ? -10.469 -38.5 -17.766 1 72.69 257 ARG B O 1
ATOM 5570 N N . LEU B 1 258 ? -8.555 -38.688 -18.859 1 83.06 258 LEU B N 1
ATOM 5571 C CA . LEU B 1 258 ? -8.164 -37.312 -18.562 1 83.06 258 LEU B CA 1
ATOM 5572 C C . LEU B 1 258 ? -8.711 -36.344 -19.625 1 83.06 258 LEU B C 1
ATOM 5574 O O . LEU B 1 258 ? -8.656 -36.656 -20.828 1 83.06 258 LEU B O 1
ATOM 5578 N N . ALA B 1 259 ? -9.477 -35.375 -19.141 1 86 259 ALA B N 1
ATOM 5579 C CA . ALA B 1 259 ? -9.805 -34.25 -20.031 1 86 259 ALA B CA 1
ATOM 5580 C C . ALA B 1 259 ? -8.688 -33.219 -20.047 1 86 259 ALA B C 1
ATOM 5582 O O . ALA B 1 259 ? -8.188 -32.812 -19 1 86 259 ALA B O 1
ATOM 5583 N N . VAL B 1 260 ? -8.227 -32.844 -21.25 1 88.19 260 VAL B N 1
ATOM 5584 C CA . VAL B 1 260 ? -7.039 -32.031 -21.344 1 88.19 260 VAL B CA 1
ATOM 5585 C C . VAL B 1 260 ? -7.309 -30.828 -22.266 1 88.19 260 VAL B C 1
ATOM 5587 O O . VAL B 1 260 ? -6.414 -30.375 -22.984 1 88.19 260 VAL B O 1
ATOM 5590 N N . ALA B 1 261 ? -8.539 -30.422 -22.25 1 88.75 261 ALA B N 1
ATOM 5591 C CA . ALA B 1 261 ? -8.883 -29.25 -23.062 1 88.75 261 ALA B CA 1
ATOM 5592 C C . ALA B 1 261 ? -8.195 -28 -22.531 1 88.75 261 ALA B C 1
ATOM 5594 O O . ALA B 1 261 ? -7.531 -28.031 -21.5 1 88.75 261 ALA B O 1
ATOM 5595 N N . SER B 1 262 ? -8.289 -26.906 -23.297 1 91.38 262 SER B N 1
ATOM 5596 C CA . SER B 1 262 ? -7.648 -25.641 -22.969 1 91.38 262 SER B CA 1
ATOM 5597 C C . SER B 1 262 ? -8.094 -25.141 -21.594 1 91.38 262 SER B C 1
ATOM 5599 O O . SER B 1 262 ? -7.289 -24.609 -20.828 1 91.38 262 SER B O 1
ATOM 5601 N N . LYS B 1 263 ? -9.344 -25.344 -21.297 1 93.25 263 LYS B N 1
ATOM 5602 C CA . LYS B 1 263 ? -9.883 -24.922 -20.016 1 93.25 263 LYS B CA 1
ATOM 5603 C C . LYS B 1 263 ? -9.242 -25.688 -18.859 1 93.25 263 LYS B C 1
ATOM 5605 O O . LYS B 1 263 ? -8.953 -25.109 -17.812 1 93.25 263 LYS B O 1
ATOM 5610 N N . ASN B 1 264 ? -8.992 -26.984 -19.078 1 95.12 264 ASN B N 1
ATOM 5611 C CA . ASN B 1 264 ? -8.336 -27.797 -18.062 1 95.12 264 ASN B CA 1
ATOM 5612 C C . ASN B 1 264 ? -6.922 -27.297 -17.781 1 95.12 264 ASN B C 1
ATOM 5614 O O . ASN B 1 264 ? -6.539 -27.141 -16.609 1 95.12 264 ASN B O 1
ATOM 5618 N N . ILE B 1 265 ? -6.254 -27 -18.859 1 93.56 265 ILE B N 1
ATOM 5619 C CA . ILE B 1 265 ? -4.863 -26.578 -18.734 1 93.56 265 ILE B CA 1
ATOM 5620 C C . ILE B 1 265 ? -4.789 -25.234 -18 1 93.56 265 ILE B C 1
ATOM 5622 O O . ILE B 1 265 ? -3.938 -25.047 -17.125 1 93.56 265 ILE B O 1
ATOM 5626 N N . HIS B 1 266 ? -5.684 -24.406 -18.359 1 93.88 266 HIS B N 1
ATOM 5627 C CA . HIS B 1 266 ? -5.738 -23.094 -17.734 1 93.88 266 HIS B CA 1
ATOM 5628 C C . HIS B 1 266 ? -6.004 -23.219 -16.234 1 93.88 266 HIS B C 1
ATOM 5630 O O . HIS B 1 266 ? -5.324 -22.594 -15.422 1 93.88 266 HIS B O 1
ATOM 5636 N N . LEU B 1 267 ? -6.949 -24.047 -15.891 1 95 267 LEU B N 1
ATOM 5637 C CA . LEU B 1 267 ? -7.332 -24.188 -14.492 1 95 267 LEU B CA 1
ATOM 5638 C C . LEU B 1 267 ? -6.277 -24.969 -13.711 1 95 267 LEU B C 1
ATOM 5640 O O . LEU B 1 267 ? -6.082 -24.734 -12.516 1 95 267 LEU B O 1
ATOM 5644 N N . LEU B 1 268 ? -5.555 -25.797 -14.406 1 94.81 268 LEU B N 1
ATOM 5645 C CA . LEU B 1 268 ? -4.461 -26.516 -13.75 1 94.81 268 LEU B CA 1
ATOM 5646 C C . LEU B 1 268 ? -3.354 -25.547 -13.344 1 94.81 268 LEU B C 1
ATOM 5648 O O . LEU B 1 268 ? -2.748 -25.703 -12.281 1 94.81 268 LEU B O 1
ATOM 5652 N N . SER B 1 269 ? -3.117 -24.594 -14.203 1 93.81 269 SER B N 1
ATOM 5653 C CA . SER B 1 269 ? -2.039 -23.641 -13.977 1 93.81 269 SER B CA 1
ATOM 5654 C C . SER B 1 269 ? -2.467 -22.547 -13 1 93.81 269 SER B C 1
ATOM 5656 O O . SER B 1 269 ? -1.626 -21.922 -12.344 1 93.81 269 SER B O 1
ATOM 5658 N N . ALA B 1 270 ? -3.721 -22.266 -12.938 1 94.75 270 ALA B N 1
ATOM 5659 C CA . ALA B 1 270 ? -4.309 -21.297 -12.016 1 94.75 270 ALA B CA 1
ATOM 5660 C C . ALA B 1 270 ? -5.672 -21.766 -11.523 1 94.75 270 ALA B C 1
ATOM 5662 O O . ALA B 1 270 ? -6.703 -21.203 -11.898 1 94.75 270 ALA B O 1
ATOM 5663 N N . PRO B 1 271 ? -5.668 -22.672 -10.633 1 95.88 271 PRO B N 1
ATOM 5664 C CA . PRO B 1 271 ? -6.918 -23.297 -10.219 1 95.88 271 PRO B CA 1
ATOM 5665 C C . PRO B 1 271 ? -7.77 -22.406 -9.328 1 95.88 271 PRO B C 1
ATOM 5667 O O . PRO B 1 271 ? -8.984 -22.594 -9.227 1 95.88 271 PRO B O 1
ATOM 5670 N N . VAL B 1 272 ? -7.148 -21.422 -8.68 1 95.88 272 VAL B N 1
ATOM 5671 C CA . VAL B 1 272 ? -7.855 -20.609 -7.688 1 95.88 272 VAL B CA 1
ATOM 5672 C C . VAL B 1 272 ? -8.203 -19.25 -8.273 1 95.88 272 VAL B C 1
ATOM 5674 O O . VAL B 1 272 ? -7.348 -18.594 -8.875 1 95.88 272 VAL B O 1
ATOM 5677 N N . THR B 1 273 ? -9.453 -18.891 -8.164 1 95.75 273 THR B N 1
ATOM 5678 C CA . THR B 1 273 ? -9.898 -17.547 -8.555 1 95.75 273 THR B CA 1
ATOM 5679 C C . THR B 1 273 ? -10.336 -16.75 -7.336 1 95.75 273 THR B C 1
ATOM 5681 O O . THR B 1 273 ? -10.914 -17.297 -6.395 1 95.75 273 THR B O 1
ATOM 5684 N N . LEU B 1 274 ? -10 -15.422 -7.402 1 95.56 274 LEU B N 1
ATOM 5685 C CA . LEU B 1 274 ? -10.336 -14.516 -6.309 1 95.56 274 LEU B CA 1
ATOM 5686 C C . LEU B 1 274 ? -11.453 -13.562 -6.715 1 95.56 274 LEU B C 1
ATOM 5688 O O . LEU B 1 274 ? -11.398 -12.953 -7.781 1 95.56 274 LEU B O 1
ATOM 5692 N N . THR B 1 275 ? -1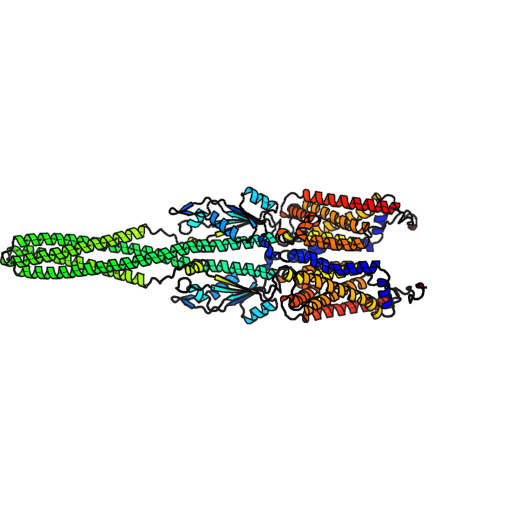2.469 -13.539 -5.875 1 96.81 275 THR B N 1
ATOM 5693 C CA . THR B 1 275 ? -13.539 -12.562 -6.055 1 96.81 275 THR B CA 1
ATOM 5694 C C . THR B 1 275 ? -13.539 -11.555 -4.914 1 96.81 275 THR B C 1
ATOM 5696 O O . THR B 1 275 ? -13.602 -11.93 -3.742 1 96.81 275 THR B O 1
ATOM 5699 N N . ARG B 1 276 ? -13.477 -10.312 -5.281 1 96.69 276 ARG B N 1
ATOM 5700 C CA . ARG B 1 276 ? -13.453 -9.242 -4.285 1 96.69 276 ARG B CA 1
ATOM 5701 C C . ARG B 1 276 ? -14.852 -8.672 -4.07 1 96.69 276 ARG B C 1
ATOM 5703 O O . ARG B 1 276 ? -15.602 -8.461 -5.031 1 96.69 276 ARG B O 1
ATOM 5710 N N . VAL B 1 277 ? -15.234 -8.484 -2.848 1 97.69 277 VAL B N 1
ATOM 5711 C CA . VAL B 1 277 ? -16.484 -7.812 -2.494 1 97.69 277 VAL B CA 1
ATOM 5712 C C . VAL B 1 277 ? -16.203 -6.645 -1.556 1 97.69 277 VAL B C 1
ATOM 5714 O O . VAL B 1 277 ? -15.648 -6.832 -0.47 1 97.69 277 VAL B O 1
ATOM 5717 N N . ASP B 1 278 ? -16.516 -5.434 -1.973 1 97.12 278 ASP B N 1
ATOM 5718 C CA . ASP B 1 278 ? -16.453 -4.242 -1.133 1 97.12 278 ASP B CA 1
ATOM 5719 C C . ASP B 1 278 ? -17.781 -3.982 -0.439 1 97.12 278 ASP B C 1
ATOM 5721 O O . ASP B 1 278 ? -18.812 -3.807 -1.1 1 97.12 278 ASP B O 1
ATOM 5725 N N . ILE B 1 279 ? -17.734 -3.83 0.806 1 96 279 ILE B N 1
ATOM 5726 C CA . ILE B 1 279 ? -19.016 -3.672 1.479 1 96 279 ILE B CA 1
ATOM 5727 C C . ILE B 1 279 ? -19.344 -2.188 1.623 1 96 279 ILE B C 1
ATOM 5729 O O . ILE B 1 279 ? -20.438 -1.826 2.062 1 96 279 ILE B O 1
ATOM 5733 N N . SER B 1 280 ? -18.422 -1.349 1.289 1 95.69 280 SER B N 1
ATOM 5734 C CA . SER B 1 280 ? -18.656 0.088 1.209 1 95.69 280 SER B CA 1
ATOM 5735 C C . SER B 1 280 ? -18.141 0.663 -0.106 1 95.69 280 SER B C 1
ATOM 5737 O O . SER B 1 280 ? -17.25 0.089 -0.731 1 95.69 280 SER B O 1
ATOM 5739 N N . HIS B 1 281 ? -18.781 1.784 -0.445 1 92.38 281 HIS B N 1
ATOM 5740 C CA . HIS B 1 281 ? -18.391 2.395 -1.709 1 92.38 281 HIS B CA 1
ATOM 5741 C C . HIS B 1 281 ? -17.328 3.471 -1.493 1 92.38 281 HIS B C 1
ATOM 5743 O O . HIS B 1 281 ? -17.656 4.59 -1.081 1 92.38 281 HIS B O 1
ATOM 5749 N N . THR B 1 282 ? -16.125 3.111 -1.731 1 94.81 282 THR B N 1
ATOM 5750 C CA . THR B 1 282 ? -14.961 3.99 -1.646 1 94.81 282 THR B CA 1
ATOM 5751 C C . THR B 1 282 ? -14.062 3.818 -2.865 1 94.81 282 THR B C 1
ATOM 5753 O O . THR B 1 282 ? -13.016 3.16 -2.787 1 94.81 282 THR B O 1
ATOM 5756 N N . PRO B 1 283 ? -14.414 4.477 -3.908 1 93.81 283 PRO B N 1
ATOM 5757 C CA . PRO B 1 283 ? -13.812 4.164 -5.211 1 93.81 283 PRO B CA 1
ATOM 5758 C C . PRO B 1 283 ? -12.391 4.691 -5.348 1 93.81 283 PRO B C 1
ATOM 5760 O O . PRO B 1 283 ? -11.617 4.191 -6.172 1 93.81 283 PRO B O 1
ATOM 5763 N N . THR B 1 284 ? -12.078 5.77 -4.566 1 94.69 284 THR B N 1
ATOM 5764 C CA . THR B 1 284 ? -10.766 6.371 -4.746 1 94.69 284 THR B CA 1
ATOM 5765 C C . THR B 1 284 ? -10.07 6.562 -3.4 1 94.69 284 THR B C 1
ATOM 5767 O O . THR B 1 284 ? -10.711 6.512 -2.35 1 94.69 284 THR B O 1
ATOM 5770 N N . ASN B 1 285 ? -8.742 6.754 -3.527 1 93.88 285 ASN B N 1
ATOM 5771 C CA . ASN B 1 285 ? -7.965 7.105 -2.342 1 93.88 285 ASN B CA 1
ATOM 5772 C C . ASN B 1 285 ? -8.5 8.375 -1.68 1 93.88 285 ASN B C 1
ATOM 5774 O O . ASN B 1 285 ? -8.531 8.469 -0.452 1 93.88 285 ASN B O 1
ATOM 5778 N N . GLY B 1 286 ? -8.938 9.32 -2.455 1 95.5 286 GLY B N 1
ATOM 5779 C CA . GLY B 1 286 ? -9.477 10.578 -1.957 1 95.5 286 GLY B CA 1
ATOM 5780 C C . GLY B 1 286 ? -10.703 10.391 -1.087 1 95.5 286 GLY B C 1
ATOM 5781 O O . GLY B 1 286 ? -10.82 11.023 -0.031 1 95.5 286 GLY B O 1
ATOM 5782 N N . VAL B 1 287 ? -11.57 9.5 -1.509 1 96.69 287 VAL B N 1
ATOM 5783 C CA . VAL B 1 287 ? -12.773 9.234 -0.732 1 96.69 287 VAL B CA 1
ATOM 5784 C C . VAL B 1 287 ? -12.398 8.594 0.601 1 96.69 287 VAL B C 1
ATOM 5786 O O . VAL B 1 287 ? -12.969 8.938 1.643 1 96.69 287 VAL B O 1
ATOM 5789 N N . GLY B 1 288 ? -11.477 7.695 0.52 1 95.38 288 GLY B N 1
ATOM 5790 C CA . GLY B 1 288 ? -11.023 7.043 1.737 1 95.38 288 GLY B CA 1
ATOM 5791 C C . GLY B 1 288 ? -10.336 7.992 2.703 1 95.38 288 GLY B C 1
ATOM 5792 O O . GLY B 1 288 ? -10.461 7.844 3.922 1 95.38 288 GLY B O 1
ATOM 5793 N N . MET B 1 289 ? -9.656 9.039 2.188 1 95.31 289 MET B N 1
ATOM 5794 C CA . MET B 1 289 ? -8.867 9.961 3.004 1 95.31 289 MET B CA 1
ATOM 5795 C C . MET B 1 289 ? -9.688 11.195 3.373 1 95.31 289 MET B C 1
ATOM 5797 O O . MET B 1 289 ? -9.273 11.984 4.223 1 95.31 289 MET B O 1
ATOM 5801 N N . ALA B 1 290 ? -10.82 11.344 2.832 1 97.38 290 ALA B N 1
ATOM 5802 C CA . ALA B 1 290 ? -11.617 12.562 2.973 1 97.38 290 ALA B CA 1
ATOM 5803 C C . ALA B 1 290 ? -11.922 12.844 4.441 1 97.38 290 ALA B C 1
ATOM 5805 O O . ALA B 1 290 ? -11.703 13.961 4.926 1 97.38 290 ALA B O 1
ATOM 5806 N N . PRO B 1 291 ? -12.383 11.82 5.203 1 97.31 291 PRO B N 1
ATOM 5807 C CA . PRO B 1 291 ? -12.688 12.117 6.605 1 97.31 291 PRO B CA 1
ATOM 5808 C C . PRO B 1 291 ? -11.484 12.68 7.363 1 97.31 291 PRO B C 1
ATOM 5810 O O . PRO B 1 291 ? -11.625 13.641 8.125 1 97.31 291 PRO B O 1
ATOM 5813 N N . PHE B 1 292 ? -10.367 12.133 7.145 1 96.31 292 PHE B N 1
ATOM 5814 C CA . PHE B 1 292 ? -9.148 12.578 7.809 1 96.31 292 PHE B CA 1
ATOM 5815 C C . PHE B 1 292 ? -8.758 13.977 7.355 1 96.31 292 PHE B C 1
ATOM 5817 O O . PHE B 1 292 ? -8.5 14.859 8.18 1 96.31 292 PHE B O 1
ATOM 5824 N N . ALA B 1 293 ? -8.742 14.203 6.043 1 96.06 293 ALA B N 1
ATOM 5825 C CA . ALA B 1 293 ? -8.352 15.484 5.469 1 96.06 293 ALA B CA 1
ATOM 5826 C C . ALA B 1 293 ? -9.312 16.594 5.906 1 96.06 293 ALA B C 1
ATOM 5828 O O . ALA B 1 293 ? -8.875 17.703 6.238 1 96.06 293 ALA B O 1
ATOM 5829 N N . ILE B 1 294 ? -10.547 16.281 5.895 1 97.81 294 ILE B N 1
ATOM 5830 C CA . ILE B 1 294 ? -11.547 17.266 6.309 1 97.81 294 ILE B CA 1
ATOM 5831 C C . ILE B 1 294 ? -11.32 17.641 7.766 1 97.81 294 ILE B C 1
ATOM 5833 O O . ILE B 1 294 ? -11.32 18.828 8.109 1 97.81 294 ILE B O 1
ATOM 5837 N N . ALA B 1 295 ? -11.086 16.656 8.539 1 97.81 295 ALA B N 1
ATOM 5838 C CA . ALA B 1 295 ? -10.883 16.906 9.969 1 97.81 295 ALA B CA 1
ATOM 5839 C C . ALA B 1 295 ? -9.656 17.781 10.195 1 97.81 295 ALA B C 1
ATOM 5841 O O . ALA B 1 295 ? -9.695 18.719 11 1 97.81 295 ALA B O 1
ATOM 5842 N N . ILE B 1 296 ? -8.594 17.5 9.477 1 95.81 296 ILE B N 1
ATOM 5843 C CA . ILE B 1 296 ? -7.383 18.297 9.617 1 95.81 296 ILE B CA 1
ATOM 5844 C C . ILE B 1 296 ? -7.664 19.734 9.211 1 95.81 296 ILE B C 1
ATOM 5846 O O . ILE B 1 296 ? -7.312 20.672 9.93 1 95.81 296 ILE B O 1
ATOM 5850 N N . GLY B 1 297 ? -8.312 19.891 8.086 1 96.19 297 GLY B N 1
ATOM 5851 C CA . GLY B 1 297 ? -8.633 21.219 7.613 1 96.19 297 GLY B CA 1
ATOM 5852 C C . GLY B 1 297 ? -9.469 22.016 8.602 1 96.19 297 GLY B C 1
ATOM 5853 O O . GLY B 1 297 ? -9.188 23.188 8.859 1 96.19 297 GLY B O 1
ATOM 5854 N N . LEU B 1 298 ? -10.422 21.375 9.172 1 97.75 298 LEU B N 1
ATOM 5855 C CA . LEU B 1 298 ? -11.289 22.047 10.133 1 97.75 298 LEU B CA 1
ATOM 5856 C C . LEU B 1 298 ? -10.508 22.469 11.375 1 97.75 298 LEU B C 1
ATOM 5858 O O . LEU B 1 298 ? -10.695 23.594 11.875 1 97.75 298 LEU B O 1
ATOM 5862 N N . TYR B 1 299 ? -9.664 21.656 11.844 1 97.06 299 TYR B N 1
ATOM 5863 C CA . TYR B 1 299 ? -8.906 21.984 13.047 1 97.06 299 TYR B CA 1
ATOM 5864 C C . TYR B 1 299 ? -7.93 23.125 12.781 1 97.06 299 TYR B C 1
ATOM 5866 O O . TYR B 1 299 ? -7.801 24.031 13.602 1 97.06 299 TYR B O 1
ATOM 5874 N N . VAL B 1 300 ? -7.266 23.031 11.688 1 93.44 300 VAL B N 1
ATOM 5875 C CA . VAL B 1 300 ? -6.336 24.094 11.32 1 93.44 300 VAL B CA 1
ATOM 5876 C C . VAL B 1 300 ? -7.09 25.422 11.188 1 93.44 300 VAL B C 1
ATOM 5878 O O . VAL B 1 300 ? -6.578 26.469 11.578 1 93.44 300 VAL B O 1
ATOM 5881 N N . GLY B 1 301 ? -8.273 25.359 10.609 1 93.31 301 GLY B N 1
ATOM 5882 C CA . GLY B 1 301 ? -9.109 26.547 10.562 1 93.31 301 GLY B CA 1
ATOM 5883 C C . GLY B 1 301 ? -9.414 27.109 11.93 1 93.31 301 GLY B C 1
ATOM 5884 O O . GLY B 1 301 ? -9.391 28.328 12.125 1 93.31 301 GLY B O 1
ATOM 5885 N N . CYS B 1 302 ? -9.641 26.266 12.867 1 94.38 302 CYS B N 1
ATOM 5886 C CA . CYS B 1 302 ? -9.945 26.688 14.227 1 94.38 302 CYS B CA 1
ATOM 5887 C C . CYS B 1 302 ? -8.727 27.344 14.883 1 94.38 302 CYS B C 1
ATOM 5889 O O . CYS B 1 302 ? -8.844 28.344 15.578 1 94.38 302 CYS B O 1
ATOM 5891 N N . ILE B 1 303 ? -7.578 26.75 14.617 1 90.62 303 ILE B N 1
ATOM 5892 C CA . ILE B 1 303 ? -6.352 27.312 15.172 1 90.62 303 ILE B CA 1
ATOM 5893 C C . ILE B 1 303 ? -6.129 28.703 14.594 1 90.62 303 ILE B C 1
ATOM 5895 O O . ILE B 1 303 ? -5.805 29.641 15.328 1 90.62 303 ILE B O 1
ATOM 5899 N N . SER B 1 304 ? -6.328 28.828 13.32 1 88.44 304 SER B N 1
ATOM 5900 C CA . SER B 1 304 ? -6.121 30.109 12.648 1 88.44 304 SER B CA 1
ATOM 5901 C C . SER B 1 304 ? -7.07 31.172 13.18 1 88.44 304 SER B C 1
ATOM 5903 O O . SER B 1 304 ? -6.68 32.344 13.359 1 88.44 304 SER B O 1
ATOM 5905 N N . LEU B 1 305 ? -8.281 30.797 13.438 1 88.69 305 LEU B N 1
ATOM 5906 C CA . LEU B 1 305 ? -9.25 31.719 14.008 1 88.69 305 LEU B CA 1
ATOM 5907 C C . LEU B 1 305 ? -8.812 32.188 15.391 1 88.69 305 LEU B C 1
ATOM 5909 O O . LEU B 1 305 ? -9.008 33.344 15.742 1 88.69 305 LEU B O 1
ATOM 5913 N N . SER B 1 306 ? -8.234 31.344 16.141 1 85.06 306 SER B N 1
ATOM 5914 C CA . SER B 1 306 ? -7.828 31.672 17.5 1 85.06 306 SER B CA 1
ATOM 5915 C C . SER B 1 306 ? -6.695 32.688 17.516 1 85.06 306 SER B C 1
ATOM 5917 O O . SER B 1 306 ? -6.523 33.438 18.484 1 85.06 306 SER B O 1
ATOM 5919 N N . PHE B 1 307 ? -5.973 32.75 16.469 1 77.69 307 PHE B N 1
ATOM 5920 C CA . PHE B 1 307 ? -4.852 33.688 16.422 1 77.69 307 PHE B CA 1
ATOM 5921 C C . PHE B 1 307 ? -5.316 35.062 16.016 1 77.69 307 PHE B C 1
ATOM 5923 O O . PHE B 1 307 ? -4.691 36.062 16.375 1 77.69 307 PHE B O 1
ATOM 5930 N N . MET B 1 308 ? -6.387 35.094 15.328 1 78.62 308 MET B N 1
ATOM 5931 C CA . MET B 1 308 ? -6.832 36.375 14.812 1 78.62 308 MET B CA 1
ATOM 5932 C C . MET B 1 308 ? -7.918 37 15.695 1 78.62 308 MET B C 1
ATOM 5934 O O . MET B 1 308 ? -7.977 38.219 15.867 1 78.62 308 MET B O 1
ATOM 5938 N N . TYR B 1 309 ? -8.719 36.156 16.156 1 82.06 309 TYR B N 1
ATOM 5939 C CA . TYR B 1 309 ? -9.859 36.594 16.938 1 82.06 309 TYR B CA 1
ATOM 5940 C C . TYR B 1 309 ? -9.547 36.531 18.438 1 82.06 309 TYR B C 1
ATOM 5942 O O . TYR B 1 309 ? -9.125 35.5 18.938 1 82.06 309 TYR B O 1
ATOM 5950 N N . ASP B 1 310 ? -9.695 37.719 19.109 1 80.94 310 ASP B N 1
ATOM 5951 C CA . ASP B 1 310 ? -9.539 37.781 20.562 1 80.94 310 ASP B CA 1
ATOM 5952 C C . ASP B 1 310 ? -10.703 37.062 21.25 1 80.94 310 ASP B C 1
ATOM 5954 O O . ASP B 1 310 ? -11.805 37.625 21.344 1 80.94 310 ASP B O 1
ATOM 5958 N N . MET B 1 311 ? -10.414 35.969 21.922 1 83.38 311 MET B N 1
ATOM 5959 C CA . MET B 1 311 ? -11.477 35.125 22.438 1 83.38 311 MET B CA 1
ATOM 5960 C C . MET B 1 311 ? -11.734 35.406 23.906 1 83.38 311 MET B C 1
ATOM 5962 O O . MET B 1 311 ? -12.641 34.812 24.516 1 83.38 311 MET B O 1
ATOM 5966 N N . TYR B 1 312 ? -11.023 36.281 24.438 1 83.44 312 TYR B N 1
ATOM 5967 C CA . TYR B 1 312 ? -11.133 36.469 25.891 1 83.44 312 TYR B CA 1
ATOM 5968 C C . TYR B 1 312 ? -11.586 37.875 26.234 1 83.44 312 TYR B C 1
ATOM 5970 O O . TYR B 1 312 ? -12.562 38.062 26.969 1 83.44 312 TYR B O 1
ATOM 5978 N N . SER B 1 313 ? -11.047 38.938 25.609 1 77.5 313 SER B N 1
ATOM 5979 C CA . SER B 1 313 ? -11.242 40.312 26.031 1 77.5 313 SER B CA 1
ATOM 5980 C C . SER B 1 313 ? -12.641 40.812 25.656 1 77.5 313 SER B C 1
ATOM 5982 O O . SER B 1 313 ? -13.008 40.812 24.484 1 77.5 313 SER B O 1
ATOM 5984 N N . PRO B 1 314 ? -13.359 41.156 26.688 1 76.19 314 PRO B N 1
ATOM 5985 C CA . PRO B 1 314 ? -14.688 41.719 26.406 1 76.19 314 PRO B CA 1
ATOM 5986 C C . PRO B 1 314 ? -14.641 43.156 25.891 1 76.19 314 PRO B C 1
ATOM 5988 O O . PRO B 1 314 ? -13.703 43.875 26.203 1 76.19 314 PRO B O 1
ATOM 5991 N N . LYS B 1 315 ? -15.508 43.5 25.156 1 75.88 315 LYS B N 1
ATOM 5992 C CA . LYS B 1 315 ? -15.562 44.844 24.609 1 75.88 315 LYS B CA 1
ATOM 5993 C C . LYS B 1 315 ? -16.359 45.781 25.516 1 75.88 315 LYS B C 1
ATOM 5995 O O . LYS B 1 315 ? -16.203 47 25.453 1 75.88 315 LYS B O 1
ATOM 6000 N N . THR B 1 316 ? -17.266 45.188 26.312 1 76.19 316 THR B N 1
ATOM 6001 C CA . THR B 1 316 ? -18.016 45.938 27.312 1 76.19 316 THR B CA 1
ATOM 6002 C C . THR B 1 316 ? -17.906 45.281 28.688 1 76.19 316 THR B C 1
ATOM 6004 O O . THR B 1 316 ? -17.484 44.125 28.781 1 76.19 316 THR B O 1
ATOM 6007 N N . LYS B 1 317 ? -18.188 46.094 29.688 1 79.12 317 LYS B N 1
ATOM 6008 C CA . LYS B 1 317 ? -18.156 45.531 31.031 1 79.12 317 LYS B CA 1
ATOM 6009 C C . LYS B 1 317 ? -19.031 44.281 31.125 1 79.12 317 LYS B C 1
ATOM 6011 O O . LYS B 1 317 ? -20.203 44.312 30.75 1 79.12 317 LYS B O 1
ATOM 6016 N N . PRO B 1 318 ? -18.344 43.219 31.609 1 78.19 318 PRO B N 1
ATOM 6017 C CA . PRO B 1 318 ? -19.094 41.969 31.625 1 78.19 318 PRO B CA 1
ATOM 6018 C C . PRO B 1 318 ? -20.219 41.969 32.656 1 78.19 318 PRO B C 1
ATOM 6020 O O . PRO B 1 318 ? -20.016 42.344 33.812 1 78.19 318 PRO B O 1
ATOM 6023 N N . THR B 1 319 ? -21.438 41.656 32.156 1 80.62 319 THR B N 1
ATOM 6024 C CA . THR B 1 319 ? -22.594 41.625 33.031 1 80.62 319 THR B CA 1
ATOM 6025 C C . THR B 1 319 ? -22.75 40.25 33.656 1 80.62 319 THR B C 1
ATOM 6027 O O . THR B 1 319 ? -22.859 40.125 34.875 1 80.62 319 THR B O 1
ATOM 6030 N N . LYS B 1 320 ? -22.781 39.188 32.844 1 90.94 320 LYS B N 1
ATOM 6031 C CA . LYS B 1 320 ? -22.859 37.781 33.25 1 90.94 320 LYS B CA 1
ATOM 6032 C C . LYS B 1 320 ? -21.859 36.906 32.469 1 90.94 320 LYS B C 1
ATOM 6034 O O . LYS B 1 320 ? -21.531 37.25 31.328 1 90.94 320 LYS B O 1
ATOM 6039 N N . ALA B 1 321 ? -21.422 35.938 33.219 1 91.5 321 ALA B N 1
ATOM 6040 C CA . ALA B 1 321 ? -20.453 35.062 32.594 1 91.5 321 ALA B CA 1
ATOM 6041 C C . ALA B 1 321 ? -21.031 34.406 31.344 1 91.5 321 ALA B C 1
ATOM 6043 O O . ALA B 1 321 ? -20.344 34.25 30.328 1 91.5 321 ALA B O 1
ATOM 6044 N N . ILE B 1 322 ? -22.25 34.031 31.453 1 93 322 ILE B N 1
ATOM 6045 C CA . ILE B 1 322 ? -22.906 33.344 30.328 1 93 322 ILE B CA 1
ATOM 6046 C C . ILE B 1 322 ? -23.062 34.312 29.156 1 93 322 ILE B C 1
ATOM 6048 O O . ILE B 1 322 ? -22.969 33.906 28 1 93 322 ILE B O 1
ATOM 6052 N N . ALA B 1 323 ? -23.328 35.562 29.391 1 90.88 323 ALA B N 1
ATOM 6053 C CA . ALA B 1 323 ? -23.438 36.594 28.328 1 90.88 323 ALA B CA 1
ATOM 6054 C C . ALA B 1 323 ? -22.078 36.844 27.688 1 90.88 323 ALA B C 1
ATOM 6056 O O . ALA B 1 323 ? -21.984 37.031 26.469 1 90.88 323 ALA B O 1
ATOM 6057 N N . TRP B 1 324 ? -21.062 36.906 28.516 1 90.06 324 TRP B N 1
ATOM 6058 C CA . TRP B 1 324 ? -19.688 37.031 28.047 1 90.06 324 TRP B CA 1
ATOM 6059 C C . TRP B 1 324 ? -19.312 35.875 27.125 1 90.06 324 TRP B C 1
ATOM 6061 O O . TRP B 1 324 ? -18.844 36.094 26.016 1 90.06 324 TRP B O 1
ATOM 6071 N N . TRP B 1 325 ? -19.594 34.719 27.609 1 92.88 325 TRP B N 1
ATOM 6072 C CA . TRP B 1 325 ? -19.312 33.5 26.859 1 92.88 325 TRP B CA 1
ATOM 6073 C C . TRP B 1 325 ? -20.062 33.5 25.531 1 92.88 325 TRP B C 1
ATOM 6075 O O . TRP B 1 325 ? -19.484 33.25 24.469 1 92.88 325 TRP B O 1
ATOM 6085 N N . TRP B 1 326 ? -21.312 33.781 25.547 1 92.81 326 TRP B N 1
ATOM 6086 C CA . TRP B 1 326 ? -22.156 33.719 24.359 1 92.81 326 TRP B CA 1
ATOM 6087 C C . TRP B 1 326 ? -21.781 34.812 23.359 1 92.81 326 TRP B C 1
ATOM 6089 O O . TRP B 1 326 ? -21.922 34.656 22.156 1 92.81 326 TRP B O 1
ATOM 6099 N N . SER B 1 327 ? -21.344 35.969 23.828 1 89.94 327 SER B N 1
ATOM 6100 C CA . SER B 1 327 ? -20.953 37.062 22.938 1 89.94 327 SER B CA 1
ATOM 6101 C C . SER B 1 327 ? -19.766 36.656 22.062 1 89.94 327 SER B C 1
ATOM 6103 O O . SER B 1 327 ? -19.719 37 20.875 1 89.94 327 SER B O 1
ATOM 6105 N N . LYS B 1 328 ? -18.875 35.844 22.625 1 92.19 328 LYS B N 1
ATOM 6106 C CA . LYS B 1 328 ? -17.719 35.375 21.859 1 92.19 328 LYS B CA 1
ATOM 6107 C C . LYS B 1 328 ? -18.031 34.094 21.094 1 92.19 328 LYS B C 1
ATOM 6109 O O . LYS B 1 328 ? -17.703 34 19.906 1 92.19 328 LYS B O 1
ATOM 6114 N N . TYR B 1 329 ? -18.703 33.219 21.766 1 94.5 329 TYR B N 1
ATOM 6115 C CA . TYR B 1 329 ? -18.938 31.875 21.219 1 94.5 329 TYR B CA 1
ATOM 6116 C C . TYR B 1 329 ? -19.906 31.938 20.047 1 94.5 329 TYR B C 1
ATOM 6118 O O . TYR B 1 329 ? -19.781 31.156 19.094 1 94.5 329 TYR B O 1
ATOM 6126 N N . SER B 1 330 ? -20.891 32.875 20.062 1 94.5 330 SER B N 1
ATOM 6127 C CA . SER B 1 330 ? -21.859 33 18.969 1 94.5 330 SER B CA 1
ATOM 6128 C C . SER B 1 330 ? -21.188 33.375 17.656 1 94.5 330 SER B C 1
ATOM 6130 O O . SER B 1 330 ? -21.516 32.844 16.609 1 94.5 330 SER B O 1
ATOM 6132 N N . LEU B 1 331 ? -20.219 34.25 17.734 1 92.81 331 LEU B N 1
ATOM 6133 C CA . LEU B 1 331 ? -19.484 34.625 16.547 1 92.81 331 LEU B CA 1
ATOM 6134 C C . LEU B 1 331 ? -18.656 33.438 16.016 1 92.81 331 LEU B C 1
ATOM 6136 O O . LEU B 1 331 ? -18.609 33.219 14.805 1 92.81 331 LEU B O 1
ATOM 6140 N N . LEU B 1 332 ? -18.062 32.75 16.938 1 94.75 332 LEU B N 1
ATOM 6141 C CA . LEU B 1 332 ? -17.25 31.594 16.547 1 94.75 332 LEU B CA 1
ATOM 6142 C C . LEU B 1 332 ? -18.109 30.547 15.859 1 94.75 332 LEU B C 1
ATOM 6144 O O . LEU B 1 332 ? -17.688 29.938 14.875 1 94.75 332 LEU B O 1
ATOM 6148 N N . LEU B 1 333 ? -19.297 30.375 16.328 1 96.38 333 LEU B N 1
ATOM 6149 C CA . LEU B 1 333 ? -20.203 29.375 15.766 1 96.38 333 LEU B CA 1
ATOM 6150 C C . LEU B 1 333 ? -20.578 29.75 14.336 1 96.38 333 LEU B C 1
ATOM 6152 O O . LEU B 1 333 ? -20.672 28.875 13.469 1 96.38 333 LEU B O 1
ATOM 6156 N N . VAL B 1 334 ? -20.766 31 14.094 1 95.5 334 VAL B N 1
ATOM 6157 C CA . VAL B 1 334 ? -21.109 31.453 12.75 1 95.5 334 VAL B CA 1
ATOM 6158 C C . VAL B 1 334 ? -19.938 31.234 11.805 1 95.5 334 VAL B C 1
ATOM 6160 O O . VAL B 1 334 ? -20.109 30.75 10.688 1 95.5 334 VAL B O 1
ATOM 6163 N N . LEU B 1 335 ? -18.766 31.594 12.258 1 95.5 335 LEU B N 1
ATOM 6164 C CA . LEU B 1 335 ? -17.578 31.422 11.438 1 95.5 335 LEU B CA 1
ATOM 6165 C C . LEU B 1 335 ? -17.312 29.953 11.141 1 95.5 335 LEU B C 1
ATOM 6167 O O . LEU B 1 335 ? -16.922 29.594 10.023 1 95.5 335 LEU B O 1
ATOM 6171 N N . ILE B 1 336 ? -17.578 29.109 12.117 1 96.88 336 ILE B N 1
ATOM 6172 C CA . ILE B 1 336 ? -17.391 27.672 11.945 1 96.88 336 ILE B CA 1
ATOM 6173 C C . ILE B 1 336 ? -18.422 27.141 10.953 1 96.88 336 ILE B C 1
ATOM 6175 O O . ILE B 1 336 ? -18.125 26.234 10.164 1 96.88 336 ILE B O 1
ATOM 6179 N N . GLY B 1 337 ? -19.609 27.641 11.086 1 97.56 337 GLY B N 1
ATOM 6180 C CA . GLY B 1 337 ? -20.625 27.266 10.117 1 97.56 337 GLY B CA 1
ATOM 6181 C C . GLY B 1 337 ? -20.234 27.562 8.688 1 97.56 337 GLY B C 1
ATOM 6182 O O . GLY B 1 337 ? -20.422 26.734 7.797 1 97.56 337 GLY B O 1
ATOM 6183 N N . ILE B 1 338 ? -19.656 28.703 8.5 1 97.38 338 ILE B N 1
ATOM 6184 C CA . ILE B 1 338 ? -19.203 29.109 7.172 1 97.38 338 ILE B CA 1
ATOM 6185 C C . ILE B 1 338 ? -18.047 28.203 6.73 1 97.38 338 ILE B C 1
ATOM 6187 O O . ILE B 1 338 ? -18.016 27.75 5.582 1 97.38 338 ILE B O 1
ATOM 6191 N N . GLN B 1 339 ? -17.172 27.859 7.633 1 97.62 339 GLN B N 1
ATOM 6192 C CA . GLN B 1 339 ? -16.047 26.969 7.34 1 97.62 339 GLN B CA 1
ATOM 6193 C C . GLN B 1 339 ? -16.531 25.609 6.84 1 97.62 339 GLN B C 1
ATOM 6195 O O . GLN B 1 339 ? -16.031 25.109 5.836 1 97.62 339 GLN B O 1
ATOM 6200 N N . VAL B 1 340 ? -17.453 25.125 7.57 1 98.25 340 VAL B N 1
ATOM 6201 C CA . VAL B 1 340 ? -17.984 23.797 7.25 1 98.25 340 VAL B CA 1
ATOM 6202 C C . VAL B 1 340 ? -18.703 23.844 5.902 1 98.25 340 VAL B C 1
ATOM 6204 O O . VAL B 1 340 ? -18.531 22.953 5.07 1 98.25 340 VAL B O 1
ATOM 6207 N N . GLY B 1 341 ? -19.469 24.891 5.691 1 98.19 341 GLY B N 1
ATOM 6208 C CA . GLY B 1 341 ? -20.156 25.031 4.422 1 98.19 341 GLY B CA 1
ATOM 6209 C C . GLY B 1 341 ? -19.219 25.125 3.236 1 98.19 341 GLY B C 1
ATOM 6210 O O . GLY B 1 341 ? -19.406 24.422 2.236 1 98.19 341 GLY B O 1
ATOM 6211 N N . CYS B 1 342 ? -18.188 25.922 3.318 1 97.94 342 CYS B N 1
ATOM 6212 C CA . CYS B 1 342 ? -17.219 26.094 2.24 1 97.94 342 CYS B CA 1
ATOM 6213 C C . CYS B 1 342 ? -16.453 24.797 1.979 1 97.94 342 CYS B C 1
ATOM 6215 O O . CYS B 1 342 ? -16.266 24.406 0.826 1 97.94 342 CYS B O 1
ATOM 6217 N N . GLN B 1 343 ? -16.047 24.172 3.045 1 98.12 343 GLN B N 1
ATOM 6218 C CA . GLN B 1 343 ? -15.289 22.938 2.871 1 98.12 343 GLN B CA 1
ATOM 6219 C C . GLN B 1 343 ? -16.156 21.844 2.264 1 98.12 343 GLN B C 1
ATOM 6221 O O . GLN B 1 343 ? -15.703 21.078 1.418 1 98.12 343 GLN B O 1
ATOM 6226 N N . ALA B 1 344 ? -17.422 21.781 2.688 1 98.25 344 ALA B N 1
ATOM 6227 C CA . ALA B 1 344 ? -18.344 20.797 2.141 1 98.25 344 ALA B CA 1
ATOM 6228 C C . ALA B 1 344 ? -18.531 20.984 0.637 1 98.25 344 ALA B C 1
ATOM 6230 O O . ALA B 1 344 ? -18.516 20.016 -0.125 1 98.25 344 ALA B O 1
ATOM 6231 N N . ILE B 1 345 ? -18.609 22.219 0.231 1 97.81 345 ILE B N 1
ATOM 6232 C CA . ILE B 1 345 ? -18.781 22.531 -1.185 1 97.81 345 ILE B CA 1
ATOM 6233 C C . ILE B 1 345 ? -17.547 22.078 -1.969 1 97.81 345 ILE B C 1
ATOM 6235 O O . ILE B 1 345 ? -17.672 21.453 -3.025 1 97.81 345 ILE B O 1
ATOM 6239 N N . VAL B 1 346 ? -16.422 22.281 -1.435 1 97.62 346 VAL B N 1
ATOM 6240 C CA . VAL B 1 346 ? -15.195 21.969 -2.143 1 97.62 346 VAL B CA 1
ATOM 6241 C C . VAL B 1 346 ? -15.016 20.453 -2.234 1 97.62 346 VAL B C 1
ATOM 6243 O O . VAL B 1 346 ? -14.695 19.922 -3.301 1 97.62 346 VAL B O 1
ATOM 6246 N N . VAL B 1 347 ? -15.25 19.766 -1.137 1 97.19 347 VAL B N 1
ATOM 6247 C CA . VAL B 1 347 ? -15.008 18.312 -1.141 1 97.19 347 VAL B CA 1
ATOM 6248 C C . VAL B 1 347 ? -16.016 17.625 -2.057 1 97.19 347 VAL B C 1
ATOM 6250 O O . VAL B 1 347 ? -15.68 16.656 -2.74 1 97.19 347 VAL B O 1
ATOM 6253 N N . MET B 1 348 ? -17.188 18.109 -2.121 1 97.06 348 MET B N 1
ATOM 6254 C CA . MET B 1 348 ? -18.188 17.547 -3.021 1 97.06 348 MET B CA 1
ATOM 6255 C C . MET B 1 348 ? -17.859 17.859 -4.477 1 97.06 348 MET B C 1
ATOM 6257 O O . MET B 1 348 ? -18.125 17.047 -5.367 1 97.06 348 MET B O 1
ATOM 6261 N N . SER B 1 349 ? -17.234 18.953 -4.688 1 96.56 349 SER B N 1
ATOM 6262 C CA . SER B 1 349 ? -16.828 19.328 -6.043 1 96.56 349 SER B CA 1
ATOM 6263 C C . SER B 1 349 ? -15.664 18.484 -6.527 1 96.56 349 SER B C 1
ATOM 6265 O O . SER B 1 349 ? -15.453 18.328 -7.734 1 96.56 349 SER B O 1
ATOM 6267 N N . LEU B 1 350 ? -14.922 17.969 -5.605 1 95.19 350 LEU B N 1
ATOM 6268 C CA . LEU B 1 350 ? -13.805 17.094 -5.949 1 95.19 350 LEU B CA 1
ATOM 6269 C C . LEU B 1 350 ? -14.305 15.727 -6.414 1 95.19 350 LEU B C 1
ATOM 6271 O O . LEU B 1 350 ? -13.57 14.977 -7.059 1 95.19 350 LEU B O 1
ATOM 6275 N N . GLY B 1 351 ? -15.57 15.398 -6.059 1 94.75 351 GLY B N 1
ATOM 6276 C CA . GLY B 1 351 ? -16.141 14.125 -6.48 1 94.75 351 GLY B CA 1
ATOM 6277 C C . GLY B 1 351 ? -16.625 13.273 -5.32 1 94.75 351 GLY B C 1
ATOM 6278 O O . GLY B 1 351 ? -16.984 12.117 -5.508 1 94.75 351 GLY B O 1
ATOM 6279 N N . LEU B 1 352 ? -16.562 13.867 -4.137 1 96.88 352 LEU B N 1
ATOM 6280 C CA . LEU B 1 352 ? -17.078 13.133 -2.988 1 96.88 352 LEU B CA 1
ATOM 6281 C C . LEU B 1 352 ? -18.594 12.961 -3.086 1 96.88 352 LEU B C 1
ATOM 6283 O O . LEU B 1 352 ? -19.328 13.945 -3.105 1 96.88 352 LEU B O 1
ATOM 6287 N N . LYS B 1 353 ? -19.062 11.766 -3.256 1 96.88 353 LYS B N 1
ATOM 6288 C CA . LYS B 1 353 ? -20.484 11.414 -3.268 1 96.88 353 LYS B CA 1
ATOM 6289 C C . LYS B 1 353 ? -20.844 10.586 -2.041 1 96.88 353 LYS B C 1
ATOM 6291 O O . LYS B 1 353 ? -20.922 9.359 -2.115 1 96.88 353 LYS B O 1
ATOM 6296 N N . PRO B 1 354 ? -21.125 11.336 -0.948 1 97.06 354 PRO B N 1
ATOM 6297 C CA . PRO B 1 354 ? -21.406 10.617 0.297 1 97.06 354 PRO B CA 1
ATOM 6298 C C . PRO B 1 354 ? -22.75 9.883 0.257 1 97.06 354 PRO B C 1
ATOM 6300 O O . PRO B 1 354 ? -23.594 10.18 -0.581 1 97.06 354 PRO B O 1
ATOM 6303 N N . LEU B 1 355 ? -22.922 8.883 1.126 1 96.25 355 LEU B N 1
ATOM 6304 C CA . LEU B 1 355 ? -24.188 8.172 1.272 1 96.25 355 LEU B CA 1
ATOM 6305 C C . LEU B 1 355 ? -25.297 9.117 1.687 1 96.25 355 LEU B C 1
ATOM 6307 O O . LEU B 1 355 ? -26.422 9.008 1.199 1 96.25 355 LEU B O 1
ATOM 6311 N N . SER B 1 356 ? -24.906 10.062 2.6 1 96.56 356 SER B N 1
ATOM 6312 C CA . SER B 1 356 ? -25.844 11.086 3.049 1 96.56 356 SER B CA 1
ATOM 6313 C C . SER B 1 356 ? -25.156 12.445 3.186 1 96.56 356 SER B C 1
ATOM 6315 O O . SER B 1 356 ? -24.344 12.648 4.086 1 96.56 356 SER B O 1
ATOM 6317 N N . ILE B 1 357 ? -25.578 13.359 2.371 1 96.88 357 ILE B N 1
ATOM 6318 C CA . ILE B 1 357 ? -25 14.695 2.391 1 96.88 357 ILE B CA 1
ATOM 6319 C C . ILE B 1 357 ? -25.328 15.375 3.719 1 96.88 357 ILE B C 1
ATOM 6321 O O . ILE B 1 357 ? -24.469 16.016 4.324 1 96.88 357 ILE B O 1
ATOM 6325 N N . GLY B 1 358 ? -26.516 15.156 4.168 1 96.81 358 GLY B N 1
ATOM 6326 C CA . GLY B 1 358 ? -26.938 15.75 5.426 1 96.81 358 GLY B CA 1
ATOM 6327 C C . GLY B 1 358 ? -26.141 15.258 6.617 1 96.81 358 GLY B C 1
ATOM 6328 O O . GLY B 1 358 ? -25.672 16.047 7.43 1 96.81 358 GLY B O 1
ATOM 6329 N N . ASN B 1 359 ? -25.984 13.93 6.699 1 97.44 359 ASN B N 1
ATOM 6330 C CA . ASN B 1 359 ? -25.234 13.352 7.805 1 97.44 359 ASN B CA 1
ATOM 6331 C C . ASN B 1 359 ? -23.766 13.758 7.75 1 97.44 359 ASN B C 1
ATOM 6333 O O . ASN B 1 359 ? -23.125 13.93 8.789 1 97.44 359 ASN B O 1
ATOM 6337 N N . THR B 1 360 ? -23.281 13.836 6.547 1 98 360 THR B N 1
ATOM 6338 C CA . THR B 1 360 ? -21.891 14.25 6.395 1 98 360 THR B CA 1
ATOM 6339 C C . THR B 1 360 ? -21.688 15.68 6.891 1 98 360 THR B C 1
ATOM 6341 O O . THR B 1 360 ? -20.766 15.953 7.66 1 98 360 THR B O 1
ATOM 6344 N N . CYS B 1 361 ? -22.531 16.578 6.527 1 98.19 361 CYS B N 1
ATOM 6345 C CA . CYS B 1 361 ? -22.453 17.969 6.961 1 98.19 361 CYS B CA 1
ATOM 6346 C C . CYS B 1 361 ? -22.656 18.078 8.469 1 98.19 361 CYS B C 1
ATOM 6348 O O . CYS B 1 361 ? -22 18.891 9.125 1 98.19 361 CYS B O 1
ATOM 6350 N N . LEU B 1 362 ? -23.531 17.266 8.93 1 98.12 362 LEU B N 1
ATOM 6351 C CA . LEU B 1 362 ? -23.766 17.266 10.367 1 98.12 362 LEU B CA 1
ATOM 6352 C C . LEU B 1 362 ? -22.516 16.812 11.117 1 98.12 362 LEU B C 1
ATOM 6354 O O . LEU B 1 362 ? -22.141 17.422 12.125 1 98.12 362 LEU B O 1
ATOM 6358 N N . ALA B 1 363 ? -21.969 15.695 10.656 1 98.38 363 ALA B N 1
ATOM 6359 C CA . ALA B 1 363 ? -20.734 15.195 11.281 1 98.38 363 ALA B CA 1
ATOM 6360 C C . ALA B 1 363 ? -19.625 16.25 11.219 1 98.38 363 ALA B C 1
ATOM 6362 O O . ALA B 1 363 ? -18.906 16.453 12.203 1 98.38 363 ALA B O 1
ATOM 6363 N N . MET B 1 364 ? -19.5 16.922 10.094 1 98.62 364 MET B N 1
ATOM 6364 C CA . MET B 1 364 ? -18.516 17.984 9.945 1 98.62 364 MET B CA 1
ATOM 6365 C C . MET B 1 364 ? -18.781 19.125 10.922 1 98.62 364 MET B C 1
ATOM 6367 O O . MET B 1 364 ? -17.844 19.625 11.555 1 98.62 364 MET B O 1
ATOM 6371 N N . LEU B 1 365 ? -19.984 19.469 11.008 1 98.62 365 LEU B N 1
ATOM 6372 C CA . LEU B 1 365 ? -20.375 20.609 11.852 1 98.62 365 LEU B CA 1
ATOM 6373 C C . LEU B 1 365 ? -20.109 20.312 13.32 1 98.62 365 LEU B C 1
ATOM 6375 O O . LEU B 1 365 ? -19.516 21.125 14.023 1 98.62 365 LEU B O 1
ATOM 6379 N N . VAL B 1 366 ? -20.531 19.156 13.766 1 98.62 366 VAL B N 1
ATOM 6380 C CA . VAL B 1 366 ? -20.328 18.797 15.164 1 98.62 366 VAL B CA 1
ATOM 6381 C C . VAL B 1 366 ? -18.844 18.688 15.461 1 98.62 366 VAL B C 1
ATOM 6383 O O . VAL B 1 366 ? -18.375 19.109 16.516 1 98.62 366 VAL B O 1
ATOM 6386 N N . THR B 1 367 ? -18.125 18.094 14.523 1 98.5 367 THR B N 1
ATOM 6387 C CA . THR B 1 367 ? -16.672 18 14.68 1 98.5 367 THR B CA 1
ATOM 6388 C C . THR B 1 367 ? -16.047 19.375 14.789 1 98.5 367 THR B C 1
ATOM 6390 O O . THR B 1 367 ? -15.234 19.625 15.68 1 98.5 367 THR B O 1
ATOM 6393 N N . ALA B 1 368 ? -16.453 20.234 13.914 1 98.5 368 ALA B N 1
ATOM 6394 C CA . ALA B 1 368 ? -15.914 21.594 13.891 1 98.5 368 ALA B CA 1
ATOM 6395 C C . ALA B 1 368 ? -16.25 22.344 15.18 1 98.5 368 ALA B C 1
ATOM 6397 O O . ALA B 1 368 ? -15.422 23.078 15.719 1 98.5 368 ALA B O 1
ATOM 6398 N N . ILE B 1 369 ? -17.438 22.188 15.641 1 98.5 369 ILE B N 1
ATOM 6399 C CA . ILE B 1 369 ? -17.875 22.844 16.875 1 98.5 369 ILE B CA 1
ATOM 6400 C C . ILE B 1 369 ? -17.047 22.312 18.047 1 98.5 369 ILE B C 1
ATOM 6402 O O . ILE B 1 369 ? -16.609 23.094 18.906 1 98.5 369 ILE B O 1
ATOM 6406 N N . THR B 1 370 ? -16.828 21.047 18.062 1 98.62 370 THR B N 1
ATOM 6407 C CA . THR B 1 370 ? -16.016 20.469 19.125 1 98.62 370 THR B CA 1
ATOM 6408 C C . THR B 1 370 ? -14.586 21 19.062 1 98.62 370 THR B C 1
ATOM 6410 O O . THR B 1 370 ? -14.008 21.344 20.094 1 98.62 370 THR B O 1
ATOM 6413 N N . PHE B 1 371 ? -14.07 21.094 17.875 1 98.38 371 PHE B N 1
ATOM 6414 C CA . PHE B 1 371 ? -12.711 21.578 17.688 1 98.38 371 PHE B CA 1
ATOM 6415 C C . PHE B 1 371 ? -12.578 23.016 18.172 1 98.38 371 PHE B C 1
ATOM 6417 O O . PHE B 1 371 ? -11.656 23.344 18.922 1 98.38 371 PHE B O 1
ATOM 6424 N N . ILE B 1 372 ? -13.508 23.859 17.766 1 97.75 372 ILE B N 1
ATOM 6425 C CA . ILE B 1 372 ? -13.398 25.266 18.125 1 97.75 372 ILE B CA 1
ATOM 6426 C C . ILE B 1 372 ? -13.594 25.438 19.625 1 97.75 372 ILE B C 1
ATOM 6428 O O . ILE B 1 372 ? -12.992 26.312 20.25 1 97.75 372 ILE B O 1
ATOM 6432 N N . THR B 1 373 ? -14.391 24.562 20.188 1 97.88 373 THR B N 1
ATOM 6433 C CA . THR B 1 373 ? -14.602 24.594 21.625 1 97.88 373 THR B CA 1
ATOM 6434 C C . THR B 1 373 ? -13.312 24.234 22.375 1 97.88 373 THR B C 1
ATOM 6436 O O . THR B 1 373 ? -12.984 24.859 23.391 1 97.88 373 THR B O 1
ATOM 6439 N N . CYS B 1 374 ? -12.625 23.234 21.875 1 97.38 374 CYS B N 1
ATOM 6440 C CA . CYS B 1 374 ? -11.336 22.875 22.469 1 97.38 374 CYS B CA 1
ATOM 6441 C C . CYS B 1 374 ? -10.359 24.047 22.391 1 97.38 374 CYS B C 1
ATOM 6443 O O . CYS B 1 374 ? -9.703 24.391 23.375 1 97.38 374 CYS B O 1
ATOM 6445 N N . VAL B 1 375 ? -10.328 24.609 21.25 1 96.06 375 VAL B N 1
ATOM 6446 C CA . VAL B 1 375 ? -9.414 25.719 21.016 1 96.06 375 VAL B CA 1
ATOM 6447 C C . VAL B 1 375 ? -9.82 26.906 21.875 1 96.06 375 VAL B C 1
ATOM 6449 O O . VAL B 1 375 ? -8.977 27.531 22.531 1 96.06 375 VAL B O 1
ATOM 6452 N N . PHE B 1 376 ? -11.094 27.219 21.875 1 95.12 376 PHE B N 1
ATOM 6453 C CA . PHE B 1 376 ? -11.664 28.297 22.672 1 95.12 376 PHE B CA 1
ATOM 6454 C C . PHE B 1 376 ? -11.383 28.078 24.156 1 95.12 376 PHE B C 1
ATOM 6456 O O . PHE B 1 376 ? -10.953 29 24.859 1 95.12 376 PHE B O 1
ATOM 6463 N N . GLY B 1 377 ? -11.562 26.891 24.578 1 95.88 377 GLY B N 1
ATOM 6464 C CA . GLY B 1 377 ? -11.352 26.562 25.984 1 95.88 377 GLY B CA 1
ATOM 6465 C C . GLY B 1 377 ? -9.898 26.703 26.422 1 95.88 377 GLY B C 1
ATOM 6466 O O . GLY B 1 377 ? -9.609 27.328 27.438 1 95.88 377 GLY B O 1
ATOM 6467 N N . LEU B 1 378 ? -9.023 26.188 25.656 1 94.19 378 LEU B N 1
ATOM 6468 C CA . LEU B 1 378 ? -7.602 26.25 26 1 94.19 378 LEU B CA 1
ATOM 6469 C C . LEU B 1 378 ? -7.098 27.688 25.984 1 94.19 378 LEU B C 1
ATOM 6471 O O . LEU B 1 378 ? -6.34 28.109 26.859 1 94.19 378 LEU B O 1
ATOM 6475 N N . ASN B 1 379 ? -7.559 28.453 25.031 1 91.62 379 ASN B N 1
ATOM 6476 C CA . ASN B 1 379 ? -7.133 29.844 24.906 1 91.62 379 ASN B CA 1
ATOM 6477 C C . ASN B 1 379 ? -7.68 30.688 26.062 1 91.62 379 ASN B C 1
ATOM 6479 O O . ASN B 1 379 ? -6.969 31.547 26.609 1 91.62 379 ASN B O 1
ATOM 6483 N N . THR B 1 380 ? -8.891 30.484 26.391 1 92.12 380 THR B N 1
ATOM 6484 C CA . THR B 1 380 ? -9.547 31.312 27.406 1 92.12 380 THR B CA 1
ATOM 6485 C C . THR B 1 380 ? -9.078 30.938 28.797 1 92.12 380 THR B C 1
ATOM 6487 O O . THR B 1 380 ? -8.883 31.812 29.656 1 92.12 380 THR B O 1
ATOM 6490 N N . ILE B 1 381 ? -8.875 29.719 29.016 1 92.81 381 ILE B N 1
ATOM 6491 C CA . ILE B 1 381 ? -8.562 29.234 30.359 1 92.81 381 ILE B CA 1
ATOM 6492 C C . ILE B 1 381 ? -7.074 29.438 30.641 1 92.81 381 ILE B C 1
ATOM 6494 O O . ILE B 1 381 ? -6.695 29.844 31.734 1 92.81 381 ILE B O 1
ATOM 6498 N N . LEU B 1 382 ? -6.238 29.219 29.578 1 88.88 382 LEU B N 1
ATOM 6499 C CA . LEU B 1 382 ? -4.805 29.188 29.875 1 88.88 382 LEU B CA 1
ATOM 6500 C C . LEU B 1 382 ? -4.102 30.359 29.203 1 88.88 382 LEU B C 1
ATOM 6502 O O . LEU B 1 382 ? -2.895 30.547 29.375 1 88.88 382 LEU B O 1
ATOM 6506 N N . GLY B 1 383 ? -4.766 31.125 28.469 1 83.19 383 GLY B N 1
ATOM 6507 C CA . GLY B 1 383 ? -4.195 32.312 27.859 1 83.19 383 GLY B CA 1
ATOM 6508 C C . GLY B 1 383 ? -3.154 31.984 26.797 1 83.19 383 GLY B C 1
ATOM 6509 O O . GLY B 1 383 ? -3.402 31.188 25.891 1 83.19 383 GLY B O 1
ATOM 6510 N N . ALA B 1 384 ? -1.967 32.562 26.953 1 75.12 384 ALA B N 1
ATOM 6511 C CA . ALA B 1 384 ? -0.889 32.406 25.984 1 75.12 384 ALA B CA 1
ATOM 6512 C C . ALA B 1 384 ? -0.416 30.969 25.906 1 75.12 384 ALA B C 1
ATOM 6514 O O . ALA B 1 384 ? -0.091 30.469 24.828 1 75.12 384 ALA B O 1
ATOM 6515 N N . PHE B 1 385 ? -0.479 30.328 26.953 1 82.25 385 PHE B N 1
ATOM 6516 C CA . PHE B 1 385 ? -0.083 28.922 27 1 82.25 385 PHE B CA 1
ATOM 6517 C C . PHE B 1 385 ? -1.094 28.062 26.25 1 82.25 385 PHE B C 1
ATOM 6519 O O . PHE B 1 385 ? -0.725 27.047 25.641 1 82.25 385 PHE B O 1
ATOM 6526 N N . GLY B 1 386 ? -2.289 28.484 26.312 1 85.94 386 GLY B N 1
ATOM 6527 C CA . GLY B 1 386 ? -3.336 27.75 25.609 1 85.94 386 GLY B CA 1
ATOM 6528 C C . GLY B 1 386 ? -3.16 27.75 24.109 1 85.94 386 GLY B C 1
ATOM 6529 O O . GLY B 1 386 ? -3.459 26.75 23.453 1 85.94 386 GLY B O 1
ATOM 6530 N N . LYS B 1 387 ? -2.607 28.828 23.594 1 81.81 387 LYS B N 1
ATOM 6531 C CA . LYS B 1 387 ? -2.381 28.906 22.156 1 81.81 387 LYS B CA 1
ATOM 6532 C C . LYS B 1 387 ? -1.346 27.891 21.688 1 81.81 387 LYS B C 1
ATOM 6534 O O . LYS B 1 387 ? -1.445 27.344 20.594 1 81.81 387 LYS B O 1
ATOM 6539 N N . TYR B 1 388 ? -0.431 27.594 22.531 1 83.44 388 TYR B N 1
ATOM 6540 C CA . TYR B 1 388 ? 0.575 26.578 22.25 1 83.44 388 TYR B CA 1
ATOM 6541 C C . TYR B 1 388 ? -0.016 25.188 22.391 1 83.44 388 TYR B C 1
ATOM 6543 O O . TYR B 1 388 ? 0.238 24.312 21.547 1 83.44 388 TYR B O 1
ATOM 6551 N N . LEU B 1 389 ? -0.807 25.031 23.297 1 89.62 389 LEU B N 1
ATOM 6552 C CA . LEU B 1 389 ? -1.35 23.719 23.578 1 89.62 389 LEU B CA 1
ATOM 6553 C C . LEU B 1 389 ? -2.328 23.281 22.5 1 89.62 389 LEU B C 1
ATOM 6555 O O . LEU B 1 389 ? -2.494 22.078 22.25 1 89.62 389 LEU B O 1
ATOM 6559 N N . VAL B 1 390 ? -2.918 24.281 21.891 1 91.75 390 VAL B N 1
ATOM 6560 C CA . VAL B 1 390 ? -3.857 23.953 20.812 1 91.75 390 VAL B CA 1
ATOM 6561 C C . VAL B 1 390 ? -3.119 23.266 19.672 1 91.75 390 VAL B C 1
ATOM 6563 O O . VAL B 1 390 ? -3.639 22.312 19.078 1 91.75 390 VAL B O 1
ATOM 6566 N N . THR B 1 391 ? -1.884 23.688 19.391 1 90.88 391 THR B N 1
ATOM 6567 C CA . THR B 1 391 ? -1.086 23.062 18.344 1 90.88 391 THR B CA 1
ATOM 6568 C C . THR B 1 391 ? -0.636 21.672 18.75 1 90.88 391 THR B C 1
ATOM 6570 O O . THR B 1 391 ? -0.648 20.75 17.938 1 90.88 391 THR B O 1
ATOM 6573 N N . ILE B 1 392 ? -0.295 21.516 19.953 1 92.38 392 ILE B N 1
ATOM 6574 C CA . ILE B 1 392 ? 0.119 20.219 20.469 1 92.38 392 ILE B CA 1
ATOM 6575 C C . ILE B 1 392 ? -1.049 19.234 20.391 1 92.38 392 ILE B C 1
ATOM 6577 O O . ILE B 1 392 ? -0.863 18.062 20.047 1 92.38 392 ILE B O 1
ATOM 6581 N N . LEU B 1 393 ? -2.199 19.75 20.719 1 94.94 393 LEU B N 1
ATOM 6582 C CA . LEU B 1 393 ? -3.389 18.906 20.625 1 94.94 393 LEU B CA 1
ATOM 6583 C C . LEU B 1 393 ? -3.623 18.438 19.203 1 94.94 393 LEU B C 1
ATOM 6585 O O . LEU B 1 393 ? -4.039 17.297 18.984 1 94.94 393 LEU B O 1
ATOM 6589 N N . LEU B 1 394 ? -3.379 19.281 18.219 1 94.69 394 LEU B N 1
ATOM 6590 C CA . LEU B 1 394 ? -3.486 18.859 16.828 1 94.69 394 LEU B CA 1
ATOM 6591 C C . LEU B 1 394 ? -2.531 17.719 16.516 1 94.69 394 LEU B C 1
ATOM 6593 O O . LEU B 1 394 ? -2.926 16.719 15.914 1 94.69 394 LEU B O 1
ATOM 6597 N N . ILE B 1 395 ? -1.301 17.875 16.984 1 93.5 395 ILE B N 1
ATOM 6598 C CA . ILE B 1 395 ? -0.27 16.875 16.703 1 93.5 395 ILE B CA 1
ATOM 6599 C C . ILE B 1 395 ? -0.663 15.539 17.328 1 93.5 395 ILE B C 1
ATOM 6601 O O . ILE B 1 395 ? -0.544 14.484 16.703 1 93.5 395 ILE B O 1
ATOM 6605 N N . LEU B 1 396 ? -1.193 15.617 18.516 1 94.38 396 LEU B N 1
ATOM 6606 C CA . LEU B 1 396 ? -1.643 14.406 19.203 1 94.38 396 LEU B CA 1
ATOM 6607 C C . LEU B 1 396 ? -2.791 13.75 18.453 1 94.38 396 LEU B C 1
ATOM 6609 O O . LEU B 1 396 ? -2.814 12.523 18.297 1 94.38 396 LEU B O 1
ATOM 6613 N N . GLN B 1 397 ? -3.637 14.57 17.969 1 95.12 397 GLN B N 1
ATOM 6614 C CA . GLN B 1 397 ? -4.797 14.055 17.25 1 95.12 397 GLN B CA 1
ATOM 6615 C C . GLN B 1 397 ? -4.391 13.453 15.898 1 95.12 397 GLN B C 1
ATOM 6617 O O . GLN B 1 397 ? -4.965 12.461 15.461 1 95.12 397 GLN B O 1
ATOM 6622 N N . LEU B 1 398 ? -3.416 13.969 15.25 1 92.31 398 LEU B N 1
ATOM 6623 C CA . LEU B 1 398 ? -2.939 13.469 13.961 1 92.31 398 LEU B CA 1
ATOM 6624 C C . LEU B 1 398 ? -2.398 12.055 14.094 1 92.31 398 LEU B C 1
ATOM 6626 O O . LEU B 1 398 ? -2.725 11.18 13.281 1 92.31 398 LEU B O 1
ATOM 6630 N N . GLY B 1 399 ? -1.681 11.867 15.117 1 88.62 399 GLY B N 1
ATOM 6631 C CA . GLY B 1 399 ? -1.077 10.562 15.336 1 88.62 399 GLY B CA 1
ATOM 6632 C C . GLY B 1 399 ? -2.072 9.516 15.789 1 88.62 399 GLY B C 1
ATOM 6633 O O . GLY B 1 399 ? -1.96 8.344 15.422 1 88.62 399 GLY B O 1
ATOM 6634 N N . ALA B 1 400 ? -3.119 9.969 16.422 1 91.31 400 ALA B N 1
ATOM 6635 C CA . ALA B 1 400 ? -3.975 9.008 17.109 1 91.31 400 ALA B CA 1
ATOM 6636 C C . ALA B 1 400 ? -5.277 8.789 16.359 1 91.31 400 ALA B C 1
ATOM 6638 O O . ALA B 1 400 ? -6.078 7.922 16.719 1 91.31 400 ALA B O 1
ATOM 6639 N N . SER B 1 401 ? -5.566 9.5 15.352 1 84.06 401 SER B N 1
ATOM 6640 C CA . SER B 1 401 ? -6.883 9.508 14.727 1 84.06 401 SER B CA 1
ATOM 6641 C C . SER B 1 401 ? -7.023 8.367 13.719 1 84.06 401 SER B C 1
ATOM 6643 O O . SER B 1 401 ? -8.102 8.156 13.164 1 84.06 401 SER B O 1
ATOM 6645 N N . THR B 1 402 ? -6.258 7.469 13.555 1 78 402 THR B N 1
ATOM 6646 C CA . THR B 1 402 ? -6.355 6.371 12.602 1 78 402 THR B CA 1
ATOM 6647 C C . THR B 1 402 ? -6.742 6.895 11.219 1 78 402 THR B C 1
ATOM 6649 O O . THR B 1 402 ? -7.512 6.254 10.5 1 78 402 THR B O 1
ATOM 6652 N N . GLY B 1 403 ? -6.41 8.078 10.898 1 84.5 403 GLY B N 1
ATOM 6653 C CA . GLY B 1 403 ? -6.809 8.68 9.633 1 84.5 403 GLY B CA 1
ATOM 6654 C C . GLY B 1 403 ? -6.199 7.988 8.43 1 84.5 403 GLY B C 1
ATOM 6655 O O . GLY B 1 403 ? -6.863 7.816 7.402 1 84.5 403 GLY B O 1
ATOM 6656 N N . VAL B 1 404 ? -4.977 7.547 8.594 1 85.12 404 VAL B N 1
ATOM 6657 C CA . VAL B 1 404 ? -4.277 6.965 7.449 1 85.12 404 VAL B CA 1
ATOM 6658 C C . VAL B 1 404 ? -4.102 5.465 7.664 1 85.12 404 VAL B C 1
ATOM 6660 O O . VAL B 1 404 ? -4.43 4.664 6.781 1 85.12 404 VAL B O 1
ATOM 6663 N N . TYR B 1 405 ? -3.703 5.172 8.875 1 90.56 405 TYR B N 1
ATOM 6664 C CA . TYR B 1 405 ? -3.387 3.785 9.188 1 90.56 405 TYR B CA 1
ATOM 6665 C C . TYR B 1 405 ? -4.277 3.26 10.305 1 90.56 405 TYR B C 1
ATOM 6667 O O . TYR B 1 405 ? -4.715 4.023 11.172 1 90.56 405 TYR B O 1
ATOM 6675 N N . PRO B 1 406 ? -4.523 1.94 10.266 1 92.81 406 PRO B N 1
ATOM 6676 C CA . PRO B 1 406 ? -5.285 1.353 11.375 1 92.81 406 PRO B CA 1
ATOM 6677 C C . PRO B 1 406 ? -4.578 1.5 12.719 1 92.81 406 PRO B C 1
ATOM 6679 O O . PRO B 1 406 ? -3.346 1.501 12.781 1 92.81 406 PRO B O 1
ATOM 6682 N N . LEU B 1 407 ? -5.398 1.54 13.727 1 91.88 407 LEU B N 1
ATOM 6683 C CA . LEU B 1 407 ? -4.887 1.738 15.078 1 91.88 407 LEU B CA 1
ATOM 6684 C C . LEU B 1 407 ? -3.98 0.583 15.492 1 91.88 407 LEU B C 1
ATOM 6686 O O . LEU B 1 407 ? -3.031 0.775 16.25 1 91.88 407 LEU B O 1
ATOM 6690 N N . GLU B 1 408 ? -4.227 -0.594 14.914 1 92.5 408 GLU B N 1
ATOM 6691 C CA . GLU B 1 408 ? -3.488 -1.804 15.266 1 92.5 408 GLU B CA 1
ATOM 6692 C C . GLU B 1 408 ? -2.039 -1.72 14.797 1 92.5 408 GLU B C 1
ATOM 6694 O O . GLU B 1 408 ? -1.178 -2.449 15.297 1 92.5 408 GLU B O 1
ATOM 6699 N N . THR B 1 409 ? -1.787 -0.815 13.82 1 92.25 409 THR B N 1
ATOM 6700 C CA . THR B 1 409 ? -0.432 -0.712 13.289 1 92.25 409 THR B CA 1
ATOM 6701 C C . THR B 1 409 ? 0.349 0.384 14.016 1 92.25 409 THR B C 1
ATOM 6703 O O . THR B 1 409 ? 1.548 0.552 13.781 1 92.25 409 THR B O 1
ATOM 6706 N N . ALA B 1 410 ? -0.32 1.084 14.898 1 92.12 410 ALA B N 1
ATOM 6707 C CA . ALA B 1 410 ? 0.306 2.205 15.594 1 92.12 410 ALA B CA 1
ATOM 6708 C C . ALA B 1 410 ? 1.002 1.739 16.859 1 92.12 410 ALA B C 1
ATOM 6710 O O . ALA B 1 410 ? 0.876 0.578 17.266 1 92.12 410 ALA B O 1
ATOM 6711 N N . ASN B 1 411 ? 1.839 2.631 17.484 1 90.44 411 ASN B N 1
ATOM 6712 C CA . ASN B 1 411 ? 2.514 2.309 18.734 1 90.44 411 ASN B CA 1
ATOM 6713 C C . ASN B 1 411 ? 1.548 2.328 19.906 1 90.44 411 ASN B C 1
ATOM 6715 O O . ASN B 1 411 ? 0.397 2.746 19.766 1 90.44 411 ASN B O 1
ATOM 6719 N N . VAL B 1 412 ? 1.954 1.972 21.078 1 89.69 412 VAL B N 1
ATOM 6720 C CA . VAL B 1 412 ? 1.123 1.77 22.25 1 89.69 412 VAL B CA 1
ATOM 6721 C C . VAL B 1 412 ? 0.577 3.111 22.734 1 89.69 412 VAL B C 1
ATOM 6723 O O . VAL B 1 412 ? -0.596 3.215 23.109 1 89.69 412 VAL B O 1
ATOM 6726 N N . PHE B 1 413 ? 1.321 4.141 22.656 1 91.5 413 PHE B N 1
ATOM 6727 C CA . PHE B 1 413 ? 0.893 5.461 23.109 1 91.5 413 PHE B CA 1
ATOM 6728 C C . PHE B 1 413 ? -0.269 5.969 22.266 1 91.5 413 PHE B C 1
ATOM 6730 O O . PHE B 1 413 ? -1.251 6.488 22.797 1 91.5 413 PHE B O 1
ATOM 6737 N N . THR B 1 414 ? -0.124 5.77 21.031 1 90.62 414 THR B N 1
ATOM 6738 C CA . THR B 1 414 ? -1.158 6.207 20.109 1 90.62 414 THR B CA 1
ATOM 6739 C C . THR B 1 414 ? -2.453 5.434 20.328 1 90.62 414 THR B C 1
ATOM 6741 O O . THR B 1 414 ? -3.539 6.02 20.344 1 90.62 414 THR B O 1
ATOM 6744 N N . ARG B 1 415 ? -2.352 4.168 20.641 1 90.94 415 ARG B N 1
ATOM 6745 C CA . ARG B 1 415 ? -3.52 3.318 20.844 1 90.94 415 ARG B CA 1
ATOM 6746 C C . ARG B 1 415 ? -4.262 3.705 22.125 1 90.94 415 ARG B C 1
ATOM 6748 O O . ARG B 1 415 ? -5.492 3.707 22.156 1 90.94 415 ARG B O 1
ATOM 6755 N N . ILE B 1 416 ? -3.551 4.203 23.078 1 92.12 416 ILE B N 1
ATOM 6756 C CA . ILE B 1 416 ? -4.145 4.527 24.359 1 92.12 416 ILE B CA 1
ATOM 6757 C C . ILE B 1 416 ? -4.762 5.926 24.312 1 92.12 416 ILE B C 1
ATOM 6759 O O . ILE B 1 416 ? -5.805 6.176 24.922 1 92.12 416 ILE B O 1
ATOM 6763 N N . SER B 1 417 ? -4.199 6.738 23.531 1 94.12 417 SER B N 1
ATOM 6764 C CA . SER B 1 417 ? -4.621 8.133 23.516 1 94.12 417 SER B CA 1
ATOM 6765 C C . SER B 1 417 ? -5.797 8.352 22.578 1 94.12 417 SER B C 1
ATOM 6767 O O . SER B 1 417 ? -6.59 9.273 22.766 1 94.12 417 SER B O 1
ATOM 6769 N N . SER B 1 418 ? -5.992 7.445 21.656 1 94.44 418 SER B N 1
ATOM 6770 C CA . SER B 1 418 ? -6.938 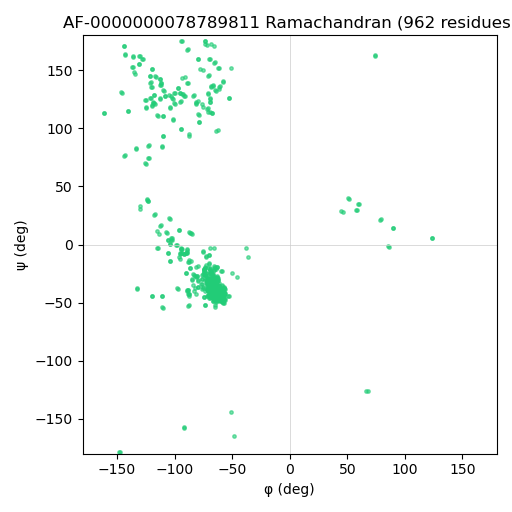7.629 20.562 1 94.44 418 SER B CA 1
ATOM 6771 C C . SER B 1 418 ? -8.352 7.836 21.078 1 94.44 418 SER B C 1
ATOM 6773 O O . SER B 1 418 ? -9.047 8.773 20.672 1 94.44 418 SER B O 1
ATOM 6775 N N . PRO B 1 419 ? -8.781 7.121 22.188 1 93.44 419 PRO B N 1
ATOM 6776 C CA . PRO B 1 419 ? -10.172 7.25 22.625 1 93.44 419 PRO B CA 1
ATOM 6777 C C . PRO B 1 419 ? -10.438 8.57 23.344 1 93.44 419 PRO B C 1
ATOM 6779 O O . PRO B 1 419 ? -11.602 8.953 23.531 1 93.44 419 PRO B O 1
ATOM 6782 N N . PHE B 1 420 ? -9.461 9.359 23.594 1 94.75 420 PHE B N 1
ATOM 6783 C CA . PHE B 1 420 ? -9.656 10.578 24.375 1 94.75 420 PHE B CA 1
ATOM 6784 C C . PHE B 1 420 ? -9.648 11.797 23.453 1 94.75 420 PHE B C 1
ATOM 6786 O O . PHE B 1 420 ? -9.859 12.922 23.922 1 94.75 420 PHE B O 1
ATOM 6793 N N . LEU B 1 421 ? -9.484 11.547 22.188 1 95.75 421 LEU B N 1
ATOM 6794 C CA . LEU B 1 421 ? -9.328 12.672 21.266 1 95.75 421 LEU B CA 1
ATOM 6795 C C . LEU B 1 421 ? -10.555 12.812 20.375 1 95.75 421 LEU B C 1
ATOM 6797 O O . LEU B 1 421 ? -10.992 11.836 19.766 1 95.75 421 LEU B O 1
ATOM 6801 N N . PRO B 1 422 ? -11.055 14.016 20.25 1 96.25 422 PRO B N 1
ATOM 6802 C CA . PRO B 1 422 ? -12.297 14.219 19.5 1 96.25 422 PRO B CA 1
ATOM 6803 C C . PRO B 1 422 ? -12.148 13.898 18.016 1 96.25 422 PRO B C 1
ATOM 6805 O O . PRO B 1 422 ? -13.117 13.484 17.375 1 96.25 422 PRO B O 1
ATOM 6808 N N . MET B 1 423 ? -11 14.055 17.453 1 96.94 423 MET B N 1
ATOM 6809 C CA . MET B 1 423 ? -10.812 13.812 16.031 1 96.94 423 MET B CA 1
ATOM 6810 C C . MET B 1 423 ? -11.094 12.359 15.672 1 96.94 423 MET B C 1
ATOM 6812 O O . MET B 1 423 ? -11.578 12.055 14.578 1 96.94 423 MET B O 1
ATOM 6816 N N . THR B 1 424 ? -10.828 11.445 16.656 1 96.38 424 THR B N 1
ATOM 6817 C CA . THR B 1 424 ? -11.117 10.023 16.469 1 96.38 424 THR B CA 1
ATOM 6818 C C . THR B 1 424 ? -12.602 9.805 16.172 1 96.38 424 THR B C 1
ATOM 6820 O O . THR B 1 424 ? -12.953 9.094 15.234 1 96.38 424 THR B O 1
ATOM 6823 N N . TYR B 1 425 ? -13.414 10.516 16.875 1 97.25 425 TYR B N 1
ATOM 6824 C CA . TYR B 1 425 ? -14.859 10.383 16.734 1 97.25 425 TYR B CA 1
ATOM 6825 C C . TYR B 1 425 ? -15.359 11.141 15.516 1 97.25 425 TYR B C 1
ATOM 6827 O O . TYR B 1 425 ? -16.297 10.695 14.844 1 97.25 425 TYR B O 1
ATOM 6835 N N . GLY B 1 426 ? -14.766 12.266 15.258 1 97.88 426 GLY B N 1
ATOM 6836 C CA . GLY B 1 426 ? -15.125 13.008 14.055 1 97.88 426 GLY B CA 1
ATOM 6837 C C . GLY B 1 426 ? -14.883 12.227 12.773 1 97.88 426 GLY B C 1
ATOM 6838 O O . GLY B 1 426 ? -15.75 12.172 11.906 1 97.88 426 GLY B O 1
ATOM 6839 N N . ILE B 1 427 ? -13.75 11.586 12.695 1 97.19 427 ILE B N 1
ATOM 6840 C CA . ILE B 1 427 ? -13.375 10.812 11.516 1 97.19 427 ILE B CA 1
ATOM 6841 C C . ILE B 1 427 ? -14.297 9.602 11.375 1 97.19 427 ILE B C 1
ATOM 6843 O O . ILE B 1 427 ? -14.789 9.32 10.281 1 97.19 427 ILE B O 1
ATOM 6847 N N . HIS B 1 428 ? -14.523 8.93 12.5 1 96.44 428 HIS B N 1
ATOM 6848 C CA . HIS B 1 428 ? -15.406 7.77 12.453 1 96.44 428 HIS B CA 1
ATOM 6849 C C . HIS B 1 428 ? -16.812 8.156 12.008 1 96.44 428 HIS B C 1
ATOM 6851 O O . HIS B 1 428 ? -17.422 7.469 11.188 1 96.44 428 HIS B O 1
ATOM 6857 N N . ALA B 1 429 ? -17.312 9.258 12.508 1 97.69 429 ALA B N 1
ATOM 6858 C CA . ALA B 1 429 ? -18.641 9.734 12.125 1 97.69 429 ALA B CA 1
ATOM 6859 C C . ALA B 1 429 ? -18.703 10.047 10.633 1 97.69 429 ALA B C 1
ATOM 6861 O O . ALA B 1 429 ? -19.672 9.688 9.961 1 97.69 429 ALA B O 1
ATOM 6862 N N . MET B 1 430 ? -17.734 10.617 10.148 1 97.56 430 MET B N 1
ATOM 6863 C CA . MET B 1 430 ? -17.703 10.969 8.734 1 97.56 430 MET B CA 1
ATOM 6864 C C . MET B 1 430 ? -17.578 9.727 7.863 1 97.56 430 MET B C 1
ATOM 6866 O O . MET B 1 430 ? -18.172 9.648 6.785 1 97.56 430 MET B O 1
ATOM 6870 N N . ARG B 1 431 ? -16.812 8.781 8.312 1 96.88 431 ARG B N 1
ATOM 6871 C CA . ARG B 1 431 ? -16.719 7.531 7.57 1 96.88 431 ARG B CA 1
ATOM 6872 C C . ARG B 1 431 ? -18.078 6.859 7.445 1 96.88 431 ARG B C 1
ATOM 6874 O O . ARG B 1 431 ? -18.438 6.355 6.379 1 96.88 431 ARG B O 1
ATOM 6881 N N . GLU B 1 432 ? -18.812 6.879 8.578 1 96.62 432 GLU B N 1
ATOM 6882 C CA . GLU B 1 432 ? -20.141 6.305 8.57 1 96.62 432 GLU B CA 1
ATOM 6883 C C . GLU B 1 432 ? -21.062 7.047 7.602 1 96.62 432 GLU B C 1
ATOM 6885 O O . GLU B 1 432 ? -21.812 6.426 6.848 1 96.62 432 GLU B O 1
ATOM 6890 N N . ALA B 1 433 ? -20.922 8.328 7.582 1 97.38 433 ALA B N 1
ATOM 6891 C CA . ALA B 1 433 ? -21.812 9.156 6.773 1 97.38 433 ALA B CA 1
ATOM 6892 C C . ALA B 1 433 ? -21.422 9.086 5.297 1 97.38 433 ALA B C 1
ATOM 6894 O O . ALA B 1 433 ? -22.297 9.133 4.422 1 97.38 433 ALA B O 1
ATOM 6895 N N . ILE B 1 434 ? -20.172 8.961 5.027 1 97.19 434 ILE B N 1
ATOM 6896 C CA . ILE B 1 434 ? -19.672 9.062 3.658 1 97.19 434 ILE B CA 1
ATOM 6897 C C . ILE B 1 434 ? -19.734 7.695 2.982 1 97.19 434 ILE B C 1
ATOM 6899 O O . ILE B 1 434 ? -20.219 7.574 1.852 1 97.19 434 ILE B O 1
ATOM 6903 N N . SER B 1 435 ? -19.328 6.594 3.74 1 96.06 435 SER B N 1
ATOM 6904 C CA . SER B 1 435 ? -19.062 5.367 3 1 96.06 435 SER B CA 1
ATOM 6905 C C . SER B 1 435 ? -19.734 4.164 3.65 1 96.06 435 SER B C 1
ATOM 6907 O O . SER B 1 435 ? -20.234 3.273 2.955 1 96.06 435 SER B O 1
ATOM 6909 N N . ILE B 1 436 ? -19.781 4.086 4.973 1 94.25 436 ILE B N 1
ATOM 6910 C CA . ILE B 1 436 ? -20.125 2.836 5.645 1 94.25 436 ILE B CA 1
ATOM 6911 C C . ILE B 1 436 ? -21.641 2.744 5.816 1 94.25 436 ILE B C 1
ATOM 6913 O O . ILE B 1 436 ? -22.234 1.676 5.633 1 94.25 436 ILE B O 1
ATOM 6917 N N . GLY B 1 437 ? -22.297 3.857 6.141 1 91.44 437 GLY B N 1
ATOM 6918 C CA . GLY B 1 437 ? -23.75 3.887 6.285 1 91.44 437 GLY B CA 1
ATOM 6919 C C . GLY B 1 437 ? -24.219 3.328 7.613 1 91.44 437 GLY B C 1
ATOM 6920 O O . GLY B 1 437 ? -25.359 2.887 7.734 1 91.44 437 GLY B O 1
ATOM 6921 N N . GLY B 1 438 ? -23.375 3.307 8.578 1 87.62 438 GLY B N 1
ATOM 6922 C CA . GLY B 1 438 ? -23.766 2.865 9.906 1 87.62 438 GLY B CA 1
ATOM 6923 C C . GLY B 1 438 ? -24.234 4 10.797 1 87.62 438 GLY B C 1
ATOM 6924 O O . GLY B 1 438 ? -24.781 4.996 10.305 1 87.62 438 GLY B O 1
ATOM 6925 N N . GLN B 1 439 ? -24.141 3.748 12.109 1 89.31 439 GLN B N 1
ATOM 6926 C CA . GLN B 1 439 ? -24.641 4.711 13.094 1 89.31 439 GLN B CA 1
ATOM 6927 C C . GLN B 1 439 ? -23.516 5.645 13.555 1 89.31 439 GLN B C 1
ATOM 6929 O O . GLN B 1 439 ? -22.422 5.191 13.859 1 89.31 439 GLN B O 1
ATOM 6934 N N . MET B 1 440 ? -23.844 6.902 13.477 1 94.38 440 MET B N 1
ATOM 6935 C CA . MET B 1 440 ? -22.859 7.875 13.93 1 94.38 440 MET B CA 1
ATOM 6936 C C . MET B 1 440 ? -23.266 8.492 15.258 1 94.38 440 MET B C 1
ATOM 6938 O O . MET B 1 440 ? -22.641 9.438 15.734 1 94.38 440 MET B O 1
ATOM 6942 N N . THR B 1 441 ? -24.266 7.992 15.938 1 95.88 441 THR B N 1
ATOM 6943 C CA . THR B 1 441 ? -24.859 8.586 17.141 1 95.88 441 THR B CA 1
ATOM 6944 C C . THR B 1 441 ? -23.859 8.57 18.297 1 95.88 441 THR B C 1
ATOM 6946 O O . THR B 1 441 ? -23.734 9.555 19.031 1 95.88 441 THR B O 1
ATOM 6949 N N . HIS B 1 442 ? -23.219 7.469 18.453 1 95.94 442 HIS B N 1
ATOM 6950 C CA . HIS B 1 442 ? -22.25 7.375 19.547 1 95.94 442 HIS B CA 1
ATOM 6951 C C . HIS B 1 442 ? -21.156 8.43 19.391 1 95.94 442 HIS B C 1
ATOM 6953 O O . HIS B 1 442 ? -20.797 9.094 20.375 1 95.94 442 HIS B O 1
ATOM 6959 N N . ASP B 1 443 ? -20.656 8.586 18.172 1 97.38 443 ASP B N 1
ATOM 6960 C CA . ASP B 1 443 ? -19.609 9.57 17.906 1 97.38 443 ASP B CA 1
ATOM 6961 C C . ASP B 1 443 ? -20.094 10.984 18.172 1 97.38 443 ASP B C 1
ATOM 6963 O O . ASP B 1 443 ? -19.406 11.781 18.812 1 97.38 443 ASP B O 1
ATOM 6967 N N . LEU B 1 444 ? -21.297 11.297 17.75 1 98.06 444 LEU B N 1
ATOM 6968 C CA . LEU B 1 444 ? -21.875 12.625 17.922 1 98.06 444 LEU B CA 1
ATOM 6969 C C . LEU B 1 444 ? -22.109 12.93 19.391 1 98.06 444 LEU B C 1
ATOM 6971 O O . LEU B 1 444 ? -21.844 14.047 19.844 1 98.06 444 LEU B O 1
ATOM 6975 N N . VAL B 1 445 ? -22.547 11.945 20.141 1 97.88 445 VAL B N 1
ATOM 6976 C CA . VAL B 1 445 ? -22.844 12.141 21.547 1 97.88 445 VAL B CA 1
ATOM 6977 C C . VAL B 1 445 ? -21.562 12.398 22.328 1 97.88 445 VAL B C 1
ATOM 6979 O O . VAL B 1 445 ? -21.516 13.289 23.188 1 97.88 445 VAL B O 1
ATOM 6982 N N . VAL B 1 446 ? -20.531 11.633 22.031 1 97.81 446 VAL B N 1
ATOM 6983 C CA . VAL B 1 446 ? -19.25 11.828 22.719 1 97.81 446 VAL B CA 1
ATOM 6984 C C . VAL B 1 446 ? -18.719 13.234 22.453 1 97.81 446 VAL B C 1
ATOM 6986 O O . VAL B 1 446 ? -18.297 13.93 23.375 1 97.81 446 VAL B O 1
ATOM 6989 N N . MET B 1 447 ? -18.781 13.688 21.188 1 98.25 447 MET B N 1
ATOM 6990 C CA . MET B 1 447 ? -18.281 15.008 20.828 1 98.25 447 MET B CA 1
ATOM 6991 C C . MET B 1 447 ? -19.125 16.109 21.469 1 98.25 447 MET B C 1
ATOM 6993 O O . MET B 1 447 ? -18.594 17.125 21.906 1 98.25 447 MET B O 1
ATOM 6997 N N . LEU B 1 448 ? -20.422 15.906 21.547 1 98.06 448 LEU B N 1
ATOM 6998 C CA . LEU B 1 448 ? -21.297 16.875 22.188 1 98.06 448 LEU B CA 1
ATOM 6999 C C . LEU B 1 448 ? -21.016 16.984 23.688 1 98.06 448 LEU B C 1
ATOM 7001 O O . LEU B 1 448 ? -21.031 18.078 24.25 1 98.06 448 LEU B O 1
ATOM 7005 N N . VAL B 1 449 ? -20.766 15.859 24.297 1 98 449 VAL B N 1
ATOM 7006 C CA . VAL B 1 449 ? -20.453 15.852 25.719 1 98 449 VAL B CA 1
ATOM 7007 C C . VAL B 1 449 ? -19.141 16.609 25.953 1 98 449 VAL B C 1
ATOM 7009 O O . VAL B 1 449 ? -19.047 17.406 26.891 1 98 449 VAL B O 1
ATOM 7012 N N . VAL B 1 450 ? -18.141 16.344 25.141 1 97.75 450 VAL B N 1
ATOM 7013 C CA . VAL B 1 450 ? -16.875 17.031 25.266 1 97.75 450 VAL B CA 1
ATOM 7014 C C . VAL B 1 450 ? -17.094 18.547 25.094 1 97.75 450 VAL B C 1
ATOM 7016 O O . VAL B 1 450 ? -16.547 19.344 25.859 1 97.75 450 VAL B O 1
ATOM 7019 N N . THR B 1 451 ? -17.891 18.938 24.125 1 98.31 451 THR B N 1
ATOM 7020 C CA . THR B 1 451 ? -18.203 20.344 23.859 1 98.31 451 THR B CA 1
ATOM 7021 C C . THR B 1 451 ? -18.875 20.984 25.062 1 98.31 451 THR B C 1
ATOM 7023 O O . THR B 1 451 ? -18.484 22.078 25.484 1 98.31 451 THR B O 1
ATOM 7026 N N . LEU B 1 452 ? -19.797 20.312 25.672 1 98 452 LEU B N 1
ATOM 7027 C CA . LEU B 1 452 ? -20.531 20.859 26.812 1 98 452 LEU B CA 1
ATOM 7028 C C . LEU B 1 452 ? -19.641 20.984 28.031 1 98 452 LEU B C 1
ATOM 7030 O O . LEU B 1 452 ? -19.688 21.984 28.75 1 98 452 LEU B O 1
ATOM 7034 N N . VAL B 1 453 ? -18.812 20 28.234 1 97.75 453 VAL B N 1
ATOM 7035 C CA . VAL B 1 453 ? -17.938 20 29.406 1 97.75 453 VAL B CA 1
ATOM 7036 C C . VAL B 1 453 ? -16.938 21.156 29.297 1 97.75 453 VAL B C 1
ATOM 7038 O O . VAL B 1 453 ? -16.734 21.906 30.25 1 97.75 453 VAL B O 1
ATOM 7041 N N . ILE B 1 454 ? -16.328 21.328 28.156 1 97.56 454 ILE B N 1
ATOM 7042 C CA . ILE B 1 454 ? -15.32 22.359 27.984 1 97.56 454 ILE B CA 1
ATOM 7043 C C . ILE B 1 454 ? -15.977 23.75 28.078 1 97.56 454 ILE B C 1
ATOM 7045 O O . ILE B 1 454 ? -15.422 24.656 28.703 1 97.56 454 ILE B O 1
ATOM 7049 N N . ASN B 1 455 ? -17.125 23.922 27.438 1 97.31 455 ASN B N 1
ATOM 7050 C CA . ASN B 1 455 ? -17.828 25.203 27.562 1 97.31 455 ASN B CA 1
ATOM 7051 C C . ASN B 1 455 ? -18.219 25.484 29 1 97.31 455 ASN B C 1
ATOM 7053 O O . ASN B 1 455 ? -18.203 26.641 29.438 1 97.31 455 ASN B O 1
ATOM 7057 N N . GLY B 1 456 ? -18.641 24.438 29.719 1 97.12 456 GLY B N 1
ATOM 7058 C CA . GLY B 1 456 ? -18.906 24.609 31.125 1 97.12 456 GLY B CA 1
ATOM 7059 C C . GLY B 1 456 ? -17.703 25.109 31.906 1 97.12 456 GLY B C 1
ATOM 7060 O O . GLY B 1 456 ? -17.828 26.016 32.719 1 97.12 456 GLY B O 1
ATOM 7061 N N . LEU B 1 457 ? -16.531 24.594 31.625 1 97.06 457 LEU B N 1
ATOM 7062 C CA . LEU B 1 457 ? -15.305 25.016 32.281 1 97.06 457 LEU B CA 1
ATOM 7063 C C . LEU B 1 457 ? -14.969 26.453 31.906 1 97.06 457 LEU B C 1
ATOM 7065 O O . LEU B 1 457 ? -14.477 27.219 32.75 1 97.06 457 LEU B O 1
ATOM 7069 N N . VAL B 1 458 ? -15.203 26.812 30.656 1 96.38 458 VAL B N 1
ATOM 7070 C CA . VAL B 1 458 ? -14.93 28.172 30.203 1 96.38 458 VAL B CA 1
ATOM 7071 C C . VAL B 1 458 ? -15.836 29.156 30.938 1 96.38 458 VAL B C 1
ATOM 7073 O O . VAL B 1 458 ? -15.375 30.203 31.406 1 96.38 458 VAL B O 1
ATOM 7076 N N . ILE B 1 459 ? -17.109 28.859 31.125 1 95.69 459 ILE B N 1
ATOM 7077 C CA . ILE B 1 459 ? -18.062 29.734 31.797 1 95.69 459 ILE B CA 1
ATOM 7078 C C . ILE B 1 459 ? -17.672 29.906 33.25 1 95.69 459 ILE B C 1
ATOM 7080 O O . ILE B 1 459 ? -17.75 31 33.812 1 95.69 459 ILE B O 1
ATOM 7084 N N . VAL B 1 460 ? -17.203 28.859 33.812 1 95.62 460 VAL B N 1
ATOM 7085 C CA . VAL B 1 460 ? -16.75 28.922 35.219 1 95.62 460 VAL B CA 1
ATOM 7086 C C . VAL B 1 460 ? -15.539 29.844 35.312 1 95.62 460 VAL B C 1
ATOM 7088 O O . VAL B 1 460 ? -15.461 30.672 36.219 1 95.62 460 VAL B O 1
ATOM 7091 N N . LYS B 1 461 ? -14.641 29.656 34.406 1 94.75 461 LYS B N 1
ATOM 7092 C CA . LYS B 1 461 ? -13.453 30.5 34.406 1 94.75 461 LYS B CA 1
ATOM 7093 C C . LYS B 1 461 ? -13.828 31.969 34.219 1 94.75 461 LYS B C 1
ATOM 7095 O O . LYS B 1 461 ? -13.281 32.844 34.875 1 94.75 461 LYS B O 1
ATOM 7100 N N . LEU B 1 462 ? -14.734 32.281 33.344 1 92.44 462 LEU B N 1
ATOM 7101 C CA . LEU B 1 462 ? -15.164 33.656 33.094 1 92.44 462 LEU B CA 1
ATOM 7102 C C . LEU B 1 462 ? -15.883 34.219 34.312 1 92.44 462 LEU B C 1
ATOM 7104 O O . LEU B 1 462 ? -15.758 35.406 34.594 1 92.44 462 LEU B O 1
ATOM 7108 N N . GLU B 1 463 ? -16.594 33.438 35 1 92.81 463 GLU B N 1
ATOM 7109 C CA . GLU B 1 463 ? -17.266 33.875 36.219 1 92.81 463 GLU B CA 1
ATOM 7110 C C . GLU B 1 463 ? -16.266 34.219 37.312 1 92.81 463 GLU B C 1
ATOM 7112 O O . GLU B 1 463 ? -16.438 35.188 38.062 1 92.81 463 GLU B O 1
ATOM 7117 N N . LEU B 1 464 ? -15.305 33.438 37.406 1 92.44 464 LEU B N 1
ATOM 7118 C CA . LEU B 1 464 ? -14.273 33.688 38.406 1 92.44 464 LEU B CA 1
ATOM 7119 C C . LEU B 1 464 ? -13.516 34.969 38.094 1 92.44 464 LEU B C 1
ATOM 7121 O O . LEU B 1 464 ? -13.195 35.75 39 1 92.44 464 LEU B O 1
ATOM 7125 N N . ASP B 1 465 ? -13.242 35.188 36.812 1 90.06 465 ASP B N 1
ATOM 7126 C CA . ASP B 1 465 ? -12.531 36.406 36.406 1 90.06 465 ASP B CA 1
ATOM 7127 C C . ASP B 1 465 ? -13.414 37.656 36.594 1 90.06 465 ASP B C 1
ATOM 7129 O O . ASP B 1 465 ? -12.914 38.719 36.906 1 90.06 465 ASP B O 1
ATOM 7133 N N . ARG B 1 466 ? -14.664 37.5 36.344 1 85.94 466 ARG B N 1
ATOM 7134 C CA . ARG B 1 466 ? -15.602 38.625 36.531 1 85.94 466 ARG B CA 1
ATOM 7135 C C . ARG B 1 466 ? -15.688 39 38 1 85.94 466 ARG B C 1
ATOM 7137 O O . ARG B 1 466 ? -15.688 40.188 38.344 1 85.94 466 ARG B O 1
ATOM 7144 N N . LYS B 1 467 ? -15.656 38.062 38.781 1 86.12 467 LYS B N 1
ATOM 7145 C CA . LYS B 1 467 ? -15.758 38.312 40.219 1 86.12 467 LYS B CA 1
ATOM 7146 C C . LYS B 1 467 ? -14.492 38.969 40.75 1 86.12 467 LYS B C 1
ATOM 7148 O O . LYS B 1 467 ? -14.539 39.75 41.719 1 86.12 467 LYS B O 1
ATOM 7153 N N . HIS B 1 468 ? -13.43 38.656 40.125 1 84.19 468 HIS B N 1
ATOM 7154 C CA . HIS B 1 468 ? -12.164 39.25 40.562 1 84.19 468 HIS B CA 1
ATOM 7155 C C . HIS B 1 468 ? -11.922 40.594 39.906 1 84.19 468 HIS B C 1
ATOM 7157 O O . HIS B 1 468 ? -10.844 41.188 40.062 1 84.19 468 HIS B O 1
ATOM 7163 N N . GLU B 1 469 ? -12.75 41.25 39.219 1 70.69 469 GLU B N 1
ATOM 7164 C CA . GLU B 1 469 ? -12.828 42.594 38.656 1 70.69 469 GLU B CA 1
ATOM 7165 C C . GLU B 1 469 ? -11.672 42.844 37.688 1 70.69 469 GLU B C 1
ATOM 7167 O O . GLU B 1 469 ? -11.078 43.906 37.688 1 70.69 469 GLU B O 1
ATOM 7172 N N . LYS B 1 470 ? -11.234 41.875 36.969 1 72.12 470 LYS B N 1
ATOM 7173 C CA . LYS B 1 470 ? -10.125 42.062 36.031 1 72.12 470 LYS B CA 1
ATOM 7174 C C . LYS B 1 470 ? -10.453 43.125 35 1 72.12 470 LYS B C 1
ATOM 7176 O O . LYS B 1 470 ? -9.555 43.781 34.469 1 72.12 470 LYS B O 1
ATOM 7181 N N . PHE B 1 471 ? -11.734 43.438 34.719 1 68.88 471 PHE B N 1
ATOM 7182 C CA . PHE B 1 471 ? -12.117 44.406 33.688 1 68.88 471 PHE B CA 1
ATOM 7183 C C . PHE B 1 471 ? -13 45.5 34.281 1 68.88 471 PHE B C 1
ATOM 7185 O O . PHE B 1 471 ? -13.898 46 33.594 1 68.88 471 PHE B O 1
ATOM 7192 N N . SER B 1 472 ? -12.656 45.875 35.438 1 61.81 472 SER B N 1
ATOM 7193 C CA . SER B 1 472 ? -13.461 46.844 36.125 1 61.81 472 SER B CA 1
ATOM 7194 C C . SER B 1 472 ? -13.305 48.25 35.531 1 61.81 472 SER B C 1
ATOM 7196 O O . SER B 1 472 ? -14.172 49.094 35.688 1 61.81 472 SER B O 1
ATOM 7198 N N . ASP B 1 473 ? -12.172 48.438 34.719 1 60.72 473 ASP B N 1
ATOM 7199 C CA . ASP B 1 473 ? -11.914 49.75 34.156 1 60.72 473 ASP B CA 1
ATOM 7200 C C . ASP B 1 473 ? -12.641 49.938 32.812 1 60.72 473 ASP B C 1
ATOM 7202 O O . ASP B 1 473 ? -12.672 51.031 32.281 1 60.72 473 ASP B O 1
ATOM 7206 N N . LEU B 1 474 ? -13.156 48.906 32.188 1 61.22 474 LEU B N 1
ATOM 7207 C CA . LEU B 1 474 ? -13.828 49 30.906 1 61.22 474 LEU B CA 1
ATOM 7208 C C . LEU B 1 474 ? -15.188 49.688 31.047 1 61.22 474 LEU B C 1
ATOM 7210 O O . LEU B 1 474 ? -15.883 49.469 32.031 1 61.22 474 LEU B O 1
ATOM 7214 N N . VAL B 1 475 ? -15.25 51 30.266 1 57.62 475 VAL B N 1
ATOM 7215 C CA . VAL B 1 475 ? -16.422 51.875 30.281 1 57.62 475 VAL B CA 1
ATOM 7216 C C . VAL B 1 475 ? -17.641 51.094 29.797 1 57.62 475 VAL B C 1
ATOM 7218 O O . VAL B 1 475 ? -17.531 50.188 28.953 1 57.62 475 VAL B O 1
ATOM 7221 N N . ASP B 1 476 ? -18.734 51.25 30.312 1 50.88 476 ASP B N 1
ATOM 7222 C CA . ASP B 1 476 ? -20.031 50.688 29.953 1 50.88 476 ASP B CA 1
ATOM 7223 C C . ASP B 1 476 ? -20.328 50.906 28.469 1 50.88 476 ASP B C 1
ATOM 7225 O O . ASP B 1 476 ? -19.609 51.625 27.781 1 50.88 476 ASP B O 1
ATOM 7229 N N . ASP B 1 477 ? -21.625 51.188 27.844 1 44.78 477 ASP B N 1
ATOM 7230 C CA . ASP B 1 477 ? -22.203 51.219 26.516 1 44.78 477 ASP B CA 1
ATOM 7231 C C . ASP B 1 477 ? -21.516 52.25 25.625 1 44.78 477 ASP B C 1
ATOM 7233 O O . ASP B 1 477 ? -21.125 53.312 26.094 1 44.78 477 ASP B O 1
ATOM 7237 N N . VAL B 1 478 ? -21.125 51.938 24.281 1 45.41 478 VAL B N 1
ATOM 7238 C CA . VAL B 1 478 ? -20.828 52.656 23.047 1 45.41 478 VAL B CA 1
ATOM 7239 C C . VAL B 1 478 ? -21.781 53.844 22.891 1 45.41 478 VAL B C 1
ATOM 7241 O O . VAL B 1 478 ? -21.844 54.469 21.828 1 45.41 478 VAL B O 1
ATOM 7244 N N . VAL B 1 479 ? -22.688 54.25 23.5 1 42.47 479 VAL B N 1
ATOM 7245 C CA . VAL B 1 479 ? -23.469 55.25 22.766 1 42.47 479 VAL B CA 1
ATOM 7246 C C . VAL B 1 479 ? -22.594 56.469 22.484 1 42.47 479 VAL B C 1
ATOM 7248 O O . VAL B 1 479 ? -22.906 57.25 21.578 1 42.47 479 VAL B O 1
ATOM 7251 N N . SER B 1 480 ? -21.672 56.812 23.281 1 35.59 480 SER B N 1
ATOM 7252 C CA . SER B 1 480 ? -21.312 58.219 23.094 1 35.59 480 SER B CA 1
ATOM 7253 C C . SER B 1 480 ? -20.359 58.375 21.922 1 35.59 480 SER B C 1
ATOM 7255 O O . SER B 1 480 ? -20.125 59.5 21.469 1 35.59 480 SER B O 1
ATOM 7257 N N . SER B 1 481 ? -19.344 57.531 21.734 1 31.91 481 SER B N 1
ATOM 7258 C CA . SER B 1 481 ? -18.406 58.062 20.75 1 31.91 481 SER B CA 1
ATOM 7259 C C . SER B 1 481 ? -18.984 58 19.344 1 31.91 481 SER B C 1
ATOM 7261 O O . SER B 1 481 ? -18.281 58.25 18.359 1 31.91 481 SER B O 1
ATOM 7263 N N . ILE B 1 482 ? -20.125 57.312 19.109 1 33.88 482 ILE B N 1
ATOM 7264 C CA . ILE B 1 482 ? -20.594 57.625 17.766 1 33.88 482 ILE B CA 1
ATOM 7265 C C . ILE B 1 482 ? -21.094 59.062 17.688 1 33.88 482 ILE B C 1
ATOM 7267 O O . ILE B 1 482 ? -21.641 59.5 16.672 1 33.88 482 ILE B O 1
ATOM 7271 N N . ASN B 1 483 ? -21.141 59.875 18.734 1 24.45 483 ASN B N 1
ATOM 7272 C CA . ASN B 1 483 ? -21.469 61.219 18.281 1 24.45 483 ASN B CA 1
ATOM 7273 C C . ASN B 1 483 ? -20.297 61.875 17.547 1 24.45 483 ASN B C 1
ATOM 7275 O O . ASN B 1 483 ? -19.156 61.781 17.984 1 24.45 483 ASN B O 1
#

InterPro domains:
  IPR013525 ABC-2 type transporter, transmembrane domain [PF12698] (18-459)
  IPR017500 Phage infection protein, YhgE, N-terminal [TIGR03061] (5-166)
  IPR017501 Phage infection protein, YhgE, C-terminal [TIGR03062] (267-460)
  IPR051328 Type VII Secretion & ABC Transporter Permease [PTHR43077] (2-468)